Protein AF-A0A815MHR4-F1 (afdb_monomer_lite)

Sequence (866 aa):
MSDSRLNLLRFILLFKIKTLTFLSWNVGLDFFSGKYMTLSNEKSTIEFYEFYGMSFDDLTWLQLYTTNMKSLSIHKFTCDFGKVCGLTIATLITLKLHDIPESMNIHQLFKQCLYLPQLNHLELEGELFKESHIDGNHWRYLIENYIPHIKRFRFFFFINDGIVSRPHNDIIESYKTDFWLRDKKWFVNCDYLTGHRVFIYTLPCIKSELNYLVPYERTSTSSSSAISVPVLHLDSINTNHLPSNLHFDRVRSLSIYQTDRNMTYEQLRRLINISSVEHLIFLDYINPDLFFDILKYHPTQLSIRMCAQSFREVLGISYGVSYLGVFGITTVTIAKLHSRYNDTIEEHDEFSIHTNEQHKKYFISGMHHPFLTNDIQQLALFHKHFARYEFLIGNNLDEIKEKHALKTPVYIQSMKDYHHGRIDHTVDTLVVGGPPALISAVHLIQDKNENLIYLNNFQRIPIANGSAWHLEQDAHTEAPTSYKPTKFLRDQLKRLFIDNISLKEISTTGEFPWRTIDWLGWISHPNHWYRGFKLLAQFQIFTMFHDRTNLLNDVAKQCFINEKFFDQLDISLNKKLLLDGYGSIIIARNKQEINDLDDLKKSLLKEGRNVDILSKKTILNRYGFIPNGLVFGEKIHDRVLVANFMKILCEYLVKQGRTVIDGTLKTIYYDDSADSQGGGIIRFQNQMGEEKSIKFSRLILSLGSQEIFTKNNKRLYDVVSARGVSMLAHVYIPKGYQLPPVLVCGGTNHATKLSTQPISVNDKEDLYLMRFTAGACVTPNVSDKRTAFYDESIALGLITSVRKSLGRECQVKPIHVYGCNRQVSRYGQLNWIEPLKNIFVQYGAAGGGLTRAPDFITTLINKKDK

Radius of gyration: 38.06 Å; chains: 1; bounding box: 74×58×117 Å

Structure (mmCIF, N/CA/C/O backbone):
data_AF-A0A815MHR4-F1
#
_entry.id   AF-A0A815MHR4-F1
#
loop_
_atom_site.group_PDB
_atom_site.id
_atom_site.type_symbol
_atom_site.label_atom_id
_atom_site.label_alt_id
_atom_site.label_comp_id
_atom_site.label_asym_id
_atom_site.label_entity_id
_atom_site.label_seq_id
_atom_site.pdbx_PDB_ins_code
_atom_site.Cartn_x
_atom_site.Cartn_y
_atom_site.Cartn_z
_atom_site.occupancy
_atom_site.B_iso_or_equiv
_atom_site.auth_seq_id
_atom_site.auth_comp_id
_atom_site.auth_asym_id
_atom_site.auth_atom_id
_atom_site.pdbx_PDB_model_num
ATOM 1 N N . MET A 1 1 ? -12.974 22.325 56.298 1.00 56.75 1 MET A N 1
ATOM 2 C CA . MET A 1 1 ? -14.415 22.266 56.646 1.00 56.75 1 MET A CA 1
ATOM 3 C C . MET A 1 1 ? -14.502 22.376 58.165 1.00 56.75 1 MET A C 1
ATOM 5 O O . MET A 1 1 ? -13.674 21.742 58.798 1.00 56.75 1 MET A O 1
ATOM 9 N N . SER A 1 2 ? -15.372 23.205 58.760 1.00 69.00 2 SER A N 1
ATOM 10 C CA . SER A 1 2 ? -15.464 23.272 60.234 1.00 69.00 2 SER A CA 1
ATOM 11 C C . SER A 1 2 ? -15.998 21.949 60.793 1.00 69.00 2 SER A C 1
ATOM 13 O O . SER A 1 2 ? -16.865 21.335 60.167 1.00 69.00 2 SER A O 1
ATOM 15 N N . ASP A 1 3 ? -15.528 21.533 61.969 1.00 68.00 3 ASP A N 1
ATOM 16 C CA . ASP A 1 3 ? -15.885 20.242 62.578 1.00 68.00 3 ASP A CA 1
ATOM 17 C C . ASP A 1 3 ? -17.406 20.038 62.714 1.00 68.00 3 ASP A C 1
ATOM 19 O O . ASP A 1 3 ? -17.935 18.961 62.448 1.00 68.00 3 ASP A O 1
ATOM 23 N N . SER A 1 4 ? -18.145 21.112 63.014 1.00 70.69 4 SER A N 1
ATOM 24 C CA . SER A 1 4 ? -19.613 21.112 63.086 1.00 70.69 4 SER A CA 1
ATOM 25 C C . SER A 1 4 ? -20.297 20.712 61.774 1.00 70.69 4 SER A C 1
ATOM 27 O O . SER A 1 4 ? -21.287 19.981 61.782 1.00 70.69 4 SER A O 1
ATOM 29 N N . ARG A 1 5 ? -19.761 21.156 60.631 1.00 73.19 5 ARG A N 1
ATOM 30 C CA . ARG A 1 5 ? -20.306 20.829 59.307 1.00 73.19 5 ARG A CA 1
ATOM 31 C C . ARG A 1 5 ? -20.007 19.382 58.935 1.00 73.19 5 ARG A C 1
ATOM 33 O O . ARG A 1 5 ? -20.830 18.748 58.281 1.00 73.19 5 ARG A O 1
ATOM 40 N N . LEU A 1 6 ? -18.844 18.864 59.338 1.00 71.38 6 LEU A N 1
ATOM 41 C CA . LEU A 1 6 ? -18.443 17.489 59.041 1.00 71.38 6 LEU A CA 1
ATOM 42 C C . LEU A 1 6 ? -19.337 16.489 59.785 1.00 71.38 6 LEU A C 1
ATOM 44 O O . LEU A 1 6 ? -19.770 15.501 59.202 1.00 71.38 6 LEU A O 1
ATOM 48 N N . ASN A 1 7 ? -19.709 16.799 61.027 1.00 74.38 7 ASN A N 1
ATOM 49 C CA . ASN A 1 7 ? -20.630 15.972 61.810 1.00 74.38 7 ASN A CA 1
ATOM 50 C C . ASN A 1 7 ? -22.040 15.945 61.238 1.00 74.38 7 ASN A C 1
ATOM 52 O O . ASN A 1 7 ? -22.637 14.876 61.136 1.00 74.38 7 ASN A O 1
ATOM 56 N N . LEU A 1 8 ? -22.556 17.106 60.824 1.00 77.06 8 LEU A N 1
ATOM 57 C CA . LEU A 1 8 ? -23.852 17.177 60.158 1.00 77.06 8 LEU A CA 1
ATOM 58 C C . LEU A 1 8 ? -23.851 16.328 58.880 1.00 77.06 8 LEU A C 1
ATOM 60 O O . LEU A 1 8 ? -24.789 15.570 58.647 1.00 77.06 8 LEU A O 1
ATOM 64 N N . LEU A 1 9 ? -22.775 16.401 58.091 1.00 78.00 9 LEU A N 1
ATOM 65 C CA . LEU A 1 9 ? -22.619 15.593 56.885 1.00 78.00 9 LEU A CA 1
ATOM 66 C C . LEU A 1 9 ? -22.585 14.088 57.201 1.00 78.00 9 LEU A C 1
ATOM 68 O O . LEU A 1 9 ? -23.338 13.335 56.590 1.00 78.00 9 LEU A O 1
ATOM 72 N N . ARG A 1 10 ? -21.778 13.649 58.177 1.00 79.12 10 ARG A N 1
ATOM 73 C CA . ARG A 1 10 ? -21.719 12.238 58.614 1.00 79.12 10 ARG A CA 1
ATOM 74 C C . ARG A 1 10 ? -23.086 11.733 59.067 1.00 79.12 10 ARG A C 1
ATOM 76 O O . ARG A 1 10 ? -23.512 10.662 58.647 1.00 79.12 10 ARG A O 1
ATOM 83 N N . PHE A 1 11 ? -23.788 12.519 59.882 1.00 80.12 11 PHE A N 1
ATOM 84 C CA . PHE A 1 11 ? -25.117 12.175 60.378 1.00 80.12 11 PHE A CA 1
ATOM 85 C C . PHE A 1 11 ? -26.133 12.030 59.237 1.00 80.12 11 PHE A C 1
ATOM 87 O O . PHE A 1 11 ? -26.897 11.065 59.203 1.00 80.12 11 PHE A O 1
ATOM 94 N N . ILE A 1 12 ? -26.114 12.950 58.268 1.00 79.06 12 ILE A N 1
ATOM 95 C CA . ILE A 1 12 ? -26.973 12.866 57.082 1.00 79.06 12 ILE A CA 1
ATOM 96 C C . ILE A 1 12 ? -26.656 11.601 56.276 1.00 79.06 12 ILE A C 1
ATOM 98 O O . ILE A 1 12 ? -27.574 10.834 55.984 1.00 79.06 12 ILE A O 1
ATOM 102 N N . LEU A 1 13 ? -25.378 11.365 55.960 1.00 82.94 13 LEU A N 1
ATOM 103 C CA . LEU A 1 13 ? -24.936 10.226 55.149 1.00 82.94 13 LEU A CA 1
ATOM 104 C C . LEU A 1 13 ? -25.285 8.885 55.800 1.00 82.94 13 LEU A C 1
ATOM 106 O O . LEU A 1 13 ? -25.844 8.017 55.138 1.00 82.94 13 LEU A O 1
ATOM 110 N N . LEU A 1 14 ? -24.988 8.723 57.092 1.00 82.81 14 LEU A N 1
ATOM 111 C CA . LEU A 1 14 ? -25.198 7.457 57.793 1.00 82.81 14 LEU A CA 1
ATOM 112 C C . LEU A 1 14 ? -26.670 7.193 58.103 1.00 82.81 14 LEU A C 1
ATOM 114 O O . LEU A 1 14 ? -27.102 6.044 58.016 1.00 82.81 14 LEU A O 1
ATOM 118 N N . PHE A 1 15 ? -27.433 8.222 58.484 1.00 84.81 15 PHE A N 1
ATOM 119 C CA . PHE A 1 15 ? -28.750 8.016 59.089 1.00 84.81 15 PHE A CA 1
ATOM 120 C C . PHE A 1 15 ? -29.908 8.567 58.268 1.00 84.81 15 PHE A C 1
ATOM 122 O O . PHE A 1 15 ? -30.977 7.963 58.279 1.00 84.81 15 PHE A O 1
ATOM 129 N N . LYS A 1 16 ? -29.748 9.672 57.534 1.00 79.75 16 LYS A N 1
ATOM 130 C CA . LYS A 1 16 ? -30.883 10.312 56.845 1.00 79.75 16 LYS A CA 1
ATOM 131 C C . LYS A 1 16 ? -31.112 9.799 55.427 1.00 79.75 16 LYS A C 1
ATOM 133 O O . LYS A 1 16 ? -32.262 9.752 54.994 1.00 79.75 16 LYS A O 1
ATOM 138 N N . ILE A 1 17 ? -30.072 9.353 54.725 1.00 79.56 17 ILE A N 1
ATOM 139 C CA . ILE A 1 17 ? -30.199 8.827 53.357 1.00 79.56 17 ILE A CA 1
ATOM 140 C C . ILE A 1 17 ? -30.481 7.321 53.395 1.00 79.56 17 ILE A C 1
ATOM 142 O O . ILE A 1 17 ? -29.583 6.496 53.260 1.00 79.56 17 ILE A O 1
ATOM 146 N N . LYS A 1 18 ? -31.753 6.941 53.564 1.00 83.44 18 LYS A N 1
ATOM 147 C CA . LYS A 1 18 ? -32.143 5.525 53.715 1.00 83.44 18 LYS A CA 1
ATOM 148 C C . LYS A 1 18 ? -31.879 4.661 52.470 1.00 83.44 18 LYS A C 1
ATOM 150 O O . LYS A 1 18 ? -31.755 3.448 52.601 1.00 83.44 18 LYS A O 1
ATOM 155 N N . THR A 1 19 ? -31.775 5.263 51.284 1.00 83.38 19 THR A N 1
ATOM 156 C CA . THR A 1 19 ? -31.487 4.569 50.014 1.00 83.38 19 THR A CA 1
ATOM 157 C C . THR A 1 19 ? -29.998 4.329 49.762 1.00 83.38 19 THR A C 1
ATOM 159 O O . THR A 1 19 ? -29.654 3.666 48.786 1.00 83.38 19 THR A O 1
ATOM 162 N N . LEU A 1 20 ? -29.104 4.878 50.591 1.00 76.19 20 LEU A N 1
ATOM 163 C CA . LEU A 1 20 ? -27.667 4.706 50.415 1.00 76.19 20 LEU A CA 1
ATOM 164 C C . LEU A 1 20 ? -27.270 3.292 50.851 1.00 76.19 20 LEU A C 1
ATOM 166 O O . LEU A 1 20 ? -27.416 2.936 52.015 1.00 76.19 20 LEU A O 1
ATOM 170 N N . THR A 1 21 ? -26.773 2.484 49.916 1.00 88.44 21 THR A N 1
ATOM 171 C CA . THR A 1 21 ? -26.345 1.098 50.178 1.00 88.44 21 THR A CA 1
ATOM 172 C C . THR A 1 21 ? -24.827 0.941 50.214 1.00 88.44 21 THR A C 1
ATOM 174 O O . THR A 1 21 ? -24.339 0.019 50.863 1.00 88.44 21 THR A O 1
ATOM 177 N N . PHE A 1 22 ? -24.082 1.854 49.581 1.00 92.19 22 PHE A N 1
ATOM 178 C CA . PHE A 1 22 ? -22.619 1.870 49.519 1.00 92.19 22 PHE A CA 1
ATOM 179 C C . PHE A 1 22 ? -22.077 3.250 49.905 1.00 92.19 22 PHE A C 1
ATOM 181 O O . PHE A 1 22 ? -22.524 4.262 49.361 1.00 92.19 22 PHE A O 1
ATOM 188 N N . LEU A 1 23 ? -21.100 3.291 50.811 1.00 89.31 23 LEU A N 1
ATOM 189 C CA . LEU A 1 23 ? -20.401 4.508 51.220 1.00 89.31 23 LEU A CA 1
ATOM 190 C C . LEU A 1 23 ? -18.889 4.311 51.104 1.00 89.31 23 LEU A C 1
ATOM 192 O O . LEU A 1 23 ? -18.325 3.462 51.786 1.00 89.31 23 LEU A O 1
ATOM 196 N N . SER A 1 24 ? -18.243 5.148 50.292 1.00 90.25 24 SER A N 1
ATOM 197 C CA . SER A 1 24 ? -16.783 5.231 50.202 1.00 90.25 24 SER A CA 1
ATOM 198 C C . SER A 1 24 ? -16.305 6.599 50.677 1.00 90.25 24 SER A C 1
ATOM 200 O O . SER A 1 24 ? -16.760 7.637 50.190 1.00 90.25 24 SER A O 1
ATOM 202 N N . TRP A 1 25 ? -15.417 6.598 51.667 1.00 84.94 25 TRP A N 1
ATOM 203 C CA . TRP A 1 25 ? -14.825 7.782 52.274 1.00 84.94 25 TRP A CA 1
ATOM 204 C C . TRP A 1 25 ? -13.303 7.707 52.164 1.00 84.94 25 TRP A C 1
ATOM 206 O O . TRP A 1 25 ? -12.594 7.336 53.100 1.00 84.94 25 TRP A O 1
ATOM 216 N N . ASN A 1 26 ? -12.808 8.099 50.993 1.00 78.50 26 ASN A N 1
ATOM 217 C CA . ASN A 1 26 ? -11.385 8.070 50.652 1.00 78.50 26 ASN A CA 1
ATOM 218 C C . ASN A 1 26 ? -10.710 9.449 50.771 1.00 78.50 26 ASN A C 1
ATOM 220 O O . ASN A 1 26 ? -9.738 9.753 50.084 1.00 78.50 26 ASN A O 1
ATOM 224 N N . VAL A 1 27 ? -11.248 10.324 51.622 1.00 73.25 27 VAL A N 1
ATOM 225 C CA . VAL A 1 27 ? -10.646 11.628 51.919 1.00 73.25 27 VAL A CA 1
ATOM 226 C C . VAL A 1 27 ? -9.668 11.420 53.073 1.00 73.25 27 VAL A C 1
ATOM 228 O O . VAL A 1 27 ? -10.047 10.811 54.066 1.00 73.25 27 VAL A O 1
ATOM 231 N N . GLY A 1 28 ? -8.444 11.955 52.995 1.00 67.50 28 GLY A N 1
ATOM 232 C CA . GLY A 1 28 ? -7.426 11.859 54.063 1.00 67.50 28 GLY A CA 1
ATOM 233 C C . GLY A 1 28 ? -7.790 12.546 55.394 1.00 67.50 28 GLY A C 1
ATOM 234 O O . GLY A 1 28 ? -6.917 12.805 56.214 1.00 67.50 28 GLY A O 1
ATOM 235 N N . LEU A 1 29 ? -9.065 12.888 55.584 1.00 74.00 29 LEU A N 1
ATOM 236 C CA . LEU A 1 29 ? -9.659 13.373 56.819 1.00 74.00 29 LEU A CA 1
ATOM 237 C C . LEU A 1 29 ? -10.334 12.194 57.527 1.00 74.00 29 LEU A C 1
ATOM 239 O O . LEU A 1 29 ? -11.232 11.573 56.949 1.00 74.00 29 LEU A O 1
ATOM 243 N N . ASP A 1 30 ? -9.957 11.935 58.780 1.00 73.25 30 ASP A N 1
ATOM 244 C CA . ASP A 1 30 ? -10.525 10.843 59.576 1.00 73.25 30 ASP A CA 1
ATOM 245 C C . ASP A 1 30 ? -12.049 10.938 59.631 1.00 73.25 30 ASP A C 1
ATOM 247 O O . ASP A 1 30 ? -12.614 11.954 60.046 1.00 73.25 30 ASP A O 1
ATOM 251 N N . PHE A 1 31 ? -12.739 9.867 59.238 1.00 79.25 31 PHE A N 1
ATOM 252 C CA . PHE A 1 31 ? -14.196 9.793 59.354 1.00 79.25 31 PHE A CA 1
ATOM 253 C C . PHE A 1 31 ? -14.651 9.657 60.817 1.00 79.25 31 PHE A C 1
ATOM 255 O O . PHE A 1 31 ? -15.769 10.042 61.145 1.00 79.25 31 PHE A O 1
ATOM 262 N N . PHE A 1 32 ? -13.775 9.194 61.712 1.00 77.56 32 PHE A N 1
ATOM 263 C CA . PHE A 1 32 ? -14.118 8.821 63.087 1.00 77.56 32 PHE A CA 1
ATOM 264 C C . PHE A 1 32 ? -13.375 9.633 64.159 1.00 77.56 32 PHE A C 1
ATOM 266 O O . PHE A 1 32 ? -13.095 9.147 65.247 1.00 77.56 32 PHE A O 1
ATOM 273 N N . SER A 1 33 ? -13.060 10.906 63.893 1.00 69.12 33 SER A N 1
ATOM 274 C CA . SER A 1 33 ? -12.379 11.752 64.883 1.00 69.12 33 SER A CA 1
ATOM 275 C C . SER A 1 33 ? -13.110 11.760 66.244 1.00 69.12 33 SER A C 1
ATOM 277 O O . SER A 1 33 ? -14.253 12.215 66.357 1.00 69.12 33 SER A O 1
ATOM 279 N N . GLY A 1 34 ? -12.431 11.273 67.294 1.00 60.03 34 GLY A N 1
ATOM 280 C CA . GLY A 1 34 ? -13.015 10.924 68.602 1.00 60.03 34 GLY A CA 1
ATOM 281 C C . GLY A 1 34 ? -13.721 12.051 69.372 1.00 60.03 34 GLY A C 1
ATOM 282 O O . GLY A 1 34 ? -14.388 11.791 70.368 1.00 60.03 34 GLY A O 1
ATOM 283 N N . LYS A 1 35 ? -13.647 13.301 68.899 1.00 58.06 35 LYS A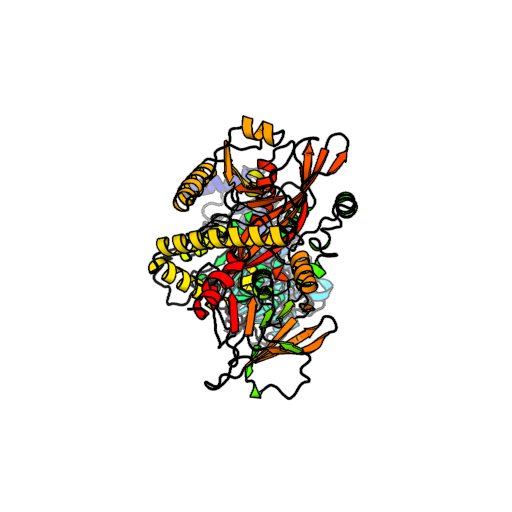 N 1
ATOM 284 C CA . LYS A 1 35 ? -14.394 14.441 69.456 1.00 58.06 35 LYS A CA 1
ATOM 285 C C . LYS A 1 35 ? -15.888 14.451 69.093 1.00 58.06 35 LYS A C 1
ATOM 287 O O . LYS A 1 35 ? -16.614 15.272 69.648 1.00 58.06 35 LYS A O 1
ATOM 292 N N . TYR A 1 36 ? -16.361 13.590 68.180 1.00 55.94 36 TYR A N 1
ATOM 293 C CA . TYR A 1 36 ? -17.673 13.789 67.540 1.00 55.94 36 TYR A CA 1
ATOM 294 C C . TYR A 1 36 ? -18.546 12.545 67.321 1.00 55.94 36 TYR A C 1
ATOM 296 O O . TYR A 1 36 ? -19.419 12.540 66.448 1.00 55.94 36 TYR A O 1
ATOM 304 N N . MET A 1 37 ? -18.383 11.518 68.152 1.00 63.16 37 MET A N 1
ATOM 305 C CA . MET A 1 37 ? -19.308 10.383 68.228 1.00 63.16 37 MET A CA 1
ATOM 306 C C . MET A 1 37 ? -20.656 10.822 68.835 1.00 63.16 37 MET A C 1
ATOM 308 O O . MET A 1 37 ? -20.946 10.572 70.001 1.00 63.16 37 MET A O 1
ATOM 312 N N . THR A 1 38 ? -21.480 11.535 68.065 1.00 59.25 38 THR A N 1
ATOM 313 C CA . THR A 1 38 ? -22.837 11.911 68.488 1.00 59.25 38 THR A CA 1
ATOM 314 C C . THR A 1 38 ? -23.723 10.669 68.511 1.00 59.25 38 THR A C 1
ATOM 316 O O . THR A 1 38 ? -23.808 9.934 67.529 1.00 59.25 38 THR A O 1
ATOM 319 N N . LEU A 1 39 ? -24.369 10.424 69.653 1.00 61.28 39 LEU A N 1
ATOM 320 C CA . LEU A 1 39 ? -25.299 9.313 69.840 1.00 61.28 39 LEU A CA 1
ATOM 321 C C . LEU A 1 39 ? -26.562 9.570 69.001 1.00 61.28 39 LEU A C 1
ATOM 323 O O . LEU A 1 39 ? -27.262 10.559 69.214 1.00 61.28 39 LEU A O 1
ATOM 327 N N . SER A 1 40 ? -26.847 8.691 68.043 1.00 69.50 40 SER A N 1
ATOM 328 C CA . SER A 1 40 ? -28.092 8.685 67.266 1.00 69.50 40 SER A CA 1
ATOM 329 C C . SER A 1 40 ? -28.893 7.435 67.606 1.00 69.50 40 SER A C 1
ATOM 331 O O . SER A 1 40 ? -28.358 6.334 67.578 1.00 69.50 40 SER A O 1
ATOM 333 N N . ASN A 1 41 ? -30.192 7.552 67.869 1.00 79.12 41 ASN A N 1
ATOM 334 C CA . ASN A 1 41 ? -31.026 6.354 68.031 1.00 79.12 41 ASN A CA 1
ATOM 335 C C . ASN A 1 41 ? -31.326 5.664 66.686 1.00 79.12 41 ASN A C 1
ATOM 337 O O . ASN A 1 41 ? -31.825 4.540 66.663 1.00 79.12 41 ASN A O 1
ATOM 341 N N . GLU A 1 42 ? -31.027 6.318 65.559 1.00 84.25 42 GLU A N 1
ATOM 342 C CA . GLU A 1 42 ? -31.229 5.747 64.231 1.00 84.25 42 GLU A CA 1
ATOM 343 C C . GLU A 1 42 ? -30.103 4.777 63.852 1.00 84.25 42 GLU A C 1
ATOM 345 O O . GLU A 1 42 ? -28.934 5.001 64.160 1.00 84.25 42 GLU A O 1
ATOM 350 N N . LYS A 1 43 ? -30.458 3.710 63.130 1.00 86.44 43 LYS A N 1
ATOM 351 C CA . LYS A 1 43 ? -29.501 2.791 62.501 1.00 86.44 43 LYS A CA 1
ATOM 352 C C . LYS A 1 43 ? -29.317 3.142 61.025 1.00 86.44 43 LYS A C 1
ATOM 354 O O . LYS A 1 43 ? -30.250 3.615 60.367 1.00 86.44 43 LYS A O 1
ATOM 359 N N . SER A 1 44 ? -28.110 2.917 60.522 1.00 86.81 44 SER A N 1
ATOM 360 C CA . SER A 1 44 ? -27.761 3.058 59.112 1.00 86.81 44 SER A CA 1
ATOM 361 C C . SER A 1 44 ? -28.276 1.872 58.299 1.00 86.81 44 SER A C 1
ATOM 363 O O . SER A 1 44 ? -28.254 0.734 58.767 1.00 86.81 44 SER A O 1
ATOM 365 N N . THR A 1 45 ? -28.730 2.142 57.074 1.00 88.69 45 THR A N 1
ATOM 366 C CA . THR A 1 45 ? -29.177 1.125 56.109 1.00 88.69 45 THR A CA 1
ATOM 367 C C . THR A 1 45 ? -28.075 0.680 55.145 1.00 88.69 45 THR A C 1
ATOM 369 O O . THR A 1 45 ? -28.296 -0.257 54.382 1.00 88.69 45 THR A O 1
ATOM 372 N N . ILE A 1 46 ? -26.906 1.326 55.178 1.00 90.12 46 ILE A N 1
ATOM 373 C CA . ILE A 1 46 ? -25.784 1.057 54.274 1.00 90.12 46 ILE A CA 1
ATOM 374 C C . ILE A 1 46 ? -25.215 -0.337 54.565 1.00 90.12 46 ILE A C 1
ATOM 376 O O . ILE A 1 46 ? -25.031 -0.733 55.718 1.00 90.12 46 ILE A O 1
ATOM 380 N N . GLU A 1 47 ? -24.922 -1.082 53.504 1.00 93.06 47 GLU A N 1
ATOM 381 C CA . GLU A 1 47 ? -24.431 -2.459 53.591 1.00 93.06 47 GLU A CA 1
ATOM 382 C C . GLU A 1 47 ? -22.934 -2.566 53.271 1.00 93.06 47 GLU A C 1
ATOM 384 O O . GLU A 1 47 ? -22.267 -3.494 53.732 1.00 93.06 47 GLU A O 1
ATOM 389 N N . PHE A 1 48 ? -22.392 -1.629 52.491 1.00 94.62 48 PHE A N 1
ATOM 390 C CA . PHE A 1 48 ? -21.020 -1.668 51.995 1.00 94.62 48 PHE A CA 1
ATOM 391 C C . PHE A 1 48 ? -20.276 -0.389 52.369 1.00 94.62 48 PHE A C 1
ATOM 393 O O . PHE A 1 48 ? -20.714 0.711 52.029 1.00 94.62 48 PHE A O 1
ATOM 400 N N . TYR A 1 49 ? -19.136 -0.545 53.033 1.00 93.69 49 TYR A N 1
ATOM 401 C CA . TYR A 1 49 ? -18.310 0.565 53.481 1.00 93.69 49 TYR A CA 1
ATOM 402 C C . TYR A 1 49 ? -16.879 0.447 52.971 1.00 93.69 49 TYR A C 1
ATOM 404 O O . TYR A 1 49 ? -16.288 -0.635 52.976 1.00 93.69 49 TYR A O 1
ATOM 412 N N . GLU A 1 50 ? -16.309 1.584 52.598 1.00 92.44 50 GLU A N 1
ATOM 413 C CA . GLU A 1 50 ? -14.901 1.747 52.268 1.00 92.44 50 GLU A CA 1
ATOM 414 C C . GLU A 1 50 ? -14.376 3.019 52.941 1.00 92.44 50 GLU A C 1
ATOM 416 O O . GLU A 1 50 ? -14.972 4.088 52.807 1.00 92.44 50 GLU A O 1
ATOM 421 N N . PHE A 1 51 ? -13.277 2.911 53.681 1.00 91.06 51 PHE A N 1
ATOM 422 C CA . PHE A 1 51 ? -12.685 4.025 54.415 1.00 91.06 51 PHE A CA 1
ATOM 423 C C . PHE A 1 51 ? -11.189 4.126 54.150 1.00 91.06 51 PHE A C 1
ATOM 425 O O . PHE A 1 51 ? -10.484 3.117 54.127 1.00 91.06 51 PHE A O 1
ATOM 432 N N . TYR A 1 52 ? -10.687 5.358 54.036 1.00 86.06 52 TYR A N 1
ATOM 433 C CA . TYR A 1 52 ? -9.250 5.600 53.940 1.00 86.06 52 TYR A CA 1
ATOM 434 C C . TYR A 1 52 ? -8.507 5.164 55.204 1.00 86.06 52 TYR A C 1
ATOM 436 O O . TYR A 1 52 ? -7.489 4.503 55.104 1.00 86.06 52 TYR A O 1
ATOM 444 N N . GLY A 1 53 ? -9.008 5.512 56.391 1.00 85.81 53 GLY A N 1
ATOM 445 C CA . GLY A 1 53 ? -8.371 5.179 57.663 1.00 85.81 53 GLY A CA 1
ATOM 446 C C . GLY A 1 53 ? -9.398 4.886 58.746 1.00 85.81 53 GLY A C 1
ATOM 447 O O . GLY A 1 53 ? -10.435 5.552 58.815 1.00 85.81 53 GLY A O 1
ATOM 448 N N . MET A 1 54 ? -9.126 3.864 59.554 1.00 86.19 54 MET A N 1
ATOM 449 C CA . MET A 1 54 ? -10.011 3.428 60.632 1.00 86.19 54 MET A CA 1
ATOM 450 C C . MET A 1 54 ? -9.215 2.667 61.695 1.00 86.19 54 MET A C 1
ATOM 452 O O . MET A 1 54 ? -8.344 1.857 61.360 1.00 86.19 54 MET A O 1
ATOM 456 N N . SER A 1 55 ? -9.554 2.911 62.960 1.00 78.88 55 SER A N 1
ATOM 457 C CA . SER A 1 55 ? -9.072 2.143 64.104 1.00 78.88 55 SER A CA 1
ATOM 458 C C . SER A 1 55 ? -10.053 1.056 64.559 1.00 78.88 55 SER A C 1
ATOM 460 O O . SER A 1 55 ? -11.217 1.024 64.158 1.00 78.88 55 SER A O 1
ATOM 462 N N . PHE A 1 56 ? -9.618 0.158 65.444 1.00 72.69 56 PHE A N 1
ATOM 463 C CA . PHE A 1 56 ? -10.523 -0.846 66.023 1.00 72.69 56 PHE A CA 1
ATOM 464 C C . PHE A 1 56 ? -11.651 -0.220 66.874 1.00 72.69 56 PHE A C 1
ATOM 466 O O . PHE A 1 56 ? -12.782 -0.715 66.889 1.00 72.69 56 PHE A O 1
ATOM 473 N N . ASP A 1 57 ? -11.374 0.902 67.543 1.00 73.06 57 ASP A N 1
ATOM 474 C CA . ASP A 1 57 ? -12.383 1.654 68.302 1.00 73.06 57 ASP A CA 1
ATOM 475 C C . ASP A 1 57 ? -13.468 2.212 67.362 1.00 73.06 57 ASP A C 1
ATOM 477 O O . ASP A 1 57 ? -14.664 2.149 67.658 1.00 73.06 57 ASP A O 1
ATOM 481 N N . ASP A 1 58 ? -13.067 2.656 66.173 1.00 82.94 58 ASP A N 1
ATOM 482 C CA . ASP A 1 58 ? -13.975 3.173 65.148 1.00 82.94 58 ASP A CA 1
ATOM 483 C C . ASP A 1 58 ? -14.863 2.079 64.551 1.00 82.94 58 ASP A C 1
ATOM 485 O O . ASP A 1 58 ? -16.045 2.308 64.290 1.00 82.94 58 ASP A O 1
ATOM 489 N N . LEU A 1 59 ? -14.320 0.869 64.380 1.00 79.31 59 LEU A N 1
ATOM 490 C CA . LEU A 1 59 ? -15.085 -0.302 63.952 1.00 79.31 59 LEU A CA 1
ATOM 491 C C . LEU A 1 59 ? -16.179 -0.651 64.968 1.00 79.31 59 LEU A C 1
ATOM 493 O O . LEU A 1 59 ? -17.316 -0.945 64.593 1.00 79.31 59 LEU A O 1
ATOM 497 N N . THR A 1 60 ? -15.834 -0.570 66.253 1.00 75.69 60 THR A N 1
ATOM 498 C CA . THR A 1 60 ? -16.764 -0.800 67.364 1.00 75.69 60 THR A CA 1
ATOM 499 C C . THR A 1 60 ? -17.888 0.229 67.354 1.00 75.69 60 THR A C 1
ATOM 501 O O . THR A 1 60 ? -19.064 -0.115 67.495 1.00 75.69 60 THR A O 1
ATOM 504 N N . TRP A 1 61 ? -17.544 1.501 67.133 1.00 82.00 61 TRP A N 1
ATOM 505 C CA . TRP A 1 61 ? -18.543 2.547 66.960 1.00 82.00 61 TRP A CA 1
ATOM 506 C C . TRP A 1 61 ? -19.426 2.270 65.744 1.00 82.00 61 TRP A C 1
ATOM 508 O O . TRP A 1 61 ? -20.648 2.283 65.868 1.00 82.00 61 TRP A O 1
ATOM 518 N N . LEU A 1 62 ? -18.832 1.964 64.587 1.00 85.31 62 LEU A N 1
ATOM 519 C CA . LEU A 1 62 ? -19.564 1.720 63.346 1.00 85.31 62 LEU A CA 1
ATOM 520 C C . LEU A 1 62 ? -20.588 0.597 63.541 1.00 85.31 62 LEU A C 1
ATOM 522 O O . LEU A 1 62 ? -21.771 0.796 63.279 1.00 85.31 62 LEU A O 1
ATOM 526 N N . GLN A 1 63 ? -20.172 -0.522 64.129 1.00 80.44 63 GLN A N 1
ATOM 527 C CA . GLN A 1 63 ? -21.037 -1.655 64.454 1.00 80.44 63 GLN A CA 1
ATOM 528 C C . GLN A 1 63 ? -22.275 -1.276 65.276 1.00 80.44 63 GLN A C 1
ATOM 530 O O . GLN A 1 63 ? -23.364 -1.793 65.012 1.00 80.44 63 GLN A O 1
ATOM 535 N N . LEU A 1 64 ? -22.144 -0.382 66.265 1.00 82.06 64 LEU A N 1
ATOM 536 C CA . LEU A 1 64 ? -23.289 0.047 67.077 1.00 82.06 64 LEU A CA 1
ATOM 537 C C . LEU A 1 64 ? -24.376 0.714 66.228 1.00 82.06 64 LEU A C 1
ATOM 539 O O . LEU A 1 64 ? -25.546 0.692 66.614 1.00 82.06 64 LEU A O 1
ATOM 543 N N . TYR A 1 65 ? -24.024 1.271 65.071 1.00 84.56 65 TYR A N 1
ATOM 544 C CA . TYR A 1 65 ? -24.922 2.045 64.220 1.00 84.56 65 TYR A CA 1
ATOM 545 C C . TYR A 1 65 ? -25.234 1.387 62.873 1.00 84.56 65 TYR A C 1
ATOM 547 O O . TYR A 1 65 ? -26.158 1.841 62.200 1.00 84.56 65 TYR A O 1
ATOM 555 N N . THR A 1 66 ? -24.540 0.315 62.485 1.00 85.38 66 THR A N 1
ATOM 556 C CA . THR A 1 66 ? -24.632 -0.295 61.147 1.00 85.38 66 THR A CA 1
ATOM 557 C C . THR A 1 66 ? -25.030 -1.772 61.218 1.00 85.38 66 THR A C 1
ATOM 559 O O . THR A 1 66 ? -24.261 -2.690 60.943 1.00 85.38 66 THR A O 1
ATOM 562 N N . THR A 1 67 ? -26.291 -2.042 61.562 1.00 83.69 67 THR A N 1
ATOM 563 C CA . THR A 1 67 ? -26.770 -3.427 61.746 1.00 83.69 67 THR A CA 1
ATOM 564 C C . THR A 1 67 ? -26.757 -4.258 60.458 1.00 83.69 67 THR A C 1
ATOM 566 O O . THR A 1 67 ? -26.699 -5.481 60.532 1.00 83.69 67 THR A O 1
ATOM 569 N N . ASN A 1 68 ? -26.763 -3.617 59.284 1.00 88.50 68 ASN A N 1
ATOM 570 C CA . ASN A 1 68 ? -26.828 -4.274 57.972 1.00 88.50 68 ASN A CA 1
ATOM 571 C C . ASN A 1 68 ? -25.472 -4.362 57.247 1.00 88.50 68 ASN A C 1
ATOM 573 O O . ASN A 1 68 ? -25.439 -4.703 56.066 1.00 88.50 68 ASN A O 1
ATOM 577 N N . MET A 1 69 ? -24.358 -4.042 57.913 1.00 92.81 69 MET A N 1
ATOM 578 C CA . MET A 1 69 ? -23.037 -4.015 57.281 1.00 92.81 69 MET A CA 1
ATOM 579 C C . MET A 1 69 ? -22.603 -5.412 56.808 1.00 92.81 69 MET A C 1
ATOM 581 O O . MET A 1 69 ? -22.299 -6.280 57.617 1.00 92.81 69 MET A O 1
ATOM 585 N N . LYS A 1 70 ? -22.519 -5.607 55.489 1.00 94.69 70 LYS A N 1
ATOM 586 C CA . LYS A 1 70 ? -22.090 -6.854 54.833 1.00 94.69 70 LYS A CA 1
ATOM 587 C C . LYS A 1 70 ? -20.641 -6.814 54.361 1.00 94.69 70 LYS A C 1
ATOM 589 O O . LYS A 1 70 ? -20.005 -7.866 54.293 1.00 94.69 70 LYS A O 1
ATOM 594 N N . SER A 1 71 ? -20.111 -5.639 54.022 1.00 96.00 71 SER A N 1
ATOM 595 C CA . SER A 1 71 ? -18.737 -5.485 53.533 1.00 96.00 71 SER A CA 1
ATOM 596 C C . SER A 1 71 ? -18.065 -4.256 54.119 1.00 96.00 71 SER A C 1
ATOM 598 O O . SER A 1 71 ? -18.660 -3.179 54.133 1.00 96.00 71 SER A O 1
ATOM 600 N N . LEU A 1 72 ? -16.802 -4.408 54.506 1.00 94.19 72 LEU A N 1
ATOM 601 C CA . LEU A 1 72 ? -15.962 -3.325 54.999 1.00 94.19 72 LEU A CA 1
ATOM 602 C C . LEU A 1 72 ? -14.573 -3.393 54.359 1.00 94.19 72 LEU A C 1
ATOM 604 O O . LEU A 1 72 ? -13.938 -4.445 54.371 1.00 94.19 72 LEU A O 1
ATOM 608 N N . SER A 1 73 ? -14.115 -2.268 53.820 1.00 93.69 73 SER A N 1
ATOM 609 C CA . SER A 1 73 ? -12.783 -2.087 53.247 1.00 93.69 73 SER A CA 1
ATOM 610 C C . SER A 1 73 ? -12.079 -0.922 53.930 1.00 93.69 73 SER A C 1
ATOM 612 O O . SER A 1 73 ? -12.665 0.152 54.063 1.00 93.69 73 SER A O 1
ATOM 614 N N . ILE A 1 74 ? -10.843 -1.119 54.377 1.00 91.56 74 ILE A N 1
ATOM 615 C CA . ILE A 1 74 ? -10.070 -0.105 55.101 1.00 91.56 74 ILE A CA 1
ATOM 616 C C . ILE A 1 74 ? -8.701 0.011 54.444 1.00 91.56 74 ILE A C 1
ATOM 618 O O . ILE A 1 74 ? -7.982 -0.981 54.389 1.00 91.56 74 ILE A O 1
ATOM 622 N N . HIS A 1 75 ? -8.341 1.200 53.957 1.00 86.56 75 HIS A N 1
ATOM 623 C CA . HIS A 1 75 ? -7.070 1.405 53.254 1.00 86.56 75 HIS A CA 1
ATOM 624 C C . HIS A 1 75 ? -5.871 1.579 54.181 1.00 86.56 75 HIS A C 1
ATOM 626 O O . HIS A 1 75 ? -4.789 1.142 53.839 1.00 86.56 75 HIS A O 1
ATOM 632 N N . LYS A 1 76 ? -6.060 2.194 55.350 1.00 85.75 76 LYS A N 1
ATOM 633 C CA . LYS A 1 76 ? -5.022 2.444 56.354 1.00 85.75 76 LYS A CA 1
ATOM 634 C C . LYS A 1 76 ? -5.531 2.029 57.725 1.00 85.75 76 LYS A C 1
ATOM 636 O O . LYS A 1 76 ? -6.129 2.821 58.461 1.00 85.75 76 LYS A O 1
ATOM 641 N N . PHE A 1 77 ? -5.323 0.764 58.055 1.00 82.50 77 PHE A N 1
ATOM 642 C CA . PHE A 1 77 ? -5.794 0.204 59.313 1.00 82.50 77 PHE A CA 1
ATOM 643 C C . PHE A 1 77 ? -4.810 0.489 60.454 1.00 82.50 77 PHE A C 1
ATOM 645 O O . PHE A 1 77 ? -3.627 0.161 60.364 1.00 82.50 77 PHE A O 1
ATOM 652 N N . THR A 1 78 ? -5.290 1.081 61.549 1.00 75.75 78 THR A N 1
ATOM 653 C CA . THR A 1 78 ? -4.497 1.278 62.772 1.00 75.75 78 THR A CA 1
ATOM 654 C C . THR A 1 78 ? -5.117 0.484 63.916 1.00 75.75 78 THR A C 1
ATOM 656 O O . THR A 1 78 ? -6.326 0.482 64.110 1.00 75.75 78 THR A O 1
ATOM 659 N N . CYS A 1 79 ? -4.315 -0.237 64.695 1.00 67.50 79 CYS A N 1
ATOM 660 C CA . CYS A 1 79 ? -4.852 -1.010 65.811 1.00 67.50 79 CYS A CA 1
ATOM 661 C C . CYS A 1 79 ? -3.993 -0.832 67.055 1.00 67.50 79 CYS A C 1
ATOM 663 O O . CYS A 1 79 ? -2.825 -1.217 67.064 1.00 67.50 79 CYS A O 1
ATOM 665 N N . ASP A 1 80 ? -4.593 -0.283 68.111 1.00 66.31 80 ASP A N 1
ATOM 666 C CA . ASP A 1 80 ? -4.036 -0.326 69.459 1.00 66.31 80 ASP A CA 1
ATOM 667 C C . ASP A 1 80 ? -4.595 -1.568 70.167 1.00 66.31 80 ASP A C 1
ATOM 669 O O . ASP A 1 80 ? -5.751 -1.623 70.587 1.00 66.31 80 ASP A O 1
ATOM 673 N N . PHE A 1 81 ? -3.792 -2.629 70.221 1.00 60.28 81 PHE A N 1
ATOM 674 C CA . PHE A 1 81 ? -4.226 -3.958 70.657 1.00 60.28 81 PHE A CA 1
ATOM 675 C C . PHE A 1 81 ? -4.444 -4.099 72.176 1.00 60.28 81 PHE A C 1
ATOM 677 O O . PHE A 1 81 ? -4.722 -5.204 72.648 1.00 60.28 81 PHE A O 1
ATOM 684 N N . GLY A 1 82 ? -4.350 -3.007 72.944 1.00 59.19 82 GLY A N 1
ATOM 685 C CA . GLY A 1 82 ? -4.584 -3.003 74.391 1.00 59.19 82 GLY A CA 1
ATOM 686 C C . GLY A 1 82 ? -6.040 -3.243 74.818 1.00 59.19 82 GLY A C 1
ATOM 687 O O . GLY A 1 82 ? -6.279 -3.578 75.978 1.00 59.19 82 GLY A O 1
ATOM 688 N N . LYS A 1 83 ? -7.021 -3.112 73.912 1.00 60.66 83 LYS A N 1
ATOM 689 C CA . LYS A 1 83 ? -8.453 -3.307 74.202 1.00 60.66 83 LYS A CA 1
ATOM 690 C C . LYS A 1 83 ? -9.049 -4.378 73.286 1.00 60.66 83 LYS A C 1
ATOM 692 O O . LYS A 1 83 ? -9.114 -4.208 72.075 1.00 60.66 83 LYS A O 1
ATOM 697 N N . VAL A 1 84 ? -9.487 -5.500 73.859 1.00 58.31 84 VAL A N 1
ATOM 698 C CA . VAL A 1 84 ? -10.254 -6.520 73.123 1.00 58.31 84 VAL A CA 1
ATOM 699 C C . VAL A 1 84 ? -11.671 -5.995 72.914 1.00 58.31 84 VAL A C 1
ATOM 701 O O . VAL A 1 84 ? -12.343 -5.645 73.885 1.00 58.31 84 VAL A O 1
ATOM 704 N N . CYS A 1 85 ? -12.141 -5.955 71.668 1.00 61.28 85 CYS A N 1
ATOM 705 C CA . CYS A 1 85 ? -13.525 -5.605 71.389 1.00 61.28 85 CYS A CA 1
ATOM 706 C C . CYS A 1 85 ? -14.419 -6.818 71.671 1.00 61.28 85 CYS A C 1
ATOM 708 O O . CYS A 1 85 ? -14.317 -7.840 71.007 1.00 61.28 85 CYS A O 1
ATOM 710 N N . GLY A 1 86 ? -15.288 -6.731 72.679 1.00 63.59 86 GLY A N 1
ATOM 711 C CA . GLY A 1 86 ? -16.210 -7.818 73.034 1.00 63.59 86 GLY A CA 1
ATOM 712 C C . GLY A 1 86 ? -17.473 -7.901 72.165 1.00 63.59 86 GLY A C 1
ATOM 713 O O . GLY A 1 86 ? -18.366 -8.688 72.474 1.00 63.59 86 GLY A O 1
ATOM 714 N N . LEU A 1 87 ? -17.609 -7.067 71.128 1.00 69.81 87 LEU A N 1
ATOM 715 C CA . LEU A 1 87 ? -18.857 -6.895 70.380 1.00 69.81 87 LEU A CA 1
ATOM 716 C C . LEU A 1 87 ? -18.855 -7.706 69.073 1.00 69.81 87 LEU A C 1
ATOM 718 O O . LEU A 1 87 ? -18.012 -7.525 68.205 1.00 69.81 87 LEU A O 1
ATOM 722 N N . THR A 1 88 ? -19.859 -8.570 68.889 1.00 81.12 88 THR A N 1
ATOM 723 C CA . THR A 1 88 ? -19.987 -9.466 67.717 1.00 81.12 88 THR A CA 1
ATOM 724 C C . THR A 1 88 ? -20.660 -8.779 66.518 1.00 81.12 88 THR A C 1
ATOM 726 O O . THR A 1 88 ? -21.817 -8.362 66.626 1.00 81.12 88 THR A O 1
ATOM 729 N N . ILE A 1 89 ? -19.982 -8.656 65.366 1.00 85.12 89 ILE A N 1
ATOM 730 C CA . ILE A 1 89 ? -20.556 -8.100 64.120 1.00 85.12 89 ILE A CA 1
ATOM 731 C C . ILE A 1 89 ? -21.171 -9.241 63.309 1.00 85.12 89 ILE A C 1
ATOM 733 O O . ILE A 1 89 ? -20.539 -9.833 62.434 1.00 85.12 89 ILE A O 1
ATOM 737 N N . ALA A 1 90 ? -22.427 -9.565 63.607 1.00 84.62 90 ALA A N 1
ATOM 738 C CA . ALA A 1 90 ? -23.085 -10.743 63.049 1.00 84.62 90 ALA A CA 1
ATOM 739 C C . ALA A 1 90 ? -23.375 -10.673 61.537 1.00 84.62 90 ALA A C 1
ATOM 741 O O . ALA A 1 90 ? -23.686 -11.703 60.956 1.00 84.62 90 ALA A O 1
ATOM 742 N N . THR A 1 91 ? -23.309 -9.506 60.892 1.00 90.88 91 THR A N 1
ATOM 743 C CA . THR A 1 91 ? -23.702 -9.331 59.480 1.00 90.88 91 THR A CA 1
ATOM 744 C C . THR A 1 91 ? -22.538 -9.180 58.505 1.00 90.88 91 THR A C 1
ATOM 746 O O . THR A 1 91 ? -22.759 -9.285 57.297 1.00 90.88 91 THR A O 1
ATOM 749 N N . LEU A 1 92 ? -21.306 -8.997 58.992 1.00 93.00 92 LEU A N 1
ATOM 750 C CA . LEU A 1 92 ? -20.146 -8.753 58.137 1.00 93.00 92 LEU A CA 1
ATOM 751 C C . LEU A 1 92 ? -19.712 -10.040 57.424 1.00 93.00 92 LEU A C 1
ATOM 753 O O . LEU A 1 92 ? -19.291 -11.006 58.054 1.00 93.00 92 LEU A O 1
ATOM 757 N N . ILE A 1 93 ? -19.789 -10.028 56.094 1.00 95.75 93 ILE A N 1
ATOM 758 C CA . ILE A 1 93 ? -19.451 -11.158 55.217 1.00 95.75 93 ILE A CA 1
ATOM 759 C C . ILE A 1 93 ? -18.053 -10.988 54.618 1.00 95.75 93 ILE A C 1
ATOM 761 O O . ILE A 1 93 ? -17.348 -11.980 54.421 1.00 95.75 93 ILE A O 1
ATOM 765 N N . THR A 1 94 ? -17.666 -9.749 54.296 1.00 96.62 94 THR A N 1
ATOM 766 C CA . THR A 1 94 ? -16.387 -9.414 53.652 1.00 96.62 94 THR A CA 1
ATOM 767 C C . THR A 1 94 ? -15.630 -8.357 54.445 1.00 96.62 94 THR A C 1
ATOM 769 O O . THR A 1 94 ? -16.170 -7.283 54.704 1.00 96.62 94 THR A O 1
ATOM 772 N N . LEU A 1 95 ? -14.368 -8.634 54.762 1.00 94.25 95 LEU A N 1
ATOM 773 C CA . LEU A 1 95 ? -13.437 -7.678 55.356 1.00 94.25 95 LEU A CA 1
ATOM 774 C C . LEU A 1 95 ? -12.201 -7.545 54.464 1.00 94.25 95 LEU A C 1
ATOM 776 O O . LEU A 1 95 ? -11.601 -8.549 54.086 1.00 94.25 95 LEU A O 1
ATOM 780 N N . LYS A 1 96 ? -11.822 -6.313 54.135 1.00 94.88 96 LYS A N 1
ATOM 781 C CA . LYS A 1 96 ? -10.611 -6.004 53.373 1.00 94.88 96 LYS A CA 1
ATOM 782 C C . LYS A 1 96 ? -9.777 -4.997 54.141 1.00 94.88 96 LYS A C 1
ATOM 784 O O . LYS A 1 96 ? -10.279 -3.933 54.505 1.00 94.88 96 LYS A O 1
ATOM 789 N N . LEU A 1 97 ? -8.528 -5.345 54.400 1.00 92.12 97 LEU A N 1
ATOM 790 C CA . LEU A 1 97 ? -7.578 -4.504 55.112 1.00 92.12 97 LEU A CA 1
ATOM 791 C C . LEU A 1 97 ? -6.377 -4.282 54.202 1.00 92.12 97 LEU A C 1
ATOM 793 O O . LEU A 1 97 ? -5.674 -5.240 53.881 1.00 92.12 97 LEU A O 1
ATOM 797 N N . HIS A 1 98 ? -6.163 -3.037 53.799 1.00 89.69 98 HIS A N 1
ATOM 798 C CA . HIS A 1 98 ? -5.000 -2.613 53.033 1.00 89.69 98 HIS A CA 1
ATOM 799 C C . HIS A 1 98 ? -4.029 -1.820 53.913 1.00 89.69 98 HIS A C 1
ATOM 801 O O . HIS A 1 98 ? -4.362 -1.451 55.045 1.00 89.69 98 HIS A O 1
ATOM 807 N N . ASP A 1 99 ? -2.808 -1.653 53.403 1.00 85.69 99 ASP A N 1
ATOM 808 C CA . ASP A 1 99 ? -1.659 -1.029 54.067 1.00 85.69 99 ASP A CA 1
ATOM 809 C C . ASP A 1 99 ? -1.519 -1.396 55.552 1.00 85.69 99 ASP A C 1
ATOM 811 O O . ASP A 1 99 ? -1.317 -0.541 56.420 1.00 85.69 99 ASP A O 1
ATOM 815 N N . ILE A 1 100 ? -1.631 -2.693 55.849 1.00 86.06 100 ILE A N 1
ATOM 816 C CA . ILE A 1 100 ? -1.390 -3.234 57.185 1.00 86.06 100 ILE A CA 1
ATOM 817 C C . ILE A 1 100 ? 0.039 -2.854 57.612 1.00 86.06 100 ILE A C 1
ATOM 819 O O . ILE A 1 100 ? 0.994 -3.224 56.917 1.00 86.06 100 ILE A O 1
ATOM 823 N N . PRO A 1 101 ? 0.204 -2.120 58.731 1.00 78.12 101 PRO A N 1
ATOM 824 C CA . PRO A 1 101 ? 1.510 -1.644 59.153 1.00 78.12 101 PRO A CA 1
ATOM 825 C C . PRO A 1 101 ? 2.375 -2.791 59.675 1.00 78.12 101 PRO A C 1
ATOM 827 O O . PRO A 1 101 ? 1.874 -3.743 60.274 1.00 78.12 101 PRO A O 1
ATOM 830 N N . GLU A 1 102 ? 3.691 -2.628 59.548 1.00 73.81 102 GLU A N 1
ATOM 831 C CA . GLU A 1 102 ? 4.716 -3.539 60.074 1.00 73.81 102 GLU A CA 1
ATOM 832 C C . GLU A 1 102 ? 4.452 -4.011 61.510 1.00 73.81 102 GLU A C 1
ATOM 834 O O . GLU A 1 102 ? 4.622 -5.183 61.851 1.00 73.81 102 GLU A O 1
ATOM 839 N N . SER A 1 103 ? 4.058 -3.075 62.372 1.00 73.38 103 SER A N 1
ATOM 840 C CA . SER A 1 103 ? 3.871 -3.301 63.803 1.00 73.38 103 SER A CA 1
ATOM 841 C C . SER A 1 103 ? 2.633 -4.141 64.129 1.00 73.38 103 SER A C 1
ATOM 843 O O . SER A 1 103 ? 2.397 -4.469 65.296 1.00 73.38 103 SER A O 1
ATOM 845 N N . MET A 1 104 ? 1.826 -4.498 63.126 1.00 78.50 104 MET A N 1
ATOM 846 C CA . MET A 1 104 ? 0.565 -5.181 63.338 1.00 78.50 104 MET A CA 1
ATOM 847 C C . MET A 1 104 ? 0.762 -6.633 63.783 1.00 78.50 104 MET A C 1
ATOM 849 O O . MET A 1 104 ? 1.385 -7.460 63.117 1.00 78.50 104 MET A O 1
ATOM 853 N N . ASN A 1 105 ? 0.149 -6.978 64.915 1.00 82.50 105 ASN A N 1
ATOM 854 C CA . ASN A 1 105 ? 0.108 -8.348 65.398 1.00 82.50 105 ASN A CA 1
ATOM 855 C C . ASN A 1 105 ? -0.987 -9.135 64.654 1.00 82.50 105 ASN A C 1
ATOM 857 O O . ASN A 1 105 ? -2.159 -9.104 65.034 1.00 82.50 105 ASN A O 1
ATOM 861 N N . ILE A 1 106 ? -0.595 -9.858 63.600 1.00 85.12 106 ILE A N 1
ATOM 862 C CA . ILE A 1 106 ? -1.498 -10.687 62.782 1.00 85.12 106 ILE A CA 1
ATOM 863 C C . ILE A 1 106 ? -2.265 -11.707 63.635 1.00 85.12 106 ILE A C 1
ATOM 865 O O . ILE A 1 106 ? -3.463 -11.898 63.445 1.00 85.12 106 ILE A O 1
ATOM 869 N N . HIS A 1 107 ? -1.627 -12.315 64.636 1.00 86.94 107 HIS A N 1
ATOM 870 C CA . HIS A 1 107 ? -2.306 -13.259 65.524 1.00 86.94 107 HIS A CA 1
ATOM 871 C C . HIS A 1 107 ? -3.450 -12.593 66.302 1.00 86.94 107 HIS A C 1
ATOM 873 O O . HIS A 1 107 ? -4.527 -13.169 66.460 1.00 86.94 107 HIS A O 1
ATOM 879 N N . GLN A 1 108 ? -3.236 -11.360 66.764 1.00 83.25 108 GLN A N 1
ATOM 880 C CA . GLN A 1 108 ? -4.268 -10.596 67.453 1.00 83.25 108 GLN A CA 1
ATOM 881 C C . GLN A 1 108 ? -5.391 -10.163 66.501 1.00 83.25 108 GLN A C 1
ATOM 883 O O . GLN A 1 108 ? -6.552 -10.225 66.894 1.00 83.25 108 GLN A O 1
ATOM 888 N N . LEU A 1 109 ? -5.087 -9.809 65.247 1.00 86.50 109 LEU A N 1
ATOM 889 C CA . LEU A 1 109 ? -6.113 -9.567 64.224 1.00 86.50 109 LEU A CA 1
ATOM 890 C C . LEU A 1 109 ? -7.023 -10.789 64.034 1.00 86.50 109 LEU A C 1
ATOM 892 O O . LEU A 1 109 ? -8.245 -10.656 64.027 1.00 86.50 109 LEU A O 1
ATOM 896 N N . PHE A 1 110 ? -6.442 -11.985 63.928 1.00 89.81 110 PHE A N 1
ATOM 897 C CA . PHE A 1 110 ? -7.219 -13.218 63.780 1.00 89.81 110 PHE A CA 1
ATOM 898 C C . PHE A 1 110 ? -8.076 -13.513 65.010 1.00 89.81 110 PHE A C 1
ATOM 900 O O . PHE A 1 110 ? -9.245 -13.859 64.857 1.00 89.81 110 PHE A O 1
ATOM 907 N N . LYS A 1 111 ? -7.557 -13.283 66.224 1.00 87.25 111 LYS A N 1
ATOM 908 C CA . LYS A 1 111 ? -8.370 -13.351 67.451 1.00 87.25 111 LYS A CA 1
ATOM 909 C C . LYS A 1 111 ? -9.588 -12.435 67.386 1.00 87.25 111 LYS A C 1
ATOM 911 O O . LYS A 1 111 ? -10.669 -12.849 67.782 1.00 87.25 111 LYS A O 1
ATOM 916 N N . GLN A 1 112 ? -9.435 -11.217 66.866 1.00 83.19 112 GLN A N 1
ATOM 917 C CA . GLN A 1 112 ? -10.564 -10.297 66.712 1.00 83.19 112 GLN A CA 1
ATOM 918 C C . GLN A 1 112 ? -11.583 -10.780 65.667 1.00 83.19 112 GLN A C 1
ATOM 920 O O . GLN A 1 112 ? -12.775 -10.512 65.799 1.00 83.19 112 GLN A O 1
ATOM 925 N N . CYS A 1 113 ? -11.154 -11.547 64.663 1.00 87.88 113 CYS A N 1
ATOM 926 C CA . CYS A 1 113 ? -12.065 -12.111 63.669 1.00 87.88 113 CYS A CA 1
ATOM 927 C C . CYS A 1 113 ? -13.031 -13.162 64.252 1.00 87.88 113 CYS A C 1
ATOM 929 O O . CYS A 1 113 ? -14.056 -13.427 63.629 1.00 87.88 113 CYS A O 1
ATOM 931 N N . LEU A 1 114 ? -12.784 -13.698 65.461 1.00 87.12 114 LEU A N 1
ATOM 932 C CA . LEU A 1 114 ? -13.751 -14.549 66.178 1.00 87.12 114 LEU A CA 1
ATOM 933 C C . LEU A 1 114 ? -15.096 -13.845 66.412 1.00 87.12 114 LEU A C 1
ATOM 935 O O . LEU A 1 114 ? -16.136 -14.497 66.474 1.00 87.12 114 LEU A O 1
ATOM 939 N N . TYR A 1 115 ? -15.086 -12.514 66.508 1.00 85.94 115 TYR A N 1
ATOM 940 C CA . TYR A 1 115 ? -16.288 -11.699 66.680 1.00 85.94 115 TYR A CA 1
ATOM 941 C C . TYR A 1 115 ? -17.023 -11.419 65.357 1.00 85.94 115 TYR A C 1
ATOM 943 O O . TYR A 1 115 ? -18.000 -10.670 65.346 1.00 85.94 115 TYR A O 1
ATOM 951 N N . LEU A 1 116 ? -16.590 -12.022 64.244 1.00 90.00 116 LEU A N 1
ATOM 952 C CA . LEU A 1 116 ? -17.159 -11.858 62.902 1.00 90.00 116 LEU A CA 1
ATOM 953 C C . LEU A 1 116 ? -17.712 -13.206 62.389 1.00 90.00 116 LEU A C 1
ATOM 955 O O . LEU A 1 116 ? -17.166 -13.789 61.454 1.00 90.00 116 LEU A O 1
ATOM 959 N N . PRO A 1 117 ? -18.799 -13.740 62.977 1.00 89.50 117 PRO A N 1
ATOM 960 C CA . PRO A 1 117 ? -19.225 -15.130 62.771 1.00 89.50 117 PRO A CA 1
ATOM 961 C C . PRO A 1 117 ? -19.744 -15.445 61.358 1.00 89.50 117 PRO A C 1
ATOM 963 O O . PRO A 1 117 ? -19.934 -16.612 61.029 1.00 89.50 117 PRO A O 1
ATOM 966 N N . GLN A 1 118 ? -20.021 -14.427 60.536 1.00 93.56 118 GLN A N 1
ATOM 967 C CA . GLN A 1 118 ? -20.455 -14.582 59.141 1.00 93.56 118 GLN A CA 1
ATOM 968 C C . GLN A 1 118 ? -19.345 -14.255 58.128 1.00 93.56 118 GLN A C 1
ATOM 970 O O . GLN A 1 118 ? -19.610 -14.224 56.919 1.00 93.56 118 GLN A O 1
ATOM 975 N N . LEU A 1 119 ? -18.110 -14.025 58.592 1.00 94.94 119 LEU A N 1
ATOM 976 C CA . LEU A 1 119 ? -16.993 -13.636 57.740 1.00 94.94 119 LEU A CA 1
ATOM 977 C C . LEU A 1 119 ? -16.617 -14.780 56.795 1.00 94.94 119 LEU A C 1
ATOM 979 O O . LEU A 1 119 ? -15.959 -15.754 57.149 1.00 94.94 119 LEU A O 1
ATOM 983 N N . ASN A 1 120 ? -17.014 -14.642 55.536 1.00 95.94 120 ASN A N 1
ATOM 984 C CA . ASN A 1 120 ? -16.729 -15.631 54.503 1.00 95.94 120 ASN A CA 1
ATOM 985 C C . ASN A 1 120 ? -15.558 -15.217 53.604 1.00 95.94 120 ASN A C 1
ATOM 987 O O . ASN A 1 120 ? -15.018 -16.074 52.896 1.00 95.94 120 ASN A O 1
ATOM 991 N N . HIS A 1 121 ? -15.185 -13.933 53.611 1.00 97.12 121 HIS A N 1
ATOM 992 C CA . HIS A 1 121 ? -14.137 -13.373 52.767 1.00 97.12 121 HIS A CA 1
ATOM 993 C C . HIS A 1 121 ? -13.243 -12.395 53.539 1.00 97.12 121 HIS A C 1
ATOM 995 O O . HIS A 1 121 ? -13.735 -11.405 54.074 1.00 97.12 121 HIS A O 1
ATOM 1001 N N . LEU A 1 122 ? -11.936 -12.655 53.544 1.00 95.44 122 LEU A N 1
ATOM 1002 C CA . LEU A 1 122 ? -10.915 -11.788 54.129 1.00 95.44 122 LEU A CA 1
ATOM 1003 C C . LEU A 1 122 ? -9.832 -11.490 53.086 1.00 95.44 122 LEU A C 1
ATOM 1005 O O . LEU A 1 122 ? -9.266 -12.426 52.516 1.00 95.44 122 LEU A O 1
ATOM 1009 N N . GLU A 1 123 ? -9.552 -10.207 52.854 1.00 95.81 123 GLU A N 1
ATOM 1010 C CA . GLU A 1 123 ? -8.424 -9.734 52.041 1.00 95.81 123 GLU A CA 1
ATOM 1011 C C . GLU A 1 123 ? -7.450 -8.943 52.922 1.00 95.81 123 GLU A C 1
ATOM 1013 O O . GLU A 1 123 ? -7.876 -8.051 53.657 1.00 95.81 123 GLU A O 1
ATOM 1018 N N . LEU A 1 124 ? -6.159 -9.276 52.859 1.00 93.38 124 LEU A N 1
ATOM 1019 C CA . LEU A 1 124 ? -5.101 -8.612 53.624 1.00 93.38 124 LEU A CA 1
ATOM 1020 C C . LEU A 1 124 ? -3.994 -8.106 52.701 1.00 93.38 124 LEU A C 1
ATOM 1022 O O . LEU A 1 124 ? -3.474 -8.851 51.875 1.00 93.38 124 LEU A O 1
ATOM 1026 N N . GLU A 1 125 ? -3.582 -6.862 52.877 1.00 92.25 125 GLU A N 1
ATOM 1027 C CA . GLU A 1 125 ? -2.510 -6.260 52.098 1.00 92.25 125 GLU A CA 1
ATOM 1028 C C . GLU A 1 125 ? -1.622 -5.392 52.985 1.00 92.25 125 GLU A C 1
ATOM 1030 O O . GLU A 1 125 ? -2.129 -4.629 53.804 1.00 92.25 125 GLU A O 1
ATOM 1035 N N . GLY A 1 126 ? -0.300 -5.511 52.847 1.00 89.25 126 GLY A N 1
ATOM 1036 C CA . GLY A 1 126 ? 0.637 -4.702 53.629 1.00 89.25 126 GLY A CA 1
ATOM 1037 C C . GLY A 1 126 ? 2.081 -5.192 53.588 1.00 89.25 126 GLY A C 1
ATOM 1038 O O . GLY A 1 126 ? 2.477 -5.942 52.692 1.00 89.25 126 GLY A O 1
ATOM 1039 N N . GLU A 1 127 ? 2.863 -4.765 54.575 1.00 85.75 127 GLU A N 1
ATOM 1040 C CA . GLU A 1 127 ? 4.290 -5.081 54.698 1.00 85.75 127 GLU A CA 1
ATOM 1041 C C . GLU A 1 127 ? 4.542 -6.053 55.859 1.00 85.75 127 GLU A C 1
ATOM 1043 O O . GLU A 1 127 ? 4.010 -5.876 56.958 1.00 85.75 127 GLU A O 1
ATOM 1048 N N . LEU A 1 128 ? 5.357 -7.089 55.632 1.00 80.62 128 LEU A N 1
ATOM 1049 C CA . LEU A 1 128 ? 5.727 -8.069 56.661 1.00 80.62 128 LEU A CA 1
ATOM 1050 C C . LEU A 1 128 ? 7.225 -7.989 56.983 1.00 80.62 128 LEU A C 1
ATOM 1052 O O . LEU A 1 128 ? 8.059 -8.038 56.087 1.00 80.62 128 LEU A O 1
ATOM 1056 N N . PHE A 1 129 ? 7.561 -7.951 58.278 1.00 70.44 129 PHE A N 1
ATOM 1057 C CA . PHE A 1 129 ? 8.945 -7.828 58.775 1.00 70.44 129 PHE A CA 1
ATOM 1058 C C . PHE A 1 129 ? 9.419 -9.003 59.637 1.00 70.44 129 PHE A C 1
ATOM 1060 O O . PHE A 1 129 ? 10.530 -8.996 60.161 1.00 70.44 129 PHE A O 1
ATOM 1067 N N . LYS A 1 130 ? 8.583 -10.030 59.815 1.00 70.62 130 LYS A N 1
ATOM 1068 C CA . LYS A 1 130 ? 8.965 -11.251 60.530 1.00 70.62 130 LYS A CA 1
ATOM 1069 C C . LYS A 1 130 ? 8.793 -12.451 59.628 1.00 70.62 130 LYS A C 1
ATOM 1071 O O . LYS A 1 130 ? 7.707 -12.689 59.109 1.00 70.62 130 LYS A O 1
ATOM 1076 N N . GLU A 1 131 ? 9.842 -13.254 59.535 1.00 67.12 131 GLU A N 1
ATOM 1077 C CA . GLU A 1 131 ? 9.848 -14.509 58.783 1.00 67.12 131 GLU A CA 1
ATOM 1078 C C . GLU A 1 131 ? 8.777 -15.502 59.284 1.00 67.12 131 GLU A C 1
ATOM 1080 O O . GLU A 1 131 ? 8.226 -16.289 58.523 1.00 67.12 131 GLU A O 1
ATOM 1085 N N . SER A 1 132 ? 8.369 -15.412 60.553 1.00 67.62 132 SER A N 1
ATOM 1086 C CA . SER A 1 132 ? 7.250 -16.205 61.078 1.00 67.62 132 SER A CA 1
ATOM 1087 C C . SER A 1 132 ? 5.892 -15.856 60.454 1.00 67.62 132 SER A C 1
ATOM 1089 O O . SER A 1 132 ? 4.968 -16.660 60.525 1.00 67.62 132 SER A O 1
ATOM 1091 N N . HIS A 1 133 ? 5.734 -14.664 59.870 1.00 73.56 133 HIS A N 1
ATOM 1092 C CA . HIS A 1 133 ? 4.469 -14.217 59.275 1.00 73.56 133 HIS A CA 1
ATOM 1093 C C . HIS A 1 133 ? 4.307 -14.637 57.810 1.00 73.56 133 HIS A C 1
ATOM 1095 O O . HIS A 1 133 ? 3.259 -14.384 57.223 1.00 73.56 133 HIS A O 1
ATOM 1101 N N . ILE A 1 134 ? 5.314 -15.278 57.214 1.00 76.06 134 ILE A N 1
ATOM 1102 C CA . ILE A 1 134 ? 5.273 -15.726 55.815 1.00 76.06 134 ILE A CA 1
ATOM 1103 C C . ILE A 1 134 ? 5.105 -17.246 55.690 1.00 76.06 134 ILE A C 1
ATOM 1105 O O . ILE A 1 134 ? 4.968 -17.746 54.580 1.00 76.06 134 ILE A O 1
ATOM 1109 N N . ASP A 1 135 ? 5.049 -17.971 56.812 1.00 85.94 135 ASP A N 1
ATOM 1110 C CA . ASP A 1 135 ? 4.896 -19.429 56.879 1.00 85.94 135 ASP A CA 1
ATOM 1111 C C . ASP A 1 135 ? 3.431 -19.868 56.681 1.00 85.94 135 ASP A C 1
ATOM 1113 O O . ASP A 1 135 ? 2.541 -19.549 57.478 1.00 85.94 135 ASP A O 1
ATOM 1117 N N . GLY A 1 136 ? 3.178 -20.651 55.633 1.00 91.00 136 GLY A N 1
ATOM 1118 C CA . GLY A 1 136 ? 1.873 -21.214 55.298 1.00 91.00 136 GLY A CA 1
ATOM 1119 C C . GLY A 1 136 ? 1.294 -22.144 56.367 1.00 91.00 136 GLY A C 1
ATOM 1120 O O . GLY A 1 136 ? 0.068 -22.235 56.480 1.00 91.00 136 GLY A O 1
ATOM 1121 N N . ASN A 1 137 ? 2.126 -22.773 57.206 1.00 91.31 137 ASN A N 1
ATOM 1122 C CA . ASN A 1 137 ? 1.661 -23.539 58.367 1.00 91.31 137 ASN A CA 1
ATOM 1123 C C . ASN A 1 137 ? 1.161 -22.617 59.482 1.00 91.31 137 ASN A C 1
ATOM 1125 O O . ASN A 1 137 ? 0.167 -22.927 60.141 1.00 91.31 137 ASN A O 1
ATOM 1129 N N . HIS A 1 138 ? 1.808 -21.464 59.675 1.00 90.62 138 HIS A N 1
ATOM 1130 C CA . HIS A 1 138 ? 1.353 -20.468 60.641 1.00 90.62 138 HIS A CA 1
ATOM 1131 C C . HIS A 1 138 ? 0.002 -19.879 60.224 1.00 90.62 138 HIS A C 1
ATOM 1133 O O . HIS A 1 138 ? -0.931 -19.839 61.026 1.00 90.62 138 HIS A O 1
ATOM 1139 N N . TRP A 1 139 ? -0.146 -19.507 58.950 1.00 92.62 139 TRP A N 1
ATOM 1140 C CA . TRP A 1 139 ? -1.428 -19.054 58.402 1.00 92.62 139 TRP A CA 1
ATOM 1141 C C . TRP A 1 139 ? -2.517 -20.121 58.502 1.00 92.62 139 TRP A C 1
ATOM 1143 O O . TRP A 1 139 ? -3.632 -19.810 58.920 1.00 92.62 139 TRP A O 1
ATOM 1153 N N . ARG A 1 140 ? -2.197 -21.385 58.197 1.00 94.38 140 ARG A N 1
ATOM 1154 C CA . ARG A 1 140 ? -3.115 -22.510 58.409 1.00 94.38 140 ARG A CA 1
ATOM 1155 C C . ARG A 1 140 ? -3.581 -22.579 59.864 1.00 94.38 140 ARG A C 1
ATOM 1157 O O . ARG A 1 140 ? -4.785 -22.600 60.100 1.00 94.38 140 ARG A O 1
ATOM 1164 N N . TYR A 1 141 ? -2.650 -22.550 60.820 1.00 94.19 141 TYR A N 1
ATOM 1165 C CA . TYR A 1 141 ? -2.969 -22.562 62.249 1.00 94.19 141 TYR A CA 1
ATOM 1166 C C . TYR A 1 141 ? -3.905 -21.406 62.627 1.00 94.19 141 TYR A C 1
ATOM 1168 O O . TYR A 1 141 ? -4.905 -21.623 63.310 1.00 94.19 141 TYR A O 1
ATOM 1176 N N . LEU A 1 142 ? -3.623 -20.185 62.164 1.00 93.62 142 LEU A N 1
ATOM 1177 C CA . LEU A 1 142 ? -4.477 -19.028 62.435 1.00 93.62 142 LEU A CA 1
ATOM 1178 C C . LEU A 1 142 ? -5.890 -19.210 61.859 1.00 93.62 142 LEU A C 1
ATOM 1180 O O . LEU A 1 142 ? -6.876 -18.929 62.538 1.00 93.62 142 LEU A O 1
ATOM 1184 N N . ILE A 1 143 ? -6.001 -19.710 60.628 1.00 94.81 143 ILE A N 1
ATOM 1185 C CA . ILE A 1 143 ? -7.289 -19.904 59.955 1.00 94.81 143 ILE A CA 1
ATOM 1186 C C . ILE A 1 143 ? -8.100 -21.008 60.636 1.00 94.81 143 ILE A C 1
ATOM 1188 O O . ILE A 1 143 ? -9.272 -20.792 60.934 1.00 94.81 143 ILE A O 1
ATOM 1192 N N . GLU A 1 144 ? -7.493 -22.162 60.917 1.00 94.62 144 GLU A N 1
ATOM 1193 C CA . GLU A 1 144 ? -8.171 -23.301 61.549 1.00 94.62 144 GLU A CA 1
ATOM 1194 C C . GLU A 1 144 ? -8.657 -22.970 62.969 1.00 94.62 144 GLU A C 1
ATOM 1196 O O . GLU A 1 144 ? -9.755 -23.380 63.340 1.00 94.62 144 GLU A O 1
ATOM 1201 N N . ASN A 1 145 ? -7.889 -22.192 63.744 1.00 94.50 145 ASN A N 1
ATOM 1202 C CA . ASN A 1 145 ? -8.246 -21.869 65.130 1.00 94.50 145 ASN A CA 1
ATOM 1203 C C . ASN A 1 145 ? -9.209 -20.685 65.268 1.00 94.50 145 ASN A C 1
ATOM 1205 O O . ASN A 1 145 ? -10.011 -20.670 66.200 1.00 94.50 145 ASN A O 1
ATOM 1209 N N . TYR A 1 146 ? -9.133 -19.687 64.382 1.00 94.38 146 TYR A N 1
ATOM 1210 C CA . TYR A 1 146 ? -9.877 -18.436 64.567 1.00 94.38 146 TYR A CA 1
ATOM 1211 C C . TYR A 1 146 ? -11.005 -18.215 63.560 1.00 94.38 146 TYR A C 1
ATOM 1213 O O . TYR A 1 146 ? -12.028 -17.636 63.914 1.00 94.38 146 TYR A O 1
ATOM 1221 N N . ILE A 1 147 ? -10.860 -18.676 62.316 1.00 94.12 147 ILE A N 1
ATOM 1222 C CA . ILE A 1 147 ? -11.848 -18.448 61.247 1.00 94.12 147 ILE A CA 1
ATOM 1223 C C . ILE A 1 147 ? -12.022 -19.680 60.336 1.00 94.12 147 ILE A C 1
ATOM 1225 O O . ILE A 1 147 ? -11.942 -19.568 59.109 1.00 94.12 147 ILE A O 1
ATOM 1229 N N . PRO A 1 148 ? -12.307 -20.879 60.886 1.00 93.50 148 PRO A N 1
ATOM 1230 C CA . PRO A 1 148 ? -12.302 -22.123 60.104 1.00 93.50 148 PRO A CA 1
ATOM 1231 C C . PRO A 1 148 ? -13.337 -22.135 58.965 1.00 93.50 148 PRO A C 1
ATOM 1233 O O . PRO A 1 148 ? -13.132 -22.774 57.926 1.00 93.50 148 PRO A O 1
ATOM 1236 N N . HIS A 1 149 ? -14.429 -21.383 59.134 1.00 91.88 149 HIS A N 1
ATOM 1237 C CA . HIS A 1 149 ? -15.540 -21.267 58.189 1.00 91.88 149 HIS A CA 1
ATOM 1238 C C . HIS A 1 149 ? -15.235 -20.392 56.962 1.00 91.88 149 HIS A C 1
ATOM 1240 O O . HIS A 1 149 ? -16.047 -20.343 56.035 1.00 91.88 149 HIS A O 1
ATOM 1246 N N . ILE A 1 150 ? -14.080 -19.717 56.920 1.00 95.50 150 ILE A N 1
ATOM 1247 C CA . ILE A 1 150 ? -13.766 -18.796 55.833 1.00 95.50 150 ILE A CA 1
ATOM 1248 C C . ILE A 1 150 ? -13.658 -19.524 54.483 1.00 95.50 150 ILE A C 1
ATOM 1250 O O . ILE A 1 150 ? -12.994 -20.563 54.345 1.00 95.50 150 ILE A O 1
ATOM 1254 N N . LYS A 1 151 ? -14.346 -18.974 53.474 1.00 94.88 151 LYS A N 1
ATOM 1255 C CA . LYS A 1 151 ? -14.446 -19.544 52.119 1.00 94.88 151 LYS A CA 1
ATOM 1256 C C . LYS A 1 151 ? -13.430 -18.942 51.160 1.00 94.88 151 LYS A C 1
ATOM 1258 O O . LYS A 1 151 ? -12.975 -19.616 50.238 1.00 94.88 151 LYS A O 1
ATOM 1263 N N . ARG A 1 152 ? -13.092 -17.667 51.353 1.00 94.88 152 ARG A N 1
ATOM 1264 C CA . ARG A 1 152 ? -12.116 -16.939 50.542 1.00 94.88 152 ARG A CA 1
ATOM 1265 C C . ARG A 1 152 ? -11.149 -16.214 51.457 1.00 94.88 152 ARG A C 1
ATOM 1267 O O . ARG A 1 152 ? -11.550 -15.330 52.205 1.00 94.88 152 ARG A O 1
ATOM 1274 N N . PHE A 1 153 ? -9.885 -16.579 51.361 1.00 95.25 153 PHE A N 1
ATOM 1275 C CA . PHE A 1 153 ? -8.801 -15.861 51.999 1.00 95.25 153 PHE A CA 1
ATOM 1276 C C . PHE A 1 153 ? -7.840 -15.413 50.907 1.00 95.25 153 PHE A C 1
ATOM 1278 O O . PHE A 1 153 ? -7.420 -16.230 50.084 1.00 95.25 153 PHE A O 1
ATOM 1285 N N . ARG A 1 154 ? -7.559 -14.113 50.854 1.00 94.69 154 ARG A N 1
ATOM 1286 C CA . ARG A 1 154 ? -6.625 -13.539 49.891 1.00 94.69 154 ARG A CA 1
ATOM 1287 C C . ARG A 1 154 ? -5.658 -12.617 50.585 1.00 94.69 154 ARG A C 1
ATOM 1289 O O . ARG A 1 154 ? -6.030 -11.909 51.518 1.00 94.69 154 ARG A O 1
ATOM 1296 N N . PHE A 1 155 ? -4.437 -12.589 50.087 1.00 93.81 155 PHE A N 1
ATOM 1297 C CA . PHE A 1 155 ? -3.462 -11.645 50.587 1.00 93.81 155 PHE A CA 1
ATOM 1298 C C . PHE A 1 155 ? -2.476 -11.191 49.520 1.00 93.81 155 PHE A C 1
ATOM 1300 O O . PHE A 1 155 ? -2.283 -11.875 48.512 1.00 93.81 155 PHE A O 1
ATOM 1307 N N . PHE A 1 156 ? -1.856 -10.043 49.780 1.00 93.00 156 PHE A N 1
ATOM 1308 C CA . PHE A 1 156 ? -0.667 -9.556 49.096 1.00 93.00 156 PHE A CA 1
ATOM 1309 C C . PHE A 1 156 ? 0.257 -8.890 50.109 1.00 93.00 156 PHE A C 1
ATOM 1311 O O . PHE A 1 156 ? -0.055 -7.828 50.644 1.00 93.00 156 PHE A O 1
ATOM 1318 N N . PHE A 1 157 ? 1.415 -9.489 50.343 1.00 90.56 157 PHE A N 1
ATOM 1319 C CA . PHE A 1 157 ? 2.428 -8.917 51.212 1.00 90.56 157 PHE A CA 1
ATOM 1320 C C . PHE A 1 157 ? 3.711 -8.677 50.442 1.00 90.56 157 PHE A C 1
ATOM 1322 O O . PHE A 1 157 ? 4.092 -9.482 49.590 1.00 90.56 157 PHE A O 1
ATOM 1329 N N . PHE A 1 158 ? 4.390 -7.584 50.770 1.00 88.00 158 PHE A N 1
ATOM 1330 C CA . PHE A 1 158 ? 5.773 -7.383 50.370 1.00 88.00 158 PHE A CA 1
ATOM 1331 C C . PHE A 1 158 ? 6.686 -7.420 51.597 1.00 88.00 158 PHE A C 1
ATOM 1333 O O . PHE A 1 158 ? 6.298 -7.015 52.692 1.00 88.00 158 PHE A O 1
ATOM 1340 N N . ILE A 1 159 ? 7.883 -7.963 51.409 1.00 84.69 159 ILE A N 1
ATOM 1341 C CA . ILE A 1 159 ? 8.892 -8.168 52.451 1.00 84.69 159 ILE A CA 1
ATOM 1342 C C . ILE A 1 159 ? 10.198 -7.574 51.936 1.00 84.69 159 ILE A C 1
ATOM 1344 O O . ILE A 1 159 ? 10.540 -7.779 50.770 1.00 84.69 159 ILE A O 1
ATOM 1348 N N . ASN A 1 160 ? 10.940 -6.858 52.775 1.00 77.50 160 ASN A N 1
ATOM 1349 C CA . ASN A 1 160 ? 12.269 -6.375 52.398 1.00 77.50 160 ASN A CA 1
ATOM 1350 C C . ASN A 1 160 ? 13.283 -7.532 52.445 1.00 77.50 160 ASN A C 1
ATOM 1352 O O . ASN A 1 160 ? 13.341 -8.268 53.429 1.00 77.50 160 ASN A O 1
ATOM 1356 N N . ASP A 1 161 ? 14.084 -7.682 51.386 1.00 66.62 161 ASP A N 1
ATOM 1357 C CA . ASP A 1 161 ? 14.965 -8.845 51.154 1.00 66.62 161 ASP A CA 1
ATOM 1358 C C . ASP A 1 161 ? 15.955 -9.100 52.311 1.00 66.62 161 ASP A C 1
ATOM 1360 O O . ASP A 1 161 ? 16.201 -10.238 52.695 1.00 66.62 161 ASP A O 1
ATOM 1364 N N . GLY A 1 162 ? 16.420 -8.039 52.983 1.00 64.94 162 GLY A N 1
ATOM 1365 C CA . GLY A 1 162 ? 17.337 -8.137 54.130 1.00 64.94 162 GLY A CA 1
ATOM 1366 C C . GLY A 1 162 ? 16.787 -8.846 55.381 1.00 64.94 162 GLY A C 1
ATOM 1367 O O . GLY A 1 162 ? 17.515 -8.977 56.361 1.00 64.94 162 GLY A O 1
ATOM 1368 N N . ILE A 1 163 ? 15.520 -9.270 55.374 1.00 62.03 163 ILE A N 1
ATOM 1369 C CA . ILE A 1 163 ? 14.826 -9.908 56.505 1.00 62.03 163 ILE A CA 1
ATOM 1370 C C . ILE A 1 163 ? 14.650 -11.422 56.290 1.00 62.03 163 ILE A C 1
ATOM 1372 O O . ILE A 1 163 ? 14.457 -12.163 57.255 1.00 62.03 163 ILE A O 1
ATOM 1376 N N . VAL A 1 164 ? 14.717 -11.904 55.047 1.00 65.31 164 VAL A N 1
ATOM 1377 C CA . VAL A 1 164 ? 14.464 -13.313 54.719 1.00 65.31 164 VAL A CA 1
ATOM 1378 C C . VAL A 1 164 ? 15.759 -14.109 54.880 1.00 65.31 164 VAL A C 1
ATOM 1380 O O . VAL A 1 164 ? 16.694 -13.950 54.101 1.00 65.31 164 VAL A O 1
ATOM 1383 N N . SER A 1 165 ? 15.830 -14.959 55.910 1.00 65.94 165 SER A N 1
ATOM 1384 C CA . SER A 1 165 ? 17.028 -15.764 56.194 1.00 65.94 165 SER A CA 1
ATOM 1385 C C . SER A 1 165 ? 17.018 -17.127 55.490 1.00 65.94 165 SER A C 1
ATOM 1387 O O . SER A 1 165 ? 18.075 -17.732 55.295 1.00 65.94 165 SER A O 1
ATOM 1389 N N . ARG A 1 166 ? 15.833 -17.610 55.093 1.00 68.38 166 ARG A N 1
ATOM 1390 C CA . ARG A 1 166 ? 15.639 -18.904 54.425 1.00 68.38 166 ARG A CA 1
ATOM 1391 C C . ARG A 1 166 ? 15.677 -18.808 52.893 1.00 68.38 166 ARG A C 1
ATOM 1393 O O . ARG A 1 166 ? 15.259 -17.800 52.326 1.00 68.38 166 ARG A O 1
ATOM 1400 N N . PRO A 1 167 ? 16.102 -19.883 52.202 1.00 70.19 167 PRO A N 1
ATOM 1401 C CA . PRO A 1 167 ? 15.938 -20.021 50.757 1.00 70.19 167 PRO A CA 1
ATOM 1402 C C . PRO A 1 167 ? 14.491 -19.761 50.312 1.00 70.19 167 PRO A C 1
ATOM 1404 O O . PRO A 1 167 ? 13.543 -20.240 50.930 1.00 70.19 167 PRO A O 1
ATOM 1407 N N . HIS A 1 168 ? 14.310 -19.056 49.193 1.00 70.06 168 HIS A N 1
ATOM 1408 C CA . HIS A 1 168 ? 12.989 -18.678 48.673 1.00 70.06 168 HIS A CA 1
ATOM 1409 C C . HIS A 1 168 ? 12.049 -19.877 48.439 1.00 70.06 168 HIS A C 1
ATOM 1411 O O . HIS A 1 168 ? 10.837 -19.756 48.623 1.00 70.06 168 HIS A O 1
ATOM 1417 N N . ASN A 1 169 ? 12.599 -21.041 48.071 1.00 73.50 169 ASN A N 1
ATOM 1418 C CA . ASN A 1 169 ? 11.824 -22.266 47.867 1.00 73.50 169 ASN A CA 1
ATOM 1419 C C . ASN A 1 169 ? 11.130 -22.713 49.161 1.00 73.50 169 ASN A C 1
ATOM 1421 O O . ASN A 1 169 ? 9.971 -23.123 49.116 1.00 73.50 169 ASN A O 1
ATOM 1425 N N . ASP A 1 170 ? 11.780 -22.536 50.312 1.00 79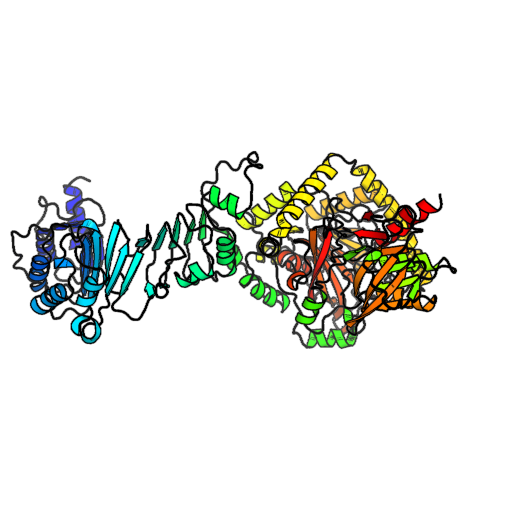.56 170 ASP A N 1
ATOM 1426 C CA . ASP A 1 170 ? 11.272 -22.992 51.608 1.00 79.56 170 ASP A CA 1
ATOM 1427 C C . ASP A 1 170 ? 10.025 -22.209 52.046 1.00 79.56 170 ASP A C 1
ATOM 1429 O O . ASP A 1 170 ? 9.158 -22.751 52.736 1.00 79.56 170 ASP A O 1
ATOM 1433 N N . ILE A 1 171 ? 9.891 -20.949 51.608 1.00 83.25 171 ILE A N 1
ATOM 1434 C CA . ILE A 1 171 ? 8.698 -20.130 51.871 1.00 83.25 171 ILE A CA 1
ATOM 1435 C C . ILE A 1 171 ? 7.481 -20.777 51.211 1.00 83.25 171 ILE A C 1
ATOM 1437 O O . ILE A 1 171 ? 6.465 -21.001 51.869 1.00 83.25 171 ILE A O 1
ATOM 1441 N N . ILE A 1 172 ? 7.580 -21.120 49.924 1.00 89.62 172 ILE A N 1
ATOM 1442 C CA . ILE A 1 172 ? 6.468 -21.715 49.174 1.00 89.62 172 ILE A CA 1
ATOM 1443 C C . ILE A 1 172 ? 6.188 -23.161 49.588 1.00 89.62 172 ILE A C 1
ATOM 1445 O O . ILE A 1 172 ? 5.021 -23.559 49.575 1.00 89.62 172 ILE A O 1
ATOM 1449 N N . GLU A 1 173 ? 7.195 -23.933 50.010 1.00 89.69 173 GLU A N 1
ATOM 1450 C CA . GLU A 1 173 ? 6.985 -25.305 50.503 1.00 89.69 173 GLU A CA 1
ATOM 1451 C C . GLU A 1 173 ? 5.967 -25.362 51.654 1.00 89.69 173 GLU A C 1
ATOM 1453 O O . GLU A 1 173 ? 5.111 -26.246 51.682 1.00 89.69 173 GLU A O 1
ATOM 1458 N N . SER A 1 174 ? 5.951 -24.363 52.542 1.00 91.38 174 SER A N 1
ATOM 1459 C CA . SER A 1 174 ? 4.964 -24.287 53.632 1.00 91.38 174 SER A CA 1
ATOM 1460 C C . SER A 1 174 ? 3.500 -24.132 53.166 1.00 91.38 174 SER A C 1
ATOM 1462 O O . SER A 1 174 ? 2.569 -24.432 53.919 1.00 91.38 174 SER A O 1
ATOM 1464 N N . TYR A 1 175 ? 3.277 -23.721 51.912 1.00 93.25 175 TYR A N 1
ATOM 1465 C CA . TYR A 1 175 ? 1.955 -23.626 51.279 1.00 93.25 175 TYR A CA 1
ATOM 1466 C C . TYR A 1 175 ? 1.621 -24.841 50.404 1.00 93.25 175 TYR A C 1
ATOM 1468 O O . TYR A 1 175 ? 0.501 -24.942 49.903 1.00 93.25 175 TYR A O 1
ATOM 1476 N N . LYS A 1 176 ? 2.538 -25.799 50.220 1.00 93.19 176 LYS A N 1
ATOM 1477 C CA . LYS A 1 176 ? 2.291 -27.032 49.452 1.00 93.19 176 LYS A CA 1
ATOM 1478 C C . LYS A 1 176 ? 1.676 -28.138 50.313 1.00 93.19 176 LYS A C 1
ATOM 1480 O O . LYS A 1 176 ? 2.104 -29.287 50.287 1.00 93.19 176 LYS A O 1
ATOM 1485 N N . THR A 1 177 ? 0.648 -27.795 51.083 1.00 94.12 177 THR A N 1
ATOM 1486 C CA . THR A 1 177 ? -0.083 -28.754 51.921 1.00 94.12 177 THR A CA 1
ATOM 1487 C C . THR A 1 177 ? -1.492 -28.986 51.389 1.00 94.12 177 THR A C 1
ATOM 1489 O O . THR A 1 177 ? -2.055 -28.148 50.681 1.00 94.12 177 THR A O 1
ATOM 1492 N N . ASP A 1 178 ? -2.090 -30.117 51.764 1.00 94.12 178 ASP A N 1
ATOM 1493 C CA . ASP A 1 178 ? -3.470 -30.463 51.403 1.00 94.12 178 ASP A CA 1
ATOM 1494 C C . ASP A 1 178 ? -4.470 -29.350 51.745 1.00 94.12 178 ASP A C 1
ATOM 1496 O O . ASP A 1 178 ? -5.367 -29.063 50.950 1.00 94.12 178 ASP A O 1
ATOM 1500 N N . PHE A 1 179 ? -4.249 -28.664 52.870 1.00 95.69 179 PHE A N 1
ATOM 1501 C CA . PHE A 1 179 ? -5.054 -27.524 53.297 1.00 95.69 179 PHE A CA 1
ATOM 1502 C C . PHE A 1 179 ? -5.138 -26.445 52.206 1.00 95.69 179 PHE A C 1
ATOM 1504 O O . PHE A 1 179 ? -6.231 -26.033 51.819 1.00 95.69 179 PHE A O 1
ATOM 1511 N N . TRP A 1 180 ? -3.995 -26.009 51.670 1.00 95.12 180 TRP A N 1
ATOM 1512 C CA . TRP A 1 180 ? -3.937 -24.949 50.660 1.00 95.12 180 TRP A CA 1
ATOM 1513 C C . TRP A 1 180 ? -4.353 -25.447 49.276 1.00 95.12 180 TRP A C 1
ATOM 1515 O O . TRP A 1 180 ? -5.158 -24.796 48.608 1.00 95.12 180 TRP A O 1
ATOM 1525 N N . LEU A 1 181 ? -3.835 -26.602 48.845 1.00 93.31 181 LEU A N 1
ATOM 1526 C CA . LEU A 1 181 ? -3.946 -27.056 47.453 1.00 93.31 181 LEU A CA 1
ATOM 1527 C C . LEU A 1 181 ? -5.250 -27.794 47.153 1.00 93.31 181 LEU A C 1
ATOM 1529 O O . LEU A 1 181 ? -5.830 -27.604 46.082 1.00 93.31 181 LEU A O 1
ATOM 1533 N N . ARG A 1 182 ? -5.715 -28.638 48.080 1.00 90.81 182 ARG A N 1
ATOM 1534 C CA . ARG A 1 182 ? -6.869 -29.521 47.869 1.00 90.81 182 ARG A CA 1
ATOM 1535 C C . ARG A 1 182 ? -8.118 -28.997 48.559 1.00 90.81 182 ARG A C 1
ATOM 1537 O O . ARG A 1 182 ? -9.163 -28.899 47.913 1.00 90.81 182 ARG A O 1
ATOM 1544 N N . ASP A 1 183 ? -7.999 -28.655 49.838 1.00 92.62 183 ASP A N 1
ATOM 1545 C CA . ASP A 1 183 ? -9.152 -28.375 50.692 1.00 92.62 183 ASP A CA 1
ATOM 1546 C C . ASP A 1 183 ? -9.680 -26.957 50.449 1.00 92.62 183 ASP A C 1
ATOM 1548 O O . ASP A 1 183 ? -10.869 -26.762 50.185 1.00 92.62 183 ASP A O 1
ATOM 1552 N N . LYS A 1 184 ? -8.791 -25.956 50.484 1.00 93.31 184 LYS A N 1
ATOM 1553 C CA . LYS A 1 184 ? -9.148 -24.549 50.251 1.00 93.31 184 LYS A CA 1
ATOM 1554 C C . LYS A 1 184 ? -8.959 -24.099 48.802 1.00 93.31 184 LYS A C 1
ATOM 1556 O O . LYS A 1 184 ? -9.666 -23.192 48.361 1.00 93.31 184 LYS A O 1
ATOM 1561 N N . LYS A 1 185 ? -8.050 -24.737 48.055 1.00 93.06 185 LYS A N 1
ATOM 1562 C CA . LYS A 1 185 ? -7.655 -24.356 46.681 1.00 93.06 185 LYS A CA 1
ATOM 1563 C C . LYS A 1 185 ? -7.212 -22.890 46.584 1.00 93.06 185 LYS A C 1
ATOM 1565 O O . LYS A 1 185 ? -7.527 -22.190 45.620 1.00 93.06 185 LYS A O 1
ATOM 1570 N N . TRP A 1 186 ? -6.519 -22.412 47.613 1.00 93.75 186 TRP A N 1
ATOM 1571 C CA . TRP A 1 186 ? -5.927 -21.079 47.649 1.00 93.75 186 TRP A CA 1
ATOM 1572 C C . TRP A 1 186 ? -4.464 -21.201 47.242 1.00 93.75 186 TRP A C 1
ATOM 1574 O O . TRP A 1 186 ? -3.601 -21.537 48.049 1.00 93.75 186 TRP A O 1
ATOM 1584 N N . PHE A 1 187 ? -4.193 -20.975 45.961 1.00 92.62 187 PHE A N 1
ATOM 1585 C CA . PHE A 1 187 ? -2.833 -21.026 45.439 1.00 92.62 187 PHE A CA 1
ATOM 1586 C C . PHE A 1 187 ? -2.064 -19.759 45.804 1.00 92.62 187 PHE A C 1
ATOM 1588 O O . PHE A 1 187 ? -2.652 -18.678 45.855 1.00 92.62 187 PHE A O 1
ATOM 1595 N N . VAL A 1 188 ? -0.759 -19.896 46.024 1.00 91.88 188 VAL A N 1
ATOM 1596 C CA . VAL A 1 188 ? 0.129 -18.828 46.490 1.00 91.88 188 VAL A CA 1
ATOM 1597 C C . VAL A 1 188 ? 1.325 -18.720 45.552 1.00 91.88 188 VAL A C 1
ATOM 1599 O O . VAL A 1 188 ? 1.912 -19.729 45.157 1.00 91.88 188 VAL A O 1
ATOM 1602 N N . ASN A 1 189 ? 1.663 -17.484 45.201 1.00 90.38 189 ASN A N 1
ATOM 1603 C CA . ASN A 1 189 ? 2.868 -17.107 44.479 1.00 90.38 189 ASN A CA 1
ATOM 1604 C C . ASN A 1 189 ? 3.843 -16.409 45.422 1.00 90.38 189 ASN A C 1
ATOM 1606 O O . ASN A 1 189 ? 3.431 -15.681 46.326 1.00 90.38 189 ASN A O 1
ATOM 1610 N N . CYS A 1 190 ? 5.127 -16.601 45.145 1.00 88.56 190 CYS A N 1
ATOM 1611 C CA . CYS A 1 190 ? 6.234 -15.872 45.732 1.00 88.56 190 CYS A CA 1
ATOM 1612 C C . CYS A 1 190 ? 7.123 -15.359 44.592 1.00 88.56 190 CYS A C 1
ATOM 1614 O O . CYS A 1 190 ? 7.713 -16.158 43.859 1.00 88.56 190 CYS A O 1
ATOM 1616 N N . ASP A 1 191 ? 7.181 -14.038 44.435 1.00 86.44 191 ASP A N 1
ATOM 1617 C CA . ASP A 1 191 ? 8.038 -13.349 43.472 1.00 86.44 191 ASP A CA 1
ATOM 1618 C C . ASP A 1 191 ? 9.207 -12.713 44.227 1.00 86.44 191 ASP A C 1
ATOM 1620 O O . ASP A 1 191 ? 9.019 -11.805 45.036 1.00 86.44 191 ASP A O 1
ATOM 1624 N N . TYR A 1 192 ? 10.414 -13.197 43.966 1.00 81.62 192 TYR A N 1
ATOM 1625 C CA . TYR A 1 192 ? 11.654 -12.775 44.600 1.00 81.62 192 TYR A CA 1
ATOM 1626 C C . TYR A 1 192 ? 12.388 -11.770 43.711 1.00 81.62 192 TYR A C 1
ATOM 1628 O O . TYR A 1 192 ? 12.969 -12.166 42.704 1.00 81.62 192 TYR A O 1
ATOM 1636 N N . LEU A 1 193 ? 12.366 -10.482 44.057 1.00 77.81 193 LEU A N 1
ATOM 1637 C CA . LEU A 1 193 ? 13.094 -9.429 43.346 1.00 77.81 193 LEU A CA 1
ATOM 1638 C C . LEU A 1 193 ? 14.476 -9.271 43.993 1.00 77.81 193 LEU A C 1
ATOM 1640 O O . LEU A 1 193 ? 14.586 -8.673 45.068 1.00 77.81 193 LEU A O 1
ATOM 1644 N N . THR A 1 194 ? 15.513 -9.813 43.349 1.00 69.94 194 THR A N 1
ATOM 1645 C CA . THR A 1 194 ? 16.871 -9.920 43.909 1.00 69.94 194 THR A CA 1
ATOM 1646 C C . THR A 1 194 ? 17.398 -8.568 44.397 1.00 69.94 194 THR A C 1
ATOM 1648 O O . THR A 1 194 ? 17.470 -7.615 43.619 1.00 69.94 194 THR A O 1
ATOM 1651 N N . GLY A 1 195 ? 17.788 -8.478 45.674 1.00 68.88 195 GLY A N 1
ATOM 1652 C CA . GLY A 1 195 ? 18.347 -7.263 46.276 1.00 68.88 195 GLY A CA 1
ATOM 1653 C C . GLY A 1 195 ? 17.315 -6.194 46.650 1.00 68.88 195 GLY A C 1
ATOM 1654 O O . GLY A 1 195 ? 17.703 -5.096 47.049 1.00 68.88 195 GLY A O 1
ATOM 1655 N N . HIS A 1 196 ? 16.015 -6.484 46.521 1.00 73.38 196 HIS A N 1
ATOM 1656 C CA . HIS A 1 196 ? 14.946 -5.512 46.754 1.00 73.38 196 HIS A CA 1
ATOM 1657 C C . HIS A 1 196 ? 13.843 -6.037 47.678 1.00 73.38 196 HIS A C 1
ATOM 1659 O O . HIS A 1 196 ? 13.794 -5.668 48.855 1.00 73.38 196 HIS A O 1
ATOM 1665 N N . ARG A 1 197 ? 12.900 -6.823 47.144 1.00 82.00 197 ARG A N 1
ATOM 1666 C CA . ARG A 1 197 ? 11.654 -7.186 47.836 1.00 82.00 197 ARG A CA 1
ATOM 1667 C C . ARG A 1 197 ? 11.177 -8.578 47.445 1.00 82.00 197 ARG A C 1
ATOM 1669 O O . ARG A 1 197 ? 11.373 -9.016 46.319 1.00 82.00 197 ARG A O 1
ATOM 1676 N N . VAL A 1 198 ? 10.465 -9.232 48.351 1.00 86.00 198 VAL A N 1
ATOM 1677 C CA . VAL A 1 198 ? 9.740 -10.476 48.079 1.00 86.00 198 VAL A CA 1
ATOM 1678 C C . VAL A 1 198 ? 8.250 -10.181 48.106 1.00 86.00 198 VAL A C 1
ATOM 1680 O O . VAL A 1 198 ? 7.754 -9.666 49.107 1.00 86.00 198 VAL A O 1
ATOM 1683 N N . PHE A 1 199 ? 7.532 -10.485 47.027 1.00 89.19 199 PHE A N 1
ATOM 1684 C CA . PHE A 1 199 ? 6.071 -10.426 46.997 1.00 89.19 199 PHE A CA 1
ATOM 1685 C C . PHE A 1 199 ? 5.500 -11.814 47.233 1.00 89.19 199 PHE A C 1
ATOM 1687 O O . PHE A 1 199 ? 5.768 -12.722 46.455 1.00 89.19 199 PHE A O 1
ATOM 1694 N N . ILE A 1 200 ? 4.667 -11.972 48.257 1.00 90.38 200 ILE A N 1
ATOM 1695 C CA . ILE A 1 200 ? 3.934 -13.210 48.516 1.00 90.38 200 ILE A CA 1
ATOM 1696 C C . ILE A 1 200 ? 2.435 -12.929 48.475 1.00 90.38 200 ILE A C 1
ATOM 1698 O O . ILE A 1 200 ? 1.936 -12.032 49.157 1.00 90.38 200 ILE A O 1
ATOM 1702 N N . TYR A 1 201 ? 1.702 -13.657 47.637 1.00 92.12 201 TYR A N 1
ATOM 1703 C CA . TYR A 1 201 ? 0.287 -13.367 47.406 1.00 92.12 201 TYR A CA 1
ATOM 1704 C C . TYR A 1 201 ? -0.505 -14.571 46.916 1.00 92.12 201 TYR A C 1
ATOM 1706 O O . TYR A 1 201 ? 0.021 -15.480 46.278 1.00 92.12 201 TYR A O 1
ATOM 1714 N N . THR A 1 202 ? -1.808 -14.558 47.175 1.00 92.12 202 THR A N 1
ATOM 1715 C CA . THR A 1 202 ? -2.742 -15.570 46.660 1.00 92.12 202 THR A CA 1
ATOM 1716 C C . THR A 1 202 ? -3.132 -15.315 45.206 1.00 92.12 202 THR A C 1
ATOM 1718 O O . THR A 1 202 ? -3.188 -14.164 44.775 1.00 92.12 202 THR A O 1
ATOM 1721 N N . LEU A 1 203 ? -3.522 -16.362 44.475 1.00 86.44 203 LEU A N 1
ATOM 1722 C CA . LEU A 1 203 ? -4.141 -16.252 43.151 1.00 86.44 203 LEU A CA 1
ATOM 1723 C C . LEU A 1 203 ? -5.684 -16.317 43.228 1.00 86.44 203 LEU A C 1
ATOM 1725 O O . LEU A 1 203 ? -6.225 -17.230 43.856 1.00 86.44 203 LEU A O 1
ATOM 1729 N N . PRO A 1 204 ? -6.421 -15.404 42.556 1.00 85.81 204 PRO A N 1
ATOM 1730 C CA . PRO A 1 204 ? -5.927 -14.247 41.800 1.00 85.81 204 PRO A CA 1
ATOM 1731 C C . PRO A 1 204 ? -5.358 -13.152 42.716 1.00 85.81 204 PRO A C 1
ATOM 1733 O O . PRO A 1 204 ? -5.836 -12.972 43.836 1.00 85.81 204 PRO A O 1
ATOM 1736 N N . CYS A 1 205 ? -4.370 -12.412 42.203 1.00 86.56 205 CYS A N 1
ATOM 1737 C CA . CYS A 1 205 ? -3.735 -11.304 42.916 1.00 86.56 205 CYS A CA 1
ATOM 1738 C C . CYS A 1 205 ? -4.753 -10.189 43.213 1.00 86.56 205 CYS A C 1
ATOM 1740 O O . CYS A 1 205 ? -5.579 -9.860 42.360 1.00 86.56 205 CYS A O 1
ATOM 1742 N N . ILE A 1 206 ? -4.696 -9.615 44.419 1.00 87.75 206 ILE A N 1
ATOM 1743 C CA . ILE A 1 206 ? -5.579 -8.510 44.834 1.00 87.75 206 ILE A CA 1
ATOM 1744 C C . ILE A 1 206 ? -5.068 -7.135 44.386 1.00 87.75 206 ILE A C 1
ATOM 1746 O O . ILE A 1 206 ? -5.864 -6.206 44.264 1.00 87.75 206 ILE A O 1
ATOM 1750 N N . LYS A 1 207 ? -3.766 -7.001 44.098 1.00 84.94 207 LYS A N 1
ATOM 1751 C CA . LYS A 1 207 ? -3.179 -5.753 43.604 1.00 84.94 207 LYS A CA 1
ATOM 1752 C C . LYS A 1 207 ? -3.648 -5.463 42.181 1.00 84.94 207 LYS A C 1
ATOM 1754 O O . LYS A 1 207 ? -3.572 -6.314 41.295 1.00 84.94 207 LYS A O 1
ATOM 1759 N N . SER A 1 208 ? -4.071 -4.222 41.951 1.00 81.38 208 SER A N 1
ATOM 1760 C CA . SER A 1 208 ? -4.373 -3.707 40.611 1.00 81.38 208 SER A CA 1
ATOM 1761 C C . SER A 1 208 ? -3.122 -3.340 39.811 1.00 81.38 208 SER A C 1
ATOM 1763 O O . SER A 1 208 ? -3.208 -3.189 38.593 1.00 81.38 208 SER A O 1
ATOM 1765 N N . GLU A 1 209 ? -1.990 -3.183 40.499 1.00 84.19 209 GLU A N 1
ATOM 1766 C CA . GLU A 1 209 ? -0.716 -2.730 39.953 1.00 84.19 209 GLU A CA 1
ATOM 1767 C C . GLU A 1 209 ? 0.439 -3.558 40.526 1.00 84.19 209 GLU A C 1
ATOM 1769 O O . GLU A 1 209 ? 0.531 -3.732 41.744 1.00 84.19 209 GLU A O 1
ATOM 1774 N N . LEU A 1 210 ? 1.327 -4.047 39.655 1.00 84.00 210 LEU A N 1
ATOM 1775 C CA . LEU A 1 210 ? 2.592 -4.675 40.047 1.00 84.00 210 LEU A CA 1
ATOM 1776 C C . LEU A 1 210 ? 3.776 -3.971 39.384 1.00 84.00 210 LEU A C 1
ATOM 1778 O O . LEU A 1 210 ? 3.753 -3.681 38.186 1.00 84.00 210 LEU A O 1
ATOM 1782 N N . ASN A 1 211 ? 4.817 -3.748 40.186 1.00 81.50 211 ASN A N 1
ATOM 1783 C CA . ASN A 1 211 ? 6.045 -3.064 39.805 1.00 81.50 211 ASN A CA 1
ATOM 1784 C C . ASN A 1 211 ? 7.226 -4.036 39.908 1.00 81.50 211 ASN A C 1
ATOM 1786 O O . ASN A 1 211 ? 7.631 -4.395 41.015 1.00 81.50 211 ASN A O 1
ATOM 1790 N N . TYR A 1 212 ? 7.779 -4.446 38.766 1.00 78.44 212 TYR A N 1
ATOM 1791 C CA . TYR A 1 212 ? 8.983 -5.276 38.699 1.00 78.44 212 TYR A CA 1
ATOM 1792 C C . TYR A 1 212 ? 10.143 -4.415 38.212 1.00 78.44 212 TYR A C 1
ATOM 1794 O O . TYR A 1 212 ? 10.257 -4.159 37.017 1.00 78.44 212 TYR A O 1
ATOM 1802 N N . LEU A 1 213 ? 10.953 -3.928 39.159 1.00 68.62 213 LEU A N 1
ATOM 1803 C CA . LEU A 1 213 ? 12.040 -2.978 38.890 1.00 68.62 213 LEU A CA 1
ATOM 1804 C C . LEU A 1 213 ? 13.409 -3.622 38.644 1.00 68.62 213 LEU A C 1
ATOM 1806 O O . LEU A 1 213 ? 14.360 -2.946 38.272 1.00 68.62 213 LEU A O 1
ATOM 1810 N N . VAL A 1 214 ? 13.506 -4.928 38.873 1.00 69.25 214 VAL A N 1
ATOM 1811 C CA . VAL A 1 214 ? 14.724 -5.730 38.746 1.00 69.25 214 VAL A CA 1
ATOM 1812 C C . VAL A 1 214 ? 14.369 -7.150 38.296 1.00 69.25 214 VAL A C 1
ATOM 1814 O O . VAL A 1 214 ? 13.195 -7.538 38.389 1.00 69.25 214 VAL A O 1
ATOM 1817 N N . PRO A 1 215 ? 15.352 -7.953 37.838 1.00 69.69 215 PRO A N 1
ATOM 1818 C CA . PRO A 1 215 ? 15.160 -9.382 37.633 1.00 69.69 215 PRO A CA 1
ATOM 1819 C C . PRO A 1 215 ? 14.561 -10.055 38.868 1.00 69.69 215 PRO A C 1
ATOM 1821 O O . PRO A 1 215 ? 14.876 -9.698 40.006 1.00 69.69 215 PRO A O 1
ATOM 1824 N N . TYR A 1 216 ? 13.690 -11.031 38.630 1.00 75.38 216 TYR A N 1
ATOM 1825 C CA . TYR A 1 216 ? 13.017 -11.746 39.698 1.00 75.38 216 TYR A CA 1
ATOM 1826 C C . TYR A 1 216 ? 12.885 -13.233 39.405 1.00 75.38 216 TYR A C 1
ATOM 1828 O O . TYR A 1 216 ? 12.768 -13.653 38.252 1.00 75.38 216 TYR A O 1
ATOM 1836 N N . GLU A 1 217 ? 12.852 -14.018 40.473 1.00 77.38 217 GLU A N 1
ATOM 1837 C CA . GLU A 1 217 ? 12.555 -15.445 40.440 1.00 77.38 217 GLU A CA 1
ATOM 1838 C C . GLU A 1 217 ? 11.148 -15.681 40.980 1.00 77.38 217 GLU A C 1
ATOM 1840 O O . GLU A 1 217 ? 10.709 -15.014 41.914 1.00 77.38 217 GLU A O 1
ATOM 1845 N N . ARG A 1 218 ? 10.413 -16.625 40.390 1.00 81.44 218 ARG A N 1
ATOM 1846 C CA . ARG A 1 218 ? 9.066 -16.970 40.848 1.00 81.44 218 ARG A CA 1
ATOM 1847 C C . ARG A 1 218 ? 8.996 -18.417 41.280 1.00 81.44 218 ARG A C 1
ATOM 1849 O O . ARG A 1 218 ? 9.356 -19.319 40.526 1.00 81.44 218 ARG A O 1
ATOM 1856 N N . THR A 1 219 ? 8.370 -18.623 42.428 1.00 86.00 219 THR A N 1
ATOM 1857 C CA . THR A 1 219 ? 7.882 -19.925 42.874 1.00 86.00 219 THR A CA 1
ATOM 1858 C C . THR A 1 219 ? 6.377 -19.850 43.109 1.00 86.00 219 THR A C 1
ATOM 1860 O O . THR A 1 219 ? 5.835 -18.823 43.514 1.00 86.00 219 THR A O 1
ATOM 1863 N N . SER A 1 220 ? 5.660 -20.922 42.780 1.00 87.31 220 SER A N 1
ATOM 1864 C CA . SER A 1 220 ? 4.201 -20.971 42.892 1.00 87.31 220 SER A CA 1
ATOM 1865 C C . SER A 1 220 ? 3.746 -22.341 43.361 1.00 87.31 220 SER A C 1
ATOM 1867 O O . SER A 1 220 ? 4.377 -23.356 43.056 1.00 87.31 220 SER A O 1
ATOM 1869 N N . THR A 1 221 ? 2.622 -22.374 44.073 1.00 89.25 221 THR A N 1
ATOM 1870 C CA . THR A 1 221 ? 1.901 -23.618 44.350 1.00 89.25 221 THR A CA 1
ATOM 1871 C C . THR A 1 221 ? 0.913 -24.011 43.247 1.00 89.25 221 THR A C 1
ATOM 1873 O O . THR A 1 221 ? 0.372 -25.116 43.269 1.00 89.25 221 THR A O 1
ATOM 1876 N N . SER A 1 222 ? 0.671 -23.126 42.278 1.00 84.06 222 SER A N 1
ATOM 1877 C CA . SER A 1 222 ? -0.192 -23.365 41.123 1.00 84.06 222 SER A CA 1
ATOM 1878 C C . SER A 1 222 ? 0.603 -23.938 39.950 1.00 84.06 222 SER A C 1
ATOM 1880 O O . SER A 1 222 ? 1.714 -23.500 39.662 1.00 84.06 222 SER A O 1
ATOM 1882 N N . SER A 1 223 ? -0.006 -24.859 39.202 1.00 74.62 223 SER A N 1
ATOM 1883 C CA . SER A 1 223 ? 0.499 -25.276 37.887 1.00 74.62 223 SER A CA 1
ATOM 1884 C C . SER A 1 223 ? 0.193 -24.257 36.779 1.00 74.62 223 SER A C 1
ATOM 1886 O O . SER A 1 223 ? 0.749 -24.347 35.689 1.00 74.62 223 SER A O 1
ATOM 1888 N N . SER A 1 224 ? -0.711 -23.304 37.035 1.00 68.88 224 SER A N 1
ATOM 1889 C CA . SER A 1 224 ? -1.047 -22.209 36.120 1.00 68.88 224 SER A CA 1
ATOM 1890 C C . SER A 1 224 ? -0.115 -21.021 36.344 1.00 68.88 224 SER A C 1
ATOM 1892 O O . SER A 1 224 ? -0.075 -20.463 37.440 1.00 68.88 224 SER A O 1
ATOM 1894 N N . SER A 1 225 ? 0.564 -20.602 35.277 1.00 64.06 225 SER A N 1
ATOM 1895 C CA . SER A 1 225 ? 1.500 -19.471 35.222 1.00 64.06 225 SER A CA 1
ATOM 1896 C C . SER A 1 225 ? 0.845 -18.093 35.079 1.00 64.06 225 SER A C 1
ATOM 1898 O O . SER A 1 225 ? 1.528 -17.078 35.231 1.00 64.06 225 SER A O 1
ATOM 1900 N N . ALA A 1 226 ? -0.450 -18.057 34.756 1.00 74.44 226 ALA A N 1
ATOM 1901 C CA . ALA A 1 226 ? -1.175 -16.841 34.414 1.00 74.44 226 ALA A CA 1
ATOM 1902 C C . ALA A 1 226 ? -1.533 -15.985 35.640 1.00 74.44 226 ALA A C 1
ATOM 1904 O O . ALA A 1 226 ? -2.210 -16.449 36.562 1.00 74.44 226 ALA A O 1
ATOM 1905 N N . ILE A 1 227 ? -1.152 -14.707 35.614 1.00 78.81 227 ILE A N 1
ATOM 1906 C CA . ILE A 1 227 ? -1.558 -13.697 36.596 1.00 78.81 227 ILE A CA 1
ATOM 1907 C C . ILE A 1 227 ? -2.431 -12.654 35.924 1.00 78.81 227 ILE A C 1
ATOM 1909 O O . ILE A 1 227 ? -2.015 -12.022 34.964 1.00 78.81 227 ILE A O 1
ATOM 1913 N N . SER A 1 228 ? -3.613 -12.414 36.484 1.00 81.81 228 SER A N 1
ATOM 1914 C CA . SER A 1 228 ? -4.480 -11.319 36.059 1.00 81.81 228 SER A CA 1
ATOM 1915 C C . SER A 1 228 ? -4.150 -10.031 36.816 1.00 81.81 228 SER A C 1
ATOM 1917 O O . SER A 1 228 ? -4.503 -9.942 37.991 1.00 81.81 228 SER A O 1
ATOM 1919 N N . VAL A 1 229 ? -3.552 -9.029 36.157 1.00 83.25 229 VAL A N 1
ATOM 1920 C CA . VAL A 1 229 ? -3.306 -7.688 36.740 1.00 83.25 229 VAL A CA 1
ATOM 1921 C C . VAL A 1 229 ? -3.644 -6.592 35.727 1.00 83.25 229 VAL A C 1
ATOM 1923 O O . VAL A 1 229 ? -3.091 -6.618 34.633 1.00 83.25 229 VAL A O 1
ATOM 1926 N N . PRO A 1 230 ? -4.501 -5.607 36.060 1.00 83.69 230 PRO A N 1
ATOM 1927 C CA . PRO A 1 230 ? -4.865 -4.527 35.140 1.00 83.69 230 PRO A CA 1
ATOM 1928 C C . PRO A 1 230 ? -3.704 -3.612 34.733 1.00 83.69 230 PRO A C 1
ATOM 1930 O O . PRO A 1 230 ? -3.670 -3.168 33.584 1.00 83.69 230 PRO A O 1
ATOM 1933 N N . VAL A 1 231 ? -2.782 -3.307 35.649 1.00 87.06 231 VAL A N 1
ATOM 1934 C CA . VAL A 1 231 ? -1.651 -2.401 35.412 1.00 87.06 231 VAL A CA 1
ATOM 1935 C C . VAL A 1 231 ? -0.335 -3.112 35.714 1.00 87.06 231 VAL A C 1
ATOM 1937 O O . VAL A 1 231 ? -0.142 -3.655 36.800 1.00 87.06 231 VAL A O 1
ATOM 1940 N N . LEU A 1 232 ? 0.579 -3.105 34.749 1.00 87.19 232 LEU A N 1
ATOM 1941 C CA . LEU A 1 232 ? 1.883 -3.743 34.872 1.00 87.19 232 LEU A CA 1
ATOM 1942 C C . LEU A 1 232 ? 2.993 -2.758 34.511 1.00 87.19 232 LEU A C 1
ATOM 1944 O O . LEU A 1 232 ? 2.987 -2.173 33.424 1.00 87.19 232 LEU A O 1
ATOM 1948 N N . HIS A 1 233 ? 3.959 -2.618 35.413 1.00 86.44 233 HIS A N 1
ATOM 1949 C CA . HIS A 1 233 ? 5.170 -1.836 35.204 1.00 86.44 233 HIS A CA 1
ATOM 1950 C C . HIS A 1 233 ? 6.376 -2.770 35.174 1.00 86.44 233 HIS A C 1
ATOM 1952 O O . HIS A 1 233 ? 6.627 -3.527 36.117 1.00 86.44 233 HIS A O 1
ATOM 1958 N N . LEU A 1 234 ? 7.099 -2.715 34.063 1.00 82.75 234 LEU A N 1
ATOM 1959 C CA . LEU A 1 234 ? 8.236 -3.564 33.762 1.00 82.75 234 LEU A CA 1
ATOM 1960 C C . LEU A 1 234 ? 9.468 -2.708 33.531 1.00 82.75 234 LEU A C 1
ATOM 1962 O O . LEU A 1 234 ? 9.566 -2.046 32.498 1.00 82.75 234 LEU A O 1
ATOM 1966 N N . ASP A 1 235 ? 10.396 -2.742 34.472 1.00 75.69 235 ASP A N 1
ATOM 1967 C CA . ASP A 1 235 ? 11.650 -2.006 34.399 1.00 75.69 235 ASP A CA 1
ATOM 1968 C C . ASP A 1 235 ? 12.838 -2.974 34.439 1.00 75.69 235 ASP A C 1
ATOM 1970 O O . ASP A 1 235 ? 12.786 -4.026 35.080 1.00 75.69 235 ASP A O 1
ATOM 1974 N N . SER A 1 236 ? 13.885 -2.649 33.680 1.00 68.31 236 SER A N 1
ATOM 1975 C CA . SER A 1 236 ? 15.147 -3.394 33.640 1.00 68.31 236 SER A CA 1
ATOM 1976 C C . SER A 1 236 ? 14.993 -4.900 33.360 1.00 68.31 236 SER A C 1
ATOM 1978 O O . SER A 1 236 ? 15.719 -5.733 33.910 1.00 68.31 236 SER A O 1
ATOM 1980 N N . ILE A 1 237 ? 14.054 -5.280 32.478 1.00 68.25 237 ILE A N 1
ATOM 1981 C CA . ILE A 1 237 ? 13.869 -6.687 32.093 1.00 68.25 237 ILE A CA 1
ATOM 1982 C C . ILE A 1 237 ? 15.122 -7.209 31.389 1.00 68.25 237 ILE A C 1
ATOM 1984 O O . ILE A 1 237 ? 15.445 -6.790 30.275 1.00 68.25 237 ILE A O 1
ATOM 1988 N N . ASN A 1 238 ? 15.742 -8.226 31.989 1.00 66.25 238 ASN A N 1
ATOM 1989 C CA . ASN A 1 238 ? 16.768 -9.029 31.342 1.00 66.25 238 ASN A CA 1
ATOM 1990 C C . ASN A 1 238 ? 16.130 -10.207 30.594 1.00 66.25 238 ASN A C 1
ATOM 1992 O O . ASN A 1 238 ? 15.592 -11.139 31.197 1.00 66.25 238 ASN A O 1
ATOM 1996 N N . THR A 1 239 ? 16.212 -10.174 29.264 1.00 66.12 239 THR A N 1
ATOM 1997 C CA . THR A 1 239 ? 15.578 -11.174 28.395 1.00 66.12 239 THR A CA 1
ATOM 1998 C C . THR A 1 239 ? 16.198 -12.570 28.514 1.00 66.12 239 THR A C 1
ATOM 2000 O O . THR A 1 239 ? 15.529 -13.554 28.193 1.00 66.12 239 THR A O 1
ATOM 2003 N N . ASN A 1 240 ? 17.426 -12.680 29.035 1.00 63.41 240 ASN A N 1
ATOM 2004 C CA . ASN A 1 240 ? 18.127 -13.952 29.235 1.00 63.41 240 ASN A CA 1
ATOM 2005 C C . ASN A 1 240 ? 17.646 -14.734 30.469 1.00 63.41 240 ASN A C 1
ATOM 2007 O O . ASN A 1 240 ? 17.958 -15.916 30.595 1.00 63.41 240 ASN A O 1
ATOM 2011 N N . HIS A 1 241 ? 16.884 -14.100 31.366 1.00 61.97 241 HIS A N 1
ATOM 2012 C CA . HIS A 1 241 ? 16.436 -14.697 32.631 1.00 61.97 241 HIS A CA 1
ATOM 2013 C C . HIS A 1 241 ? 14.912 -14.741 32.773 1.00 61.97 241 HIS A C 1
ATOM 2015 O O . HIS A 1 241 ? 14.397 -14.856 33.879 1.00 61.97 241 HIS A O 1
ATOM 2021 N N . LEU A 1 242 ? 14.171 -14.656 31.666 1.00 62.78 242 LEU A N 1
ATOM 2022 C CA . LEU A 1 242 ? 12.715 -14.748 31.701 1.00 62.78 242 LEU A CA 1
ATOM 2023 C C . LEU A 1 242 ? 12.274 -16.186 32.024 1.00 62.78 242 LEU A C 1
ATOM 2025 O O . LEU A 1 242 ? 12.549 -17.090 31.228 1.00 62.78 242 LEU A O 1
ATOM 2029 N N . PRO A 1 243 ? 11.565 -16.428 33.143 1.00 60.81 243 PRO A N 1
ATOM 2030 C CA . PRO A 1 243 ? 11.055 -17.754 33.462 1.00 60.81 243 PRO A CA 1
ATOM 2031 C C . PRO A 1 243 ? 10.068 -18.218 32.384 1.00 60.81 243 PRO A C 1
ATOM 2033 O O . PRO A 1 243 ? 9.159 -17.480 32.008 1.00 60.81 243 PRO A O 1
ATOM 2036 N N . SER A 1 244 ? 10.179 -19.467 31.924 1.00 60.44 244 SER A N 1
ATOM 2037 C CA . SER A 1 244 ? 9.260 -20.046 30.925 1.00 60.44 244 SER A CA 1
ATOM 2038 C C . SER A 1 244 ? 7.802 -20.119 31.396 1.00 60.44 244 SER A C 1
ATOM 2040 O O . SER A 1 244 ? 6.892 -20.249 30.582 1.00 60.44 244 SER A O 1
ATOM 2042 N N . ASN A 1 245 ? 7.584 -20.037 32.711 1.00 63.94 245 ASN A N 1
ATOM 2043 C CA . ASN A 1 245 ? 6.299 -20.253 33.375 1.00 63.94 245 ASN A CA 1
ATOM 2044 C C . ASN A 1 245 ? 5.711 -18.937 33.907 1.00 63.94 245 ASN A C 1
ATOM 2046 O O . ASN A 1 245 ? 4.999 -18.932 34.907 1.00 63.94 245 ASN A O 1
ATOM 2050 N N . LEU A 1 246 ? 6.047 -17.811 33.289 1.00 70.81 246 LEU A N 1
ATOM 2051 C CA . LEU A 1 246 ? 5.598 -16.486 33.691 1.00 70.81 246 LEU A CA 1
ATOM 2052 C C . LEU A 1 246 ? 4.695 -15.906 32.603 1.00 70.81 246 LEU A C 1
ATOM 2054 O O . LEU A 1 246 ? 5.171 -15.626 31.507 1.00 70.81 246 LEU A O 1
ATOM 2058 N N . HIS A 1 247 ? 3.409 -15.713 32.909 1.00 81.94 247 HIS A N 1
ATOM 2059 C CA . HIS A 1 247 ? 2.473 -15.078 31.986 1.00 81.94 247 HIS A CA 1
ATOM 2060 C C . HIS A 1 247 ? 1.541 -14.104 32.715 1.00 81.94 247 HIS A C 1
ATOM 2062 O O . HIS A 1 247 ? 0.943 -14.451 33.732 1.00 81.94 247 HIS A O 1
ATOM 2068 N N . PHE A 1 248 ? 1.397 -12.888 32.201 1.00 85.44 248 PHE A N 1
ATOM 2069 C CA . PHE A 1 248 ? 0.437 -11.897 32.671 1.00 85.44 248 PHE A CA 1
ATOM 2070 C C . PHE A 1 248 ? -0.740 -11.833 31.703 1.00 85.44 248 PHE A C 1
ATOM 2072 O O . PHE A 1 248 ? -0.605 -11.424 30.549 1.00 85.44 248 PHE A O 1
ATOM 2079 N N . ASP A 1 249 ? -1.904 -12.218 32.202 1.00 80.19 249 ASP A N 1
ATOM 2080 C CA . ASP A 1 249 ? -3.177 -12.110 31.514 1.00 80.19 249 ASP A CA 1
ATOM 2081 C C . ASP A 1 249 ? -3.901 -10.820 31.915 1.00 80.19 249 ASP A C 1
ATOM 2083 O O . ASP A 1 249 ? -3.726 -10.291 33.011 1.00 80.19 249 ASP A O 1
ATOM 2087 N N . ARG A 1 250 ? -4.770 -10.318 31.031 1.00 84.25 250 ARG A N 1
ATOM 2088 C CA . ARG A 1 250 ? -5.656 -9.166 31.306 1.00 84.25 250 ARG A CA 1
ATOM 2089 C C . ARG A 1 250 ? -4.927 -7.881 31.736 1.00 84.25 250 ARG A C 1
ATOM 2091 O O . ARG A 1 250 ? -5.501 -7.061 32.453 1.00 84.25 250 ARG A O 1
ATOM 2098 N N . VAL A 1 251 ? -3.698 -7.685 31.261 1.00 87.50 251 VAL A N 1
ATOM 2099 C CA . VAL A 1 251 ? -2.971 -6.418 31.395 1.00 87.50 251 VAL A CA 1
ATOM 2100 C C . VAL A 1 251 ? -3.620 -5.395 30.488 1.00 87.50 251 VAL A C 1
ATOM 2102 O O . VAL A 1 251 ? -3.527 -5.532 29.274 1.00 87.50 251 VAL A O 1
ATOM 2105 N N . ARG A 1 252 ? -4.266 -4.386 31.076 1.00 87.44 252 ARG A N 1
ATOM 2106 C CA . ARG A 1 252 ? -4.895 -3.271 30.360 1.00 87.44 252 ARG A CA 1
ATOM 2107 C C . ARG A 1 252 ? -3.902 -2.141 30.104 1.00 87.44 252 ARG A C 1
ATOM 2109 O O . ARG A 1 252 ? -3.939 -1.522 29.046 1.00 87.44 252 ARG A O 1
ATOM 2116 N N . SER A 1 253 ? -3.024 -1.864 31.063 1.00 87.94 253 SER A N 1
ATOM 2117 C CA . SER A 1 253 ? -1.990 -0.837 30.951 1.00 87.94 253 SER A CA 1
ATOM 2118 C C . SER A 1 253 ? -0.618 -1.444 31.195 1.00 87.94 253 SER A C 1
ATOM 2120 O O . SER A 1 253 ? -0.361 -1.979 32.270 1.00 87.94 253 SER A O 1
ATOM 2122 N N . LEU A 1 254 ? 0.262 -1.330 30.206 1.00 89.50 254 LEU A N 1
ATOM 2123 C CA . LEU A 1 254 ? 1.629 -1.823 30.241 1.00 89.50 254 LEU A CA 1
ATOM 2124 C C . LEU A 1 254 ? 2.603 -0.650 30.149 1.00 89.50 254 LEU A C 1
ATOM 2126 O O . LEU A 1 254 ? 2.617 0.073 29.153 1.00 89.50 254 LEU A O 1
ATOM 2130 N N . SER A 1 255 ? 3.436 -0.487 31.170 1.00 87.88 255 SER A N 1
ATOM 2131 C CA . SER A 1 255 ? 4.534 0.476 31.164 1.00 87.88 255 SER A CA 1
ATOM 2132 C C . SER A 1 255 ? 5.865 -0.256 31.098 1.00 87.88 255 SER A C 1
ATOM 2134 O O . SER A 1 255 ? 6.122 -1.149 31.902 1.00 87.88 255 SER A O 1
ATOM 2136 N N . ILE A 1 256 ? 6.697 0.129 30.137 1.00 84.19 256 ILE A N 1
ATOM 2137 C CA . ILE A 1 256 ? 7.994 -0.478 29.857 1.00 84.19 256 ILE A CA 1
ATOM 2138 C C . ILE A 1 256 ? 9.084 0.583 30.051 1.00 84.19 256 ILE A C 1
ATOM 2140 O O . ILE A 1 256 ? 9.053 1.653 29.428 1.00 84.19 256 ILE A O 1
ATOM 2144 N N . TYR A 1 257 ? 10.045 0.267 30.916 1.00 79.69 257 TYR A N 1
ATOM 2145 C CA . TYR A 1 257 ? 11.166 1.111 31.323 1.00 79.69 257 TYR A CA 1
ATOM 2146 C C . TYR A 1 257 ? 12.476 0.332 31.116 1.00 79.69 257 TYR A C 1
ATOM 2148 O O . TYR A 1 257 ? 12.502 -0.882 31.308 1.00 79.69 257 TYR A O 1
ATOM 2156 N N . GLN A 1 258 ? 13.541 1.016 30.681 1.00 67.69 258 GLN A N 1
ATOM 2157 C CA . GLN A 1 258 ? 14.909 0.478 30.545 1.00 67.69 258 GLN A CA 1
ATOM 2158 C C . GLN A 1 258 ? 14.997 -0.974 30.030 1.00 67.69 258 GLN A C 1
ATOM 2160 O O . GLN A 1 258 ? 15.698 -1.815 30.591 1.00 67.69 258 GLN A O 1
ATOM 2165 N N . THR A 1 259 ? 14.273 -1.304 28.958 1.00 65.81 259 THR A N 1
ATOM 2166 C CA . THR A 1 259 ? 14.335 -2.657 28.393 1.00 65.81 259 THR A CA 1
ATOM 2167 C C . THR A 1 259 ? 15.674 -2.944 27.743 1.00 65.81 259 THR A C 1
ATOM 2169 O O . THR A 1 259 ? 16.248 -2.077 27.079 1.00 65.81 259 THR A O 1
ATOM 2172 N N . ASP A 1 260 ? 16.113 -4.202 27.853 1.00 67.62 260 ASP A N 1
ATOM 2173 C CA . ASP A 1 260 ? 17.146 -4.759 26.984 1.00 67.62 260 ASP A CA 1
ATOM 2174 C C . ASP A 1 260 ? 16.862 -4.360 25.530 1.00 67.62 260 ASP A C 1
ATOM 2176 O O . ASP A 1 260 ? 15.772 -4.601 24.997 1.00 67.62 260 ASP A O 1
ATOM 2180 N N . ARG A 1 261 ? 17.859 -3.740 24.887 1.00 69.69 261 ARG A N 1
ATOM 2181 C CA . ARG A 1 261 ? 17.752 -3.258 23.505 1.00 69.69 261 ARG A CA 1
ATOM 2182 C C . ARG A 1 261 ? 17.398 -4.369 22.519 1.00 69.69 261 ARG A C 1
ATOM 2184 O O . ARG A 1 261 ? 16.944 -4.071 21.420 1.00 69.69 261 ARG A O 1
ATOM 2191 N N . ASN A 1 262 ? 17.592 -5.626 22.909 1.00 73.94 262 ASN A N 1
ATOM 2192 C CA . ASN A 1 262 ? 17.351 -6.798 22.080 1.00 73.94 262 ASN A CA 1
ATOM 2193 C C . ASN A 1 262 ? 16.018 -7.503 22.367 1.00 73.94 262 ASN A C 1
ATOM 2195 O O . ASN A 1 262 ? 15.782 -8.571 21.805 1.00 73.94 262 ASN A O 1
ATOM 2199 N N . MET A 1 263 ? 15.137 -6.949 23.212 1.00 81.12 263 MET A N 1
ATOM 2200 C CA . MET A 1 263 ? 13.828 -7.563 23.448 1.00 81.12 263 MET A CA 1
ATOM 2201 C C . MET A 1 263 ? 13.035 -7.669 22.140 1.00 81.12 263 MET A C 1
ATOM 2203 O O . MET A 1 263 ? 12.848 -6.686 21.423 1.00 81.12 263 MET A O 1
ATOM 2207 N N . THR A 1 264 ? 12.565 -8.879 21.846 1.00 85.31 264 THR A N 1
ATOM 2208 C CA . THR A 1 264 ? 11.743 -9.214 20.678 1.00 85.31 264 THR A CA 1
ATOM 2209 C C . THR A 1 264 ? 10.267 -9.316 21.051 1.00 85.31 264 THR A C 1
ATOM 2211 O O . THR A 1 264 ? 9.912 -9.554 22.209 1.00 85.31 264 THR A O 1
ATOM 2214 N N . TYR A 1 265 ? 9.383 -9.186 20.058 1.00 85.19 265 TYR A N 1
ATOM 2215 C CA . TYR A 1 265 ? 7.941 -9.337 20.265 1.00 85.19 265 TYR A CA 1
ATOM 2216 C C . TYR A 1 265 ? 7.563 -10.702 20.840 1.00 85.19 265 TYR A C 1
ATOM 2218 O O . TYR A 1 265 ? 6.739 -10.775 21.745 1.00 85.19 265 TYR A O 1
ATOM 2226 N N . GLU A 1 266 ? 8.194 -11.783 20.376 1.00 84.25 266 GLU A N 1
ATOM 2227 C CA . GLU A 1 266 ? 7.921 -13.130 20.887 1.00 84.25 266 GLU A CA 1
ATOM 2228 C C . GLU A 1 266 ? 8.327 -13.288 22.357 1.00 84.25 266 GLU A C 1
ATOM 2230 O O . GLU A 1 266 ? 7.634 -13.959 23.119 1.00 84.25 266 GLU A O 1
ATOM 2235 N N . GLN A 1 267 ? 9.406 -12.630 22.791 1.00 83.81 267 GLN A N 1
ATOM 2236 C CA . GLN A 1 267 ? 9.767 -12.592 24.210 1.00 83.81 267 GLN A CA 1
ATOM 2237 C C . GLN A 1 267 ? 8.720 -11.822 25.023 1.00 83.81 267 GLN A C 1
ATOM 2239 O O . GLN A 1 267 ? 8.254 -12.335 26.037 1.00 83.81 267 GLN A O 1
ATOM 2244 N N . LEU A 1 268 ? 8.284 -10.646 24.559 1.00 84.94 268 LEU A N 1
ATOM 2245 C CA . LEU A 1 268 ? 7.250 -9.866 25.250 1.00 84.94 268 LEU A CA 1
ATOM 2246 C C . LEU A 1 268 ? 5.900 -10.605 25.298 1.00 84.94 268 LEU A C 1
ATOM 2248 O O . LEU A 1 268 ? 5.236 -10.619 26.331 1.00 84.94 268 LEU A O 1
ATOM 2252 N N . ARG A 1 269 ? 5.515 -11.270 24.204 1.00 86.44 269 ARG A N 1
ATOM 2253 C CA . ARG A 1 269 ? 4.267 -12.039 24.083 1.00 86.44 269 ARG A CA 1
ATOM 2254 C C . ARG A 1 269 ? 4.241 -13.272 24.986 1.00 86.44 269 ARG A C 1
ATOM 2256 O O . ARG A 1 269 ? 3.173 -13.678 25.437 1.00 86.44 269 ARG A O 1
ATOM 2263 N N . ARG A 1 270 ? 5.397 -13.884 25.258 1.00 83.44 270 ARG A N 1
ATOM 2264 C CA . ARG A 1 270 ? 5.493 -14.968 26.250 1.00 83.44 270 ARG A CA 1
ATOM 2265 C C . ARG A 1 270 ? 5.179 -14.459 27.651 1.00 83.44 270 ARG A C 1
ATOM 2267 O O . ARG A 1 270 ? 4.488 -15.147 28.394 1.00 83.44 270 ARG A O 1
ATOM 2274 N N . LEU A 1 271 ? 5.626 -13.248 27.974 1.00 82.38 271 LEU A N 1
ATOM 2275 C CA . LEU A 1 271 ? 5.404 -12.641 29.283 1.00 82.38 271 LEU A CA 1
ATOM 2276 C C . LEU A 1 271 ? 3.992 -12.113 29.462 1.00 82.38 271 LEU A C 1
ATOM 2278 O O .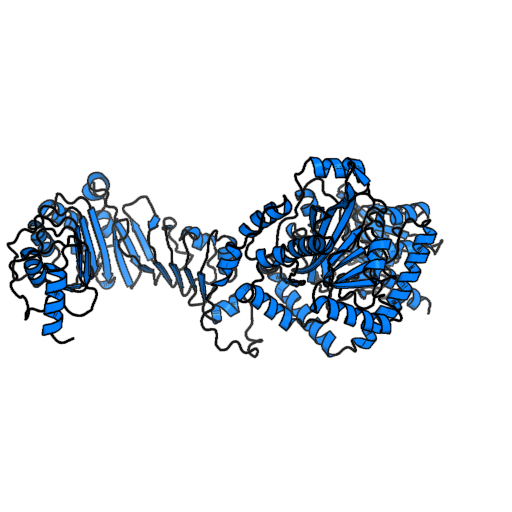 LEU A 1 271 ? 3.473 -12.169 30.567 1.00 82.38 271 LEU A O 1
ATOM 2282 N N . ILE A 1 272 ? 3.386 -11.561 28.416 1.00 87.38 272 ILE A N 1
ATOM 2283 C CA . ILE A 1 272 ? 2.136 -10.815 28.529 1.00 87.38 272 ILE A CA 1
ATOM 2284 C C . ILE A 1 272 ? 1.216 -11.219 27.397 1.00 87.38 272 ILE A C 1
ATOM 2286 O O . ILE A 1 272 ? 1.619 -11.292 26.234 1.00 87.38 272 ILE A O 1
ATOM 2290 N N . ASN A 1 273 ? -0.059 -11.381 27.718 1.00 87.00 273 ASN A N 1
ATOM 2291 C CA . ASN A 1 273 ? -1.101 -11.394 26.717 1.00 87.00 273 ASN A CA 1
ATOM 2292 C C . ASN A 1 273 ? -1.246 -9.994 26.097 1.00 87.00 273 ASN A C 1
ATOM 2294 O O . ASN A 1 273 ? -2.091 -9.198 26.495 1.00 87.00 273 ASN A O 1
ATOM 2298 N N . ILE A 1 274 ? -0.402 -9.688 25.107 1.00 85.81 274 ILE A N 1
ATOM 2299 C CA . ILE A 1 274 ? -0.350 -8.376 24.446 1.00 85.81 274 ILE A CA 1
ATOM 2300 C C . ILE A 1 274 ? -1.732 -7.956 23.924 1.00 85.81 274 ILE A C 1
ATOM 2302 O O . ILE A 1 274 ? -2.032 -6.773 23.916 1.00 85.81 274 ILE A O 1
ATOM 2306 N N . SER A 1 275 ? -2.603 -8.903 23.554 1.00 83.19 275 SER A N 1
ATOM 2307 C CA . SER A 1 275 ? -3.944 -8.593 23.039 1.00 83.19 275 SER A CA 1
ATOM 2308 C C . SER A 1 275 ? -4.884 -7.922 24.047 1.00 83.19 275 SER A C 1
ATOM 2310 O O . SER A 1 275 ? -5.867 -7.307 23.631 1.00 83.19 275 SER A O 1
ATOM 2312 N N . SER A 1 276 ? -4.600 -8.020 25.353 1.00 85.50 276 SER A N 1
ATOM 2313 C CA . SER A 1 276 ? -5.391 -7.343 26.384 1.00 85.50 276 SER A CA 1
ATOM 2314 C C . SER A 1 276 ? -4.948 -5.902 26.656 1.00 85.50 276 SER A C 1
ATOM 2316 O O . SER A 1 276 ? -5.632 -5.207 27.405 1.00 85.50 276 SER A O 1
ATOM 2318 N N . VAL A 1 277 ? -3.815 -5.461 26.093 1.00 86.38 277 VAL A N 1
ATOM 2319 C CA . VAL A 1 277 ? -3.210 -4.159 26.398 1.00 86.38 277 VAL A CA 1
ATOM 2320 C C . VAL A 1 277 ? -3.951 -3.048 25.656 1.00 86.38 277 VAL A C 1
ATOM 2322 O O . VAL A 1 277 ? -3.969 -2.985 24.439 1.00 86.38 277 VAL A O 1
ATOM 2325 N N . GLU A 1 278 ? -4.542 -2.116 26.392 1.00 82.50 278 GLU A N 1
ATOM 2326 C CA . GLU A 1 278 ? -5.194 -0.928 25.826 1.00 82.50 278 GLU A CA 1
ATOM 2327 C C . GLU A 1 278 ? -4.279 0.299 25.885 1.00 82.50 278 GLU A C 1
ATOM 2329 O O . GLU A 1 278 ? -4.361 1.188 25.036 1.00 82.50 278 GLU A O 1
ATOM 2334 N N . HIS A 1 279 ? -3.389 0.358 26.877 1.00 81.69 279 HIS A N 1
ATOM 2335 C CA . HIS A 1 279 ? -2.456 1.460 27.086 1.00 81.69 279 HIS A CA 1
ATOM 2336 C C . HIS A 1 279 ? -1.025 0.933 27.148 1.00 81.69 279 HIS A C 1
ATOM 2338 O O . HIS A 1 279 ? -0.703 0.108 27.997 1.00 81.69 279 HIS A O 1
ATOM 2344 N N . LEU A 1 280 ? -0.159 1.432 26.270 1.00 84.44 280 LEU A N 1
ATOM 2345 C CA . LEU A 1 280 ? 1.250 1.064 26.212 1.00 84.44 280 LEU A CA 1
ATOM 2346 C C . LEU A 1 280 ? 2.119 2.302 26.406 1.00 84.44 280 LEU A C 1
ATOM 2348 O O . LEU A 1 280 ? 2.016 3.268 25.648 1.00 84.44 280 LEU A O 1
ATOM 2352 N N . ILE A 1 281 ? 2.962 2.281 27.430 1.00 84.88 281 ILE A N 1
ATOM 2353 C CA . ILE A 1 281 ? 3.767 3.424 27.847 1.00 84.88 281 ILE A CA 1
ATOM 2354 C C . ILE A 1 281 ? 5.247 3.050 27.751 1.00 84.88 281 ILE A C 1
ATOM 2356 O O . ILE A 1 281 ? 5.717 2.183 28.477 1.00 84.88 281 ILE A O 1
ATOM 2360 N N . PHE A 1 282 ? 5.984 3.734 26.880 1.00 81.50 282 PHE A N 1
ATOM 2361 C CA . PHE A 1 282 ? 7.438 3.641 26.763 1.00 81.50 282 PHE A CA 1
ATOM 2362 C C . PHE A 1 282 ? 8.082 4.869 27.392 1.00 81.50 282 PHE A C 1
ATOM 2364 O O . PHE A 1 282 ? 7.891 5.993 26.918 1.00 81.50 282 PHE A O 1
ATOM 2371 N N . LEU A 1 283 ? 8.829 4.669 28.473 1.00 73.44 283 LEU A N 1
ATOM 2372 C CA . LEU A 1 283 ? 9.418 5.784 29.221 1.00 73.44 283 LEU A CA 1
ATOM 2373 C C . LEU A 1 283 ? 10.909 5.986 28.939 1.00 73.44 283 LEU A C 1
ATOM 2375 O O . LEU A 1 283 ? 11.437 7.043 29.274 1.00 73.44 283 LEU A O 1
ATOM 2379 N N . ASP A 1 284 ? 11.545 5.049 28.232 1.00 75.38 284 ASP A N 1
ATOM 2380 C CA . ASP A 1 284 ? 12.948 5.128 27.812 1.00 75.38 284 ASP A CA 1
ATOM 2381 C C . ASP A 1 284 ? 13.174 4.467 26.430 1.00 75.38 284 ASP A C 1
ATOM 2383 O O . ASP A 1 284 ? 12.211 4.267 25.679 1.00 75.38 284 ASP A O 1
ATOM 2387 N N . TYR A 1 285 ? 14.430 4.166 26.076 1.00 73.81 285 TYR A N 1
ATOM 2388 C CA . TYR A 1 285 ? 14.858 3.492 24.845 1.00 73.81 285 TYR A CA 1
ATOM 2389 C C . TYR A 1 285 ? 13.935 2.333 24.451 1.00 73.81 285 TYR A C 1
ATOM 2391 O O . TYR A 1 285 ? 13.613 1.462 25.263 1.00 73.81 285 TYR A O 1
ATOM 2399 N N . ILE A 1 286 ? 13.577 2.291 23.167 1.00 72.25 286 ILE A N 1
ATOM 2400 C CA . ILE A 1 286 ? 12.767 1.221 22.590 1.00 72.25 286 ILE A CA 1
ATOM 2401 C C . ILE A 1 286 ? 13.475 0.613 21.386 1.00 72.25 286 ILE A C 1
ATOM 2403 O O . ILE A 1 286 ? 13.960 1.326 20.508 1.00 72.25 286 ILE A O 1
ATOM 2407 N N . ASN A 1 287 ? 13.483 -0.717 21.318 1.00 75.62 287 ASN A N 1
ATOM 2408 C CA . ASN A 1 287 ? 13.827 -1.418 20.091 1.00 75.62 287 ASN A CA 1
ATOM 2409 C C . ASN A 1 287 ? 12.758 -1.102 19.018 1.00 75.62 287 ASN A C 1
ATOM 2411 O O . ASN A 1 287 ? 11.593 -1.469 19.214 1.00 75.62 287 ASN A O 1
ATOM 2415 N N . PRO A 1 288 ? 13.105 -0.445 17.892 1.00 70.56 288 PRO A N 1
ATOM 2416 C CA . PRO A 1 288 ? 12.140 -0.145 16.836 1.00 70.56 288 PRO A CA 1
ATOM 2417 C C . PRO A 1 288 ? 11.435 -1.396 16.302 1.00 70.56 288 PRO A C 1
ATOM 2419 O O . PRO A 1 288 ? 10.239 -1.342 16.025 1.00 70.56 288 PRO A O 1
ATOM 2422 N N . ASP A 1 289 ? 12.134 -2.531 16.219 1.00 74.50 289 ASP A N 1
ATOM 2423 C CA . ASP A 1 289 ? 11.549 -3.781 15.725 1.00 74.50 289 ASP A CA 1
ATOM 2424 C C . ASP A 1 289 ? 10.457 -4.286 16.676 1.00 74.50 289 ASP A C 1
ATOM 2426 O O . ASP A 1 289 ? 9.356 -4.608 16.234 1.00 74.50 289 ASP A O 1
ATOM 2430 N N . LEU A 1 290 ? 10.704 -4.243 17.992 1.00 79.19 290 LEU A N 1
ATOM 2431 C CA . LEU A 1 290 ? 9.694 -4.562 19.006 1.00 79.19 290 LEU A CA 1
ATOM 2432 C C . LEU A 1 290 ? 8.476 -3.644 18.888 1.00 79.19 290 LEU A C 1
ATOM 2434 O O . LEU A 1 290 ? 7.342 -4.117 18.915 1.00 79.19 290 LEU A O 1
ATOM 2438 N N . PHE A 1 291 ? 8.703 -2.336 18.744 1.00 77.44 291 PHE A N 1
ATOM 2439 C CA . PHE A 1 291 ? 7.630 -1.357 18.586 1.00 77.44 291 PHE A CA 1
ATOM 2440 C C . PHE A 1 291 ? 6.728 -1.683 17.394 1.00 77.44 291 PHE A C 1
ATOM 2442 O O . PHE A 1 291 ? 5.500 -1.722 17.516 1.00 77.44 291 PHE A O 1
ATOM 2449 N N . PHE A 1 292 ? 7.342 -1.922 16.235 1.00 68.88 292 PHE A N 1
ATOM 2450 C CA . PHE A 1 292 ? 6.613 -2.196 15.006 1.00 68.88 292 PHE A CA 1
ATOM 2451 C C . PHE A 1 292 ? 5.954 -3.571 15.013 1.00 68.88 292 PHE A C 1
ATOM 2453 O O . PHE A 1 292 ? 4.845 -3.696 14.495 1.00 68.88 292 PHE A O 1
ATOM 2460 N N . ASP A 1 293 ? 6.567 -4.579 15.629 1.00 76.12 293 ASP A N 1
ATOM 2461 C CA . ASP A 1 293 ? 5.938 -5.886 15.794 1.00 76.12 293 ASP A CA 1
ATOM 2462 C C . ASP A 1 293 ? 4.726 -5.815 16.732 1.00 76.12 293 ASP A C 1
ATOM 2464 O O . ASP A 1 293 ? 3.684 -6.390 16.413 1.00 76.12 293 ASP A O 1
ATOM 2468 N N . ILE A 1 294 ? 4.798 -5.047 17.830 1.00 76.44 294 ILE A N 1
ATOM 2469 C CA . ILE A 1 294 ? 3.624 -4.785 18.677 1.00 76.44 294 ILE A CA 1
ATOM 2470 C C . ILE A 1 294 ? 2.516 -4.167 17.827 1.00 76.44 294 ILE A C 1
ATOM 2472 O O . ILE A 1 294 ? 1.419 -4.712 17.778 1.00 76.44 294 ILE A O 1
ATOM 2476 N N . LEU A 1 295 ? 2.805 -3.091 17.093 1.00 69.25 295 LEU A N 1
ATOM 2477 C CA . LEU A 1 295 ? 1.823 -2.445 16.217 1.00 69.25 295 LEU A CA 1
ATOM 2478 C C . LEU A 1 295 ? 1.236 -3.382 15.153 1.00 69.25 295 LEU A C 1
ATOM 2480 O O . LEU A 1 295 ? 0.056 -3.286 14.827 1.00 69.25 295 LEU A O 1
ATOM 2484 N N . LYS A 1 296 ? 2.059 -4.270 14.596 1.00 65.38 296 LYS A N 1
ATOM 2485 C CA . LYS A 1 296 ? 1.677 -5.195 13.527 1.00 65.38 296 LYS A CA 1
ATOM 2486 C C . LYS A 1 296 ? 0.753 -6.308 14.011 1.00 65.38 296 LYS A C 1
ATOM 2488 O O . LYS A 1 296 ? -0.130 -6.718 13.261 1.00 65.38 296 LYS A O 1
ATOM 2493 N N . TYR A 1 297 ? 0.992 -6.833 15.209 1.00 69.19 297 TYR A N 1
ATOM 2494 C CA . TYR A 1 297 ? 0.293 -8.014 15.719 1.00 69.19 297 TYR A CA 1
ATOM 2495 C C . TYR A 1 297 ? -0.764 -7.691 16.785 1.00 69.19 297 TYR A C 1
ATOM 2497 O O . TYR A 1 297 ? -1.469 -8.600 17.222 1.00 69.19 297 TYR A O 1
ATOM 2505 N N . HIS A 1 298 ? -0.900 -6.430 17.207 1.00 71.75 298 HIS A N 1
ATOM 2506 C CA . HIS A 1 298 ? -1.921 -6.022 18.169 1.00 71.75 298 HIS A CA 1
ATOM 2507 C C . HIS A 1 298 ? -3.325 -6.001 17.528 1.00 71.75 298 HIS A C 1
ATOM 2509 O O . HIS A 1 298 ? -3.545 -5.255 16.574 1.00 71.75 298 HIS A O 1
ATOM 2515 N N . PRO A 1 299 ? -4.295 -6.788 18.032 1.00 57.97 299 PRO A N 1
ATOM 2516 C CA . PRO A 1 299 ? -5.595 -6.969 17.375 1.00 57.97 299 PRO A CA 1
ATOM 2517 C C . PRO A 1 299 ? -6.631 -5.871 17.684 1.00 57.97 299 PRO A C 1
ATOM 2519 O O . PRO A 1 299 ? -7.685 -5.822 17.046 1.00 57.97 299 PRO A O 1
ATOM 2522 N N . THR A 1 300 ? -6.369 -5.018 18.677 1.00 63.41 300 THR A N 1
ATOM 2523 C CA . THR A 1 300 ? -7.336 -4.071 19.258 1.00 63.41 300 THR A CA 1
ATOM 2524 C C . THR A 1 300 ? -6.798 -2.636 19.311 1.00 63.41 300 THR A C 1
ATOM 2526 O O . THR A 1 300 ? -5.648 -2.361 18.958 1.00 63.41 300 THR A O 1
ATOM 2529 N N . GLN A 1 301 ? -7.649 -1.703 19.749 1.00 65.25 301 GLN A N 1
ATOM 2530 C CA . GLN A 1 301 ? -7.296 -0.308 20.001 1.00 65.25 301 GLN A CA 1
ATOM 2531 C C . GLN A 1 301 ? -6.151 -0.200 21.017 1.00 65.25 301 GLN A C 1
ATOM 2533 O O . GLN A 1 301 ? -6.299 -0.598 22.167 1.00 65.25 301 GLN A O 1
ATOM 2538 N N . LEU A 1 302 ? -5.046 0.419 20.596 1.00 69.25 302 LEU A N 1
ATOM 2539 C CA . LEU A 1 302 ? -3.863 0.623 21.424 1.00 69.25 302 LEU A CA 1
ATOM 2540 C C . LEU A 1 302 ? -3.549 2.117 21.561 1.00 69.25 302 LEU A C 1
ATOM 2542 O O . LEU A 1 302 ? -3.283 2.810 20.578 1.00 69.25 302 LEU A O 1
ATOM 2546 N N . SER A 1 303 ? -3.561 2.616 22.793 1.00 70.38 303 SER A N 1
ATOM 2547 C CA . SER A 1 303 ? -3.109 3.958 23.149 1.00 70.38 303 SER A CA 1
ATOM 2548 C C . SER A 1 303 ? -1.633 3.914 23.512 1.00 70.38 303 SER A C 1
ATOM 2550 O O . SER A 1 303 ? -1.268 3.422 24.577 1.00 70.38 303 SER A O 1
ATOM 2552 N N . ILE A 1 304 ? -0.788 4.492 22.666 1.00 72.62 304 ILE A N 1
ATOM 2553 C CA . ILE A 1 304 ? 0.655 4.534 22.904 1.00 72.62 304 ILE A CA 1
ATOM 2554 C C . ILE A 1 304 ? 1.049 5.888 23.478 1.00 72.62 304 ILE A C 1
ATOM 2556 O O . ILE A 1 304 ? 0.644 6.934 22.963 1.00 72.62 304 ILE A O 1
ATOM 2560 N N . ARG A 1 305 ? 1.879 5.843 24.518 1.00 72.88 305 ARG A N 1
ATOM 2561 C CA . ARG A 1 305 ? 2.578 6.980 25.103 1.00 72.88 305 ARG A CA 1
ATOM 2562 C C . ARG A 1 305 ? 4.075 6.711 25.020 1.00 72.88 305 ARG A C 1
ATOM 2564 O O . ARG A 1 305 ? 4.526 5.671 25.477 1.00 72.88 305 ARG A O 1
ATOM 2571 N N . MET A 1 306 ? 4.850 7.631 24.458 1.00 71.88 306 MET A N 1
ATOM 2572 C CA . MET A 1 306 ? 6.309 7.502 24.418 1.00 71.88 306 MET A CA 1
ATOM 2573 C C . MET A 1 306 ? 7.010 8.837 24.638 1.00 71.88 306 MET A C 1
ATOM 2575 O O . MET A 1 306 ? 6.446 9.893 24.322 1.00 71.88 306 MET A O 1
ATOM 2579 N N . CYS A 1 307 ? 8.236 8.792 25.163 1.00 68.62 307 CYS A N 1
ATOM 2580 C CA . CYS A 1 307 ? 9.078 9.976 25.273 1.00 68.62 307 CYS A CA 1
ATOM 2581 C C . CYS A 1 307 ? 9.671 10.363 23.900 1.00 68.62 307 CYS A C 1
ATOM 2583 O O . CYS A 1 307 ? 9.737 9.563 22.962 1.00 68.62 307 CYS A O 1
ATOM 2585 N N . ALA A 1 308 ? 10.096 11.622 23.760 1.00 61.88 308 ALA A N 1
ATOM 2586 C CA . ALA A 1 308 ? 10.588 12.154 22.486 1.00 61.88 308 ALA A CA 1
ATOM 2587 C C . ALA A 1 308 ? 11.856 11.441 21.978 1.00 61.88 308 ALA A C 1
ATOM 2589 O O . ALA A 1 308 ? 12.070 11.358 20.770 1.00 61.88 308 ALA A O 1
ATOM 2590 N N . GLN A 1 309 ? 12.693 10.934 22.888 1.00 67.06 309 GLN A N 1
ATOM 2591 C CA . GLN A 1 309 ? 13.897 10.173 22.551 1.00 67.06 309 GLN A CA 1
ATOM 2592 C C . GLN A 1 309 ? 13.528 8.860 21.848 1.00 67.06 309 GLN A C 1
ATOM 2594 O O . GLN A 1 309 ? 13.950 8.654 20.712 1.00 67.06 309 GLN A O 1
ATOM 2599 N N . SER A 1 310 ? 12.664 8.046 22.460 1.00 67.88 310 SER A N 1
ATOM 2600 C CA . SER A 1 310 ? 12.195 6.776 21.891 1.00 67.88 310 SER A CA 1
ATOM 2601 C C . SER A 1 310 ? 11.492 6.989 20.553 1.00 67.88 310 SER A C 1
ATOM 2603 O O . SER A 1 310 ? 11.708 6.238 19.608 1.00 67.88 310 SER A O 1
ATOM 2605 N N . PHE A 1 311 ? 10.708 8.067 20.421 1.00 65.31 311 PHE A N 1
ATOM 2606 C CA . PHE A 1 311 ? 10.077 8.412 19.145 1.00 65.31 311 PHE A CA 1
ATOM 2607 C C . PHE A 1 311 ? 11.104 8.705 18.040 1.00 65.31 311 PHE A C 1
ATOM 2609 O O . PHE A 1 311 ? 10.941 8.243 16.912 1.00 65.31 311 PHE A O 1
ATOM 2616 N N . ARG A 1 312 ? 12.185 9.442 18.342 1.00 63.28 312 ARG A N 1
ATOM 2617 C CA . ARG A 1 312 ? 13.263 9.704 17.368 1.00 63.28 312 ARG A CA 1
ATOM 2618 C C . ARG A 1 312 ? 13.960 8.422 16.923 1.00 63.28 312 ARG A C 1
ATOM 2620 O O . ARG A 1 312 ? 14.271 8.291 15.740 1.00 63.28 312 ARG A O 1
ATOM 2627 N N . GLU A 1 313 ? 14.187 7.505 17.855 1.00 66.12 313 GLU A N 1
ATOM 2628 C CA . GLU A 1 313 ? 14.846 6.222 17.601 1.00 66.12 313 GLU A CA 1
ATOM 2629 C C . GLU A 1 313 ? 13.975 5.291 16.752 1.00 66.12 313 GLU A C 1
ATOM 2631 O O . GLU A 1 313 ? 14.461 4.769 15.750 1.00 66.12 313 GLU A O 1
ATOM 2636 N N . VAL A 1 314 ? 12.673 5.184 17.052 1.00 61.00 314 VAL A N 1
ATOM 2637 C CA . VAL A 1 314 ? 11.688 4.473 16.209 1.00 61.00 314 VAL A CA 1
ATOM 2638 C C . VAL A 1 314 ? 11.673 5.022 14.781 1.00 61.00 314 VAL A C 1
ATOM 2640 O O . VAL A 1 314 ? 11.543 4.271 13.816 1.00 61.00 314 VAL A O 1
ATOM 2643 N N . LEU A 1 315 ? 11.828 6.338 14.630 1.00 57.72 315 LEU A N 1
ATOM 2644 C CA . LEU A 1 315 ? 11.871 7.000 13.327 1.00 57.72 315 LEU A CA 1
ATOM 2645 C C . LEU A 1 315 ? 13.252 6.972 12.654 1.00 57.72 315 LEU A C 1
ATOM 2647 O O . LEU A 1 315 ? 13.393 7.518 11.558 1.00 57.72 315 LEU A O 1
ATOM 2651 N N . GLY A 1 316 ? 14.274 6.377 13.279 1.00 53.50 316 GLY A N 1
ATOM 2652 C CA . GLY A 1 316 ? 15.631 6.314 12.729 1.00 53.50 316 GLY A CA 1
ATOM 2653 C C . GLY A 1 316 ? 16.262 7.690 12.469 1.00 53.50 316 GLY A C 1
ATOM 2654 O O . GLY A 1 316 ? 17.113 7.823 11.587 1.00 53.50 316 GLY A O 1
ATOM 2655 N N . ILE A 1 317 ? 15.835 8.733 13.192 1.00 51.81 317 ILE A N 1
ATOM 2656 C CA . ILE A 1 317 ? 16.339 10.100 13.010 1.00 51.81 317 ILE A CA 1
ATOM 2657 C C . ILE A 1 317 ? 17.667 10.221 13.762 1.00 51.81 317 ILE A C 1
ATOM 2659 O O . ILE A 1 317 ? 17.694 10.341 14.985 1.00 51.81 317 ILE A O 1
ATOM 2663 N N . SER A 1 318 ? 18.786 10.192 13.033 1.00 44.44 318 SER A N 1
ATOM 2664 C CA . SER A 1 318 ? 20.112 10.404 13.620 1.00 44.44 318 SER A CA 1
ATOM 2665 C C . SER A 1 318 ? 20.287 11.844 14.129 1.00 44.44 318 SER A C 1
ATOM 2667 O O . SER A 1 318 ? 19.668 12.788 13.629 1.00 44.44 318 SER A O 1
ATOM 2669 N N . TYR A 1 319 ? 21.184 12.023 15.108 1.00 44.47 319 TYR A N 1
ATOM 2670 C CA . TYR A 1 319 ? 21.489 13.292 15.793 1.00 44.47 319 TYR A CA 1
ATOM 2671 C C . TYR A 1 319 ? 21.851 14.483 14.870 1.00 44.47 319 TYR A C 1
ATOM 2673 O O . TYR A 1 319 ? 21.894 15.622 15.335 1.00 44.47 319 TYR A O 1
ATOM 2681 N N . GLY A 1 320 ? 22.062 14.260 13.566 1.00 37.84 320 GLY A N 1
ATOM 2682 C CA . GLY A 1 320 ? 22.401 15.288 12.575 1.00 37.84 320 GLY A CA 1
ATOM 2683 C C . GLY A 1 320 ? 21.227 16.095 11.994 1.00 37.84 320 GLY A C 1
ATOM 2684 O O . GLY A 1 320 ? 21.474 17.067 11.287 1.00 37.84 320 GLY A O 1
ATOM 2685 N N . VAL A 1 321 ? 19.963 15.744 12.276 1.00 37.00 321 VAL A N 1
ATOM 2686 C CA . VAL A 1 321 ? 18.769 16.491 11.787 1.00 37.00 321 VAL A CA 1
ATOM 2687 C C . VAL A 1 321 ? 18.169 17.401 12.878 1.00 37.00 321 VAL A C 1
ATOM 2689 O O . VAL A 1 321 ? 17.016 17.824 12.819 1.00 37.00 321 VAL A O 1
ATOM 2692 N N . SER A 1 322 ? 18.964 17.741 13.891 1.00 32.53 322 SER A N 1
ATOM 2693 C CA . SER A 1 322 ? 18.567 18.441 15.123 1.00 32.53 322 SER A CA 1
ATOM 2694 C C . SER A 1 322 ? 18.111 19.905 14.958 1.00 32.53 322 SER A C 1
ATOM 2696 O O . SER A 1 322 ? 17.754 20.535 15.947 1.00 32.53 322 SER A O 1
ATOM 2698 N N . TYR A 1 323 ? 18.021 20.440 13.735 1.00 33.91 323 TYR A N 1
ATOM 2699 C CA . TYR A 1 323 ? 17.588 21.825 13.490 1.00 33.91 323 TYR A CA 1
ATOM 2700 C C . TYR A 1 323 ? 16.133 22.003 13.029 1.00 33.91 323 TYR A C 1
ATOM 2702 O O . TYR A 1 323 ? 15.666 23.136 12.909 1.00 33.91 323 TYR A O 1
ATOM 2710 N N . LEU A 1 324 ? 15.366 20.929 12.811 1.00 35.31 324 LEU A N 1
ATOM 2711 C CA . LEU A 1 324 ? 13.928 21.050 12.543 1.00 35.31 324 LEU A CA 1
ATOM 2712 C C . LEU A 1 324 ? 13.140 20.956 13.855 1.00 35.31 324 LEU A C 1
ATOM 2714 O O . LEU A 1 324 ? 12.800 19.871 14.307 1.00 35.31 324 LEU A O 1
ATOM 2718 N N . GLY A 1 325 ? 12.891 22.128 14.447 1.00 32.28 325 GLY A N 1
ATOM 2719 C CA . GLY A 1 325 ? 12.099 22.427 15.649 1.00 32.28 325 GLY A CA 1
ATOM 2720 C C . GLY A 1 325 ? 10.971 21.462 16.043 1.00 32.28 325 GLY A C 1
ATOM 2721 O O . GLY A 1 325 ? 9.798 21.794 15.906 1.00 32.28 325 GLY A O 1
ATOM 2722 N N . VAL A 1 326 ? 11.324 20.322 16.639 1.00 35.97 326 VAL A N 1
ATOM 2723 C CA . VAL A 1 326 ? 10.431 19.492 17.467 1.00 35.97 326 VAL A CA 1
ATOM 2724 C C . VAL A 1 326 ? 10.906 19.573 18.922 1.00 35.97 326 VAL A C 1
ATOM 2726 O O . VAL A 1 326 ? 11.168 18.574 19.582 1.00 35.97 326 VAL A O 1
ATOM 2729 N N . PHE A 1 327 ? 11.074 20.794 19.426 1.00 29.27 327 PHE A N 1
ATOM 2730 C CA . PHE A 1 327 ? 11.197 21.053 20.859 1.00 29.27 327 PHE A CA 1
ATOM 2731 C C . PHE A 1 327 ? 9.799 21.398 21.371 1.00 29.27 327 PHE A C 1
ATOM 2733 O O . PHE A 1 327 ? 9.332 22.517 21.188 1.00 29.27 327 PHE A O 1
ATOM 2740 N N . GLY A 1 328 ? 9.098 20.414 21.939 1.00 30.66 328 GLY A N 1
ATOM 2741 C CA . GLY A 1 328 ? 7.822 20.669 22.618 1.00 30.66 328 GLY A CA 1
ATOM 2742 C C . GLY A 1 328 ? 6.854 19.493 22.728 1.00 30.66 328 GLY A C 1
ATOM 2743 O O . GLY A 1 328 ? 5.940 19.555 23.540 1.00 30.66 328 GLY A O 1
ATOM 2744 N N . ILE A 1 329 ? 7.035 18.404 21.975 1.00 36.69 329 ILE A N 1
ATOM 2745 C CA . ILE A 1 329 ? 6.154 17.231 22.097 1.00 36.69 329 ILE A CA 1
ATOM 2746 C C . ILE A 1 329 ? 6.807 16.236 23.061 1.00 36.69 329 ILE A C 1
ATOM 2748 O O . ILE A 1 329 ? 7.482 15.299 22.649 1.00 36.69 329 ILE A O 1
ATOM 2752 N N . THR A 1 330 ? 6.647 16.462 24.366 1.00 37.28 330 TH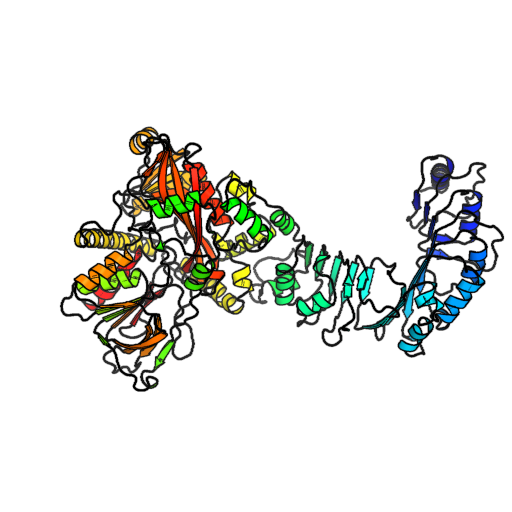R A N 1
ATOM 2753 C CA . THR A 1 330 ? 7.116 15.543 25.423 1.00 37.28 330 THR A CA 1
ATOM 2754 C C . THR A 1 330 ? 6.241 14.296 25.559 1.00 37.28 330 THR A C 1
ATOM 2756 O O . THR A 1 330 ? 6.576 13.379 26.304 1.00 37.28 330 THR A O 1
ATOM 2759 N N . THR A 1 331 ? 5.124 14.214 24.834 1.00 38.62 331 THR A N 1
ATOM 2760 C CA . THR A 1 331 ? 4.257 13.035 24.812 1.00 38.62 331 THR A CA 1
ATOM 2761 C C . THR A 1 331 ? 3.505 12.970 23.484 1.00 38.62 331 THR A C 1
ATOM 2763 O O . THR A 1 331 ? 2.673 13.830 23.203 1.00 38.62 331 THR A O 1
ATOM 2766 N N . VAL A 1 332 ? 3.775 11.952 22.664 1.00 43.16 332 VAL A N 1
ATOM 2767 C CA . VAL A 1 332 ? 2.903 11.613 21.529 1.00 43.16 332 VAL A CA 1
ATOM 2768 C C . VAL A 1 332 ? 1.808 10.697 22.069 1.00 43.16 332 VAL A C 1
ATOM 2770 O O . VAL A 1 332 ? 2.078 9.539 22.370 1.00 43.16 332 VAL A O 1
ATOM 2773 N N . THR A 1 333 ? 0.589 11.214 22.230 1.00 40.50 333 THR A N 1
ATOM 2774 C CA . THR A 1 333 ? -0.597 10.396 22.529 1.00 40.50 333 THR A CA 1
ATOM 2775 C C . THR A 1 333 ? -1.272 10.034 21.210 1.00 40.50 333 THR A C 1
ATOM 2777 O O . THR A 1 333 ? -1.858 10.902 20.559 1.00 40.50 333 THR A O 1
ATOM 2780 N N . ILE A 1 334 ? -1.210 8.766 20.793 1.00 53.28 334 ILE A N 1
ATOM 2781 C CA . ILE A 1 334 ? -1.763 8.331 19.496 1.00 53.28 334 ILE A CA 1
ATOM 2782 C C . ILE A 1 334 ? -3.271 8.018 19.594 1.00 53.28 334 ILE A C 1
ATOM 2784 O O . ILE A 1 334 ? -3.722 6.920 19.287 1.00 53.28 334 ILE A O 1
ATOM 2788 N N . ALA A 1 335 ? -4.090 8.990 20.008 1.00 45.66 335 ALA A N 1
ATOM 2789 C CA . ALA A 1 335 ? -5.551 8.827 20.089 1.00 45.66 335 ALA A CA 1
ATOM 2790 C C . ALA A 1 335 ? -6.225 8.602 18.712 1.00 45.66 335 ALA A C 1
ATOM 2792 O O . ALA A 1 335 ? -7.341 8.095 18.639 1.00 45.66 335 ALA A O 1
ATOM 2793 N N . LYS A 1 336 ? -5.551 8.957 17.608 1.00 51.25 336 LYS A N 1
ATOM 2794 C CA . LYS A 1 336 ? -6.098 8.938 16.236 1.00 51.25 336 LYS A CA 1
ATOM 2795 C C . LYS A 1 336 ? -5.894 7.628 15.459 1.00 51.25 336 LYS A C 1
ATOM 2797 O O . LYS A 1 336 ? -6.539 7.443 14.435 1.00 51.25 336 LYS A O 1
ATOM 2802 N N . LEU A 1 337 ? -5.094 6.673 15.952 1.00 55.81 337 LEU A N 1
ATOM 2803 C CA . LEU A 1 337 ? -5.104 5.304 15.396 1.00 55.81 337 LEU A CA 1
ATOM 2804 C C . LEU A 1 337 ? -6.462 4.621 15.638 1.00 55.81 337 LEU A C 1
ATOM 2806 O O . LEU A 1 337 ? -6.919 3.840 14.806 1.00 55.81 337 LEU A O 1
ATOM 2810 N N . HIS A 1 338 ? -7.143 4.970 16.736 1.00 51.22 338 HIS A N 1
ATOM 2811 C CA . HIS A 1 338 ? -8.461 4.430 17.065 1.00 51.22 338 HIS A CA 1
ATOM 2812 C C . HIS A 1 338 ? -9.538 4.791 16.034 1.00 51.22 338 HIS A C 1
ATOM 2814 O O . HIS A 1 338 ? -10.349 3.941 15.672 1.00 51.22 338 HIS A O 1
ATOM 2820 N N . SER A 1 339 ? -9.541 6.029 15.527 1.00 59.31 339 SER A N 1
ATOM 2821 C CA . SER A 1 339 ? -10.533 6.440 14.530 1.00 59.31 339 SER A CA 1
ATOM 2822 C C . SER A 1 339 ? -10.351 5.703 13.211 1.00 59.31 339 SER A C 1
ATOM 2824 O O . SER A 1 339 ? -11.346 5.402 12.566 1.00 59.31 339 SER A O 1
ATOM 2826 N N . ARG A 1 340 ? -9.111 5.357 12.841 1.00 67.19 340 ARG A N 1
ATOM 2827 C CA . ARG A 1 340 ? -8.833 4.563 11.641 1.00 67.19 340 ARG A CA 1
ATOM 2828 C C . ARG A 1 340 ? -9.294 3.111 11.800 1.00 67.19 340 ARG A C 1
ATOM 2830 O O . ARG A 1 340 ? -9.817 2.560 10.848 1.00 67.19 340 ARG A O 1
ATOM 2837 N N . TYR A 1 341 ? -9.194 2.521 12.994 1.00 64.62 341 TYR A N 1
ATOM 2838 C CA . TYR A 1 341 ? -9.707 1.168 13.270 1.00 64.62 341 TYR A CA 1
ATOM 2839 C C . TYR A 1 341 ? -11.235 1.054 13.109 1.00 64.62 341 TYR A C 1
ATOM 2841 O O . TYR A 1 341 ? -11.731 0.064 12.580 1.00 64.62 341 TYR A O 1
ATOM 2849 N N . ASN A 1 342 ? -11.980 2.080 13.534 1.00 71.88 342 ASN A N 1
ATOM 2850 C CA . ASN A 1 342 ? -13.446 2.117 13.433 1.00 71.88 342 ASN A CA 1
ATOM 2851 C C . ASN A 1 342 ? -13.961 2.667 12.090 1.00 71.88 342 ASN A C 1
ATOM 2853 O O . ASN A 1 342 ? -15.172 2.776 11.886 1.00 71.88 342 ASN A O 1
ATOM 2857 N N . ASP A 1 343 ? -13.058 3.067 11.197 1.00 82.12 343 ASP A N 1
ATOM 2858 C CA . ASP A 1 343 ? -13.397 3.647 9.905 1.00 82.12 343 ASP A CA 1
ATOM 2859 C C . ASP A 1 343 ? -13.918 2.553 8.973 1.00 82.12 343 ASP A C 1
ATOM 2861 O O . ASP A 1 343 ? -13.219 1.591 8.658 1.00 82.12 343 ASP A O 1
ATOM 2865 N N . THR A 1 344 ? -15.177 2.674 8.576 1.00 86.81 344 THR A N 1
ATOM 2866 C CA . THR A 1 344 ? -15.873 1.702 7.732 1.00 86.81 344 THR A CA 1
ATOM 2867 C C . THR A 1 344 ? -16.645 2.446 6.658 1.00 86.81 344 THR A C 1
ATOM 2869 O O . THR A 1 344 ? -17.114 3.571 6.869 1.00 86.81 344 THR A O 1
ATOM 2872 N N . ILE A 1 345 ? -16.759 1.819 5.494 1.00 93.00 345 ILE A N 1
ATOM 2873 C CA . ILE A 1 345 ? -17.556 2.330 4.380 1.00 93.00 345 ILE A CA 1
ATOM 2874 C C . ILE A 1 345 ? -18.819 1.500 4.210 1.00 93.00 345 ILE A C 1
ATOM 2876 O O . ILE A 1 345 ? -18.890 0.353 4.649 1.00 93.00 345 ILE A O 1
ATOM 2880 N N . GLU A 1 346 ? -19.819 2.097 3.573 1.00 92.06 346 GLU A N 1
ATOM 2881 C CA . GLU A 1 346 ? -21.053 1.400 3.237 1.00 92.06 346 GLU A CA 1
ATOM 2882 C C . GLU A 1 346 ? -20.781 0.310 2.187 1.00 92.06 346 GLU A C 1
ATOM 2884 O O . GLU A 1 346 ? -20.078 0.531 1.195 1.00 92.06 346 GLU A O 1
ATOM 2889 N N . GLU A 1 347 ? -21.303 -0.889 2.442 1.00 90.00 347 GLU A N 1
ATOM 2890 C CA . GLU A 1 347 ? -21.068 -2.075 1.621 1.00 90.00 347 GLU A CA 1
ATOM 2891 C C . GLU A 1 347 ? -22.086 -2.131 0.479 1.00 90.00 347 GLU A C 1
ATOM 2893 O O . GLU A 1 347 ? -23.229 -2.548 0.652 1.00 90.00 347 GLU A O 1
ATOM 2898 N N . HIS A 1 348 ? -21.667 -1.682 -0.703 1.00 86.12 348 HIS A N 1
ATOM 2899 C CA . HIS A 1 348 ? -22.504 -1.629 -1.907 1.00 86.12 348 HIS A CA 1
ATOM 2900 C C . HIS A 1 348 ? -22.156 -2.706 -2.942 1.00 86.12 348 HIS A C 1
ATOM 2902 O O . HIS A 1 348 ? -22.939 -2.974 -3.852 1.00 86.12 348 HIS A O 1
ATOM 2908 N N . ASP A 1 349 ? -20.957 -3.276 -2.846 1.00 90.19 349 ASP A N 1
ATOM 2909 C CA . ASP A 1 349 ? -20.403 -4.257 -3.776 1.00 90.19 349 ASP A CA 1
ATOM 2910 C C . ASP A 1 349 ? -19.270 -5.067 -3.121 1.00 90.19 349 ASP A C 1
ATOM 2912 O O . ASP A 1 349 ? -18.768 -4.723 -2.047 1.00 90.19 349 ASP A O 1
ATOM 2916 N N . GLU A 1 350 ? -18.820 -6.130 -3.787 1.00 94.12 350 GLU A N 1
ATOM 2917 C CA . GLU A 1 350 ? -17.743 -6.991 -3.281 1.00 94.12 350 GLU A CA 1
ATOM 2918 C C . GLU A 1 350 ? -16.419 -6.249 -3.035 1.00 94.12 350 GLU A C 1
ATOM 2920 O O . GLU A 1 350 ? -15.656 -6.630 -2.148 1.00 94.12 350 GLU A O 1
ATOM 2925 N N . PHE A 1 351 ? -16.139 -5.170 -3.774 1.00 95.69 351 PHE A N 1
ATOM 2926 C CA . PHE A 1 351 ? -14.924 -4.380 -3.572 1.00 95.69 351 PHE A CA 1
ATOM 2927 C C . PHE A 1 351 ? -14.986 -3.565 -2.273 1.00 95.69 351 PHE A C 1
ATOM 2929 O O . PHE A 1 351 ? -13.983 -3.465 -1.562 1.00 95.69 351 PHE A O 1
ATOM 2936 N N . SER A 1 352 ? -16.148 -3.001 -1.935 1.00 94.25 352 SER A N 1
ATOM 2937 C CA . SER A 1 352 ? -16.369 -2.298 -0.665 1.00 94.25 352 SER A CA 1
ATOM 2938 C C . SER A 1 352 ? -16.301 -3.244 0.538 1.00 94.25 352 SER A C 1
ATOM 2940 O O . SER A 1 352 ? -15.650 -2.903 1.526 1.00 94.25 352 SER A O 1
ATOM 2942 N N . ILE A 1 353 ? -16.845 -4.463 0.410 1.00 95.06 353 ILE A N 1
ATOM 2943 C CA . ILE A 1 353 ? -16.725 -5.527 1.421 1.00 95.06 353 ILE A CA 1
ATOM 2944 C C . ILE A 1 353 ? -15.249 -5.895 1.620 1.00 95.06 353 ILE A C 1
ATOM 2946 O O . ILE A 1 353 ? -14.728 -5.790 2.730 1.00 95.06 353 ILE A O 1
ATOM 2950 N N . HIS A 1 354 ? -14.534 -6.214 0.532 1.00 95.38 354 HIS A N 1
ATOM 2951 C CA . HIS A 1 354 ? -13.092 -6.494 0.578 1.00 95.38 354 HIS A CA 1
ATOM 2952 C C . HIS A 1 354 ? -12.307 -5.336 1.200 1.00 95.38 354 HIS A C 1
ATOM 2954 O O . HIS A 1 354 ? -11.403 -5.555 2.002 1.00 95.38 354 HIS A O 1
ATOM 2960 N N . THR A 1 355 ? -12.657 -4.090 0.876 1.00 94.12 355 THR A N 1
ATOM 2961 C CA . THR A 1 355 ? -12.005 -2.906 1.450 1.00 94.12 355 THR A CA 1
ATOM 2962 C C . THR A 1 355 ? -12.208 -2.837 2.963 1.00 94.12 355 THR A C 1
ATOM 2964 O O . THR A 1 355 ? -11.225 -2.663 3.677 1.00 94.12 355 THR A O 1
ATOM 2967 N N . ASN A 1 356 ? -13.426 -3.045 3.473 1.00 93.19 356 ASN A N 1
ATOM 2968 C CA . ASN A 1 356 ? -13.688 -3.090 4.916 1.00 93.19 356 ASN A CA 1
ATOM 2969 C C . ASN A 1 356 ? -12.918 -4.228 5.613 1.00 93.19 356 ASN A C 1
ATOM 2971 O O . ASN A 1 356 ? -12.349 -4.025 6.688 1.00 93.19 356 ASN A O 1
ATOM 2975 N N . GLU A 1 357 ? -12.875 -5.422 5.016 1.00 92.12 357 GLU A N 1
ATOM 2976 C CA . GLU A 1 357 ? -12.152 -6.577 5.566 1.00 92.12 357 GLU A CA 1
ATOM 2977 C C . GLU A 1 357 ? -10.636 -6.349 5.621 1.00 92.12 357 GLU A C 1
ATOM 2979 O O . GLU A 1 357 ? -9.997 -6.583 6.652 1.00 92.12 357 GLU A O 1
ATOM 2984 N N . GLN A 1 358 ? -10.049 -5.872 4.520 1.00 90.81 358 GLN A N 1
ATOM 2985 C CA . GLN A 1 358 ? -8.619 -5.584 4.452 1.00 90.81 358 GLN A CA 1
ATOM 2986 C C . GLN A 1 358 ? -8.237 -4.415 5.362 1.00 90.81 358 GLN A C 1
ATOM 2988 O O . GLN A 1 358 ? -7.194 -4.486 6.008 1.00 90.81 358 GLN A O 1
ATOM 2993 N N . HIS A 1 359 ? -9.087 -3.393 5.485 1.00 88.25 359 HIS A N 1
ATOM 2994 C CA . HIS A 1 359 ? -8.817 -2.233 6.333 1.00 88.25 359 HIS A CA 1
ATOM 2995 C C . HIS A 1 359 ? -8.764 -2.618 7.814 1.00 88.25 359 HIS A C 1
ATOM 2997 O O . HIS A 1 359 ? -7.817 -2.256 8.512 1.00 88.25 359 HIS A O 1
ATOM 3003 N N . LYS A 1 360 ? -9.693 -3.469 8.275 1.00 84.19 360 LYS A N 1
ATOM 3004 C CA . LYS A 1 360 ? -9.643 -4.066 9.626 1.00 84.19 360 LYS A CA 1
ATOM 3005 C C . LYS A 1 360 ? -8.341 -4.837 9.867 1.00 84.19 360 LYS A C 1
ATOM 3007 O O . LYS A 1 360 ? -7.809 -4.823 10.974 1.00 84.19 360 LYS A O 1
ATOM 3012 N N . LYS A 1 361 ? -7.809 -5.494 8.830 1.00 82.75 361 LYS A N 1
ATOM 3013 C CA . LYS A 1 361 ? -6.572 -6.287 8.896 1.00 82.75 361 LYS A CA 1
ATOM 3014 C C . LYS A 1 361 ? -5.288 -5.450 8.783 1.00 82.75 361 LYS A C 1
ATOM 3016 O O . LYS A 1 361 ? -4.272 -5.838 9.354 1.00 82.75 361 LYS A O 1
ATOM 3021 N N . TYR A 1 362 ? -5.311 -4.332 8.053 1.00 77.38 362 TYR A N 1
ATOM 3022 C CA . TYR A 1 362 ? -4.134 -3.532 7.677 1.00 77.38 362 TYR A CA 1
ATOM 3023 C C . TYR A 1 362 ? -4.273 -2.036 8.009 1.00 77.38 362 TYR A C 1
ATOM 3025 O O . TYR A 1 362 ? -3.689 -1.189 7.329 1.00 77.38 362 TYR A O 1
ATOM 3033 N N . PHE A 1 363 ? -4.973 -1.708 9.099 1.00 69.81 363 PHE A N 1
ATOM 3034 C CA . PHE A 1 363 ? -5.377 -0.344 9.479 1.00 69.81 363 PHE A CA 1
ATOM 3035 C C . PHE A 1 363 ? -4.240 0.694 9.570 1.00 69.81 363 PHE A C 1
ATOM 3037 O O . PHE A 1 363 ? -4.490 1.896 9.506 1.00 69.81 363 PHE A O 1
ATOM 3044 N N . ILE A 1 364 ? -2.979 0.271 9.723 1.00 63.84 364 ILE A N 1
ATOM 3045 C CA . ILE A 1 364 ? -1.816 1.176 9.780 1.00 63.84 364 ILE A CA 1
ATOM 3046 C C . ILE A 1 364 ? -1.352 1.601 8.381 1.00 63.84 364 ILE A C 1
ATOM 3048 O O . ILE A 1 364 ? -0.876 2.722 8.194 1.00 63.84 364 ILE A O 1
ATOM 3052 N N . SER A 1 365 ? -1.463 0.734 7.377 1.00 69.00 365 SER A N 1
ATOM 3053 C CA . SER A 1 365 ? -0.584 0.836 6.210 1.00 69.00 365 SER A CA 1
ATOM 3054 C C . SER A 1 365 ? -1.175 1.446 4.969 1.00 69.00 365 SER A C 1
ATOM 3056 O O . SER A 1 365 ? -0.397 1.815 4.094 1.00 69.00 365 SER A O 1
ATOM 3058 N N . GLY A 1 366 ? -2.490 1.485 4.817 1.00 78.50 366 GLY A N 1
ATOM 3059 C CA . GLY A 1 366 ? -3.012 1.808 3.498 1.00 78.50 366 GLY A CA 1
ATOM 3060 C C . GLY A 1 366 ? -3.016 0.631 2.506 1.00 78.50 366 GLY A C 1
ATOM 3061 O O . GLY A 1 366 ? -3.578 0.740 1.427 1.00 78.50 366 GLY A O 1
ATOM 3062 N N . MET A 1 367 ? -2.306 -0.468 2.787 1.00 88.88 367 MET A N 1
ATOM 3063 C CA . MET A 1 367 ? -1.919 -1.432 1.751 1.00 88.88 367 MET A CA 1
ATOM 3064 C C . MET A 1 367 ? -2.771 -2.696 1.799 1.00 88.88 367 MET A C 1
ATOM 3066 O O . MET A 1 367 ? -2.573 -3.553 2.661 1.00 88.88 367 MET A O 1
ATOM 3070 N N . HIS A 1 368 ? -3.671 -2.837 0.829 1.00 91.94 368 HIS A N 1
ATOM 3071 C CA . HIS A 1 368 ? -4.579 -3.975 0.691 1.00 91.94 368 HIS A CA 1
ATOM 3072 C C . HIS A 1 368 ? -4.037 -5.026 -0.285 1.00 91.94 368 HIS A C 1
ATOM 3074 O O . HIS A 1 368 ? -3.333 -4.706 -1.250 1.00 91.94 368 HIS A O 1
ATOM 3080 N N . HIS A 1 369 ? -4.393 -6.297 -0.063 1.00 93.00 369 HIS A N 1
ATOM 3081 C CA . HIS A 1 369 ? -4.162 -7.350 -1.062 1.00 93.00 369 HIS A CA 1
ATOM 3082 C C . HIS A 1 369 ? -4.932 -7.047 -2.353 1.00 93.00 369 HIS A C 1
ATOM 3084 O O . HIS A 1 369 ? -5.985 -6.408 -2.275 1.00 93.00 369 HIS A O 1
ATOM 3090 N N . PRO A 1 370 ? -4.457 -7.537 -3.518 1.00 93.31 370 PRO A N 1
ATOM 3091 C CA . PRO A 1 370 ? -5.204 -7.403 -4.761 1.00 93.31 370 PRO A CA 1
ATOM 3092 C C . PRO A 1 370 ? -6.622 -7.972 -4.615 1.00 93.31 370 PRO A C 1
ATOM 3094 O O . PRO A 1 370 ? -6.831 -8.949 -3.895 1.00 93.31 370 PRO A O 1
ATOM 3097 N N . PHE A 1 371 ? -7.576 -7.348 -5.294 1.00 94.81 371 PHE A N 1
ATOM 3098 C CA . PHE A 1 371 ? -8.987 -7.728 -5.300 1.00 94.81 371 PHE A CA 1
ATOM 3099 C C . PHE A 1 371 ? -9.337 -8.355 -6.642 1.00 94.81 371 PHE A C 1
ATOM 3101 O O . PHE A 1 371 ? -9.007 -7.774 -7.671 1.00 94.81 371 PHE A O 1
ATOM 3108 N N . LEU A 1 372 ? -10.051 -9.474 -6.633 1.00 94.00 372 LEU A N 1
ATOM 3109 C CA . LEU A 1 372 ? -10.712 -10.062 -7.794 1.00 94.00 372 LEU A CA 1
ATOM 3110 C C . LEU A 1 372 ? -12.151 -10.367 -7.371 1.00 94.00 372 LEU A C 1
ATOM 3112 O O . LEU A 1 372 ? -12.351 -10.927 -6.295 1.00 94.00 372 LEU A O 1
ATOM 3116 N N . THR A 1 373 ? -13.126 -9.961 -8.180 1.00 93.94 373 THR A N 1
ATOM 3117 C CA . THR A 1 373 ? -14.545 -10.210 -7.904 1.00 93.94 373 THR A CA 1
ATOM 3118 C C . THR A 1 373 ? -14.844 -11.710 -7.898 1.00 93.94 373 THR A C 1
ATOM 3120 O O . THR A 1 373 ? -14.309 -12.459 -8.717 1.00 93.94 373 THR A O 1
ATOM 3123 N N . ASN A 1 374 ? -15.706 -12.128 -6.978 1.00 92.56 374 ASN A N 1
ATOM 3124 C CA . ASN A 1 374 ? -16.290 -13.461 -6.904 1.00 92.56 374 ASN A CA 1
ATOM 3125 C C . ASN A 1 374 ? -17.701 -13.504 -7.526 1.00 92.56 374 ASN A C 1
ATOM 3127 O O . ASN A 1 374 ? -18.313 -14.574 -7.566 1.00 92.56 374 ASN A O 1
ATOM 3131 N N . ASP A 1 375 ? -18.212 -12.381 -8.049 1.00 94.31 375 ASP A N 1
ATOM 3132 C CA . ASP A 1 375 ? -19.490 -12.314 -8.758 1.00 94.31 375 ASP A CA 1
ATOM 3133 C C . ASP A 1 375 ? -19.407 -13.126 -10.064 1.00 94.31 375 ASP A C 1
ATOM 3135 O O . ASP A 1 375 ? -18.854 -12.703 -11.087 1.00 94.31 375 ASP A O 1
ATOM 3139 N N . ILE A 1 376 ? -20.001 -14.321 -10.022 1.00 93.56 376 ILE A N 1
ATOM 3140 C CA . ILE A 1 376 ? -20.031 -15.280 -11.132 1.00 93.56 376 ILE A CA 1
ATOM 3141 C C . ILE A 1 376 ? -20.677 -14.667 -12.379 1.00 93.56 376 ILE A C 1
ATOM 3143 O O . ILE A 1 376 ? -20.233 -14.943 -13.494 1.00 93.56 376 ILE A O 1
ATOM 3147 N N . GLN A 1 377 ? -21.706 -13.827 -12.224 1.00 93.62 377 GLN A N 1
ATOM 3148 C CA . GLN A 1 377 ? -22.376 -13.199 -13.365 1.00 93.62 377 GLN A CA 1
ATOM 3149 C C . GLN A 1 377 ? -21.472 -12.147 -14.007 1.00 93.62 377 GLN A C 1
ATOM 3151 O O . GLN A 1 377 ? -21.366 -12.085 -15.236 1.00 93.62 377 GLN A O 1
ATOM 3156 N N . GLN A 1 378 ? -20.778 -11.356 -13.185 1.00 94.31 378 GLN A N 1
ATOM 3157 C CA . GLN A 1 378 ? -19.817 -10.367 -13.662 1.00 94.31 378 GLN A CA 1
ATOM 3158 C C . GLN A 1 378 ? -18.657 -11.028 -14.418 1.00 94.31 378 GLN A C 1
ATOM 3160 O O . GLN A 1 378 ? -18.319 -10.580 -15.518 1.00 94.31 378 GLN A O 1
ATOM 3165 N N . LEU A 1 379 ? -18.090 -12.114 -13.884 1.00 93.56 379 LEU A N 1
ATOM 3166 C CA . LEU A 1 379 ? -17.035 -12.879 -14.559 1.00 93.56 379 LEU A CA 1
ATOM 3167 C C . LEU A 1 379 ? -17.545 -13.551 -15.839 1.00 93.56 379 LEU A C 1
ATOM 3169 O O . LEU A 1 379 ? -16.888 -13.469 -16.875 1.00 93.56 379 LEU A O 1
ATOM 3173 N N . ALA A 1 380 ? -18.738 -14.152 -15.820 1.00 94.06 380 ALA A N 1
ATOM 3174 C CA . ALA A 1 380 ? -19.325 -14.776 -17.006 1.00 94.06 380 ALA A CA 1
ATOM 3175 C C . ALA A 1 380 ? -19.543 -13.763 -18.141 1.00 94.06 380 ALA A C 1
ATOM 3177 O O . ALA A 1 380 ? -19.222 -14.055 -19.296 1.00 94.06 380 ALA A O 1
ATOM 3178 N N . LEU A 1 381 ? -20.030 -12.556 -17.826 1.00 94.62 381 LEU A N 1
ATOM 3179 C CA . LEU A 1 381 ? -20.134 -11.463 -18.797 1.00 94.62 381 LEU A CA 1
ATOM 3180 C C . LEU A 1 381 ? -18.759 -11.071 -19.342 1.00 94.62 381 LEU A C 1
ATOM 3182 O O . LEU A 1 381 ? -18.614 -10.922 -20.556 1.00 94.62 381 LEU A O 1
ATOM 3186 N N . PHE A 1 382 ? -17.748 -10.963 -18.473 1.00 94.75 382 PHE A N 1
ATOM 3187 C CA . PHE A 1 382 ? -16.383 -10.665 -18.895 1.00 94.75 382 PHE A CA 1
ATOM 3188 C C . PHE A 1 382 ? -15.847 -11.718 -19.872 1.00 94.75 382 PHE A C 1
ATOM 3190 O O . PHE A 1 382 ? -15.431 -11.370 -20.976 1.00 94.75 382 PHE A O 1
ATOM 3197 N N . HIS A 1 383 ? -15.911 -13.005 -19.529 1.00 93.88 383 HIS A N 1
ATOM 3198 C CA . HIS A 1 383 ? -15.413 -14.069 -20.404 1.00 93.88 383 HIS A CA 1
ATOM 3199 C C . HIS A 1 383 ? -16.211 -14.167 -21.708 1.00 93.88 383 HIS A C 1
ATOM 3201 O O . HIS A 1 383 ? -15.628 -14.356 -22.772 1.00 93.88 383 HIS A O 1
ATOM 3207 N N . LYS A 1 384 ? -17.533 -13.972 -21.670 1.00 95.06 384 LYS A N 1
ATOM 3208 C CA . LYS A 1 384 ? -18.375 -14.033 -22.873 1.00 95.06 384 LYS A CA 1
ATOM 3209 C C . LYS A 1 384 ? -18.059 -12.919 -23.872 1.00 95.06 384 LYS A C 1
ATOM 3211 O O . LYS A 1 384 ? -18.072 -13.148 -25.079 1.00 95.06 384 LYS A O 1
ATOM 3216 N N . HIS A 1 385 ? -17.817 -11.709 -23.379 1.00 94.62 385 HIS A N 1
ATOM 3217 C CA . HIS A 1 385 ? -17.823 -10.503 -24.206 1.00 94.62 385 HIS A CA 1
ATOM 3218 C C . HIS A 1 385 ? -16.456 -9.822 -24.339 1.00 94.62 385 HIS A C 1
ATOM 3220 O O . HIS A 1 385 ? -16.212 -9.081 -25.293 1.00 94.62 385 HIS A O 1
ATOM 3226 N N . PHE A 1 386 ? -15.541 -10.104 -23.416 1.00 93.31 386 PHE A N 1
ATOM 3227 C CA . PHE A 1 386 ? -14.242 -9.455 -23.293 1.00 93.31 386 PHE A CA 1
ATOM 3228 C C . PHE A 1 386 ? -13.075 -10.453 -23.193 1.00 93.31 386 PHE A C 1
ATOM 3230 O O . PHE A 1 386 ? -11.979 -10.043 -22.820 1.00 93.31 386 PHE A O 1
ATOM 3237 N N . ALA A 1 387 ? -13.251 -11.718 -23.612 1.00 90.94 387 ALA A N 1
ATOM 3238 C CA . ALA A 1 387 ? -12.214 -12.768 -23.593 1.00 90.94 387 ALA A CA 1
ATOM 3239 C C . ALA A 1 387 ? -10.847 -12.323 -24.142 1.00 90.94 387 ALA A C 1
ATOM 3241 O O . ALA A 1 387 ? -9.799 -12.694 -23.624 1.00 90.94 387 ALA A O 1
ATOM 3242 N N . ARG A 1 388 ? -10.823 -11.455 -25.162 1.00 88.25 388 ARG A N 1
ATOM 3243 C CA . ARG A 1 388 ? -9.566 -10.926 -25.722 1.00 88.25 388 ARG A CA 1
ATOM 3244 C C . ARG A 1 388 ? -8.712 -10.133 -24.722 1.00 88.25 388 ARG A C 1
ATOM 3246 O O . ARG A 1 388 ? -7.551 -9.883 -25.018 1.00 88.25 388 ARG A O 1
ATOM 3253 N N . TYR A 1 389 ? -9.280 -9.717 -23.590 1.00 89.38 389 TYR A N 1
ATOM 3254 C CA . TYR A 1 389 ? -8.622 -8.991 -22.503 1.00 89.38 389 TYR A CA 1
ATOM 3255 C C . TYR A 1 389 ? -8.337 -9.872 -21.280 1.00 89.38 389 TYR A C 1
ATOM 3257 O O . TYR A 1 389 ? -7.967 -9.343 -20.237 1.00 89.38 389 TYR A O 1
ATOM 3265 N N . GLU A 1 390 ? -8.485 -11.195 -21.383 1.00 88.44 390 GLU A N 1
ATOM 3266 C CA . GLU A 1 390 ? -8.274 -12.129 -20.268 1.00 88.44 390 GLU A CA 1
ATOM 3267 C C . GLU A 1 390 ? -6.877 -12.010 -19.648 1.00 88.44 390 GLU A C 1
ATOM 3269 O O . GLU A 1 390 ? -6.731 -12.106 -18.443 1.00 88.44 390 GLU A O 1
ATOM 3274 N N . PHE A 1 391 ? -5.860 -11.630 -20.424 1.00 83.62 391 PHE A N 1
ATOM 3275 C CA . PHE A 1 391 ? -4.516 -11.350 -19.904 1.00 83.62 391 PHE A CA 1
ATOM 3276 C C . PHE A 1 391 ? -4.436 -10.172 -18.901 1.00 83.62 391 PHE A C 1
ATOM 3278 O O . PHE A 1 391 ? -3.382 -9.960 -18.300 1.00 83.62 391 PHE A O 1
ATOM 3285 N N . LEU A 1 392 ? -5.502 -9.371 -18.750 1.00 83.00 392 LEU A N 1
ATOM 3286 C CA . LEU A 1 392 ? -5.619 -8.293 -17.754 1.00 83.00 392 LEU A CA 1
ATOM 3287 C C . LEU A 1 392 ? -6.181 -8.771 -16.406 1.00 83.00 392 LEU A C 1
ATOM 3289 O O . LEU A 1 392 ? -6.101 -8.037 -15.414 1.00 83.00 392 LEU A O 1
ATOM 3293 N N . ILE A 1 393 ? -6.749 -9.976 -16.364 1.00 83.12 393 ILE A N 1
ATOM 3294 C CA . ILE A 1 393 ? -7.196 -10.644 -15.143 1.00 83.12 393 ILE A CA 1
ATOM 3295 C C . ILE A 1 393 ? -6.270 -11.839 -14.878 1.00 83.12 393 ILE A C 1
ATOM 3297 O O . ILE A 1 393 ? -5.850 -12.541 -15.791 1.00 83.12 393 ILE A O 1
ATOM 3301 N N . GLY A 1 394 ? -5.851 -12.033 -13.628 1.00 74.31 394 GLY A N 1
ATOM 3302 C CA . GLY A 1 394 ? -5.166 -13.275 -13.259 1.00 74.31 394 GLY A CA 1
ATOM 3303 C C . GLY A 1 394 ? -6.174 -14.410 -13.119 1.00 74.31 394 GLY A C 1
ATOM 3304 O O . GLY A 1 394 ? -7.333 -14.138 -12.811 1.00 74.31 394 GLY A O 1
ATOM 3305 N N . ASN A 1 395 ? -5.744 -15.669 -13.266 1.00 78.31 395 ASN A N 1
ATOM 3306 C CA . ASN A 1 395 ? -6.637 -16.799 -12.976 1.00 78.31 395 ASN A CA 1
ATOM 3307 C C . ASN A 1 395 ? -6.954 -16.872 -11.476 1.00 78.31 395 ASN A C 1
ATOM 3309 O O . ASN A 1 395 ? -8.016 -17.335 -11.074 1.00 78.31 395 ASN A O 1
ATOM 3313 N N . ASN A 1 396 ? -6.014 -16.422 -10.639 1.00 85.69 396 ASN A N 1
ATOM 3314 C CA . ASN A 1 396 ? -6.203 -16.238 -9.206 1.00 85.69 396 ASN A CA 1
ATOM 3315 C C . ASN A 1 396 ? -5.244 -15.171 -8.644 1.00 85.69 396 ASN A C 1
ATOM 3317 O O . ASN A 1 396 ? -4.282 -14.747 -9.292 1.00 85.69 396 ASN A O 1
ATOM 3321 N N . LEU A 1 397 ? -5.508 -14.743 -7.407 1.00 86.62 397 LEU A N 1
ATOM 3322 C CA . LEU A 1 397 ? -4.742 -13.698 -6.722 1.00 86.62 397 LEU A CA 1
ATOM 3323 C C . LEU A 1 397 ? -3.287 -14.089 -6.430 1.00 86.62 397 LEU A C 1
ATOM 3325 O O . LEU A 1 397 ? -2.423 -13.210 -6.380 1.00 86.62 397 LEU A O 1
ATOM 3329 N N . ASP A 1 398 ? -2.996 -15.372 -6.228 1.00 86.94 398 ASP A N 1
ATOM 3330 C CA . ASP A 1 398 ? -1.637 -15.822 -5.924 1.00 86.94 398 ASP A CA 1
ATOM 3331 C C . ASP A 1 398 ? -0.754 -15.801 -7.167 1.00 86.94 398 ASP A C 1
ATOM 3333 O O . ASP A 1 398 ? 0.361 -15.286 -7.102 1.00 86.94 398 ASP A O 1
ATOM 3337 N N . GLU A 1 399 ? -1.280 -16.211 -8.319 1.00 83.75 399 GLU A N 1
ATOM 3338 C CA . GLU A 1 399 ? -0.609 -16.065 -9.610 1.00 83.75 399 GLU A CA 1
ATOM 3339 C C . GLU A 1 399 ? -0.236 -14.597 -9.881 1.00 83.75 399 GLU A C 1
ATOM 3341 O O . GLU A 1 399 ? 0.888 -14.304 -10.288 1.00 83.75 399 GLU A O 1
ATOM 3346 N N . ILE A 1 400 ? -1.141 -13.651 -9.596 1.00 80.81 400 ILE A N 1
ATOM 3347 C CA . ILE A 1 400 ? -0.868 -12.210 -9.745 1.00 80.81 400 ILE A CA 1
ATOM 3348 C C . ILE A 1 400 ? 0.275 -11.778 -8.825 1.00 80.81 400 ILE A C 1
ATOM 3350 O O . ILE A 1 400 ? 1.214 -11.107 -9.268 1.00 80.81 400 ILE A O 1
ATOM 3354 N N . LYS A 1 401 ? 0.228 -12.176 -7.547 1.00 86.19 401 LYS A N 1
ATOM 3355 C CA . LYS A 1 401 ? 1.299 -11.871 -6.589 1.00 86.19 401 LYS A CA 1
ATOM 3356 C C . LYS A 1 401 ? 2.633 -12.442 -7.058 1.00 86.19 401 LYS A C 1
ATOM 3358 O O . LYS A 1 401 ? 3.643 -11.755 -6.940 1.00 86.19 401 LYS A O 1
ATOM 3363 N N . GLU A 1 402 ? 2.655 -13.657 -7.600 1.00 82.25 402 GLU A N 1
ATOM 3364 C CA . GLU A 1 402 ? 3.883 -14.293 -8.087 1.00 82.25 402 GLU A CA 1
ATOM 3365 C C . GLU A 1 402 ? 4.438 -13.623 -9.342 1.00 82.25 402 GLU A C 1
ATOM 3367 O O . GLU A 1 402 ? 5.629 -13.302 -9.371 1.00 82.25 402 GLU A O 1
ATOM 3372 N N . LYS A 1 403 ? 3.583 -13.281 -10.313 1.00 79.25 403 LYS A N 1
ATOM 3373 C CA . LYS A 1 403 ? 3.981 -12.516 -11.509 1.00 79.25 403 LYS A CA 1
ATOM 3374 C C . LYS A 1 403 ? 4.586 -11.151 -11.160 1.00 79.25 403 LYS A C 1
ATOM 3376 O O . LYS A 1 403 ? 5.482 -10.674 -11.857 1.00 79.25 403 LYS A O 1
ATOM 3381 N N . HIS A 1 404 ? 4.135 -10.530 -10.068 1.00 77.12 404 HIS A N 1
ATOM 3382 C CA . HIS A 1 404 ? 4.669 -9.262 -9.559 1.00 77.12 404 HIS A CA 1
ATOM 3383 C C . HIS A 1 404 ? 5.925 -9.416 -8.672 1.00 77.12 404 HIS A C 1
ATOM 3385 O O . HIS A 1 404 ? 6.680 -8.456 -8.511 1.00 77.12 404 HIS A O 1
ATOM 3391 N N . ALA A 1 405 ? 6.190 -10.601 -8.115 1.00 77.69 405 ALA A N 1
ATOM 3392 C CA . ALA A 1 405 ? 7.229 -10.846 -7.109 1.00 77.69 405 ALA A CA 1
ATOM 3393 C C . ALA A 1 405 ? 8.595 -11.275 -7.674 1.00 77.69 405 ALA A C 1
ATOM 3395 O O . ALA A 1 405 ? 9.324 -12.017 -7.015 1.00 77.69 405 ALA A O 1
ATOM 3396 N N . LEU A 1 406 ? 8.960 -10.872 -8.893 1.00 66.31 406 LEU A N 1
ATOM 3397 C CA . LEU A 1 406 ? 10.164 -11.403 -9.543 1.00 66.31 406 LEU A CA 1
ATOM 3398 C C . LEU A 1 406 ? 11.460 -11.031 -8.795 1.00 66.31 406 LEU A C 1
ATOM 3400 O O . LEU A 1 406 ? 12.005 -9.940 -8.942 1.00 66.31 406 LEU A O 1
ATOM 3404 N N . LYS A 1 407 ? 11.989 -11.999 -8.036 1.00 64.56 407 LYS A N 1
ATOM 3405 C CA . LYS A 1 407 ? 13.198 -11.908 -7.195 1.00 64.56 407 LYS A CA 1
ATOM 3406 C C . LYS A 1 407 ? 14.515 -12.025 -7.968 1.00 64.56 407 LYS A C 1
ATOM 3408 O O . LYS A 1 407 ? 15.492 -12.531 -7.425 1.00 64.56 407 LYS A O 1
ATOM 3413 N N . THR A 1 408 ? 14.556 -11.667 -9.247 1.00 77.06 408 THR A N 1
ATOM 3414 C CA . THR A 1 408 ? 15.736 -11.958 -10.069 1.00 77.06 408 THR A CA 1
ATOM 3415 C C . THR A 1 408 ? 16.516 -10.697 -10.408 1.00 77.06 408 THR A C 1
ATOM 3417 O O . THR A 1 408 ? 16.235 -10.076 -11.429 1.00 77.06 408 THR A O 1
ATOM 3420 N N . PRO A 1 409 ? 17.480 -10.273 -9.582 1.00 88.56 409 PRO A N 1
ATOM 3421 C CA . PRO A 1 409 ? 18.394 -9.213 -9.981 1.00 88.56 409 PRO A CA 1
ATOM 3422 C C . PRO A 1 409 ? 19.213 -9.623 -11.214 1.00 88.56 409 PRO A C 1
ATOM 3424 O O . PRO A 1 409 ? 19.450 -10.808 -11.447 1.00 88.56 409 PRO A O 1
ATOM 3427 N N . VAL A 1 410 ? 19.633 -8.632 -11.997 1.00 93.81 410 VAL A N 1
ATOM 3428 C CA . VAL A 1 410 ? 20.601 -8.795 -13.084 1.00 93.81 410 VAL A CA 1
ATOM 3429 C C . VAL A 1 410 ? 21.986 -8.453 -12.564 1.00 93.81 410 VAL A C 1
ATOM 3431 O O . VAL A 1 410 ? 22.166 -7.396 -11.960 1.00 93.81 410 VAL A O 1
ATOM 3434 N N . TYR A 1 411 ? 22.971 -9.299 -12.835 1.00 95.38 411 TYR A N 1
ATOM 3435 C CA . TYR A 1 411 ? 24.363 -9.040 -12.469 1.00 95.38 411 TYR A CA 1
ATOM 3436 C C . TYR A 1 411 ? 25.205 -8.723 -13.699 1.00 95.38 411 TYR A C 1
ATOM 3438 O O . TYR A 1 411 ? 25.168 -9.449 -14.686 1.00 95.38 411 TYR A O 1
ATOM 3446 N N . ILE A 1 412 ? 25.990 -7.655 -13.630 1.00 95.38 412 ILE A N 1
ATOM 3447 C CA . ILE A 1 412 ? 27.049 -7.361 -14.590 1.00 95.38 412 ILE A CA 1
ATOM 3448 C C . ILE A 1 412 ? 28.336 -7.989 -14.055 1.00 95.38 412 ILE A C 1
ATOM 3450 O O . ILE A 1 412 ? 28.782 -7.640 -12.961 1.00 95.38 412 ILE A O 1
ATOM 3454 N N . GLN A 1 413 ? 28.919 -8.903 -14.822 1.00 95.00 413 GLN A N 1
ATOM 3455 C CA . GLN A 1 413 ? 30.125 -9.658 -14.484 1.00 95.00 413 GLN A CA 1
ATOM 3456 C C . GLN A 1 413 ? 31.223 -9.432 -15.526 1.00 95.00 413 GLN A C 1
ATOM 3458 O O . GLN A 1 413 ? 30.962 -8.948 -16.633 1.00 95.00 413 GLN A O 1
ATOM 3463 N N . SER A 1 414 ? 32.461 -9.766 -15.159 1.00 91.88 414 SER A N 1
ATOM 3464 C CA . SER A 1 414 ? 33.586 -9.688 -16.087 1.00 91.88 414 SER A CA 1
ATOM 3465 C C . SER A 1 414 ? 33.428 -10.744 -17.171 1.00 91.88 414 SER A C 1
ATOM 3467 O O . SER A 1 414 ? 33.043 -11.877 -16.887 1.00 91.88 414 SER A O 1
ATOM 3469 N N . MET A 1 415 ? 33.800 -10.420 -18.408 1.00 91.19 415 MET A N 1
ATOM 3470 C CA . MET A 1 415 ? 33.864 -11.409 -19.488 1.00 91.19 415 MET A CA 1
ATOM 3471 C C . MET A 1 415 ? 34.765 -12.608 -19.139 1.00 91.19 415 MET A C 1
ATOM 3473 O O . MET A 1 415 ? 34.519 -13.718 -19.600 1.00 91.19 415 MET A O 1
ATOM 3477 N N . LYS A 1 416 ? 35.765 -12.417 -18.267 1.00 89.94 416 LYS A N 1
ATOM 3478 C CA . LYS A 1 416 ? 36.637 -13.497 -17.767 1.00 89.94 416 LYS A CA 1
ATOM 3479 C C . LYS A 1 416 ? 35.894 -14.535 -16.917 1.00 89.94 416 LYS A C 1
ATOM 3481 O O . LYS A 1 416 ? 36.336 -15.677 -16.844 1.00 89.94 416 LYS A O 1
ATOM 3486 N N . ASP A 1 417 ? 34.771 -14.147 -16.316 1.00 90.88 417 ASP A N 1
ATOM 3487 C CA . ASP A 1 417 ? 33.935 -15.016 -15.480 1.00 90.88 417 ASP A CA 1
ATOM 3488 C C . ASP A 1 417 ? 32.964 -15.856 -16.333 1.00 90.88 417 ASP A C 1
ATOM 3490 O O . ASP A 1 417 ? 32.234 -16.709 -15.822 1.00 90.88 417 ASP A O 1
ATOM 3494 N N . TYR A 1 418 ? 32.929 -15.625 -17.651 1.00 91.00 418 TYR A N 1
ATOM 3495 C CA . TYR A 1 418 ? 32.163 -16.447 -18.573 1.00 91.00 418 TYR A CA 1
ATOM 3496 C C . TYR A 1 418 ? 32.907 -17.757 -18.860 1.00 91.00 418 TYR A C 1
ATOM 3498 O O . TYR A 1 418 ? 33.769 -17.846 -19.736 1.00 91.00 418 TYR A O 1
ATOM 3506 N N . HIS A 1 419 ? 32.561 -18.810 -18.126 1.00 85.56 419 HIS A N 1
ATOM 3507 C CA . HIS A 1 419 ? 33.109 -20.145 -18.354 1.00 85.56 419 HIS A CA 1
ATOM 3508 C C . HIS A 1 419 ? 32.407 -20.826 -19.543 1.00 85.56 419 HIS A C 1
ATOM 3510 O O . HIS A 1 419 ? 31.376 -21.462 -19.355 1.00 85.56 419 HIS A O 1
ATOM 3516 N N . HIS A 1 420 ? 32.957 -20.637 -20.753 1.00 64.44 420 HIS A N 1
ATOM 3517 C CA . HIS A 1 420 ? 32.713 -21.364 -22.020 1.00 64.44 420 HIS A CA 1
ATOM 3518 C C . HIS A 1 420 ? 31.379 -22.132 -22.131 1.00 64.44 420 HIS A C 1
ATOM 3520 O O . HIS A 1 420 ? 31.352 -23.340 -22.372 1.00 64.44 420 HIS A O 1
ATOM 3526 N N . GLY A 1 421 ? 30.259 -21.421 -21.984 1.00 72.31 421 GLY A N 1
ATOM 3527 C CA . GLY A 1 421 ? 28.944 -21.944 -22.338 1.00 72.31 421 GLY A CA 1
ATOM 3528 C C . GLY A 1 421 ? 28.756 -21.954 -23.856 1.00 72.31 421 GLY A C 1
ATOM 3529 O O . GLY A 1 421 ? 29.380 -21.177 -24.580 1.00 72.31 421 GLY A O 1
ATOM 3530 N N . ARG A 1 422 ? 27.871 -22.820 -24.359 1.00 86.31 422 ARG A N 1
ATOM 3531 C CA . ARG A 1 422 ? 27.394 -22.720 -25.744 1.00 86.31 422 ARG A CA 1
ATOM 3532 C C . ARG A 1 422 ? 26.732 -21.349 -25.929 1.00 86.31 422 ARG A C 1
ATOM 3534 O O . ARG A 1 422 ? 25.852 -20.980 -25.157 1.00 86.31 422 ARG A O 1
ATOM 3541 N N . ILE A 1 423 ? 27.157 -20.602 -26.947 1.00 93.00 423 ILE A N 1
ATOM 3542 C CA . ILE A 1 423 ? 26.467 -19.384 -27.383 1.00 93.00 423 ILE A CA 1
ATOM 3543 C C . ILE A 1 423 ? 25.320 -19.823 -28.291 1.00 93.00 423 ILE A C 1
ATOM 3545 O O . ILE A 1 423 ? 25.561 -20.391 -29.355 1.00 93.00 423 ILE A O 1
ATOM 3549 N N . ASP A 1 424 ? 24.080 -19.585 -27.868 1.00 93.75 424 ASP A N 1
ATOM 3550 C CA . ASP A 1 424 ? 22.893 -19.994 -28.624 1.00 93.75 424 ASP A CA 1
ATOM 3551 C C . ASP A 1 424 ? 22.624 -19.057 -29.806 1.00 93.75 424 ASP A C 1
ATOM 3553 O O . ASP A 1 424 ? 22.208 -19.503 -30.874 1.00 93.75 424 ASP A O 1
ATOM 3557 N N . HIS A 1 425 ? 22.895 -17.759 -29.631 1.00 93.12 425 HIS A N 1
ATOM 3558 C CA . HIS A 1 425 ? 22.673 -16.732 -30.649 1.00 93.12 425 HIS A CA 1
ATOM 3559 C C . HIS A 1 425 ? 23.783 -15.674 -30.648 1.00 93.12 425 HIS A C 1
ATOM 3561 O O . HIS A 1 425 ? 24.331 -15.339 -29.598 1.00 93.12 425 HIS A O 1
ATOM 3567 N N . THR A 1 426 ? 24.075 -15.106 -31.819 1.00 94.12 426 THR A N 1
ATOM 3568 C CA . THR A 1 426 ? 24.910 -13.903 -31.976 1.00 94.12 426 THR A CA 1
ATOM 3569 C C . THR A 1 426 ? 24.116 -12.853 -32.740 1.00 94.12 426 THR A C 1
ATOM 3571 O O . THR A 1 426 ? 23.557 -13.167 -33.790 1.00 94.12 426 THR A O 1
ATOM 3574 N N . VAL A 1 427 ? 24.046 -11.636 -32.205 1.00 94.81 427 VAL A N 1
ATOM 3575 C CA . VAL A 1 427 ? 23.289 -10.513 -32.773 1.00 94.81 427 VAL A CA 1
ATOM 3576 C C . VAL A 1 427 ? 24.080 -9.219 -32.731 1.00 94.81 427 VAL A C 1
ATOM 3578 O O . VAL A 1 427 ? 24.950 -9.039 -31.878 1.00 94.81 427 VAL A O 1
ATOM 3581 N N . ASP A 1 428 ? 23.723 -8.290 -33.608 1.00 93.31 428 ASP A N 1
ATOM 3582 C CA . ASP A 1 428 ? 24.251 -6.931 -33.561 1.00 93.31 428 ASP A CA 1
ATOM 3583 C C . ASP A 1 428 ? 23.615 -6.189 -32.390 1.00 93.31 428 ASP A C 1
ATOM 3585 O O . ASP A 1 428 ? 24.319 -5.697 -31.505 1.00 93.31 428 ASP A O 1
ATOM 3589 N N . THR A 1 429 ? 22.281 -6.220 -32.312 1.00 94.06 429 THR A N 1
ATOM 3590 C CA . THR A 1 429 ? 21.532 -5.581 -31.231 1.00 94.06 429 THR A CA 1
ATOM 3591 C C . THR A 1 429 ? 20.630 -6.545 -30.491 1.00 94.06 429 THR A C 1
ATOM 3593 O O . THR A 1 429 ? 19.756 -7.206 -31.049 1.00 94.06 429 THR A O 1
ATOM 3596 N N . LEU A 1 430 ? 20.804 -6.555 -29.177 1.00 96.81 430 LEU A N 1
ATOM 3597 C CA . LEU A 1 430 ? 19.914 -7.214 -28.247 1.00 96.81 430 LEU A CA 1
ATOM 3598 C C . LEU A 1 430 ? 19.098 -6.167 -27.489 1.00 96.81 430 LEU A C 1
ATOM 3600 O O . LEU A 1 430 ? 19.645 -5.271 -26.843 1.00 96.81 430 LEU A O 1
ATOM 3604 N N . VAL A 1 431 ? 17.777 -6.302 -27.533 1.00 96.06 431 VAL A N 1
ATOM 3605 C CA . VAL A 1 431 ? 16.851 -5.417 -26.823 1.00 96.06 431 VAL A CA 1
ATOM 3606 C C . VAL A 1 431 ? 16.108 -6.212 -25.762 1.00 96.06 431 VAL A C 1
ATOM 3608 O O . VAL A 1 431 ? 15.526 -7.248 -26.071 1.00 96.06 431 VAL A O 1
ATOM 3611 N N . VAL A 1 432 ? 16.128 -5.752 -24.510 1.00 95.88 432 VAL A N 1
ATOM 3612 C CA . VAL A 1 432 ? 15.602 -6.515 -23.372 1.00 95.88 432 VAL A CA 1
ATOM 3613 C C . VAL A 1 432 ? 14.644 -5.699 -22.510 1.00 95.88 432 VAL A C 1
ATOM 3615 O O . VAL A 1 432 ? 14.986 -4.624 -22.010 1.00 95.88 432 VAL A O 1
ATOM 3618 N N . GLY A 1 433 ? 13.469 -6.273 -22.246 1.00 91.94 433 GLY A N 1
ATOM 3619 C CA . GLY A 1 433 ? 12.533 -5.800 -21.227 1.00 91.94 433 GLY A CA 1
ATOM 3620 C C . GLY A 1 433 ? 11.242 -5.189 -21.772 1.00 91.94 433 GLY A C 1
ATOM 3621 O O . GLY A 1 433 ? 10.742 -5.593 -22.816 1.00 91.94 433 GLY A O 1
ATOM 3622 N N . GLY A 1 434 ? 10.662 -4.255 -21.016 1.00 88.56 434 GLY A N 1
ATOM 3623 C CA . GLY A 1 434 ? 9.287 -3.775 -21.173 1.00 88.56 434 GLY A CA 1
ATOM 3624 C C . GLY A 1 434 ? 9.034 -2.821 -22.354 1.00 88.56 434 GLY A C 1
ATOM 3625 O O . GLY A 1 434 ? 9.847 -2.724 -23.274 1.00 88.56 434 GLY A O 1
ATOM 3626 N N . PRO A 1 435 ? 7.905 -2.083 -22.332 1.00 86.75 435 PRO A N 1
ATOM 3627 C CA . PRO A 1 435 ? 7.450 -1.263 -23.458 1.00 86.75 435 PRO A CA 1
ATOM 3628 C C . PRO A 1 435 ? 8.489 -0.296 -24.049 1.00 86.75 435 PRO A C 1
ATOM 3630 O O . PRO A 1 435 ? 8.589 -0.260 -25.274 1.00 86.75 435 PRO A O 1
ATOM 3633 N N . PRO A 1 436 ? 9.301 0.439 -23.254 1.00 87.19 436 PRO A N 1
ATOM 3634 C CA . PRO A 1 436 ? 10.315 1.328 -23.820 1.00 87.19 436 PRO A CA 1
ATOM 3635 C C . PRO A 1 436 ? 11.350 0.595 -24.674 1.00 87.19 436 PRO A C 1
ATOM 3637 O O . PRO A 1 436 ? 11.688 1.054 -25.759 1.00 87.19 436 PRO A O 1
ATOM 3640 N N . ALA A 1 437 ? 11.808 -0.576 -24.224 1.00 90.81 437 ALA A N 1
ATOM 3641 C CA . ALA A 1 437 ? 12.737 -1.400 -24.990 1.00 90.81 437 ALA A CA 1
ATOM 3642 C C . ALA A 1 437 ? 12.069 -1.947 -26.262 1.00 90.81 437 ALA A C 1
ATOM 3644 O O . ALA A 1 437 ? 12.640 -1.841 -27.342 1.00 90.81 437 ALA A O 1
ATOM 3645 N N . LEU A 1 438 ? 10.838 -2.459 -26.171 1.00 92.50 438 LEU A N 1
ATOM 3646 C CA . LEU A 1 438 ? 10.105 -2.966 -27.338 1.00 92.50 438 LEU A CA 1
ATOM 3647 C C . LEU A 1 438 ? 9.906 -1.897 -28.423 1.00 92.50 438 LEU A C 1
ATOM 3649 O O . LEU A 1 438 ? 10.084 -2.176 -29.606 1.00 92.50 438 LEU A O 1
ATOM 3653 N N . ILE A 1 439 ? 9.579 -0.666 -28.032 1.00 90.56 439 ILE A N 1
ATOM 3654 C CA . ILE A 1 439 ? 9.419 0.453 -28.968 1.00 90.56 439 ILE A CA 1
ATOM 3655 C C . ILE A 1 439 ? 10.752 0.796 -29.649 1.00 90.56 439 ILE A C 1
ATOM 3657 O O . ILE A 1 439 ? 10.780 0.960 -30.870 1.00 90.56 439 ILE A O 1
ATOM 3661 N N . SER A 1 440 ? 11.862 0.810 -28.902 1.00 89.00 440 SER A N 1
ATOM 3662 C CA . SER A 1 440 ? 13.202 0.953 -29.487 1.00 89.00 440 SER A CA 1
ATOM 3663 C C . SER A 1 440 ? 13.523 -0.170 -30.475 1.00 89.00 440 SER A C 1
ATOM 3665 O O . SER A 1 440 ? 14.043 0.104 -31.553 1.00 89.00 440 SER A O 1
ATOM 3667 N N . ALA A 1 441 ? 13.176 -1.423 -30.154 1.00 92.31 441 ALA A N 1
ATOM 3668 C CA . ALA A 1 441 ? 13.383 -2.556 -31.057 1.00 92.31 441 ALA A CA 1
ATOM 3669 C C . ALA A 1 441 ? 12.628 -2.365 -32.377 1.00 92.31 441 ALA A C 1
ATOM 3671 O O . ALA A 1 441 ? 13.210 -2.526 -33.442 1.00 92.31 441 ALA A O 1
ATOM 3672 N N . VAL A 1 442 ? 11.353 -1.972 -32.306 1.00 91.81 442 VAL A N 1
ATOM 3673 C CA . VAL A 1 442 ? 10.494 -1.746 -33.479 1.00 91.81 442 VAL A CA 1
ATOM 3674 C C . VAL A 1 442 ? 11.002 -0.616 -34.370 1.00 91.81 442 VAL A C 1
ATOM 3676 O O . VAL A 1 442 ? 10.823 -0.674 -35.581 1.00 91.81 442 VAL A O 1
ATOM 3679 N N . HIS A 1 443 ? 11.651 0.397 -33.804 1.00 86.88 443 HIS A N 1
ATOM 3680 C CA . HIS A 1 443 ? 12.286 1.436 -34.605 1.00 86.88 443 HIS A CA 1
ATOM 3681 C C . HIS A 1 443 ? 13.542 0.931 -35.325 1.00 86.88 443 HIS A C 1
ATOM 3683 O O . HIS A 1 443 ? 13.709 1.174 -36.517 1.00 86.88 443 HIS A O 1
ATOM 3689 N N . LEU A 1 444 ? 14.397 0.186 -34.621 1.00 87.88 444 LEU A N 1
ATOM 3690 C CA . LEU A 1 444 ? 15.688 -0.271 -35.142 1.00 87.88 444 LEU A CA 1
ATOM 3691 C C . LEU A 1 444 ? 15.573 -1.233 -36.331 1.00 87.88 444 LEU A C 1
ATOM 3693 O O . LEU A 1 444 ? 16.479 -1.300 -37.151 1.00 87.88 444 LEU A O 1
ATOM 3697 N N . ILE A 1 445 ? 14.443 -1.927 -36.500 1.00 86.25 445 ILE A N 1
ATOM 3698 C CA . ILE A 1 445 ? 14.257 -2.822 -37.655 1.00 86.25 445 ILE A CA 1
ATOM 3699 C C . ILE A 1 445 ? 14.178 -2.091 -39.004 1.00 86.25 445 ILE A C 1
ATOM 3701 O O . ILE A 1 445 ? 14.181 -2.766 -40.033 1.00 86.25 445 ILE A O 1
ATOM 3705 N N . GLN A 1 446 ? 14.073 -0.755 -39.009 1.00 76.25 446 GLN A N 1
ATOM 3706 C CA . GLN A 1 446 ? 14.136 0.051 -40.232 1.00 76.25 446 GLN A CA 1
ATOM 3707 C C . GLN A 1 446 ? 15.489 -0.102 -40.944 1.00 76.25 446 GLN A C 1
ATOM 3709 O O . GLN A 1 446 ? 15.533 -0.017 -42.173 1.00 76.25 446 GLN A O 1
ATOM 3714 N N . ASP A 1 447 ? 16.561 -0.407 -40.206 1.00 75.31 447 ASP A N 1
ATOM 3715 C CA . ASP A 1 447 ? 17.816 -0.862 -40.794 1.00 75.31 447 ASP A CA 1
ATOM 3716 C C . ASP A 1 447 ? 17.713 -2.354 -41.148 1.00 75.31 447 ASP A C 1
ATOM 3718 O O . ASP A 1 447 ? 17.678 -3.244 -40.291 1.00 75.31 447 ASP A O 1
ATOM 3722 N N . LYS A 1 448 ? 17.634 -2.647 -42.449 1.00 71.31 448 LYS A N 1
ATOM 3723 C CA . LYS A 1 448 ? 17.478 -4.020 -42.949 1.00 71.31 448 LYS A CA 1
ATOM 3724 C C . LYS A 1 448 ? 18.692 -4.902 -42.649 1.00 71.31 448 LYS A C 1
ATOM 3726 O O . LYS A 1 448 ? 18.518 -6.117 -42.569 1.00 71.31 448 LYS A O 1
ATOM 3731 N N . ASN A 1 449 ? 19.873 -4.315 -42.457 1.00 74.88 449 ASN A N 1
ATOM 3732 C CA . ASN A 1 449 ? 21.123 -5.059 -42.295 1.00 74.88 449 ASN A CA 1
ATOM 3733 C C . ASN A 1 449 ? 21.413 -5.451 -40.842 1.00 74.88 449 ASN A C 1
ATOM 3735 O O . ASN A 1 449 ? 22.284 -6.281 -40.605 1.00 74.88 449 ASN A O 1
ATOM 3739 N N . GLU A 1 450 ? 20.677 -4.898 -39.878 1.00 83.44 450 GLU A N 1
ATOM 3740 C CA . GLU A 1 450 ? 20.900 -5.163 -38.462 1.00 83.44 450 GLU A CA 1
ATOM 3741 C C . GLU A 1 450 ? 20.223 -6.468 -38.001 1.00 83.44 450 GLU A C 1
ATOM 3743 O O . GLU A 1 450 ? 18.999 -6.629 -38.101 1.00 83.44 450 GLU A O 1
ATOM 3748 N N . ASN A 1 451 ? 21.004 -7.407 -37.454 1.00 90.88 451 ASN A N 1
ATOM 3749 C CA . ASN A 1 451 ? 20.475 -8.604 -36.804 1.00 90.88 451 ASN A CA 1
ATOM 3750 C C . ASN A 1 451 ? 20.050 -8.281 -35.361 1.00 90.88 451 ASN A C 1
ATOM 3752 O O . ASN A 1 451 ? 20.889 -8.000 -34.500 1.00 90.88 451 ASN A O 1
ATOM 3756 N N . LEU A 1 452 ? 18.739 -8.340 -35.096 1.00 95.12 452 LEU A N 1
ATOM 3757 C CA . LEU A 1 452 ? 18.128 -7.917 -33.836 1.00 95.12 452 LEU A CA 1
ATOM 3758 C C . LEU A 1 452 ? 17.301 -9.032 -33.174 1.00 95.12 452 LEU A C 1
ATOM 3760 O O . LEU A 1 452 ? 16.435 -9.644 -33.807 1.00 95.12 452 LEU A O 1
ATOM 3764 N N . ILE A 1 453 ? 17.525 -9.234 -31.870 1.00 97.50 453 ILE A N 1
ATOM 3765 C CA . ILE A 1 453 ? 16.679 -10.058 -30.989 1.00 97.50 453 ILE A CA 1
ATOM 3766 C C . ILE A 1 453 ? 15.994 -9.165 -29.952 1.00 97.50 453 ILE A C 1
ATOM 3768 O O . ILE A 1 453 ? 16.642 -8.343 -29.299 1.00 97.50 453 ILE A O 1
ATOM 3772 N N . TYR A 1 454 ? 14.692 -9.381 -29.751 1.00 97.62 454 TYR A N 1
ATOM 3773 C CA . TYR A 1 454 ? 13.948 -8.849 -28.611 1.00 97.62 454 TYR A CA 1
ATOM 3774 C C . TYR A 1 454 ? 13.719 -9.950 -27.567 1.00 97.62 454 TYR A C 1
ATOM 3776 O O . TYR A 1 454 ? 13.149 -10.996 -27.872 1.00 97.62 454 TYR A O 1
ATOM 3784 N N . LEU A 1 455 ? 14.158 -9.713 -26.332 1.00 96.88 455 LEU A N 1
ATOM 3785 C CA . LEU A 1 455 ? 14.008 -10.613 -25.190 1.00 96.88 455 LEU A CA 1
ATOM 3786 C C . LEU A 1 455 ? 13.112 -9.958 -24.134 1.00 96.88 455 LEU A C 1
ATOM 3788 O O . LEU A 1 455 ? 13.387 -8.854 -23.664 1.00 96.88 455 LEU A O 1
ATOM 3792 N N . ASN A 1 456 ? 12.070 -10.647 -23.688 1.00 93.69 456 ASN A N 1
ATOM 3793 C CA . ASN A 1 456 ? 11.245 -10.167 -22.582 1.00 93.69 456 ASN A CA 1
ATOM 3794 C C . ASN A 1 456 ? 10.719 -11.330 -21.748 1.00 93.69 456 ASN A C 1
ATOM 3796 O O . ASN A 1 456 ? 10.516 -12.418 -22.267 1.00 93.69 456 ASN A O 1
ATOM 3800 N N . ASN A 1 457 ? 10.459 -11.092 -20.463 1.00 89.12 457 ASN A N 1
ATOM 3801 C CA . ASN A 1 457 ? 9.718 -12.044 -19.645 1.00 89.12 457 ASN A CA 1
ATOM 3802 C C . ASN A 1 457 ? 8.222 -11.731 -19.787 1.00 89.12 457 ASN A C 1
ATOM 3804 O O . ASN A 1 457 ? 7.723 -10.794 -19.153 1.00 89.12 457 ASN A O 1
ATOM 3808 N N . PHE A 1 458 ? 7.512 -12.511 -20.605 1.00 84.88 458 PHE A N 1
ATOM 3809 C CA . PHE A 1 458 ? 6.085 -12.292 -20.871 1.00 84.88 458 PHE A CA 1
ATOM 3810 C C . PHE A 1 458 ? 5.163 -12.731 -19.724 1.00 84.88 458 PHE A C 1
ATOM 3812 O O . PHE A 1 458 ? 3.976 -12.412 -19.747 1.00 84.88 458 PHE A O 1
ATOM 3819 N N . GLN A 1 459 ? 5.693 -13.371 -18.673 1.00 77.19 459 GLN A N 1
ATOM 3820 C CA . GLN A 1 459 ? 4.934 -13.602 -17.438 1.00 77.19 459 GLN A CA 1
ATOM 3821 C C . GLN A 1 459 ? 4.657 -12.291 -16.685 1.00 77.19 459 GLN A C 1
ATOM 3823 O O . GLN A 1 459 ? 3.725 -12.225 -15.883 1.00 77.19 459 GLN A O 1
ATOM 3828 N N . ARG A 1 460 ? 5.454 -11.236 -16.918 1.00 74.56 460 ARG A N 1
ATOM 3829 C CA . ARG A 1 460 ? 5.225 -9.923 -16.303 1.00 74.56 460 ARG A CA 1
ATOM 3830 C C . ARG A 1 460 ? 3.988 -9.279 -16.899 1.00 74.56 460 ARG A C 1
ATOM 3832 O O . ARG A 1 460 ? 3.941 -9.050 -18.102 1.00 74.56 460 ARG A O 1
ATOM 3839 N N . ILE A 1 461 ? 3.047 -8.886 -16.043 1.00 68.50 461 ILE A N 1
ATOM 3840 C CA . ILE A 1 461 ? 1.904 -8.063 -16.442 1.00 68.50 461 ILE A CA 1
ATOM 3841 C C . ILE A 1 461 ? 2.408 -6.622 -16.621 1.00 68.50 461 ILE A C 1
ATOM 3843 O O . ILE A 1 461 ? 2.761 -5.967 -15.634 1.00 68.50 461 ILE A O 1
ATOM 3847 N N . PRO A 1 462 ? 2.481 -6.093 -17.854 1.00 64.81 462 PRO A N 1
ATOM 3848 C CA . PRO A 1 462 ? 2.918 -4.729 -18.078 1.00 64.81 462 PRO A CA 1
ATOM 3849 C C . PRO A 1 462 ? 1.881 -3.758 -17.519 1.00 64.81 462 PRO A C 1
ATOM 3851 O O . PRO A 1 462 ? 0.694 -3.827 -17.833 1.00 64.81 462 PRO A O 1
ATOM 3854 N N . ILE A 1 463 ? 2.351 -2.774 -16.756 1.00 60.44 463 ILE A N 1
ATOM 3855 C CA . ILE A 1 463 ? 1.519 -1.680 -16.234 1.00 60.44 463 ILE A CA 1
ATOM 3856 C C . ILE A 1 463 ? 0.907 -0.851 -17.376 1.00 60.44 463 ILE A C 1
ATOM 3858 O O . ILE A 1 463 ? -0.096 -0.180 -17.176 1.00 60.44 463 ILE A O 1
ATOM 3862 N N . ALA A 1 464 ? 1.486 -0.904 -18.575 1.00 57.38 464 ALA A N 1
ATOM 3863 C CA . ALA A 1 464 ? 1.083 -0.113 -19.732 1.00 57.38 464 ALA A CA 1
ATOM 3864 C C . ALA A 1 464 ? -0.147 -0.653 -20.490 1.00 57.38 464 ALA A C 1
ATOM 3866 O O . ALA A 1 464 ? -0.668 0.051 -21.352 1.00 57.38 464 ALA A O 1
ATOM 3867 N N . ASN A 1 465 ? -0.616 -1.877 -20.222 1.00 67.31 465 ASN A N 1
ATOM 3868 C CA . ASN A 1 465 ? -1.658 -2.501 -21.045 1.00 67.31 465 ASN A CA 1
ATOM 3869 C C . ASN A 1 465 ? -3.008 -1.773 -20.910 1.00 67.31 465 ASN A C 1
ATOM 3871 O O . ASN A 1 465 ? -3.723 -1.928 -19.922 1.00 67.31 465 ASN A O 1
ATOM 3875 N N . GLY A 1 466 ? -3.359 -0.959 -21.908 1.00 57.44 466 GLY A N 1
ATOM 3876 C CA . GLY A 1 466 ? -4.592 -0.166 -21.930 1.00 57.44 466 GLY A CA 1
ATOM 3877 C C . GLY A 1 466 ? -4.500 1.108 -21.090 1.00 57.44 466 GLY A C 1
ATOM 3878 O O . GLY A 1 466 ? -5.517 1.582 -20.592 1.00 57.44 466 GLY A O 1
ATOM 3879 N N . SER A 1 467 ? -3.281 1.603 -20.847 1.00 65.31 467 SER A N 1
ATOM 3880 C CA . SER A 1 467 ? -3.052 2.918 -20.240 1.00 65.31 467 SER A CA 1
ATOM 3881 C C . SER A 1 467 ? -3.303 4.025 -21.261 1.00 65.31 467 SER A C 1
ATOM 3883 O O . SER A 1 467 ? -2.957 3.879 -22.437 1.00 65.31 467 SER A O 1
ATOM 3885 N N . ALA A 1 468 ? -3.842 5.149 -20.792 1.00 58.03 468 ALA A N 1
ATOM 3886 C CA . ALA A 1 468 ? -3.803 6.392 -21.543 1.00 58.03 468 ALA A CA 1
ATOM 3887 C C . ALA A 1 468 ? -2.349 6.829 -21.766 1.00 58.03 468 ALA A C 1
ATOM 3889 O O . ALA A 1 468 ? -1.457 6.548 -20.962 1.00 58.03 468 ALA A O 1
ATOM 3890 N N . TRP A 1 469 ? -2.122 7.488 -22.893 1.00 70.06 469 TRP A N 1
ATOM 3891 C CA . TRP A 1 469 ? -0.848 8.070 -23.250 1.00 70.06 469 TRP A CA 1
ATOM 3892 C C . TRP A 1 469 ? -1.006 9.592 -23.312 1.00 70.06 469 TRP A C 1
ATOM 3894 O O . TRP A 1 469 ? -1.618 10.137 -24.234 1.00 70.06 469 TRP A O 1
ATOM 3904 N N . HIS A 1 470 ? -0.454 10.265 -22.302 1.00 66.44 470 HIS A N 1
ATOM 3905 C CA . HIS A 1 470 ? -0.435 11.723 -22.214 1.00 66.44 470 HIS A CA 1
ATOM 3906 C C . HIS A 1 470 ? 0.803 12.261 -22.916 1.00 66.44 470 HIS A C 1
ATOM 3908 O O . HIS A 1 470 ? 1.920 11.809 -22.654 1.00 66.44 470 HIS A O 1
ATOM 3914 N N . LEU A 1 471 ? 0.593 13.214 -23.815 1.00 62.16 471 LEU A N 1
ATOM 3915 C CA . LEU A 1 471 ? 1.600 13.763 -24.721 1.00 62.16 471 LEU A CA 1
ATOM 3916 C C . LEU A 1 471 ? 2.082 15.157 -24.286 1.00 62.16 471 LEU A C 1
ATOM 3918 O O . LEU A 1 471 ? 2.403 15.996 -25.115 1.00 62.16 471 LEU A O 1
ATOM 3922 N N . GLU A 1 472 ? 2.132 15.419 -22.984 1.00 63.88 472 GLU A N 1
ATOM 3923 C CA . GLU A 1 472 ? 2.424 16.743 -22.417 1.00 63.88 472 GLU A CA 1
ATOM 3924 C C . GLU A 1 472 ? 3.644 16.724 -21.485 1.00 63.88 472 GLU A C 1
ATOM 3926 O O . GLU A 1 472 ? 4.034 15.669 -20.972 1.00 63.88 472 GLU A O 1
ATOM 3931 N N . GLN A 1 473 ? 4.280 17.888 -21.306 1.00 49.94 473 GLN A N 1
ATOM 3932 C CA . GLN A 1 473 ? 5.558 18.016 -20.586 1.00 49.94 473 GLN A CA 1
ATOM 3933 C C . GLN A 1 473 ? 5.461 17.670 -19.098 1.00 49.94 473 GLN A C 1
ATOM 3935 O O . GLN A 1 473 ? 6.398 17.146 -18.493 1.00 49.94 473 GLN A O 1
ATOM 3940 N N . ASP A 1 474 ? 4.306 17.980 -18.518 1.00 50.72 474 ASP A N 1
ATOM 3941 C CA . ASP A 1 474 ? 3.979 17.731 -17.132 1.00 50.72 474 ASP A CA 1
ATOM 3942 C C . ASP A 1 474 ? 2.688 16.923 -17.146 1.00 50.72 474 ASP A C 1
ATOM 3944 O O . ASP A 1 474 ? 1.586 17.454 -17.023 1.00 50.72 474 ASP A O 1
ATOM 3948 N N . ALA A 1 475 ? 2.826 15.602 -17.270 1.00 48.75 475 ALA A N 1
ATOM 3949 C CA . ALA A 1 475 ? 1.809 14.674 -16.792 1.00 48.75 475 ALA A CA 1
ATOM 3950 C C . ALA A 1 475 ? 1.720 14.795 -15.252 1.00 48.75 475 ALA A C 1
ATOM 3952 O O . ALA A 1 475 ? 1.968 13.852 -14.496 1.00 48.75 475 ALA A O 1
ATOM 3953 N N . HIS A 1 476 ? 1.387 15.993 -14.759 1.00 43.28 476 HIS A N 1
ATOM 3954 C CA . HIS A 1 476 ? 0.976 16.277 -13.391 1.00 43.28 476 HIS A CA 1
ATOM 3955 C C . HIS A 1 476 ? -0.179 15.357 -12.984 1.00 43.28 476 HIS A C 1
ATOM 3957 O O . HIS A 1 476 ? -0.290 15.015 -11.806 1.00 43.28 476 HIS A O 1
ATOM 3963 N N . THR A 1 477 ? -0.958 14.898 -13.971 1.00 38.53 477 THR A N 1
ATOM 3964 C CA . THR A 1 477 ? -1.981 13.860 -13.857 1.00 38.53 477 THR A CA 1
ATOM 3965 C C . THR A 1 477 ? -1.429 12.456 -13.583 1.00 38.53 477 THR A C 1
ATOM 3967 O O . THR A 1 477 ? -2.209 11.557 -13.318 1.00 38.53 477 THR A O 1
ATOM 3970 N N . GLU A 1 478 ? -0.120 12.205 -13.609 1.00 39.47 478 GLU A N 1
ATOM 3971 C CA . GLU A 1 478 ? 0.444 10.872 -13.331 1.00 39.47 478 GLU A CA 1
ATOM 3972 C C . GLU A 1 478 ? 1.566 10.879 -12.287 1.00 39.47 478 GLU A C 1
ATOM 3974 O O . GLU A 1 478 ? 1.762 9.882 -11.584 1.00 39.47 478 GLU A O 1
ATOM 3979 N N . ALA A 1 479 ? 2.288 11.992 -12.131 1.00 36.97 479 ALA A N 1
ATOM 3980 C 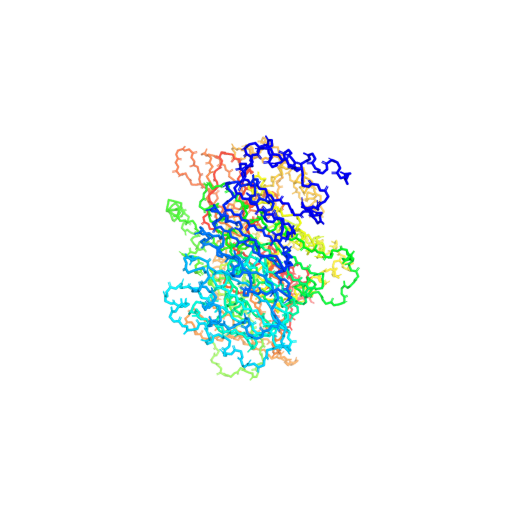CA . ALA A 1 479 ? 3.253 12.182 -11.050 1.00 36.97 479 ALA A CA 1
ATOM 3981 C C . ALA A 1 479 ? 3.568 13.679 -10.863 1.00 36.97 479 ALA A C 1
ATOM 3983 O O . ALA A 1 479 ? 4.418 14.215 -11.572 1.00 36.97 479 ALA A O 1
ATOM 3984 N N . PRO A 1 480 ? 2.964 14.394 -9.894 1.00 37.59 480 PRO A N 1
ATOM 3985 C CA . PRO A 1 480 ? 3.192 15.827 -9.789 1.00 37.59 480 PRO A CA 1
ATOM 3986 C C . PRO A 1 480 ? 4.586 16.098 -9.190 1.00 37.59 480 PRO A C 1
ATOM 3988 O O . PRO A 1 480 ? 4.873 15.862 -8.014 1.00 37.59 480 PRO A O 1
ATOM 3991 N N . THR A 1 481 ? 5.504 16.599 -10.004 1.00 42.19 481 THR A N 1
ATOM 3992 C CA . THR A 1 481 ? 6.926 16.784 -9.657 1.00 42.19 481 THR A CA 1
ATOM 3993 C C . THR A 1 481 ? 7.202 18.052 -8.828 1.00 42.19 481 THR A C 1
ATOM 3995 O O . THR A 1 481 ? 8.353 18.375 -8.545 1.00 42.19 481 THR A O 1
ATOM 3998 N N . SER A 1 482 ? 6.175 18.817 -8.441 1.00 45.50 482 SER A N 1
ATOM 3999 C CA . SER A 1 482 ? 6.293 20.122 -7.757 1.00 45.50 482 SER A CA 1
ATOM 4000 C C . SER A 1 482 ? 6.331 20.053 -6.223 1.00 45.50 482 SER A C 1
ATOM 4002 O O . SER A 1 482 ? 6.593 21.053 -5.551 1.00 45.50 482 SER A O 1
ATOM 4004 N N . TYR A 1 483 ? 6.076 18.883 -5.636 1.00 52.91 483 TYR A N 1
ATOM 4005 C CA . TYR A 1 483 ? 5.898 18.762 -4.194 1.00 52.91 483 TYR A CA 1
ATOM 4006 C C . TYR A 1 483 ? 7.230 18.539 -3.473 1.00 52.91 483 TYR A C 1
ATOM 4008 O O . TYR A 1 483 ? 7.981 17.627 -3.813 1.00 52.91 483 TYR A O 1
ATOM 4016 N N . LYS A 1 484 ? 7.520 19.351 -2.446 1.00 59.16 484 LYS A N 1
ATOM 4017 C CA . LYS A 1 484 ? 8.776 19.231 -1.695 1.00 59.16 484 LYS A CA 1
ATOM 4018 C C . LYS A 1 484 ? 8.793 17.928 -0.878 1.00 59.16 484 LYS A C 1
ATOM 4020 O O . LYS A 1 484 ? 7.959 17.790 0.017 1.00 59.16 484 LYS A O 1
ATOM 4025 N N . PRO A 1 485 ? 9.772 17.038 -1.090 1.00 61.81 485 PRO A N 1
ATOM 4026 C CA . PRO A 1 485 ? 10.162 15.968 -0.181 1.00 61.81 485 PRO A CA 1
ATOM 4027 C C . PRO A 1 485 ? 9.844 16.071 1.317 1.00 61.81 485 PRO A C 1
ATOM 4029 O O . PRO A 1 485 ? 9.158 15.226 1.887 1.00 61.81 485 PRO A O 1
ATOM 4032 N N . THR A 1 486 ? 10.354 17.112 1.971 1.00 58.78 486 THR A N 1
ATOM 4033 C CA . THR A 1 486 ? 10.227 17.314 3.419 1.00 58.78 486 THR A CA 1
ATOM 4034 C C . THR A 1 486 ? 8.801 17.651 3.818 1.00 58.78 486 THR A C 1
ATOM 4036 O O . THR A 1 486 ? 8.305 17.147 4.823 1.00 58.78 486 THR A O 1
ATOM 4039 N N . LYS A 1 487 ? 8.104 18.444 2.995 1.00 63.38 487 LYS A N 1
ATOM 4040 C CA . LYS A 1 487 ? 6.663 18.653 3.144 1.00 63.38 487 LYS A CA 1
ATOM 4041 C C . LYS A 1 487 ? 5.921 17.335 2.954 1.00 63.38 487 LYS A C 1
ATOM 4043 O O . LYS A 1 487 ? 4.959 17.110 3.662 1.00 63.38 487 LYS A O 1
ATOM 4048 N N . PHE A 1 488 ? 6.379 16.462 2.050 1.00 66.81 488 PHE A N 1
ATOM 4049 C CA . PHE A 1 488 ? 5.682 15.210 1.754 1.00 66.81 488 PHE A CA 1
ATOM 4050 C C . PHE A 1 488 ? 5.763 14.290 2.957 1.00 66.81 488 PHE A C 1
ATOM 4052 O O . PHE A 1 488 ? 4.728 13.945 3.503 1.00 66.81 488 PHE A O 1
ATOM 4059 N N . LEU A 1 489 ? 6.969 13.999 3.448 1.00 63.66 489 LEU A N 1
ATOM 4060 C CA . LEU A 1 489 ? 7.144 13.205 4.664 1.00 63.66 489 LEU A CA 1
ATOM 4061 C C . LEU A 1 489 ? 6.377 13.791 5.851 1.00 63.66 489 LEU A C 1
ATOM 4063 O O . LEU A 1 489 ? 5.664 13.065 6.537 1.00 63.66 489 LEU A O 1
ATOM 4067 N N . ARG A 1 490 ? 6.474 15.107 6.071 1.00 63.78 490 ARG A N 1
ATOM 4068 C CA . ARG A 1 490 ? 5.740 15.779 7.145 1.00 63.78 490 ARG A CA 1
ATOM 4069 C C . ARG A 1 490 ? 4.234 15.608 6.987 1.00 63.78 490 ARG A C 1
ATOM 4071 O O . ARG A 1 490 ? 3.571 15.316 7.967 1.00 63.78 490 ARG A O 1
ATOM 4078 N N . ASP A 1 491 ? 3.692 15.792 5.792 1.00 65.88 491 ASP A N 1
ATOM 4079 C CA . ASP A 1 491 ? 2.256 15.703 5.548 1.00 65.88 491 ASP A CA 1
ATOM 4080 C C . ASP A 1 491 ? 1.769 14.242 5.615 1.00 65.88 491 ASP A C 1
ATOM 4082 O O . ASP A 1 491 ? 0.649 13.996 6.045 1.00 65.88 491 ASP A O 1
ATOM 4086 N N . GLN A 1 492 ? 2.619 13.259 5.303 1.00 72.88 492 GLN A N 1
ATOM 4087 C CA . GLN A 1 492 ? 2.329 11.832 5.506 1.00 72.88 492 GLN A CA 1
ATOM 4088 C C . GLN A 1 492 ? 2.351 11.438 6.984 1.00 72.88 492 GLN A C 1
ATOM 4090 O O . GLN A 1 492 ? 1.460 10.729 7.438 1.00 72.88 492 GLN A O 1
ATOM 4095 N N . LEU A 1 493 ? 3.317 11.947 7.753 1.00 65.81 493 LEU A N 1
ATOM 4096 C CA . LEU A 1 493 ? 3.344 11.794 9.210 1.00 65.81 493 LEU A CA 1
ATOM 4097 C C . LEU A 1 493 ? 2.143 12.494 9.853 1.00 65.81 493 LEU A C 1
ATOM 4099 O O . LEU A 1 493 ? 1.474 11.920 10.706 1.00 65.81 493 LEU A O 1
ATOM 4103 N N . LYS A 1 494 ? 1.821 13.714 9.408 1.00 65.62 494 LYS A N 1
ATOM 4104 C CA . LYS A 1 494 ? 0.608 14.416 9.830 1.00 65.62 494 LYS A CA 1
ATOM 4105 C C . LYS A 1 494 ? -0.625 13.595 9.506 1.00 65.62 494 LYS A C 1
ATOM 4107 O O . LYS A 1 494 ? -1.446 13.451 10.385 1.00 65.62 494 LYS A O 1
ATOM 4112 N N . ARG A 1 495 ? -0.763 13.010 8.320 1.00 66.94 495 ARG A N 1
ATOM 4113 C CA . ARG A 1 495 ? -1.915 12.151 7.997 1.00 66.94 495 ARG A CA 1
ATOM 4114 C C . ARG A 1 495 ? -2.001 10.918 8.886 1.00 66.94 495 ARG A C 1
ATOM 4116 O O . ARG A 1 495 ? -3.079 10.598 9.366 1.00 66.94 495 ARG A O 1
ATOM 4123 N N . LEU A 1 496 ? -0.866 10.270 9.143 1.00 67.38 496 LEU A N 1
ATOM 4124 C CA . LEU A 1 496 ? -0.817 9.082 9.990 1.00 67.38 496 LEU A CA 1
ATOM 4125 C C . LEU A 1 496 ? -1.212 9.389 11.445 1.00 67.38 496 LEU A C 1
ATOM 4127 O O . LEU A 1 496 ? -1.883 8.577 12.076 1.00 67.38 496 LEU A O 1
ATOM 4131 N N . PHE A 1 497 ? -0.813 10.551 11.978 1.00 60.56 497 PHE A N 1
ATOM 4132 C CA . PHE A 1 497 ? -0.932 10.851 13.413 1.00 60.56 497 PHE A CA 1
ATOM 4133 C C . PHE A 1 497 ? -1.922 11.971 13.781 1.00 60.56 497 PHE A C 1
ATOM 4135 O O . PHE A 1 497 ? -2.363 12.038 14.927 1.00 60.56 497 PHE A O 1
ATOM 4142 N N . ILE A 1 498 ? -2.260 12.871 12.855 1.00 62.53 498 ILE A N 1
ATOM 4143 C CA . ILE A 1 498 ? -2.959 14.146 13.102 1.00 62.53 498 ILE A CA 1
ATOM 4144 C C . ILE A 1 498 ? -4.173 14.321 12.171 1.00 62.53 498 ILE A C 1
ATOM 4146 O O . ILE A 1 498 ? -5.278 14.478 12.665 1.00 62.53 498 ILE A O 1
ATOM 4150 N N . ASP A 1 499 ? -4.027 14.247 10.855 1.00 68.00 499 ASP A N 1
ATOM 4151 C CA . ASP A 1 499 ? -5.071 14.599 9.882 1.00 68.00 499 ASP A CA 1
ATOM 4152 C C . ASP A 1 499 ? -5.436 13.382 9.019 1.00 68.00 499 ASP A C 1
ATOM 4154 O O . ASP A 1 499 ? -5.241 13.382 7.801 1.00 68.00 499 ASP A O 1
ATOM 4158 N N . ASN A 1 500 ? -5.899 12.305 9.664 1.00 73.94 500 ASN A N 1
ATOM 4159 C CA . ASN A 1 500 ? -6.357 11.115 8.948 1.00 73.94 500 ASN A CA 1
ATOM 4160 C C . ASN A 1 500 ? -7.607 11.456 8.125 1.00 73.94 500 ASN A C 1
ATOM 4162 O O . ASN A 1 500 ? -8.618 11.865 8.694 1.00 73.94 500 ASN A O 1
ATOM 4166 N N . ILE A 1 501 ? -7.540 11.253 6.809 1.00 77.31 501 ILE A N 1
ATOM 4167 C CA . ILE A 1 501 ? -8.702 11.353 5.920 1.00 77.31 501 ILE A CA 1
ATOM 4168 C C . ILE A 1 501 ? -9.433 10.017 6.016 1.00 77.31 501 ILE A C 1
ATOM 4170 O O . ILE A 1 501 ? -8.851 8.980 5.698 1.00 77.31 501 ILE A O 1
ATOM 4174 N N . SER A 1 502 ? -10.675 10.032 6.496 1.00 86.38 502 SER A N 1
ATOM 4175 C CA . SER A 1 502 ? -11.422 8.788 6.709 1.00 86.38 502 SER A CA 1
ATOM 4176 C C . SER A 1 502 ? -11.863 8.143 5.389 1.00 86.38 502 SER A C 1
ATOM 4178 O O . SER A 1 502 ? -12.194 8.844 4.431 1.00 86.38 502 SER A O 1
ATOM 4180 N N . LEU A 1 503 ? -11.940 6.814 5.329 1.00 89.44 503 LEU A N 1
ATOM 4181 C CA . LEU A 1 503 ? -12.535 6.074 4.217 1.00 89.44 503 LEU A CA 1
ATOM 4182 C C . LEU A 1 503 ? -13.996 6.478 4.010 1.00 89.44 503 LEU A C 1
ATOM 4184 O O . LEU A 1 503 ? -14.457 6.564 2.870 1.00 89.44 503 LEU A O 1
ATOM 4188 N N . LYS A 1 504 ? -14.723 6.794 5.089 1.00 90.81 504 LYS A N 1
ATOM 4189 C CA . LYS A 1 504 ? -16.070 7.372 4.991 1.00 90.81 504 LYS A CA 1
ATOM 4190 C C . LYS A 1 504 ? -16.077 8.704 4.237 1.00 90.81 504 LYS A C 1
ATOM 4192 O O . LYS A 1 504 ? -16.927 8.924 3.377 1.00 90.81 504 LYS A O 1
ATOM 4197 N N . GLU A 1 505 ? -15.129 9.590 4.522 1.00 90.88 505 GLU A N 1
ATOM 4198 C CA . GLU A 1 505 ? -14.977 10.845 3.783 1.00 90.88 505 GLU A CA 1
ATOM 4199 C C . GLU A 1 505 ? -14.614 10.574 2.320 1.00 90.88 505 GLU A C 1
ATOM 4201 O O . GLU A 1 505 ? -15.296 11.086 1.437 1.00 90.88 505 GLU A O 1
ATOM 4206 N N . ILE A 1 506 ? -13.636 9.701 2.053 1.00 91.19 506 ILE A N 1
ATOM 4207 C CA . ILE A 1 506 ? -13.205 9.342 0.690 1.00 91.19 506 ILE A CA 1
ATOM 4208 C C . ILE A 1 506 ? -14.361 8.747 -0.125 1.00 91.19 506 ILE A C 1
ATOM 4210 O O . ILE A 1 506 ? -14.590 9.170 -1.256 1.00 91.19 506 ILE A O 1
ATOM 4214 N N . SER A 1 507 ? -15.117 7.800 0.436 1.00 92.00 507 SER A N 1
ATOM 4215 C CA . SER A 1 507 ? -16.299 7.201 -0.212 1.00 92.00 507 SER A CA 1
ATOM 4216 C C . SER A 1 507 ? -17.431 8.212 -0.413 1.00 92.00 507 SER A C 1
ATOM 4218 O O . SER A 1 507 ? -18.191 8.120 -1.378 1.00 92.00 507 SER A O 1
ATOM 4220 N N . THR A 1 508 ? -17.516 9.230 0.446 1.00 90.62 508 THR A N 1
ATOM 4221 C CA . THR A 1 508 ? -18.531 10.280 0.334 1.00 90.62 508 THR A CA 1
ATOM 4222 C C . THR A 1 508 ? -18.138 11.374 -0.644 1.00 90.62 508 THR A C 1
ATOM 4224 O O . THR A 1 508 ? -19.024 11.915 -1.298 1.00 90.62 508 THR A O 1
ATOM 4227 N N . THR A 1 509 ? -16.863 11.747 -0.768 1.00 88.69 509 THR A N 1
ATOM 4228 C CA . THR A 1 509 ? -16.405 12.891 -1.582 1.00 88.69 509 THR A CA 1
ATOM 4229 C C . THR A 1 509 ? -15.820 12.447 -2.920 1.00 88.69 509 THR A C 1
ATOM 4231 O O . THR A 1 509 ? -16.039 13.112 -3.937 1.00 88.69 509 THR A O 1
ATOM 4234 N N . GLY A 1 510 ? -15.163 11.287 -2.957 1.00 86.50 510 GLY A N 1
ATOM 4235 C CA . GLY A 1 510 ? -14.270 10.886 -4.040 1.00 86.50 510 GLY A CA 1
ATOM 4236 C C . GLY A 1 510 ? -13.032 11.778 -4.120 1.00 86.50 510 GLY A C 1
ATOM 4237 O O . GLY A 1 510 ? -12.492 11.953 -5.213 1.00 86.50 510 GLY A O 1
ATOM 4238 N N . GLU A 1 511 ? -12.647 12.406 -3.010 1.00 85.12 511 GLU A N 1
ATOM 4239 C CA . GLU A 1 511 ? -11.390 13.128 -2.827 1.00 85.12 511 GLU A CA 1
ATOM 4240 C C . GLU A 1 511 ? -10.472 12.259 -1.974 1.00 85.12 511 GLU A C 1
ATOM 4242 O O . GLU A 1 511 ? -10.902 11.678 -0.983 1.00 85.12 511 GLU A O 1
ATOM 4247 N N . PHE A 1 512 ? -9.213 12.129 -2.374 1.00 83.81 512 PHE A N 1
ATOM 4248 C CA . PHE A 1 512 ? -8.291 11.209 -1.721 1.00 83.81 512 PHE A CA 1
ATOM 4249 C C . PHE A 1 512 ? -6.848 11.689 -1.852 1.00 83.81 512 PHE A C 1
ATOM 4251 O O . PHE A 1 512 ? -6.518 12.503 -2.725 1.00 83.81 512 PHE A O 1
ATOM 4258 N N . PRO A 1 513 ? -5.948 11.199 -0.987 1.00 74.75 513 PRO A N 1
ATOM 4259 C CA . PRO A 1 513 ? -4.545 11.540 -1.081 1.00 74.75 513 PRO A CA 1
ATOM 4260 C C . PRO A 1 513 ? -3.924 10.948 -2.350 1.00 74.75 513 PRO A C 1
ATOM 4262 O O . PRO A 1 513 ? -3.613 9.769 -2.418 1.00 74.75 513 PRO A O 1
ATOM 4265 N N . TRP A 1 514 ? -3.618 11.799 -3.326 1.00 67.50 514 TRP A N 1
ATOM 4266 C CA . TRP A 1 514 ? -2.923 11.409 -4.564 1.00 67.50 514 TRP A CA 1
ATOM 4267 C C . TRP A 1 514 ? -1.510 10.837 -4.356 1.00 67.50 514 TRP A C 1
ATOM 4269 O O . TRP A 1 514 ? -0.881 10.346 -5.294 1.00 67.50 514 TRP A O 1
ATOM 4279 N N . ARG A 1 515 ? -0.985 10.959 -3.132 1.00 73.31 515 ARG A N 1
ATOM 4280 C CA . ARG A 1 515 ? 0.298 10.410 -2.704 1.00 73.31 515 ARG A CA 1
ATOM 4281 C C . ARG A 1 515 ? 0.201 9.944 -1.272 1.00 73.31 515 ARG A C 1
ATOM 4283 O O . ARG A 1 515 ? -0.212 10.715 -0.396 1.00 73.31 515 ARG A O 1
ATOM 4290 N N . THR A 1 516 ? 0.681 8.743 -1.050 1.00 79.38 516 THR A N 1
ATOM 4291 C CA . THR A 1 516 ? 0.739 8.088 0.251 1.00 79.38 516 THR A CA 1
ATOM 4292 C C . THR A 1 516 ? 2.120 7.467 0.456 1.00 79.38 516 THR A C 1
ATOM 4294 O O . THR A 1 516 ? 2.954 7.483 -0.456 1.00 79.38 516 THR A O 1
ATOM 4297 N N . ILE A 1 517 ? 2.404 6.988 1.664 1.00 82.88 517 ILE A N 1
ATOM 4298 C CA . ILE A 1 517 ? 3.611 6.216 1.978 1.00 82.88 517 ILE A CA 1
ATOM 4299 C C . ILE A 1 517 ? 3.189 4.816 2.394 1.00 82.88 517 ILE A C 1
ATOM 4301 O O . ILE A 1 517 ? 2.336 4.656 3.264 1.00 82.88 517 ILE A O 1
ATOM 4305 N N . ASP A 1 518 ? 3.850 3.818 1.815 1.00 83.94 518 ASP A N 1
ATOM 4306 C CA . ASP A 1 518 ? 3.702 2.416 2.190 1.00 83.94 518 ASP A CA 1
ATOM 4307 C C . ASP A 1 518 ? 4.478 2.161 3.486 1.00 83.94 518 ASP A C 1
ATOM 4309 O O . ASP A 1 518 ? 5.625 1.700 3.470 1.00 83.94 518 ASP A O 1
ATOM 4313 N N . TRP A 1 519 ? 3.877 2.527 4.620 1.00 75.75 519 TRP A N 1
ATOM 4314 C CA . TRP A 1 519 ? 4.529 2.404 5.922 1.00 75.75 519 TRP A CA 1
ATOM 4315 C C . TRP A 1 519 ? 4.952 0.959 6.212 1.00 75.75 519 TRP A C 1
ATOM 4317 O O . TRP A 1 519 ? 6.098 0.753 6.610 1.00 75.75 519 TRP A O 1
ATOM 4327 N N . LEU A 1 520 ? 4.109 -0.050 5.939 1.00 73.19 520 LEU A N 1
ATOM 4328 C CA . LEU A 1 520 ? 4.493 -1.457 6.137 1.00 73.19 520 LEU A CA 1
ATOM 4329 C C . LEU A 1 520 ? 5.651 -1.880 5.241 1.00 73.19 520 LEU A C 1
ATOM 4331 O O . LEU A 1 520 ? 6.530 -2.612 5.701 1.00 73.19 520 LEU A O 1
ATOM 4335 N N . GLY A 1 521 ? 5.657 -1.452 3.980 1.00 76.56 521 GLY A N 1
ATOM 4336 C CA . GLY A 1 521 ? 6.740 -1.723 3.047 1.00 76.56 521 GLY A CA 1
ATOM 4337 C C . GLY A 1 521 ? 8.056 -1.176 3.579 1.00 76.56 521 GLY A C 1
ATOM 4338 O O . GLY A 1 521 ? 9.021 -1.928 3.700 1.00 76.56 521 GLY A O 1
ATOM 4339 N N . TRP A 1 522 ? 8.090 0.102 3.964 1.00 79.44 522 TRP A N 1
ATOM 4340 C CA . TRP A 1 522 ? 9.293 0.716 4.530 1.00 79.44 522 TRP A CA 1
ATOM 4341 C C . TRP A 1 522 ? 9.731 0.035 5.828 1.00 79.44 522 TRP A C 1
ATOM 4343 O O . TRP A 1 522 ? 10.902 -0.326 5.936 1.00 79.44 522 TRP A O 1
ATOM 4353 N N . ILE A 1 523 ? 8.817 -0.214 6.769 1.00 71.94 523 ILE A N 1
ATOM 4354 C CA . ILE A 1 523 ? 9.111 -0.911 8.036 1.00 71.94 523 ILE A CA 1
ATOM 4355 C C . ILE A 1 523 ? 9.697 -2.302 7.774 1.00 71.94 523 ILE A C 1
ATOM 4357 O O . ILE A 1 523 ? 10.678 -2.696 8.390 1.00 71.94 523 ILE A O 1
ATOM 4361 N N . SER A 1 524 ? 9.156 -3.031 6.800 1.00 72.50 524 SER A N 1
ATOM 4362 C CA . SER A 1 524 ? 9.626 -4.383 6.474 1.00 72.50 524 SER A CA 1
ATOM 4363 C C . SER A 1 524 ? 10.941 -4.418 5.690 1.00 72.50 524 SER A C 1
ATOM 4365 O O . SER A 1 524 ? 11.453 -5.500 5.400 1.00 72.50 524 SER A O 1
ATOM 4367 N N . HIS A 1 525 ? 11.460 -3.258 5.281 1.00 76.31 525 HIS A N 1
ATOM 4368 C CA . HIS A 1 525 ? 12.656 -3.128 4.453 1.00 76.31 525 HIS A CA 1
ATOM 4369 C C . HIS A 1 525 ? 13.573 -1.997 4.955 1.00 76.31 525 HIS A C 1
ATOM 4371 O O . HIS A 1 525 ? 13.881 -1.072 4.191 1.00 76.31 525 HIS A O 1
ATOM 4377 N N . PRO A 1 526 ? 14.080 -2.071 6.201 1.00 74.69 526 PRO A N 1
ATOM 4378 C CA . PRO A 1 526 ? 14.903 -1.012 6.799 1.00 74.69 526 PRO A CA 1
ATOM 4379 C C . PRO A 1 526 ? 16.156 -0.696 5.966 1.00 74.69 526 PRO A C 1
ATOM 4381 O O . PRO A 1 526 ? 16.528 0.464 5.793 1.00 74.69 526 PRO A O 1
ATOM 4384 N N . ASN A 1 527 ? 16.730 -1.704 5.301 1.00 75.62 527 ASN A N 1
ATOM 4385 C CA . ASN A 1 527 ? 17.879 -1.553 4.397 1.00 75.62 527 ASN A CA 1
ATOM 4386 C C . ASN A 1 527 ? 17.624 -0.620 3.192 1.00 75.62 527 ASN A C 1
ATOM 4388 O O . ASN A 1 527 ? 18.566 -0.220 2.504 1.00 75.62 527 ASN A O 1
ATOM 4392 N N . HIS A 1 528 ? 16.366 -0.265 2.905 1.00 78.19 528 HIS A N 1
ATOM 4393 C CA . HIS A 1 528 ? 16.011 0.675 1.841 1.00 78.19 528 HIS A CA 1
ATOM 4394 C C . HIS A 1 528 ? 15.882 2.125 2.329 1.00 78.19 528 HIS A C 1
ATOM 4396 O O . HIS A 1 528 ? 15.928 3.028 1.490 1.00 78.19 528 HIS A O 1
ATOM 4402 N N . TRP A 1 529 ? 15.779 2.384 3.640 1.00 77.94 529 TRP A N 1
ATOM 4403 C CA . TRP A 1 529 ? 15.499 3.719 4.197 1.00 77.94 529 TRP A CA 1
ATOM 4404 C C . TRP A 1 529 ? 16.530 4.753 3.775 1.00 77.94 529 TRP A C 1
ATOM 4406 O O . TRP A 1 529 ? 16.178 5.787 3.209 1.00 77.94 529 TRP A O 1
ATOM 4416 N N . TYR A 1 530 ? 17.814 4.437 3.964 1.00 74.81 530 TYR A N 1
ATOM 4417 C CA . TYR A 1 530 ? 18.914 5.312 3.559 1.00 74.81 530 TYR A CA 1
ATOM 4418 C C . TYR A 1 530 ? 18.797 5.736 2.089 1.00 74.81 530 TYR A C 1
ATOM 4420 O O . TYR A 1 530 ? 19.016 6.897 1.757 1.00 74.81 530 TYR A O 1
ATOM 4428 N N . ARG A 1 531 ? 18.391 4.820 1.200 1.00 74.19 531 ARG A N 1
ATOM 4429 C CA . ARG A 1 531 ? 18.213 5.117 -0.229 1.00 74.19 531 ARG A CA 1
ATOM 4430 C C . ARG A 1 531 ? 17.010 6.013 -0.478 1.00 74.19 531 ARG A C 1
ATOM 4432 O O . ARG A 1 531 ? 17.121 6.948 -1.266 1.00 74.19 531 ARG A O 1
ATOM 4439 N N . GLY A 1 532 ? 15.896 5.750 0.207 1.00 74.75 532 GLY A N 1
ATOM 4440 C CA . GLY A 1 532 ? 14.722 6.621 0.189 1.00 74.75 532 GLY A CA 1
ATOM 4441 C C . GLY A 1 532 ? 15.100 8.055 0.557 1.00 74.75 532 GLY A C 1
ATOM 4442 O O . GLY A 1 532 ? 14.867 8.969 -0.230 1.00 74.75 532 GLY A O 1
ATOM 4443 N N . PHE A 1 533 ? 15.791 8.239 1.686 1.00 72.00 533 PHE A N 1
ATOM 4444 C CA . PHE A 1 533 ? 16.274 9.549 2.136 1.00 72.00 533 PHE A CA 1
ATOM 4445 C C . PHE A 1 533 ? 17.327 10.167 1.207 1.00 72.00 533 PHE A C 1
ATOM 4447 O O . PHE A 1 533 ? 17.297 11.370 0.950 1.00 72.00 533 PHE A O 1
ATOM 4454 N N . LYS A 1 534 ? 18.242 9.366 0.655 1.00 76.12 534 LYS A N 1
ATOM 4455 C CA . LYS A 1 534 ? 19.241 9.839 -0.311 1.00 76.12 534 LYS A CA 1
ATOM 4456 C C . LYS A 1 534 ? 18.574 10.382 -1.574 1.00 76.12 534 LYS A C 1
ATOM 4458 O O . LYS A 1 534 ? 18.918 11.476 -2.015 1.00 76.12 534 LYS A O 1
ATOM 4463 N N . LEU A 1 535 ? 17.613 9.651 -2.141 1.00 72.50 535 LEU A N 1
ATOM 4464 C CA . LEU A 1 535 ? 16.870 10.081 -3.330 1.00 72.50 535 LEU A CA 1
ATOM 4465 C C . LEU A 1 535 ? 16.043 11.329 -3.051 1.00 72.50 535 LEU A C 1
ATOM 4467 O O . LEU A 1 535 ? 16.022 12.249 -3.863 1.00 72.50 535 LEU A O 1
ATOM 4471 N N . LEU A 1 536 ? 15.431 11.378 -1.873 1.00 69.31 536 LEU A N 1
ATOM 4472 C CA . LEU A 1 536 ? 14.695 12.525 -1.376 1.00 69.31 536 LEU A CA 1
ATOM 4473 C C . LEU A 1 536 ? 15.567 13.798 -1.342 1.00 69.31 536 LEU A C 1
ATOM 4475 O O . LEU A 1 536 ? 15.168 14.842 -1.862 1.00 69.31 536 LEU A O 1
ATOM 4479 N N . ALA A 1 537 ? 16.774 13.697 -0.778 1.00 67.56 537 ALA A N 1
ATOM 4480 C CA . ALA A 1 537 ? 17.731 14.798 -0.710 1.00 67.56 537 ALA A CA 1
ATOM 4481 C C . ALA A 1 537 ? 18.257 15.193 -2.100 1.00 67.56 537 ALA A C 1
ATOM 4483 O O . ALA A 1 537 ? 18.301 16.376 -2.433 1.00 67.56 537 ALA A O 1
ATOM 4484 N N . GLN A 1 538 ? 18.609 14.212 -2.937 1.00 70.94 538 GLN A N 1
ATOM 4485 C CA . GLN A 1 538 ? 19.099 14.459 -4.297 1.00 70.94 538 GLN A CA 1
ATOM 4486 C C . GLN A 1 538 ? 18.049 15.131 -5.180 1.00 70.94 538 GLN A C 1
ATOM 4488 O O . GLN A 1 538 ? 18.383 16.063 -5.908 1.00 70.94 538 GLN A O 1
ATOM 4493 N N . PHE A 1 539 ? 16.789 14.703 -5.089 1.00 69.00 539 PHE A N 1
ATOM 4494 C CA . PHE A 1 539 ? 15.686 15.344 -5.798 1.00 69.00 539 PHE A CA 1
ATOM 4495 C C . PHE A 1 539 ? 15.530 16.803 -5.355 1.00 69.00 539 PHE A C 1
ATOM 4497 O O . PHE A 1 539 ? 15.402 17.693 -6.191 1.00 69.00 539 PHE A O 1
ATOM 4504 N N . GLN A 1 540 ? 15.622 17.080 -4.049 1.00 66.06 540 GLN A N 1
ATOM 4505 C CA . GLN A 1 540 ? 15.538 18.446 -3.533 1.00 66.06 540 GLN A CA 1
ATOM 4506 C C . GLN A 1 540 ? 16.675 19.335 -4.055 1.00 66.06 540 GLN A C 1
ATOM 4508 O O . GLN A 1 540 ? 16.405 20.437 -4.530 1.00 66.06 540 GLN A O 1
ATOM 4513 N N . ILE A 1 541 ? 17.916 18.843 -4.035 1.00 67.88 541 ILE A N 1
ATOM 4514 C CA . ILE A 1 541 ? 19.076 19.542 -4.608 1.00 67.88 541 ILE A CA 1
ATOM 4515 C C . ILE A 1 541 ? 18.843 19.799 -6.102 1.00 67.88 541 ILE A C 1
ATOM 4517 O O . ILE A 1 541 ? 18.958 20.934 -6.556 1.00 67.88 541 ILE A O 1
ATOM 4521 N N . PHE A 1 542 ? 18.429 18.782 -6.862 1.00 67.62 542 PHE A N 1
ATOM 4522 C CA . PHE A 1 542 ? 18.140 18.930 -8.288 1.00 67.62 542 PHE A CA 1
ATOM 4523 C C . PHE A 1 542 ? 17.103 20.032 -8.548 1.00 67.62 542 PHE A C 1
ATOM 4525 O O . PHE A 1 542 ? 17.361 20.934 -9.341 1.00 67.62 542 PHE A O 1
ATOM 4532 N N . THR A 1 543 ? 15.984 20.032 -7.814 1.00 65.75 543 THR A N 1
ATOM 4533 C CA . THR A 1 543 ? 14.935 21.059 -7.952 1.00 65.75 543 THR A CA 1
ATOM 4534 C C . THR A 1 543 ? 15.355 22.463 -7.514 1.00 65.75 543 THR A C 1
ATOM 4536 O O . THR A 1 543 ? 14.710 23.424 -7.919 1.00 65.75 543 THR A O 1
ATOM 4539 N N . MET A 1 544 ? 16.387 22.597 -6.675 1.00 66.81 544 MET A N 1
ATOM 4540 C CA . MET A 1 544 ? 16.897 23.898 -6.228 1.00 66.81 544 MET A CA 1
ATOM 4541 C C . MET A 1 544 ? 17.868 24.524 -7.231 1.00 66.81 544 MET A C 1
ATOM 4543 O O . MET A 1 544 ? 17.906 25.745 -7.333 1.00 66.81 544 MET A O 1
ATOM 4547 N N . PHE A 1 545 ? 18.648 23.707 -7.943 1.00 66.62 545 PHE A N 1
ATOM 4548 C CA . PHE A 1 545 ? 19.770 24.191 -8.756 1.00 66.62 545 PHE A CA 1
ATOM 4549 C C . PHE A 1 545 ? 19.574 24.060 -10.271 1.00 66.62 545 PHE A C 1
ATOM 4551 O O . PHE A 1 545 ? 20.337 24.665 -11.016 1.00 66.62 545 PHE A O 1
ATOM 4558 N N . HIS A 1 546 ? 18.601 23.280 -10.751 1.00 66.44 546 HIS A N 1
ATOM 4559 C CA . HIS A 1 546 ? 18.329 23.173 -12.189 1.00 66.44 546 HIS A CA 1
ATOM 4560 C C . HIS A 1 546 ? 17.226 24.134 -12.625 1.00 66.44 546 HIS A C 1
ATOM 4562 O O . HIS A 1 546 ? 16.209 24.276 -11.942 1.00 66.44 546 HIS A O 1
ATOM 4568 N N . ASP A 1 547 ? 17.399 24.735 -13.805 1.00 72.81 547 ASP A N 1
ATOM 4569 C CA . ASP A 1 547 ? 16.346 25.499 -14.469 1.00 72.81 547 ASP A CA 1
ATOM 4570 C C . ASP A 1 547 ? 15.229 24.549 -14.918 1.00 72.81 547 ASP A C 1
ATOM 4572 O O . ASP A 1 547 ? 15.228 23.980 -16.014 1.00 72.81 547 ASP A O 1
ATOM 4576 N N . ARG A 1 548 ? 14.274 24.350 -14.009 1.00 70.81 548 ARG A N 1
ATOM 4577 C CA . ARG A 1 548 ? 13.101 23.503 -14.210 1.00 70.81 548 ARG A CA 1
ATOM 4578 C C . ARG A 1 548 ? 12.303 23.921 -15.445 1.00 70.81 548 ARG A C 1
ATOM 4580 O O . ARG A 1 548 ? 11.729 23.052 -16.091 1.00 70.81 548 ARG A O 1
ATOM 4587 N N . THR A 1 549 ? 12.269 25.209 -15.780 1.00 72.56 549 THR A N 1
ATOM 4588 C CA . THR A 1 549 ? 11.508 25.711 -16.931 1.00 72.56 549 THR A CA 1
ATOM 4589 C C . THR A 1 549 ? 12.116 25.211 -18.234 1.00 72.56 549 THR A C 1
ATOM 4591 O O . THR A 1 549 ? 11.395 24.692 -19.083 1.00 72.56 549 THR A O 1
ATOM 4594 N N . ASN A 1 550 ? 13.443 25.287 -18.369 1.00 74.31 550 ASN A N 1
ATOM 4595 C CA . ASN A 1 550 ? 14.133 24.773 -19.555 1.00 74.31 550 ASN A CA 1
ATOM 4596 C C . ASN A 1 550 ? 13.960 23.264 -19.702 1.00 74.31 550 ASN A C 1
ATOM 4598 O O . ASN A 1 550 ? 13.660 22.789 -20.793 1.00 74.31 550 ASN A O 1
ATOM 4602 N N . LEU A 1 551 ? 14.066 22.524 -18.594 1.00 72.69 551 LEU A N 1
ATOM 4603 C CA . LEU A 1 551 ? 13.839 21.084 -18.615 1.00 72.69 551 LEU A CA 1
ATOM 4604 C C . LEU A 1 551 ? 12.427 20.737 -19.111 1.00 72.69 551 LEU A C 1
ATOM 4606 O O . LEU A 1 551 ? 12.284 19.866 -19.963 1.00 72.69 551 LEU A O 1
ATOM 4610 N N . LEU A 1 552 ? 11.396 21.402 -18.584 1.00 72.94 552 LEU A N 1
ATOM 4611 C CA . LEU A 1 552 ? 10.012 21.158 -18.996 1.00 72.94 552 LEU A CA 1
ATOM 4612 C C . LEU A 1 552 ? 9.811 21.492 -20.481 1.00 72.94 552 LEU A C 1
ATOM 4614 O O . LEU A 1 552 ? 9.271 20.669 -21.216 1.00 72.94 552 LEU A O 1
ATOM 4618 N N . ASN A 1 553 ? 10.361 22.612 -20.959 1.00 75.38 553 ASN A N 1
ATOM 4619 C CA . ASN A 1 553 ? 10.308 22.975 -22.377 1.00 75.38 553 ASN A CA 1
ATOM 4620 C C . ASN A 1 553 ? 10.956 21.914 -23.289 1.00 75.38 553 ASN A C 1
ATOM 4622 O O . ASN A 1 553 ? 10.448 21.640 -24.379 1.00 75.38 553 ASN A O 1
ATOM 4626 N N . ASP A 1 554 ? 12.070 21.311 -22.871 1.00 75.81 554 ASP A N 1
ATOM 4627 C CA . ASP A 1 554 ? 12.722 20.241 -23.634 1.00 75.81 554 ASP A CA 1
ATOM 4628 C C . ASP A 1 554 ? 11.886 18.956 -23.644 1.00 75.81 554 ASP A C 1
ATOM 4630 O O . ASP A 1 554 ? 11.757 18.311 -24.688 1.00 75.81 554 ASP A O 1
ATOM 4634 N N . VAL A 1 555 ? 11.249 18.618 -22.518 1.00 75.81 555 VAL A N 1
ATOM 4635 C CA . VAL A 1 555 ? 10.298 17.499 -22.450 1.00 75.81 555 VAL A CA 1
ATOM 4636 C C . VAL A 1 555 ? 9.093 17.758 -23.358 1.00 75.81 555 VAL A C 1
ATOM 4638 O O . VAL A 1 555 ? 8.708 16.857 -24.099 1.00 75.81 555 VAL A O 1
ATOM 4641 N N . ALA A 1 556 ? 8.543 18.977 -23.382 1.00 77.44 556 ALA A N 1
ATOM 4642 C CA . ALA A 1 556 ? 7.431 19.346 -24.264 1.00 77.44 556 ALA A CA 1
ATOM 4643 C C . ALA A 1 556 ? 7.768 19.084 -25.739 1.00 77.44 556 ALA A C 1
ATOM 4645 O O . ALA A 1 556 ? 7.027 18.401 -26.451 1.00 77.44 556 ALA A O 1
ATOM 4646 N N . LYS A 1 557 ? 8.931 19.577 -26.191 1.00 81.38 557 LYS A N 1
ATOM 4647 C CA . LYS A 1 557 ? 9.432 19.348 -27.557 1.00 81.38 557 LYS A CA 1
ATOM 4648 C C . LYS A 1 557 ? 9.571 17.859 -27.850 1.00 81.38 557 LYS A C 1
ATOM 4650 O O . LYS A 1 557 ? 9.160 17.404 -28.916 1.00 81.38 557 LYS A O 1
ATOM 4655 N N . GLN A 1 558 ? 10.123 17.101 -26.906 1.00 79.94 558 GLN A N 1
ATOM 4656 C CA . GLN A 1 558 ? 10.296 15.662 -27.052 1.00 79.94 558 GLN A CA 1
ATOM 4657 C C . GLN A 1 558 ? 8.949 14.926 -27.141 1.00 79.94 558 GLN A C 1
ATOM 4659 O O . GLN A 1 558 ? 8.801 14.040 -27.982 1.00 79.94 558 GLN A O 1
ATOM 4664 N N . CYS A 1 559 ? 7.936 15.329 -26.370 1.00 79.88 559 CYS A N 1
ATOM 4665 C CA . CYS A 1 559 ? 6.591 14.761 -26.467 1.00 79.88 559 CYS A CA 1
ATOM 4666 C C . CYS A 1 559 ? 5.971 14.960 -27.859 1.00 79.88 559 CYS A C 1
ATOM 4668 O O . CYS A 1 559 ? 5.383 14.020 -28.386 1.00 79.88 559 CYS A O 1
ATOM 4670 N N . PHE A 1 560 ? 6.165 16.112 -28.515 1.00 83.06 560 PHE A N 1
ATOM 4671 C CA . PHE A 1 560 ? 5.722 16.297 -29.910 1.00 83.06 560 PHE A CA 1
ATOM 4672 C C . PHE A 1 560 ? 6.414 15.360 -30.900 1.00 83.06 560 PHE A C 1
ATOM 4674 O O . PHE A 1 560 ? 5.798 14.912 -31.869 1.00 83.06 560 PHE A O 1
ATOM 4681 N N . ILE A 1 561 ? 7.701 15.083 -30.693 1.00 84.44 561 ILE A N 1
ATOM 4682 C CA . ILE A 1 561 ? 8.435 14.142 -31.544 1.00 84.44 561 ILE A CA 1
ATOM 4683 C C . ILE A 1 561 ? 7.902 12.724 -31.313 1.00 84.44 561 ILE A C 1
ATOM 4685 O O . ILE A 1 561 ? 7.651 11.998 -32.275 1.00 84.44 561 ILE A O 1
ATOM 4689 N N . ASN A 1 562 ? 7.660 12.359 -30.052 1.00 84.19 562 ASN A N 1
ATOM 4690 C CA . ASN A 1 562 ? 7.102 11.060 -29.686 1.00 84.19 562 ASN A CA 1
ATOM 4691 C C . ASN A 1 562 ? 5.689 10.879 -30.261 1.00 84.19 562 ASN A C 1
ATOM 4693 O O . ASN A 1 562 ? 5.404 9.820 -30.808 1.00 84.19 562 ASN A O 1
ATOM 4697 N N . GLU A 1 563 ? 4.834 11.907 -30.216 1.00 84.81 563 GLU A N 1
ATOM 4698 C CA . GLU A 1 563 ? 3.503 11.911 -30.848 1.00 84.81 563 GLU A CA 1
ATOM 4699 C C . GLU A 1 563 ? 3.573 11.468 -32.311 1.00 84.81 563 GLU A C 1
ATOM 4701 O O . GLU A 1 563 ? 2.987 10.454 -32.692 1.00 84.81 563 GLU A O 1
ATOM 4706 N N . LYS A 1 564 ? 4.390 12.169 -33.105 1.00 87.69 564 LYS A N 1
ATOM 4707 C CA . LYS A 1 564 ? 4.573 11.866 -34.529 1.00 87.69 564 LYS A CA 1
ATOM 4708 C C . LYS A 1 564 ? 5.108 10.457 -34.759 1.00 87.69 564 LYS A C 1
ATOM 4710 O O . LYS A 1 564 ? 4.686 9.797 -35.706 1.00 87.69 564 LYS A O 1
ATOM 4715 N N . PHE A 1 565 ? 6.027 10.000 -33.908 1.00 87.25 565 PHE A N 1
ATOM 4716 C CA . PHE A 1 565 ? 6.586 8.655 -34.001 1.00 87.25 565 PHE A CA 1
ATOM 4717 C C . PHE A 1 565 ? 5.498 7.582 -33.869 1.00 87.25 565 PHE A C 1
ATOM 4719 O O . PHE A 1 565 ? 5.423 6.680 -34.702 1.00 87.25 565 PHE A O 1
ATOM 4726 N N . PHE A 1 566 ? 4.633 7.671 -32.857 1.00 87.25 566 PHE A N 1
ATOM 4727 C CA . PHE A 1 566 ? 3.578 6.671 -32.687 1.00 87.25 566 PHE A CA 1
ATOM 4728 C C . PHE A 1 566 ? 2.479 6.789 -33.739 1.00 87.25 566 PHE A C 1
ATOM 4730 O O . PHE A 1 566 ? 1.969 5.753 -34.151 1.00 87.25 566 PHE A O 1
ATOM 4737 N N . ASP A 1 567 ? 2.136 7.994 -34.204 1.00 88.69 567 ASP A N 1
ATOM 4738 C CA . ASP A 1 567 ? 1.182 8.152 -35.309 1.00 88.69 567 ASP A CA 1
ATOM 4739 C C . ASP A 1 567 ? 1.702 7.452 -36.582 1.00 88.69 567 ASP A C 1
ATOM 4741 O O . ASP A 1 567 ? 0.963 6.729 -37.253 1.00 88.69 567 ASP A O 1
ATOM 4745 N N . GLN A 1 568 ? 2.996 7.595 -36.890 1.00 90.25 568 GLN A N 1
ATOM 4746 C CA . GLN A 1 568 ? 3.642 6.882 -38.001 1.00 90.25 568 GLN A CA 1
ATOM 4747 C C . GLN A 1 568 ? 3.688 5.370 -37.771 1.00 90.25 568 GLN A C 1
ATOM 4749 O O . GLN A 1 568 ? 3.420 4.588 -38.689 1.00 90.25 568 GLN A O 1
ATOM 4754 N N . LEU A 1 569 ? 4.012 4.948 -36.549 1.00 89.88 569 LEU A N 1
ATOM 4755 C CA . LEU A 1 569 ? 4.059 3.536 -36.198 1.00 89.88 569 LEU A CA 1
ATOM 4756 C C . LEU A 1 569 ? 2.671 2.891 -36.305 1.00 89.88 569 LEU A C 1
ATOM 4758 O O . LEU A 1 569 ? 2.542 1.803 -36.864 1.00 89.88 569 LEU A O 1
ATOM 4762 N N . ASP A 1 570 ? 1.625 3.570 -35.846 1.00 92.12 570 ASP A N 1
ATOM 4763 C CA . ASP A 1 570 ? 0.243 3.113 -35.967 1.00 92.12 570 ASP A CA 1
ATOM 4764 C C . ASP A 1 570 ? -0.179 2.967 -37.436 1.00 92.12 570 ASP A C 1
ATOM 4766 O O . ASP A 1 570 ? -0.753 1.942 -37.811 1.00 92.12 570 ASP A O 1
ATOM 4770 N N . ILE A 1 571 ? 0.201 3.917 -38.303 1.00 92.94 571 ILE A N 1
ATOM 4771 C CA . ILE A 1 571 ? 0.007 3.799 -39.759 1.00 92.94 571 ILE A CA 1
ATOM 4772 C C . ILE A 1 571 ? 0.706 2.546 -40.302 1.00 92.94 571 ILE A C 1
ATOM 4774 O O . ILE A 1 571 ? 0.078 1.766 -41.019 1.00 92.94 571 ILE A O 1
ATOM 4778 N N . SER A 1 572 ? 1.965 2.298 -39.922 1.00 90.94 572 SER A N 1
ATOM 4779 C CA . SER A 1 572 ? 2.710 1.104 -40.368 1.00 90.94 572 SER A CA 1
ATOM 4780 C C . SER A 1 572 ? 2.091 -0.218 -39.887 1.00 90.94 572 SER A C 1
ATOM 4782 O O . SER A 1 572 ? 2.270 -1.266 -40.507 1.00 90.94 572 SER A O 1
ATOM 4784 N N . LEU A 1 573 ? 1.309 -0.161 -38.807 1.00 92.69 573 LEU A N 1
ATOM 4785 C CA . LEU A 1 573 ? 0.582 -1.287 -38.227 1.00 92.69 573 LEU A CA 1
ATOM 4786 C C . LEU A 1 573 ? -0.868 -1.377 -38.719 1.00 92.69 573 LEU A C 1
ATOM 4788 O O . LEU A 1 573 ? -1.653 -2.144 -38.159 1.00 92.69 573 LEU A O 1
ATOM 4792 N N . ASN A 1 574 ? -1.223 -0.642 -39.778 1.00 93.75 574 ASN A N 1
ATOM 4793 C CA . ASN A 1 574 ? -2.578 -0.559 -40.325 1.00 93.75 574 ASN A CA 1
ATOM 4794 C C . ASN A 1 574 ? -3.614 -0.116 -39.280 1.00 93.75 574 ASN A C 1
ATOM 4796 O O . ASN A 1 574 ? -4.675 -0.734 -39.179 1.00 93.75 574 ASN A O 1
ATOM 4800 N N . LYS A 1 575 ? -3.302 0.929 -38.498 1.00 92.62 575 LYS A N 1
ATOM 4801 C CA . LYS A 1 575 ? -4.207 1.530 -37.498 1.00 92.62 575 LYS A CA 1
ATOM 4802 C C . LYS A 1 575 ? -4.624 0.551 -36.389 1.00 92.62 575 LYS A C 1
ATOM 4804 O O . LYS A 1 575 ? -5.764 0.549 -35.939 1.00 92.62 575 LYS A O 1
ATOM 4809 N N . LYS A 1 576 ? -3.721 -0.356 -35.998 1.00 91.44 576 LYS A N 1
ATOM 4810 C CA . LYS A 1 576 ? -3.981 -1.381 -34.965 1.00 91.44 576 LYS A CA 1
ATOM 4811 C C . LYS A 1 576 ? -3.341 -1.070 -33.617 1.00 91.44 576 LYS A C 1
ATOM 4813 O O . LYS A 1 576 ? -3.568 -1.820 -32.670 1.00 91.44 576 LYS A O 1
ATOM 4818 N N . LEU A 1 577 ? -2.497 -0.046 -33.530 1.00 89.19 577 LEU A N 1
ATOM 4819 C CA . LEU A 1 577 ? -1.725 0.257 -32.329 1.00 89.19 577 LEU A CA 1
ATOM 4820 C C . LEU A 1 577 ? -2.494 1.174 -31.374 1.00 89.19 577 LEU A C 1
ATOM 4822 O O . LEU A 1 577 ? -2.435 0.983 -30.157 1.00 89.19 577 LEU A O 1
ATOM 4826 N N . LEU A 1 578 ? -3.212 2.151 -31.920 1.00 88.62 578 LEU A N 1
ATOM 4827 C CA . LEU A 1 578 ? -3.995 3.122 -31.161 1.00 88.62 578 LEU A CA 1
ATOM 4828 C C . LEU A 1 578 ? -5.485 2.752 -31.186 1.00 88.62 578 LEU A C 1
ATOM 4830 O O . LEU A 1 578 ? -5.977 2.197 -32.165 1.00 88.62 578 LEU A O 1
ATOM 4834 N N . LEU A 1 579 ? -6.209 3.025 -30.097 1.00 85.44 579 LEU A N 1
ATOM 4835 C CA . LEU A 1 579 ? -7.670 2.908 -30.086 1.00 85.44 579 LEU A CA 1
ATOM 4836 C C . LEU A 1 579 ? -8.304 4.013 -30.938 1.00 85.44 579 LEU A C 1
ATOM 4838 O O . LEU A 1 579 ? -7.823 5.145 -30.948 1.00 85.44 579 LEU A O 1
ATOM 4842 N N . ASP A 1 580 ? -9.426 3.690 -31.586 1.00 78.12 580 ASP A N 1
ATOM 4843 C CA . ASP A 1 580 ? -10.203 4.670 -32.341 1.00 78.12 580 ASP A CA 1
ATOM 4844 C C . ASP A 1 580 ? -10.769 5.755 -31.415 1.00 78.12 580 ASP A C 1
ATOM 4846 O O . ASP A 1 580 ? -11.469 5.470 -30.436 1.00 78.12 580 ASP A O 1
ATOM 4850 N N . GLY A 1 581 ? -10.496 7.010 -31.767 1.00 73.25 581 GLY A N 1
ATOM 4851 C CA . GLY A 1 581 ? -10.903 8.189 -31.012 1.00 73.25 581 GLY A CA 1
ATOM 4852 C C . GLY A 1 581 ? -9.712 8.946 -30.433 1.00 73.25 581 GLY A C 1
ATOM 4853 O O . GLY A 1 581 ? -8.708 8.369 -30.024 1.00 73.25 581 GLY A O 1
ATOM 4854 N N . TYR A 1 582 ? -9.836 10.269 -30.404 1.00 77.81 582 TYR A N 1
ATOM 4855 C CA . TYR A 1 582 ? -8.806 11.159 -29.893 1.00 77.81 582 TYR A CA 1
ATOM 4856 C C . TYR A 1 582 ? -9.272 11.837 -28.614 1.00 77.81 582 TYR A C 1
ATOM 4858 O O . TYR A 1 582 ? -10.436 12.216 -28.483 1.00 77.81 582 TYR A O 1
ATOM 4866 N N . GLY A 1 583 ? -8.322 12.019 -27.707 1.00 83.00 583 GLY A N 1
ATOM 4867 C CA . GLY A 1 583 ? -8.449 12.927 -26.592 1.00 83.00 583 GLY A CA 1
ATOM 4868 C C . GLY A 1 583 ? -9.051 12.375 -25.304 1.00 83.00 583 GLY A C 1
ATOM 4869 O O . GLY A 1 583 ? -9.500 11.231 -25.204 1.00 83.00 583 GLY A O 1
ATOM 4870 N N . SER A 1 584 ? -9.021 13.233 -24.289 1.00 88.19 584 SER A N 1
ATOM 4871 C CA . SER A 1 584 ? -9.526 12.958 -22.945 1.00 88.19 584 SER A CA 1
ATOM 4872 C C . SER A 1 584 ? -10.492 14.045 -22.492 1.00 88.19 584 SER A C 1
ATOM 4874 O O . SER A 1 584 ? -10.215 15.230 -22.703 1.00 88.19 584 SER A O 1
ATOM 4876 N N . ILE A 1 585 ? -11.557 13.659 -21.791 1.00 90.81 585 ILE A N 1
ATOM 4877 C CA . ILE A 1 585 ? -12.477 14.593 -21.137 1.00 90.81 585 ILE A CA 1
ATOM 4878 C C . ILE A 1 585 ? -12.121 14.710 -19.658 1.00 90.81 585 ILE A C 1
ATOM 4880 O O . ILE A 1 585 ? -12.217 13.738 -18.911 1.00 90.81 585 ILE A O 1
ATOM 4884 N N . ILE A 1 586 ? -11.743 15.911 -19.237 1.00 90.69 586 ILE A N 1
ATOM 4885 C CA . ILE A 1 586 ? -11.482 16.287 -17.850 1.00 90.69 586 ILE A CA 1
ATOM 4886 C C . ILE A 1 586 ? -12.771 16.830 -17.241 1.00 90.69 586 ILE A C 1
ATOM 4888 O O . ILE A 1 586 ? -13.367 17.768 -17.773 1.00 90.69 586 ILE A O 1
ATOM 4892 N N . ILE A 1 587 ? -13.188 16.257 -16.115 1.00 90.62 587 ILE A N 1
ATOM 4893 C CA . ILE A 1 587 ? -14.370 16.687 -15.365 1.00 90.62 587 ILE A CA 1
ATOM 4894 C C . ILE A 1 587 ? -13.908 17.361 -14.075 1.00 90.62 587 ILE A C 1
ATOM 4896 O O . ILE A 1 587 ? -13.421 16.691 -13.164 1.00 90.62 587 ILE A O 1
ATOM 4900 N N . ALA A 1 588 ? -14.111 18.676 -13.985 1.00 90.31 588 ALA A N 1
ATOM 4901 C CA . ALA A 1 588 ? -13.896 19.436 -12.759 1.00 90.31 588 ALA A CA 1
ATOM 4902 C C . ALA A 1 588 ? -15.204 19.535 -11.962 1.00 90.31 588 ALA A C 1
ATOM 4904 O O . ALA A 1 588 ? -16.212 20.048 -12.454 1.00 90.31 588 ALA A O 1
ATOM 4905 N N . ARG A 1 589 ? -15.203 19.034 -10.727 1.00 88.69 589 ARG A N 1
ATOM 4906 C CA . ARG A 1 589 ? -16.384 18.848 -9.862 1.00 88.69 589 ARG A CA 1
ATOM 4907 C C . ARG A 1 589 ? -16.451 19.854 -8.719 1.00 88.69 589 ARG A C 1
ATOM 4909 O O . ARG A 1 589 ? -17.526 20.087 -8.174 1.00 88.69 589 ARG A O 1
ATOM 4916 N N . ASN A 1 590 ? -15.316 20.438 -8.349 1.00 86.69 590 ASN A N 1
ATOM 4917 C CA . ASN A 1 590 ? -15.202 21.423 -7.279 1.00 86.69 590 ASN A CA 1
ATOM 4918 C C . ASN A 1 590 ? -14.312 22.602 -7.718 1.00 86.69 590 ASN A C 1
ATOM 4920 O O . ASN A 1 590 ? -13.708 22.588 -8.791 1.00 86.69 590 ASN A O 1
ATOM 4924 N N . LYS A 1 591 ? -14.233 23.643 -6.882 1.00 88.06 591 LYS A N 1
ATOM 4925 C CA . LYS A 1 591 ? -13.457 24.858 -7.178 1.00 88.06 591 LYS A CA 1
ATOM 4926 C C . LYS A 1 591 ? -11.961 24.583 -7.368 1.00 88.06 591 LYS A C 1
ATOM 4928 O O . LYS A 1 591 ? -11.333 25.245 -8.185 1.00 88.06 591 LYS A O 1
ATOM 4933 N N . GLN A 1 592 ? -11.398 23.627 -6.628 1.00 83.38 592 GLN A N 1
ATOM 4934 C CA . GLN A 1 592 ? -9.984 23.280 -6.753 1.00 83.38 592 GLN A CA 1
ATOM 4935 C C . GLN A 1 592 ? -9.698 22.638 -8.113 1.00 83.38 592 GLN A C 1
ATOM 4937 O O . GLN A 1 592 ? -8.791 23.080 -8.803 1.00 83.38 592 GLN A O 1
ATOM 4942 N N . GLU A 1 593 ? -10.516 21.674 -8.536 1.00 85.50 593 GLU A N 1
ATOM 4943 C CA . GLU A 1 593 ? -10.365 21.003 -9.832 1.00 85.50 593 GLU A CA 1
ATOM 4944 C C . GLU A 1 593 ? -10.570 21.969 -11.015 1.00 85.50 593 GLU A C 1
ATOM 4946 O O . GLU A 1 593 ? -9.966 21.783 -12.067 1.00 85.50 593 GLU A O 1
ATOM 4951 N N . ILE A 1 594 ? -11.380 23.024 -10.850 1.00 87.31 594 ILE A N 1
ATOM 4952 C CA . ILE A 1 594 ? -11.496 24.103 -11.847 1.00 87.31 594 ILE A CA 1
ATOM 4953 C C . ILE A 1 594 ? -10.182 24.885 -11.946 1.00 87.31 594 ILE A C 1
ATOM 4955 O O . ILE A 1 594 ? -9.686 25.097 -13.049 1.00 87.31 594 ILE A O 1
ATOM 4959 N N . ASN A 1 595 ? -9.596 25.274 -10.809 1.00 84.69 595 ASN A N 1
ATOM 4960 C CA . ASN A 1 595 ? -8.306 25.967 -10.804 1.00 84.69 595 ASN A CA 1
ATOM 4961 C C . ASN A 1 595 ? -7.201 25.091 -11.418 1.00 84.69 595 ASN A C 1
ATOM 4963 O O . ASN A 1 595 ? -6.402 25.583 -12.210 1.00 84.69 595 ASN A O 1
ATOM 4967 N N . ASP A 1 596 ? -7.187 23.793 -11.093 1.00 82.12 596 ASP A N 1
ATOM 4968 C CA . ASP A 1 596 ? -6.232 22.831 -11.651 1.00 82.12 596 ASP A CA 1
ATOM 4969 C C . ASP A 1 596 ? -6.390 22.717 -13.179 1.00 82.12 596 ASP A C 1
ATOM 4971 O O . ASP A 1 596 ? -5.397 22.686 -13.908 1.00 82.12 596 ASP A O 1
ATOM 4975 N N . LEU A 1 597 ? -7.632 22.707 -13.682 1.00 85.19 597 LEU A N 1
ATOM 4976 C CA . LEU A 1 597 ? -7.930 22.712 -15.116 1.00 85.19 597 LEU A CA 1
ATOM 4977 C C . LEU A 1 597 ? -7.467 24.010 -15.800 1.00 85.19 597 LEU A C 1
ATOM 4979 O O . LEU A 1 597 ? -6.905 23.959 -16.896 1.00 85.19 597 LEU A O 1
ATOM 4983 N N . ASP A 1 598 ? -7.667 25.163 -15.162 1.00 86.12 598 ASP A N 1
ATOM 4984 C CA . ASP A 1 598 ? -7.210 26.457 -15.679 1.00 86.12 598 ASP A CA 1
ATOM 4985 C C . ASP A 1 598 ? -5.680 26.545 -15.734 1.00 86.12 598 ASP A C 1
ATOM 4987 O O . ASP A 1 598 ? -5.112 27.072 -16.697 1.00 86.12 598 ASP A O 1
ATOM 4991 N N . ASP A 1 599 ? -4.993 26.017 -14.724 1.00 83.44 599 ASP A N 1
ATOM 4992 C CA . ASP A 1 599 ? -3.533 25.983 -14.687 1.00 83.44 599 ASP A CA 1
ATOM 4993 C C . ASP A 1 599 ? -2.963 24.997 -15.712 1.00 83.44 599 ASP A C 1
ATOM 4995 O O . ASP A 1 599 ? -2.007 25.338 -16.418 1.00 83.44 599 ASP A O 1
ATOM 4999 N N . LEU A 1 600 ? -3.600 23.834 -15.889 1.00 82.75 600 LEU A N 1
ATOM 5000 C CA . LEU A 1 600 ? -3.281 22.898 -16.968 1.00 82.75 600 LEU A CA 1
ATOM 5001 C C . LEU A 1 600 ? -3.441 23.562 -18.339 1.00 82.75 600 LEU A C 1
ATOM 5003 O O . LEU A 1 600 ? -2.536 23.488 -19.170 1.00 82.75 600 LEU A O 1
ATOM 5007 N N . LYS A 1 601 ? -4.551 24.275 -18.564 1.00 86.69 601 LYS A N 1
ATOM 5008 C CA . LYS A 1 601 ? -4.791 25.017 -19.807 1.00 86.69 601 LYS A CA 1
ATOM 5009 C C . LYS A 1 601 ? -3.686 26.041 -20.076 1.00 86.69 601 LYS A C 1
ATOM 5011 O O . LYS A 1 601 ? -3.152 26.083 -21.182 1.00 86.69 601 LYS A O 1
ATOM 5016 N N . LYS A 1 602 ? -3.298 26.842 -19.076 1.00 85.94 602 LYS A N 1
ATOM 5017 C CA . LYS A 1 602 ? -2.181 27.802 -19.202 1.00 85.94 602 LYS A CA 1
ATOM 5018 C C . LYS A 1 602 ? -0.850 27.107 -19.484 1.00 85.94 602 LYS A C 1
ATOM 5020 O O . LYS A 1 602 ? -0.040 27.656 -20.227 1.00 85.94 602 LYS A O 1
ATOM 5025 N N . SER A 1 603 ? -0.603 25.946 -18.876 1.00 79.56 603 SER A N 1
ATOM 5026 C CA . SER A 1 603 ? 0.617 25.162 -19.096 1.00 79.56 603 SER A CA 1
ATOM 5027 C C . SER A 1 603 ? 0.688 24.647 -20.531 1.00 79.56 603 SER A C 1
ATOM 5029 O O . SER A 1 603 ? 1.665 24.906 -21.229 1.00 79.56 603 SER A O 1
ATOM 5031 N N . LEU A 1 604 ? -0.388 24.019 -21.005 1.00 81.81 604 LEU A N 1
ATOM 5032 C CA . LEU A 1 604 ? -0.475 23.472 -22.355 1.00 81.81 604 LEU A CA 1
ATOM 5033 C C . LEU A 1 604 ? -0.373 24.545 -23.441 1.00 81.81 604 LEU A C 1
ATOM 5035 O O . LEU A 1 604 ? 0.273 24.312 -24.461 1.00 81.81 604 LEU A O 1
ATOM 5039 N N . LEU A 1 605 ? -0.904 25.749 -23.201 1.00 86.31 605 LEU A N 1
ATOM 5040 C CA . LEU A 1 605 ? -0.740 26.873 -24.129 1.00 86.31 605 LEU A CA 1
ATOM 5041 C C . LEU A 1 605 ? 0.734 27.238 -24.358 1.00 86.31 605 LEU A C 1
ATOM 5043 O O . LEU A 1 605 ? 1.098 27.603 -25.475 1.00 86.31 605 LEU A O 1
ATOM 5047 N N . LYS A 1 606 ? 1.602 27.090 -23.347 1.00 83.25 606 LYS A N 1
ATOM 5048 C CA . LYS A 1 606 ? 3.054 27.310 -23.503 1.00 83.25 606 LYS A CA 1
ATOM 5049 C C . LYS A 1 606 ? 3.712 26.250 -24.386 1.00 83.25 606 LYS A C 1
ATOM 5051 O O . LYS A 1 606 ? 4.737 26.525 -24.999 1.00 83.25 606 LYS A O 1
ATOM 5056 N N . GLU A 1 607 ? 3.115 25.066 -24.469 1.00 79.25 607 GLU A N 1
ATOM 5057 C CA . GLU A 1 607 ? 3.546 23.975 -25.346 1.00 79.25 607 GLU A CA 1
ATOM 5058 C C . GLU A 1 607 ? 2.953 24.102 -26.758 1.00 79.25 607 GLU A C 1
ATOM 5060 O O . GLU A 1 607 ? 3.245 23.279 -27.616 1.00 79.25 607 GLU A O 1
ATOM 5065 N N . GLY A 1 608 ? 2.101 25.097 -27.030 1.00 85.56 608 GLY A N 1
ATOM 5066 C CA . GLY A 1 608 ? 1.349 25.168 -28.288 1.00 85.56 608 GLY A CA 1
ATOM 5067 C C . GLY A 1 608 ? 0.225 24.128 -28.381 1.00 85.56 608 GLY A C 1
ATOM 5068 O O . GLY A 1 608 ? -0.210 23.780 -29.477 1.00 85.56 608 GLY A O 1
ATOM 5069 N N . ARG A 1 609 ? -0.244 23.619 -27.237 1.00 86.94 609 ARG A N 1
ATOM 5070 C CA . ARG A 1 609 ? -1.400 22.722 -27.101 1.00 86.94 609 ARG A CA 1
ATOM 5071 C C . ARG A 1 609 ? -2.569 23.491 -26.481 1.00 86.94 609 ARG A C 1
ATOM 5073 O O . ARG A 1 609 ? -2.381 24.519 -25.837 1.00 86.94 609 ARG A O 1
ATOM 5080 N N . ASN A 1 610 ? -3.788 22.994 -26.659 1.00 88.06 610 ASN A N 1
ATOM 5081 C CA . ASN A 1 610 ? -4.985 23.629 -26.111 1.00 88.06 610 ASN A CA 1
ATOM 5082 C C . ASN A 1 610 ? -5.828 22.640 -25.295 1.00 88.06 610 ASN A C 1
ATOM 5084 O O . ASN A 1 610 ? -5.808 21.434 -25.554 1.00 88.06 610 ASN A O 1
ATOM 5088 N N . VAL A 1 611 ? -6.567 23.187 -24.328 1.00 89.62 611 VAL A N 1
ATOM 5089 C CA . VAL A 1 611 ? -7.657 22.512 -23.618 1.00 89.62 611 VAL A CA 1
ATOM 5090 C C . VAL A 1 611 ? -8.943 23.252 -23.940 1.00 89.62 611 VAL A C 1
ATOM 5092 O O . VAL A 1 611 ? -9.132 24.405 -23.527 1.00 89.62 611 VAL A O 1
ATOM 5095 N N . ASP A 1 612 ? -9.831 22.585 -24.667 1.00 93.06 612 ASP A N 1
ATOM 5096 C CA . ASP A 1 612 ? -11.112 23.161 -25.052 1.00 93.06 612 ASP A CA 1
ATOM 5097 C C . ASP A 1 612 ? -12.110 23.019 -23.910 1.00 93.06 612 ASP A C 1
ATOM 5099 O O . ASP A 1 612 ? -12.372 21.923 -23.422 1.00 93.06 612 ASP A O 1
ATOM 5103 N N . ILE A 1 613 ? -12.675 24.140 -23.464 1.00 94.44 613 ILE A N 1
ATOM 5104 C CA . ILE A 1 613 ? -13.733 24.113 -22.456 1.00 94.44 613 ILE A CA 1
ATOM 5105 C C . ILE A 1 613 ? -15.054 23.832 -23.163 1.00 94.44 613 ILE A C 1
ATOM 5107 O O . ILE A 1 613 ? -15.522 24.626 -23.980 1.00 94.44 613 ILE A O 1
ATOM 5111 N N . LEU A 1 614 ? -15.655 22.689 -22.850 1.00 95.25 614 LEU A N 1
ATOM 5112 C CA . LEU A 1 614 ? -16.866 22.211 -23.496 1.00 95.25 614 LEU A CA 1
ATOM 5113 C C . LEU A 1 614 ? -18.116 22.669 -22.746 1.00 95.25 614 LEU A C 1
ATOM 5115 O O . LEU A 1 614 ? -18.209 22.608 -21.518 1.00 95.25 614 LEU A O 1
ATOM 5119 N N . SER A 1 615 ? -19.129 23.077 -23.511 1.00 95.75 615 SER A N 1
ATOM 5120 C CA . SER A 1 615 ? -20.455 23.345 -22.959 1.00 95.75 615 SER A CA 1
ATOM 5121 C C . SER A 1 615 ? -21.162 22.038 -22.581 1.00 95.75 615 SER A C 1
ATOM 5123 O O . SER A 1 615 ? -20.978 21.006 -23.232 1.00 95.75 615 SER A O 1
ATOM 5125 N N . LYS A 1 616 ? -22.064 22.094 -21.594 1.00 95.44 616 LYS A N 1
ATOM 5126 C CA . LYS A 1 616 ? -22.940 20.960 -21.244 1.00 95.44 616 LYS A CA 1
ATOM 5127 C C . LYS A 1 616 ? -23.735 20.434 -22.446 1.00 95.44 616 LYS A C 1
ATOM 5129 O O . LYS A 1 616 ? -23.913 19.230 -22.572 1.00 95.44 616 LYS A O 1
ATOM 5134 N N . LYS A 1 617 ? -24.156 21.319 -23.358 1.00 96.75 617 LYS A N 1
ATOM 5135 C CA . LYS A 1 617 ? -24.848 20.943 -24.602 1.00 96.75 617 LYS A CA 1
ATOM 5136 C C . LYS A 1 617 ? -23.945 20.124 -25.527 1.00 96.75 617 LYS A C 1
ATOM 5138 O O . LYS A 1 617 ? -24.390 19.128 -26.082 1.00 96.75 617 LYS A O 1
ATOM 5143 N N . THR A 1 618 ? -22.679 20.516 -25.672 1.00 95.94 618 THR A N 1
ATOM 5144 C CA . THR A 1 618 ? -21.695 19.764 -26.468 1.00 95.94 618 THR A CA 1
ATOM 5145 C C . THR A 1 618 ? -21.492 18.365 -25.891 1.00 95.94 618 THR A C 1
ATOM 5147 O O . THR A 1 618 ? -21.507 17.389 -26.634 1.00 95.94 618 THR A O 1
ATOM 5150 N N . ILE A 1 619 ? -21.341 18.271 -24.570 1.00 94.38 619 ILE A N 1
ATOM 5151 C CA . ILE A 1 619 ? -21.177 17.004 -23.854 1.00 94.38 619 ILE A CA 1
ATOM 5152 C C . ILE A 1 619 ? -22.402 16.099 -24.046 1.00 94.38 619 ILE A C 1
ATOM 5154 O O . ILE A 1 619 ? -22.244 14.965 -24.493 1.00 94.38 619 ILE A O 1
ATOM 5158 N N . LEU A 1 620 ? -23.612 16.626 -23.823 1.00 94.44 620 LEU A N 1
ATOM 5159 C CA . LEU A 1 620 ? -24.867 15.898 -24.031 1.00 94.44 620 LEU A CA 1
ATOM 5160 C C . LEU A 1 620 ? -24.987 15.367 -25.464 1.00 94.44 620 LEU A C 1
ATOM 5162 O O . LEU A 1 620 ? -25.293 14.198 -25.665 1.00 94.44 620 LEU A O 1
ATOM 5166 N N . ASN A 1 621 ? -24.694 16.207 -26.458 1.00 95.44 621 ASN A N 1
ATOM 5167 C CA . ASN A 1 621 ? -24.785 15.825 -27.865 1.00 95.44 621 ASN A CA 1
ATOM 5168 C C . ASN A 1 621 ? -23.775 14.737 -28.257 1.00 95.44 621 ASN A C 1
ATOM 5170 O O . ASN A 1 621 ? -24.068 13.932 -29.135 1.00 95.44 621 ASN A O 1
ATOM 5174 N N . ARG A 1 622 ? -22.578 14.730 -27.653 1.00 92.38 622 ARG A N 1
ATOM 5175 C CA . ARG A 1 622 ? -21.526 13.751 -27.973 1.00 92.38 622 ARG A CA 1
ATOM 5176 C C . ARG A 1 622 ? -21.724 12.416 -27.264 1.00 92.38 622 ARG A C 1
ATOM 5178 O O . ARG A 1 622 ? -21.426 11.380 -27.848 1.00 92.38 622 ARG A O 1
ATOM 5185 N N . TYR A 1 623 ? -22.181 12.446 -26.015 1.00 91.56 623 TYR A N 1
ATOM 5186 C CA . TYR A 1 623 ? -22.155 11.277 -25.134 1.00 91.56 623 TYR A CA 1
ATOM 5187 C C . TYR A 1 623 ? -23.543 10.759 -24.753 1.00 91.56 623 TYR A C 1
ATOM 5189 O O . TYR A 1 623 ? -23.653 9.687 -24.169 1.00 91.56 623 TYR A O 1
ATOM 5197 N N . GLY A 1 624 ? -24.607 11.494 -25.081 1.00 91.50 624 GLY A N 1
ATOM 5198 C CA . GLY A 1 624 ? -25.980 11.159 -24.698 1.00 91.50 624 GLY A CA 1
ATOM 5199 C C . GLY A 1 624 ? -26.338 11.571 -23.269 1.00 91.50 624 GLY A C 1
ATOM 5200 O O . GLY A 1 624 ? -27.510 11.548 -22.915 1.00 91.50 624 GLY A O 1
ATOM 5201 N N . PHE A 1 625 ? -25.364 12.023 -22.469 1.00 92.31 625 PHE A N 1
ATOM 5202 C CA . PHE A 1 625 ? -25.576 12.488 -21.099 1.00 92.31 625 PHE A CA 1
ATOM 5203 C C . PHE A 1 625 ? -24.601 13.585 -20.693 1.00 92.31 625 PHE A C 1
ATOM 5205 O O . PHE A 1 625 ? -23.602 13.842 -21.365 1.00 92.31 625 PHE A O 1
ATOM 5212 N N . ILE A 1 626 ? -24.899 14.234 -19.567 1.00 90.44 626 ILE A N 1
ATOM 5213 C CA . ILE A 1 626 ? -24.025 15.223 -18.940 1.00 90.44 626 ILE A CA 1
ATOM 5214 C C . ILE A 1 626 ? -23.450 14.587 -17.671 1.00 90.44 626 ILE A C 1
ATOM 5216 O O . ILE A 1 626 ? -24.203 14.392 -16.717 1.00 90.44 626 ILE A O 1
ATOM 5220 N N . PRO A 1 627 ? -22.141 14.281 -17.622 1.00 90.06 627 PRO A N 1
ATOM 5221 C CA . PRO A 1 627 ? -21.490 13.848 -16.397 1.00 90.06 627 PRO A CA 1
ATOM 5222 C C . PRO A 1 627 ? -21.663 14.906 -15.295 1.00 90.06 627 PRO A C 1
ATOM 5224 O O . PRO A 1 627 ? -21.759 16.107 -15.565 1.00 90.06 627 PRO A O 1
ATOM 5227 N N . ASN A 1 628 ? -21.653 14.483 -14.037 1.00 90.88 628 ASN A N 1
ATOM 5228 C CA . ASN A 1 628 ? -21.722 15.375 -12.884 1.00 90.88 628 ASN A CA 1
ATOM 5229 C C . ASN A 1 628 ? -20.403 16.144 -12.716 1.00 90.88 628 ASN A C 1
ATOM 5231 O O . ASN A 1 628 ? -19.494 15.730 -11.994 1.00 90.88 628 ASN A O 1
ATOM 5235 N N . GLY A 1 629 ? -20.325 17.293 -13.379 1.00 89.88 629 GLY A N 1
ATOM 5236 C CA . GLY A 1 629 ? -19.228 18.247 -13.292 1.00 89.88 629 GLY A CA 1
ATOM 5237 C C . GLY A 1 629 ? -19.717 19.689 -13.382 1.00 89.88 629 GLY A C 1
ATOM 5238 O O . GLY A 1 629 ? -20.808 19.980 -13.887 1.00 89.88 629 GLY A O 1
ATOM 5239 N N . LEU A 1 630 ? -18.890 20.598 -12.877 1.00 92.44 630 LEU A N 1
ATOM 5240 C CA . LEU A 1 630 ? -19.068 22.040 -13.003 1.00 92.44 630 LEU A CA 1
ATOM 5241 C C . LEU A 1 630 ? -18.511 22.539 -14.342 1.00 92.44 630 LEU A C 1
ATOM 5243 O O . LEU A 1 630 ? -19.173 23.324 -15.018 1.00 92.44 630 LEU A O 1
ATOM 5247 N N . VAL A 1 631 ? -17.325 22.055 -14.732 1.00 92.94 631 VAL A N 1
ATOM 5248 C CA . VAL A 1 631 ? -16.614 22.438 -15.965 1.00 92.94 631 VAL A CA 1
ATOM 5249 C C . VAL A 1 631 ? -16.042 21.191 -16.640 1.00 92.94 631 VAL A C 1
ATOM 5251 O O . VAL A 1 631 ? -15.598 20.261 -15.964 1.00 92.94 631 VAL A O 1
ATOM 5254 N N . PHE A 1 632 ? -16.050 21.181 -17.975 1.00 93.62 632 PHE A N 1
ATOM 5255 C CA . PHE A 1 632 ? -15.550 20.082 -18.799 1.00 93.62 632 PHE A CA 1
ATOM 5256 C C . PHE A 1 632 ? -14.433 20.595 -19.703 1.00 93.62 632 PHE A C 1
ATOM 5258 O O . PHE A 1 632 ? -14.665 21.511 -20.490 1.00 93.62 632 PHE A O 1
ATOM 5265 N N . GLY A 1 633 ? -13.239 20.025 -19.585 1.00 92.06 633 GLY A N 1
ATOM 5266 C CA . GLY A 1 633 ? -12.107 20.309 -20.466 1.00 92.06 633 GLY A CA 1
ATOM 5267 C C . GLY A 1 633 ? -11.845 19.145 -21.412 1.00 92.06 633 GLY A C 1
ATOM 5268 O O . GLY A 1 633 ? -11.976 17.992 -21.017 1.00 92.06 633 GLY A O 1
ATOM 5269 N N . GLU A 1 634 ? -11.454 19.419 -22.647 1.00 91.56 634 GLU A N 1
ATOM 5270 C CA . GLU A 1 634 ? -11.062 18.405 -23.622 1.00 91.56 634 GLU A CA 1
ATOM 5271 C C . GLU A 1 634 ? -9.599 18.590 -24.023 1.00 91.56 634 GLU A C 1
ATOM 5273 O O . GLU A 1 634 ? -9.210 19.644 -24.529 1.00 91.56 634 GLU A O 1
ATOM 5278 N N . LYS A 1 635 ? -8.790 17.543 -23.819 1.00 88.31 635 LYS A N 1
ATOM 5279 C CA . LYS A 1 635 ? -7.440 17.447 -24.389 1.00 88.31 635 LYS A CA 1
ATOM 5280 C C . LYS A 1 635 ? -7.507 16.631 -25.666 1.00 88.31 635 LYS A C 1
ATOM 5282 O O . LYS A 1 635 ? -7.501 15.411 -25.599 1.00 88.31 635 LYS A O 1
ATOM 5287 N N . ILE A 1 636 ? -7.532 17.276 -26.825 1.00 86.44 636 ILE A N 1
ATOM 5288 C CA . ILE A 1 636 ? -7.659 16.593 -28.129 1.00 86.44 636 ILE A CA 1
ATOM 5289 C C . ILE A 1 636 ? -6.422 15.768 -28.537 1.00 86.44 636 ILE A C 1
ATOM 5291 O O . ILE A 1 636 ? -6.481 14.928 -29.434 1.00 86.44 636 ILE A O 1
ATOM 5295 N N . HIS A 1 637 ? -5.280 16.017 -27.900 1.00 83.50 637 HIS A N 1
ATOM 5296 C CA . HIS A 1 637 ? -4.001 15.412 -28.265 1.00 83.50 637 HIS A CA 1
ATOM 5297 C C . HIS A 1 637 ? -3.700 14.112 -27.510 1.00 83.50 637 HIS A C 1
ATOM 5299 O O . HIS A 1 637 ? -2.756 13.420 -27.871 1.00 83.50 637 HIS A O 1
ATOM 5305 N N . ASP A 1 638 ? -4.482 13.752 -26.489 1.00 83.44 638 ASP A N 1
ATOM 5306 C CA . ASP A 1 638 ? -4.293 12.474 -25.801 1.00 83.44 638 ASP A CA 1
ATOM 5307 C C . ASP A 1 638 ? -4.585 11.300 -26.754 1.00 83.44 638 ASP A C 1
ATOM 5309 O O . ASP A 1 638 ? -5.428 11.379 -27.663 1.00 83.44 638 ASP A O 1
ATOM 5313 N N . ARG A 1 639 ? -3.851 10.204 -26.558 1.00 84.12 639 ARG A N 1
ATOM 5314 C CA . ARG A 1 639 ? -3.970 8.955 -27.321 1.00 84.12 639 ARG A CA 1
ATOM 5315 C C . ARG A 1 639 ? -4.095 7.785 -26.357 1.00 84.12 639 ARG A C 1
ATOM 5317 O O . ARG A 1 639 ? -3.714 7.881 -25.193 1.00 84.12 639 ARG A O 1
ATOM 5324 N N . VAL A 1 640 ? -4.597 6.655 -26.840 1.00 84.06 640 VAL A N 1
ATOM 5325 C CA . VAL A 1 640 ? -4.663 5.427 -26.044 1.00 84.06 640 VAL A CA 1
ATOM 5326 C C . VAL A 1 640 ? -4.103 4.273 -26.852 1.00 84.06 640 VAL A C 1
ATOM 5328 O O . VAL A 1 640 ? -4.566 4.004 -27.957 1.00 84.06 640 VAL A O 1
ATOM 5331 N N . LEU A 1 641 ? -3.117 3.580 -26.288 1.00 86.00 641 LEU A N 1
ATOM 5332 C CA . LEU A 1 641 ? -2.617 2.335 -26.859 1.00 86.00 641 LEU A CA 1
ATOM 5333 C C . LEU A 1 641 ? -3.617 1.212 -26.598 1.00 86.00 641 LEU A C 1
ATOM 5335 O O . LEU A 1 641 ? -4.146 1.072 -25.490 1.00 86.00 641 LEU A O 1
ATOM 5339 N N . VAL A 1 642 ? -3.844 0.366 -27.602 1.00 88.25 642 VAL A N 1
ATOM 5340 C CA . VAL A 1 642 ? -4.664 -0.833 -27.412 1.00 88.25 642 VAL A CA 1
ATOM 5341 C C . VAL A 1 642 ? -4.050 -1.724 -26.329 1.00 88.25 642 VAL A C 1
ATOM 5343 O O . VAL A 1 642 ? -2.831 -1.839 -26.206 1.00 88.25 642 VAL A O 1
ATOM 5346 N N . ALA A 1 643 ? -4.878 -2.389 -25.519 1.00 87.50 643 ALA A N 1
ATOM 5347 C CA . ALA A 1 643 ? -4.374 -3.127 -24.357 1.00 87.50 643 ALA A CA 1
ATOM 5348 C C . ALA A 1 643 ? -3.382 -4.252 -24.702 1.00 87.50 643 ALA A C 1
ATOM 5350 O O . ALA A 1 643 ? -2.542 -4.604 -23.879 1.00 87.50 643 ALA A O 1
ATOM 5351 N N . ASN A 1 644 ? -3.458 -4.793 -25.919 1.00 88.19 644 ASN A N 1
ATOM 5352 C CA . ASN A 1 644 ? -2.580 -5.833 -26.448 1.00 88.19 644 ASN A CA 1
ATOM 5353 C C . ASN A 1 644 ? -1.437 -5.283 -27.329 1.00 88.19 644 ASN A C 1
ATOM 5355 O O . ASN A 1 644 ? -0.855 -6.051 -28.097 1.00 88.19 644 ASN A O 1
ATOM 5359 N N . PHE A 1 645 ? -1.091 -3.991 -27.236 1.00 89.50 645 PHE A N 1
ATOM 5360 C CA . PHE A 1 645 ? -0.097 -3.365 -28.120 1.00 89.50 645 PHE A CA 1
ATOM 5361 C C . PHE A 1 645 ? 1.254 -4.092 -28.117 1.00 89.50 645 PHE A C 1
ATOM 5363 O O . PHE A 1 645 ? 1.846 -4.272 -29.175 1.00 89.50 645 PHE A O 1
ATOM 5370 N N . MET A 1 646 ? 1.727 -4.581 -26.962 1.00 90.62 646 MET A N 1
ATOM 5371 C CA . MET A 1 646 ? 2.997 -5.315 -26.901 1.00 90.62 646 MET A CA 1
ATOM 5372 C C . MET A 1 646 ? 2.970 -6.572 -27.773 1.00 90.62 646 MET A C 1
ATOM 5374 O O . MET A 1 646 ? 3.945 -6.852 -28.466 1.00 90.62 646 MET A O 1
ATOM 5378 N N . LYS A 1 647 ? 1.845 -7.300 -27.785 1.00 91.25 647 LYS A N 1
ATOM 5379 C CA . LYS A 1 647 ? 1.659 -8.469 -28.652 1.00 91.25 647 LYS A CA 1
ATOM 5380 C C . LYS A 1 647 ? 1.691 -8.058 -30.125 1.00 91.25 647 LYS A C 1
ATOM 5382 O O . LYS A 1 647 ? 2.407 -8.680 -30.899 1.00 91.25 647 LYS A O 1
ATOM 5387 N N . ILE A 1 648 ? 0.996 -6.978 -30.486 1.00 93.00 648 ILE A N 1
ATOM 5388 C CA . ILE A 1 648 ? 0.981 -6.436 -31.856 1.00 93.00 648 ILE A CA 1
ATOM 5389 C C . ILE A 1 648 ? 2.393 -6.059 -32.316 1.00 93.00 648 ILE A C 1
ATOM 5391 O O . ILE A 1 648 ? 2.794 -6.409 -33.424 1.00 93.00 648 ILE A O 1
ATOM 5395 N N . LEU A 1 649 ? 3.167 -5.391 -31.458 1.00 94.00 649 LEU A N 1
ATOM 5396 C CA . LEU A 1 649 ? 4.546 -5.006 -31.755 1.00 94.00 649 LEU A CA 1
ATOM 5397 C C . LEU A 1 649 ? 5.478 -6.223 -31.868 1.00 94.00 649 LEU A C 1
ATOM 5399 O O . LEU A 1 649 ? 6.313 -6.261 -32.767 1.00 94.00 649 LEU A O 1
ATOM 5403 N N . CYS A 1 650 ? 5.317 -7.245 -31.022 1.00 94.94 650 CYS A N 1
ATOM 5404 C CA . CYS A 1 650 ? 6.083 -8.491 -31.141 1.00 94.94 650 CYS A CA 1
ATOM 5405 C C . CYS A 1 650 ? 5.752 -9.242 -32.438 1.00 94.94 650 CYS A C 1
ATOM 5407 O O . CYS A 1 650 ? 6.655 -9.675 -33.147 1.00 94.94 650 CYS A O 1
ATOM 5409 N N . GLU A 1 651 ? 4.468 -9.360 -32.786 1.00 95.25 651 GLU A N 1
ATOM 5410 C CA . GLU A 1 651 ? 4.035 -9.952 -34.057 1.00 95.25 651 GLU A CA 1
ATOM 5411 C C . GLU A 1 651 ? 4.575 -9.167 -35.255 1.00 95.25 651 GLU A C 1
ATOM 5413 O O . GLU A 1 651 ? 4.948 -9.759 -36.267 1.00 95.25 651 GLU A O 1
ATOM 5418 N N . TYR A 1 652 ? 4.638 -7.840 -35.146 1.00 94.81 652 TYR A N 1
ATOM 5419 C CA . TYR A 1 652 ? 5.244 -6.993 -36.163 1.00 94.81 652 TYR A CA 1
ATOM 5420 C C . TYR A 1 652 ? 6.744 -7.265 -36.313 1.00 94.81 652 TYR A C 1
ATOM 5422 O O . TYR A 1 652 ? 7.191 -7.487 -37.434 1.00 94.81 652 TYR A O 1
ATOM 5430 N N . LEU A 1 653 ? 7.504 -7.354 -35.214 1.00 94.69 653 LEU A N 1
ATOM 5431 C CA . LEU A 1 653 ? 8.923 -7.738 -35.248 1.00 94.69 653 LEU A CA 1
ATOM 5432 C C . LEU A 1 653 ? 9.133 -9.086 -35.953 1.00 94.69 653 LEU A C 1
ATOM 5434 O O . LEU A 1 653 ? 9.985 -9.188 -36.835 1.00 94.69 653 LEU A O 1
ATOM 5438 N N . VAL A 1 654 ? 8.320 -10.094 -35.622 1.00 95.69 654 VAL A N 1
ATOM 5439 C CA . VAL A 1 654 ? 8.386 -11.424 -36.255 1.00 95.69 654 VAL A CA 1
ATOM 5440 C C . VAL A 1 654 ? 8.073 -11.350 -37.751 1.00 95.69 654 VAL A C 1
ATOM 5442 O O . VAL A 1 654 ? 8.788 -11.942 -38.556 1.00 95.69 654 VAL A O 1
ATOM 5445 N N . LYS A 1 655 ? 7.057 -10.575 -38.154 1.00 94.00 655 LYS A N 1
ATOM 5446 C CA . LYS A 1 655 ? 6.728 -10.356 -39.577 1.00 94.00 655 LYS A CA 1
ATOM 5447 C C . LYS A 1 655 ? 7.845 -9.655 -40.349 1.00 94.00 655 LYS A C 1
ATOM 5449 O O . LYS A 1 655 ? 7.974 -9.886 -41.545 1.00 94.00 655 LYS A O 1
ATOM 5454 N N . GLN A 1 656 ? 8.651 -8.837 -39.675 1.00 92.75 656 GLN A N 1
ATOM 5455 C CA . GLN A 1 656 ? 9.849 -8.206 -40.240 1.00 92.75 656 GLN A CA 1
ATOM 5456 C C . GLN A 1 656 ? 11.094 -9.114 -40.169 1.00 92.75 656 GLN A C 1
ATOM 5458 O O . GLN A 1 656 ? 12.213 -8.649 -40.370 1.00 92.75 656 GLN A O 1
ATOM 5463 N N . GLY A 1 657 ? 10.925 -10.408 -39.867 1.00 92.94 657 GLY A N 1
ATOM 5464 C CA . GLY A 1 657 ? 12.012 -11.388 -39.830 1.00 92.94 657 GLY A CA 1
ATOM 5465 C C . GLY A 1 657 ? 12.904 -11.301 -38.589 1.00 92.94 657 GLY A C 1
ATOM 5466 O O . GLY A 1 657 ? 14.016 -11.826 -38.605 1.00 92.94 657 GLY A O 1
ATOM 5467 N N . ARG A 1 658 ? 12.460 -10.630 -37.517 1.00 94.56 658 ARG A N 1
ATOM 5468 C CA . ARG A 1 658 ? 13.206 -10.547 -36.251 1.00 94.56 658 ARG A CA 1
ATOM 5469 C C . ARG A 1 658 ? 12.773 -11.631 -35.273 1.00 94.56 658 ARG A C 1
ATOM 5471 O O . ARG A 1 658 ? 11.659 -12.147 -35.334 1.00 94.56 658 ARG A O 1
ATOM 5478 N N . THR A 1 659 ? 13.656 -11.954 -34.334 1.00 96.12 659 THR A N 1
ATOM 5479 C CA . THR A 1 659 ? 13.400 -12.998 -33.336 1.00 96.12 659 THR A CA 1
ATOM 5480 C C . THR A 1 659 ? 12.911 -12.386 -32.023 1.00 96.12 659 THR A C 1
ATOM 5482 O O . THR A 1 659 ? 13.517 -11.453 -31.494 1.00 96.12 659 THR A O 1
ATOM 5485 N N . VAL A 1 660 ? 11.823 -12.941 -31.484 1.00 97.19 660 VAL A N 1
ATOM 5486 C CA . VAL A 1 660 ? 11.264 -12.599 -30.169 1.00 97.19 660 VAL A CA 1
ATOM 5487 C C . VAL A 1 660 ? 11.428 -13.800 -29.241 1.00 97.19 660 VAL A C 1
ATOM 5489 O O . VAL A 1 660 ? 10.998 -14.901 -29.578 1.00 97.19 660 VAL A O 1
ATOM 5492 N N . ILE A 1 661 ? 12.048 -13.591 -28.081 1.00 96.75 661 ILE A N 1
ATOM 5493 C CA . ILE A 1 661 ? 12.340 -14.638 -27.097 1.00 96.75 661 ILE A CA 1
ATOM 5494 C C . ILE A 1 661 ? 11.620 -14.328 -25.787 1.00 96.75 661 ILE A C 1
ATOM 5496 O O . ILE A 1 661 ? 11.726 -13.222 -25.253 1.00 96.75 661 ILE A O 1
ATOM 5500 N N . ASP A 1 662 ? 10.933 -15.334 -25.247 1.00 95.06 662 ASP A N 1
ATOM 5501 C CA . ASP A 1 662 ? 10.395 -15.301 -23.890 1.00 95.06 662 ASP A CA 1
ATOM 5502 C C . ASP A 1 662 ? 11.434 -15.816 -22.883 1.00 95.06 662 ASP A C 1
ATOM 5504 O O . ASP A 1 662 ? 11.800 -16.998 -22.890 1.00 95.06 662 ASP A O 1
ATOM 5508 N N . GLY A 1 663 ? 11.937 -14.932 -22.023 1.00 93.38 663 GLY A N 1
ATOM 5509 C CA . GLY A 1 663 ? 12.943 -15.295 -21.035 1.00 93.38 663 GLY A CA 1
ATOM 5510 C C . GLY A 1 663 ? 13.310 -14.192 -20.045 1.00 93.38 663 GLY A C 1
ATOM 5511 O O . GLY A 1 663 ? 13.086 -13.001 -20.259 1.00 93.38 663 GLY A O 1
ATOM 5512 N N . THR A 1 664 ? 13.906 -14.604 -18.927 1.00 92.31 664 THR A N 1
ATOM 5513 C CA . THR A 1 664 ? 14.348 -13.718 -17.843 1.00 92.31 664 THR A CA 1
ATOM 5514 C C . THR A 1 664 ? 15.858 -13.529 -17.886 1.00 92.31 664 THR A C 1
ATOM 5516 O O . THR A 1 664 ? 16.605 -14.468 -17.615 1.00 92.31 664 THR A O 1
ATOM 5519 N N . LEU A 1 665 ? 16.311 -12.304 -18.164 1.00 95.06 665 LEU A N 1
ATOM 5520 C CA . LEU A 1 665 ? 17.721 -11.916 -18.073 1.00 95.06 665 LEU A CA 1
ATOM 5521 C C . LEU A 1 665 ? 18.254 -12.115 -16.641 1.00 95.06 665 LEU A C 1
ATOM 5523 O O . LEU A 1 665 ? 17.623 -11.658 -15.683 1.00 95.06 665 LEU A O 1
ATOM 5527 N N . LYS A 1 666 ? 19.411 -12.778 -16.511 1.00 94.25 666 LYS A N 1
ATOM 5528 C CA . LYS A 1 666 ? 20.090 -13.071 -15.232 1.00 94.25 666 LYS A CA 1
ATOM 5529 C C . LYS A 1 666 ? 21.431 -12.354 -15.111 1.00 94.25 666 LYS A C 1
ATOM 5531 O O . LYS A 1 666 ? 21.709 -11.726 -14.094 1.00 94.25 666 LYS A O 1
ATOM 5536 N N . THR A 1 667 ? 22.247 -12.429 -16.159 1.00 95.69 667 THR A N 1
ATOM 5537 C CA . THR A 1 667 ? 23.638 -11.967 -16.107 1.00 95.69 667 THR A CA 1
ATOM 5538 C C . THR A 1 667 ? 24.032 -11.309 -17.418 1.00 95.69 667 THR A C 1
ATOM 5540 O O . THR A 1 667 ? 23.601 -11.743 -18.485 1.00 95.69 667 THR A O 1
ATOM 5543 N N . ILE A 1 668 ? 24.861 -10.274 -17.335 1.00 96.88 668 ILE A N 1
ATOM 5544 C CA . ILE A 1 668 ? 25.515 -9.605 -18.456 1.00 96.88 668 ILE A CA 1
ATOM 5545 C C . ILE A 1 668 ? 27.021 -9.749 -18.232 1.00 96.88 668 ILE A C 1
ATOM 5547 O O . ILE A 1 668 ? 27.559 -9.197 -17.278 1.00 96.88 668 ILE A O 1
ATOM 5551 N N . TYR A 1 669 ? 27.696 -10.489 -19.097 1.00 95.38 669 TYR A N 1
ATOM 5552 C CA . TYR A 1 669 ? 29.150 -10.577 -19.156 1.00 95.38 669 TYR A CA 1
ATOM 5553 C C . TYR A 1 669 ? 29.654 -9.525 -20.130 1.00 95.38 669 TYR A C 1
ATOM 5555 O O . TYR A 1 669 ? 29.222 -9.480 -21.285 1.00 95.38 669 TYR A O 1
ATOM 5563 N N . TYR A 1 670 ? 30.546 -8.666 -19.652 1.00 93.19 670 TYR A N 1
ATOM 5564 C CA . TYR A 1 670 ? 31.064 -7.546 -20.423 1.00 93.19 670 TYR A CA 1
ATOM 5565 C C . TYR A 1 670 ? 32.572 -7.405 -20.211 1.00 93.19 670 TYR A C 1
ATOM 5567 O O . TYR A 1 670 ? 33.071 -7.637 -19.104 1.00 93.19 670 TYR A O 1
ATOM 5575 N N . ASP A 1 671 ? 33.301 -7.043 -21.268 1.00 85.81 671 ASP A N 1
ATOM 5576 C CA . ASP A 1 671 ? 34.725 -6.726 -21.174 1.00 85.81 671 ASP A CA 1
ATOM 5577 C C . ASP A 1 671 ? 34.920 -5.212 -21.052 1.00 85.81 671 ASP A C 1
ATOM 5579 O O . ASP A 1 671 ? 34.649 -4.450 -21.973 1.00 85.81 671 ASP A O 1
ATOM 5583 N N . ASP A 1 672 ? 35.391 -4.786 -19.884 1.00 75.44 672 ASP A N 1
ATOM 5584 C CA . ASP A 1 672 ? 35.626 -3.382 -19.525 1.00 75.44 672 ASP A CA 1
ATOM 5585 C C . ASP A 1 672 ? 36.977 -2.863 -20.060 1.00 75.44 672 ASP A C 1
ATOM 5587 O O . ASP A 1 672 ? 37.420 -1.773 -19.699 1.00 75.44 672 ASP A O 1
ATOM 5591 N N . SER A 1 673 ? 37.685 -3.657 -20.875 1.00 79.06 673 SER A N 1
ATOM 5592 C CA . SER A 1 673 ? 38.938 -3.231 -21.495 1.00 79.06 673 SER A CA 1
ATOM 5593 C C . SER A 1 673 ? 38.695 -2.076 -22.478 1.00 79.06 673 SER A C 1
ATOM 5595 O O . SER A 1 673 ? 37.751 -2.093 -23.274 1.00 79.06 673 SER A O 1
ATOM 5597 N N . ALA A 1 674 ? 39.561 -1.056 -22.424 1.00 65.94 674 ALA A N 1
ATOM 5598 C CA . ALA A 1 674 ? 39.489 0.117 -23.302 1.00 65.94 674 ALA A CA 1
ATOM 5599 C C . ALA A 1 674 ? 39.594 -0.255 -24.796 1.00 65.94 674 ALA A C 1
ATOM 5601 O O . ALA A 1 674 ? 39.040 0.442 -25.646 1.00 65.94 674 ALA A O 1
ATOM 5602 N N . ASP A 1 675 ? 40.239 -1.388 -25.086 1.00 68.38 675 ASP A N 1
ATOM 5603 C CA . ASP A 1 675 ? 40.453 -1.931 -26.429 1.00 68.38 675 ASP A CA 1
ATOM 5604 C C . ASP A 1 675 ? 39.294 -2.809 -26.929 1.00 68.38 675 ASP A C 1
ATOM 5606 O O . ASP A 1 675 ? 39.288 -3.238 -28.086 1.00 68.38 675 ASP A O 1
ATOM 5610 N N . SER A 1 676 ? 38.285 -3.084 -26.092 1.00 70.25 676 SER A N 1
ATOM 5611 C CA . SER A 1 676 ? 37.124 -3.858 -26.523 1.00 70.25 676 SER A CA 1
ATOM 5612 C C . SER A 1 676 ? 36.364 -3.115 -27.634 1.00 70.25 676 SER A C 1
ATOM 5614 O O . SER A 1 676 ? 36.005 -1.929 -27.536 1.00 70.25 676 SER A O 1
ATOM 5616 N N . GLN A 1 677 ? 36.045 -3.835 -28.714 1.00 68.88 677 GLN A N 1
ATOM 5617 C CA . GLN A 1 677 ? 35.203 -3.317 -29.801 1.00 68.88 677 GLN A CA 1
ATOM 5618 C C . GLN A 1 677 ? 33.731 -3.090 -29.375 1.00 68.88 677 GLN A C 1
ATOM 5620 O O . GLN A 1 677 ? 32.892 -2.733 -30.198 1.00 68.88 677 GLN A O 1
ATOM 5625 N N . GLY A 1 678 ? 33.425 -3.198 -28.076 1.00 71.44 678 GLY A N 1
ATOM 5626 C CA . GLY A 1 678 ? 32.078 -3.168 -27.517 1.00 71.44 678 GLY A CA 1
ATOM 5627 C C . GLY A 1 678 ? 31.387 -4.531 -27.604 1.00 71.44 678 GLY A C 1
ATOM 5628 O O . GLY A 1 678 ? 31.857 -5.446 -28.279 1.00 71.44 678 GLY A O 1
ATOM 5629 N N . GLY A 1 679 ? 30.265 -4.664 -26.898 1.00 85.56 679 GLY A N 1
ATOM 5630 C CA . GLY A 1 679 ? 29.478 -5.897 -26.860 1.00 85.56 679 GLY A CA 1
ATOM 5631 C C . GLY A 1 679 ? 29.787 -6.815 -25.676 1.00 85.56 679 GLY A C 1
ATOM 5632 O O . GLY A 1 679 ? 30.588 -6.503 -24.800 1.00 85.56 679 GLY A O 1
ATOM 5633 N N . GLY A 1 680 ? 29.098 -7.948 -25.619 1.00 94.69 680 GLY A N 1
ATOM 5634 C CA . GLY A 1 680 ? 29.188 -8.882 -24.501 1.00 94.69 680 GLY A CA 1
ATOM 5635 C C . GLY A 1 680 ? 28.352 -10.137 -24.714 1.00 94.69 680 GLY A C 1
ATOM 5636 O O . GLY A 1 680 ? 27.900 -10.429 -25.823 1.00 94.69 680 GLY A O 1
ATOM 5637 N N . ILE A 1 681 ? 28.148 -10.890 -23.637 1.00 96.00 681 ILE A N 1
ATOM 5638 C CA . ILE A 1 681 ? 27.266 -12.060 -23.611 1.00 96.00 681 ILE A CA 1
ATOM 5639 C C . ILE A 1 681 ? 26.242 -11.863 -22.502 1.00 96.00 681 ILE A C 1
ATOM 5641 O O . ILE A 1 681 ? 26.605 -11.541 -21.377 1.00 96.00 681 ILE A O 1
ATOM 5645 N N . ILE A 1 682 ? 24.963 -12.087 -22.778 1.00 97.06 682 ILE A N 1
ATOM 5646 C CA . ILE A 1 682 ? 23.974 -12.248 -21.710 1.00 97.06 682 ILE A CA 1
ATOM 5647 C C . ILE A 1 682 ? 23.737 -13.723 -21.402 1.00 97.06 682 ILE A C 1
ATOM 5649 O O . ILE A 1 682 ? 23.824 -14.563 -22.296 1.00 97.06 682 ILE A O 1
ATOM 5653 N N . ARG A 1 683 ? 23.347 -14.020 -20.161 1.00 96.31 683 ARG A N 1
ATOM 5654 C CA . ARG A 1 683 ? 22.649 -15.257 -19.791 1.00 96.31 683 ARG A CA 1
ATOM 5655 C C . ARG A 1 683 ? 21.217 -14.944 -19.404 1.00 96.31 683 ARG A C 1
ATOM 5657 O O . ARG A 1 683 ? 20.961 -14.037 -18.604 1.00 96.31 683 ARG A O 1
ATOM 5664 N N . PHE A 1 684 ? 20.293 -15.722 -19.941 1.00 95.56 684 PHE A N 1
ATOM 5665 C CA . PHE A 1 684 ? 18.881 -15.654 -19.597 1.00 95.56 684 PHE A CA 1
ATOM 5666 C C . PHE A 1 684 ? 18.327 -17.052 -19.341 1.00 95.56 684 PHE A C 1
ATOM 5668 O O . PHE A 1 684 ? 18.885 -18.046 -19.795 1.00 95.56 684 PHE A O 1
ATOM 5675 N N . GLN A 1 685 ? 17.224 -17.110 -18.607 1.00 93.94 685 GLN A N 1
ATOM 5676 C CA . GLN A 1 685 ? 16.485 -18.337 -18.346 1.00 93.94 685 GLN A CA 1
ATOM 5677 C C . GLN A 1 685 ? 15.192 -18.329 -19.161 1.00 93.94 685 GLN A C 1
ATOM 5679 O O . GLN A 1 685 ? 14.440 -17.353 -19.083 1.00 93.94 685 GLN A O 1
ATOM 5684 N N . ASN A 1 686 ? 14.934 -19.374 -19.945 1.00 93.50 686 ASN A N 1
ATOM 5685 C CA . ASN A 1 686 ? 13.684 -19.500 -20.698 1.00 93.50 686 ASN A CA 1
ATOM 5686 C C . ASN A 1 686 ? 12.526 -19.999 -19.809 1.00 93.50 686 ASN A C 1
ATOM 5688 O O . ASN A 1 686 ? 12.698 -20.270 -18.620 1.00 93.50 686 ASN A O 1
ATOM 5692 N N . GLN A 1 687 ? 11.338 -20.145 -20.400 1.00 87.75 687 GLN A N 1
ATOM 5693 C CA . GLN A 1 687 ? 10.135 -20.633 -19.711 1.00 87.75 687 GLN A CA 1
ATOM 5694 C C . GLN A 1 687 ? 10.259 -22.071 -19.170 1.00 87.75 687 GLN A C 1
ATOM 5696 O O . GLN A 1 687 ? 9.551 -22.432 -18.237 1.00 87.75 687 GLN A O 1
ATOM 5701 N N . MET A 1 688 ? 11.177 -22.877 -19.712 1.00 91.06 688 MET A N 1
ATOM 5702 C CA . MET A 1 688 ? 11.449 -24.247 -19.253 1.00 91.06 688 MET A CA 1
ATOM 5703 C C . MET A 1 688 ? 12.489 -24.295 -18.122 1.00 91.06 688 MET A C 1
ATOM 5705 O O . MET A 1 688 ? 12.852 -25.370 -17.657 1.00 91.06 688 MET A O 1
ATOM 5709 N N . GLY A 1 689 ? 12.984 -23.137 -17.673 1.00 90.12 689 GLY A N 1
ATOM 5710 C CA . GLY A 1 689 ? 14.021 -23.050 -16.648 1.00 90.12 689 GLY A CA 1
ATOM 5711 C C . GLY A 1 689 ? 15.443 -23.266 -17.173 1.00 90.12 689 GLY A C 1
ATOM 5712 O O . GLY A 1 689 ? 16.382 -23.165 -16.384 1.00 90.12 689 GLY A O 1
ATOM 5713 N N . GLU A 1 690 ? 15.619 -23.499 -18.476 1.00 93.38 690 GLU A N 1
ATOM 5714 C CA . GLU A 1 690 ? 16.924 -23.692 -19.108 1.00 93.38 690 GLU A CA 1
ATOM 5715 C C . GLU A 1 690 ? 17.667 -22.365 -19.241 1.00 93.38 690 GLU A C 1
ATOM 5717 O O . GLU A 1 690 ? 17.087 -21.338 -19.613 1.00 93.38 690 GLU A O 1
ATOM 5722 N N . GLU A 1 691 ? 18.972 -22.397 -18.998 1.00 94.12 691 GLU A N 1
ATOM 5723 C CA . GLU A 1 691 ? 19.836 -21.243 -19.197 1.00 94.12 691 GLU A CA 1
ATOM 5724 C C . GLU A 1 691 ? 20.414 -21.220 -20.610 1.00 94.12 691 GLU A C 1
ATOM 5726 O O . GLU A 1 691 ? 20.962 -22.209 -21.093 1.00 94.12 691 GLU A O 1
ATOM 5731 N N . LYS A 1 692 ? 20.309 -20.059 -21.254 1.00 95.75 692 LYS A N 1
ATOM 5732 C CA . LYS A 1 692 ? 20.766 -19.803 -22.620 1.00 95.75 692 LYS A CA 1
ATOM 5733 C C . LYS A 1 692 ? 21.617 -18.543 -22.677 1.00 95.75 692 LYS A C 1
ATOM 5735 O O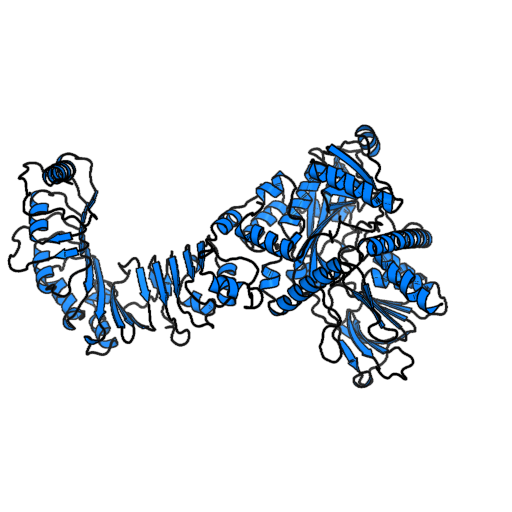 . LYS A 1 692 ? 21.496 -17.662 -21.819 1.00 95.75 692 LYS A O 1
ATOM 5740 N N . SER A 1 693 ? 22.472 -18.454 -23.691 1.00 96.88 693 SER A N 1
ATOM 5741 C CA . SER A 1 693 ? 23.418 -17.353 -23.879 1.00 96.88 693 SER A CA 1
ATOM 5742 C C . SER A 1 693 ? 23.244 -16.656 -25.226 1.00 96.88 693 SER A C 1
ATOM 5744 O O . SER A 1 693 ? 23.117 -17.306 -26.262 1.00 96.88 693 SER A O 1
ATOM 5746 N N . ILE A 1 694 ? 23.301 -15.322 -25.229 1.00 97.12 694 ILE A N 1
ATOM 5747 C CA . ILE A 1 694 ? 23.268 -14.508 -26.456 1.00 97.12 694 ILE A CA 1
ATOM 5748 C C . ILE A 1 694 ? 24.469 -13.575 -26.459 1.00 97.12 694 ILE A C 1
ATOM 5750 O O . ILE A 1 694 ? 24.629 -12.777 -25.534 1.00 97.12 694 ILE A O 1
ATOM 5754 N N . LYS A 1 695 ? 25.288 -13.654 -27.508 1.00 96.25 695 LYS A N 1
ATOM 5755 C CA . LYS A 1 695 ? 26.341 -12.677 -27.786 1.00 96.25 695 LYS A CA 1
ATOM 5756 C C . LYS A 1 695 ? 25.740 -11.469 -28.502 1.00 96.25 695 LYS A C 1
ATOM 5758 O O . LYS A 1 695 ? 24.958 -11.642 -29.434 1.00 96.25 695 LYS A O 1
ATOM 5763 N N . PHE A 1 696 ? 26.109 -10.268 -28.076 1.00 95.62 696 PHE A N 1
ATOM 5764 C CA . PHE A 1 696 ? 25.603 -9.009 -28.623 1.00 95.62 696 PHE A CA 1
ATOM 5765 C C . PHE A 1 696 ? 26.739 -8.013 -28.876 1.00 95.62 696 PHE A C 1
ATOM 5767 O O . PHE A 1 696 ? 27.729 -8.023 -28.144 1.00 95.62 696 PHE A O 1
ATOM 5774 N N . SER A 1 697 ? 26.566 -7.110 -29.844 1.00 93.50 697 SER A N 1
ATOM 5775 C CA . SER A 1 697 ? 27.442 -5.937 -30.039 1.00 93.50 697 SER A CA 1
ATOM 5776 C C . SER A 1 697 ? 26.894 -4.690 -29.330 1.00 93.50 697 SER A C 1
ATOM 5778 O O . SER A 1 697 ? 27.653 -3.865 -28.814 1.00 93.50 697 SER A O 1
ATOM 5780 N N . ARG A 1 698 ? 25.563 -4.582 -29.245 1.00 92.56 698 ARG A N 1
ATOM 5781 C CA . ARG A 1 698 ? 24.811 -3.520 -28.565 1.00 92.56 698 ARG A CA 1
ATOM 5782 C C . ARG A 1 698 ? 23.685 -4.106 -27.713 1.00 92.56 698 ARG A C 1
ATOM 5784 O O . ARG A 1 698 ? 23.002 -5.038 -28.131 1.00 92.56 698 ARG A O 1
ATOM 5791 N N . LEU A 1 699 ? 23.481 -3.546 -26.521 1.00 95.25 699 LEU A N 1
ATOM 5792 C CA . LEU A 1 699 ? 22.449 -3.966 -25.570 1.00 95.25 699 LEU A CA 1
ATOM 5793 C C . LEU A 1 699 ? 21.584 -2.778 -25.149 1.00 95.25 699 LEU A C 1
ATOM 5795 O O . LEU A 1 699 ? 22.107 -1.760 -24.706 1.00 95.25 699 LEU A O 1
ATOM 5799 N N . ILE A 1 700 ? 20.262 -2.914 -25.247 1.00 94.50 700 ILE A N 1
ATOM 5800 C CA . ILE A 1 700 ? 19.288 -1.892 -24.833 1.00 94.50 700 ILE A CA 1
ATOM 5801 C C . ILE A 1 700 ? 18.369 -2.499 -23.775 1.00 94.50 700 ILE A C 1
ATOM 5803 O O . ILE A 1 700 ? 17.691 -3.488 -24.041 1.00 94.50 700 ILE A O 1
ATOM 5807 N N . LEU A 1 701 ? 18.328 -1.914 -22.578 1.00 94.25 701 LEU A N 1
ATOM 5808 C CA . LEU A 1 701 ? 17.612 -2.451 -21.420 1.00 94.25 701 LEU A CA 1
ATOM 5809 C C . LEU A 1 701 ? 16.511 -1.499 -20.936 1.00 94.25 701 LEU A C 1
ATOM 5811 O O . LEU A 1 701 ? 16.772 -0.330 -20.657 1.00 94.25 701 LEU A O 1
ATOM 5815 N N . SER A 1 702 ? 15.305 -2.026 -20.722 1.00 91.50 702 SER A N 1
ATOM 5816 C CA . SER A 1 702 ? 14.238 -1.381 -19.939 1.00 91.50 702 SER A CA 1
ATOM 5817 C C . SER A 1 702 ? 13.590 -2.416 -19.018 1.00 91.50 702 SER A C 1
ATOM 5819 O O . SER A 1 702 ? 12.612 -3.075 -19.365 1.00 91.50 702 SER A O 1
ATOM 5821 N N . LEU A 1 703 ? 14.171 -2.618 -17.833 1.00 88.00 703 LEU A N 1
ATOM 5822 C CA . LEU A 1 703 ? 13.827 -3.759 -16.971 1.00 88.00 703 LEU A CA 1
ATOM 5823 C C . LEU A 1 703 ? 12.782 -3.457 -15.882 1.00 88.00 703 LEU A C 1
ATOM 5825 O O . LEU A 1 703 ? 12.435 -4.349 -15.101 1.00 88.00 703 LEU A O 1
ATOM 5829 N N . GLY A 1 704 ? 12.253 -2.230 -15.829 1.00 82.44 704 GLY A N 1
ATOM 5830 C CA . GLY A 1 704 ? 11.300 -1.817 -14.796 1.00 82.44 704 GLY A CA 1
ATOM 5831 C C . GLY A 1 704 ? 11.875 -2.015 -13.390 1.00 82.44 704 GLY A C 1
ATOM 5832 O O . GLY A 1 704 ? 13.032 -1.694 -13.155 1.00 82.44 704 GLY A O 1
ATOM 5833 N N . SER A 1 705 ? 11.092 -2.588 -12.466 1.00 77.81 705 SER A N 1
ATOM 5834 C CA . SER A 1 705 ? 11.469 -2.814 -11.055 1.00 77.81 705 SER A CA 1
ATOM 5835 C C . SER A 1 705 ? 12.691 -3.717 -10.826 1.00 77.81 705 SER A C 1
ATOM 5837 O O . SER A 1 705 ? 13.199 -3.762 -9.704 1.00 77.81 705 SER A O 1
ATOM 5839 N N . GLN A 1 706 ? 13.166 -4.431 -11.852 1.00 84.44 706 GLN A N 1
ATOM 5840 C CA . GLN A 1 706 ? 14.272 -5.376 -11.732 1.00 84.44 706 GLN A CA 1
ATOM 5841 C C . GLN A 1 706 ? 15.600 -4.654 -11.494 1.00 84.44 706 GLN A C 1
ATOM 5843 O O . GLN A 1 706 ? 15.989 -3.747 -12.225 1.00 84.44 706 GLN A O 1
ATOM 5848 N N . GLU A 1 707 ? 16.312 -5.083 -10.462 1.00 86.81 707 GLU A N 1
ATOM 5849 C CA . GLU A 1 707 ? 17.559 -4.454 -10.047 1.00 86.81 707 GLU A CA 1
ATOM 5850 C C . GLU A 1 707 ? 18.722 -4.899 -10.929 1.00 86.81 707 GLU A C 1
ATOM 5852 O O . GLU A 1 707 ? 18.799 -6.065 -11.305 1.00 86.81 707 GLU A O 1
ATOM 5857 N N . ILE A 1 708 ? 19.649 -3.981 -11.212 1.00 91.88 708 ILE A N 1
ATOM 5858 C CA . ILE A 1 708 ? 20.902 -4.280 -11.908 1.00 91.88 708 ILE A CA 1
ATOM 5859 C C . ILE A 1 708 ? 22.060 -4.009 -10.952 1.00 91.88 708 ILE A C 1
ATOM 5861 O O . ILE A 1 708 ? 22.180 -2.908 -10.407 1.00 91.88 708 ILE A O 1
ATOM 5865 N N . PHE A 1 709 ? 22.911 -5.007 -10.754 1.00 93.25 709 PHE A N 1
ATOM 5866 C CA . PHE A 1 709 ? 24.099 -4.950 -9.917 1.00 93.25 709 PHE A CA 1
ATOM 5867 C C . PHE A 1 709 ? 25.353 -4.956 -10.784 1.00 93.25 709 PHE A C 1
ATOM 5869 O O . PHE A 1 709 ? 25.466 -5.701 -11.749 1.00 93.25 709 PHE A O 1
ATOM 5876 N N . THR A 1 710 ? 26.306 -4.108 -10.427 1.00 92.50 710 THR A N 1
ATOM 5877 C CA . THR A 1 710 ? 27.654 -4.066 -11.001 1.00 92.50 710 THR A CA 1
ATOM 5878 C C . THR A 1 710 ? 28.512 -5.222 -10.478 1.00 92.50 710 THR A C 1
ATOM 5880 O O . THR A 1 710 ? 28.153 -5.865 -9.488 1.00 92.50 710 THR A O 1
ATOM 5883 N N . LYS A 1 711 ? 29.703 -5.407 -11.063 1.00 88.75 711 LYS A N 1
ATOM 5884 C CA . LYS A 1 711 ? 30.706 -6.410 -10.651 1.00 88.75 711 LYS A CA 1
ATOM 5885 C C . LYS A 1 711 ? 31.067 -6.380 -9.159 1.00 88.75 711 LYS A C 1
ATOM 5887 O O . LYS A 1 711 ? 31.388 -7.404 -8.576 1.00 88.75 711 LYS A O 1
ATOM 5892 N N . ASN A 1 712 ? 30.929 -5.221 -8.514 1.00 88.81 712 ASN A N 1
ATOM 5893 C CA . ASN A 1 712 ? 31.207 -5.032 -7.085 1.00 88.81 712 ASN A CA 1
ATOM 5894 C C . ASN A 1 712 ? 29.964 -5.221 -6.197 1.00 88.81 712 ASN A C 1
ATOM 5896 O O . ASN A 1 712 ? 29.915 -4.692 -5.086 1.00 88.81 712 ASN A O 1
ATOM 5900 N N . ASN A 1 713 ? 28.917 -5.872 -6.712 1.00 89.06 713 ASN A N 1
ATOM 5901 C CA . ASN A 1 713 ? 27.618 -6.036 -6.057 1.00 89.06 713 ASN A CA 1
ATOM 5902 C C . ASN A 1 713 ? 26.973 -4.703 -5.609 1.00 89.06 713 ASN A C 1
ATOM 5904 O O . ASN A 1 713 ? 26.168 -4.648 -4.678 1.00 89.06 713 ASN A O 1
ATOM 5908 N N . LYS A 1 714 ? 27.320 -3.595 -6.279 1.00 90.44 714 LYS A N 1
ATOM 5909 C CA . LYS A 1 714 ? 26.674 -2.287 -6.088 1.00 90.44 714 LYS A CA 1
ATOM 5910 C C . LYS A 1 714 ? 25.569 -2.120 -7.114 1.00 90.44 714 LYS A C 1
ATOM 5912 O O . LYS A 1 714 ? 25.787 -2.427 -8.283 1.00 90.44 714 LYS A O 1
ATOM 5917 N N . ARG A 1 715 ? 24.416 -1.590 -6.707 1.00 88.31 715 ARG A N 1
ATOM 5918 C CA . ARG A 1 715 ? 23.339 -1.247 -7.644 1.00 88.31 715 ARG A CA 1
ATOM 5919 C C . ARG A 1 715 ? 23.819 -0.221 -8.659 1.00 88.31 715 ARG A C 1
ATOM 5921 O O . ARG A 1 715 ? 24.529 0.714 -8.298 1.00 88.31 715 ARG A O 1
ATOM 5928 N N . LEU A 1 716 ? 23.397 -0.396 -9.903 1.00 90.56 716 LEU A N 1
ATOM 5929 C CA . LEU A 1 716 ? 23.756 0.491 -11.001 1.00 90.56 716 LEU A CA 1
ATOM 5930 C C . LEU A 1 716 ? 23.125 1.884 -10.848 1.00 90.56 716 LEU A C 1
ATOM 5932 O O . LEU A 1 716 ? 23.741 2.886 -11.195 1.00 90.56 716 LEU A O 1
ATOM 5936 N N . TYR A 1 717 ? 21.911 1.950 -10.302 1.00 87.19 717 TYR A N 1
ATOM 5937 C CA . TYR A 1 717 ? 21.182 3.193 -10.064 1.00 87.19 717 TYR A CA 1
ATOM 5938 C C . TYR A 1 717 ? 20.317 3.112 -8.801 1.00 87.19 717 TYR A C 1
ATOM 5940 O O . TYR A 1 717 ? 19.849 2.042 -8.405 1.00 87.19 717 TYR A O 1
ATOM 5948 N N . ASP A 1 718 ? 20.089 4.274 -8.185 1.00 83.44 718 ASP A N 1
ATOM 5949 C CA . ASP A 1 718 ? 19.176 4.440 -7.056 1.00 83.44 718 ASP A CA 1
ATOM 5950 C C . ASP A 1 718 ? 17.787 4.857 -7.568 1.00 83.44 718 ASP A C 1
ATOM 5952 O O . ASP A 1 718 ? 17.636 5.873 -8.254 1.00 83.44 718 ASP A O 1
ATOM 5956 N N . VAL A 1 719 ? 16.767 4.075 -7.211 1.00 83.75 719 VAL A N 1
ATOM 5957 C CA . VAL A 1 719 ? 15.349 4.350 -7.488 1.00 83.75 719 VAL A CA 1
ATOM 5958 C C . VAL A 1 719 ? 14.486 3.991 -6.277 1.00 83.75 719 VAL A C 1
ATOM 5960 O O . VAL A 1 719 ? 14.813 3.072 -5.521 1.00 83.75 719 VAL A O 1
ATOM 5963 N N . VAL A 1 720 ? 13.367 4.697 -6.108 1.00 82.56 720 VAL A N 1
ATOM 5964 C CA . VAL A 1 720 ? 12.250 4.270 -5.249 1.00 82.56 720 VAL A CA 1
ATOM 5965 C C . VAL A 1 720 ? 11.101 3.774 -6.114 1.00 82.56 720 VAL A C 1
ATOM 5967 O O . VAL A 1 720 ? 11.019 4.109 -7.296 1.00 82.56 720 VAL A O 1
ATOM 5970 N N . SER A 1 721 ? 10.208 2.980 -5.533 1.00 82.94 721 SER A N 1
ATOM 5971 C CA . SER A 1 721 ? 8.970 2.606 -6.201 1.00 82.94 721 SER A CA 1
ATOM 5972 C C . SER A 1 721 ? 7.852 3.579 -5.815 1.00 82.94 721 SER A C 1
ATOM 5974 O O . SER A 1 721 ? 7.744 4.048 -4.686 1.00 82.94 721 SER A O 1
ATOM 5976 N N . ALA A 1 722 ? 7.026 3.907 -6.793 1.00 81.56 722 ALA A N 1
ATOM 5977 C CA . ALA A 1 722 ? 5.841 4.734 -6.691 1.00 81.56 722 ALA A CA 1
ATOM 5978 C C . ALA A 1 722 ? 4.687 3.866 -7.194 1.00 81.56 722 ALA A C 1
ATOM 5980 O O . ALA A 1 722 ? 4.434 3.752 -8.395 1.00 81.56 722 ALA A O 1
ATOM 5981 N N . ARG A 1 723 ? 4.045 3.165 -6.266 1.00 84.50 723 ARG A N 1
ATOM 5982 C CA . ARG A 1 723 ? 3.052 2.152 -6.576 1.00 84.50 723 ARG A CA 1
ATOM 5983 C C . ARG A 1 723 ? 1.698 2.783 -6.845 1.00 84.50 723 ARG A C 1
ATOM 5985 O O . ARG A 1 723 ? 1.076 3.319 -5.938 1.00 84.50 723 ARG A O 1
ATOM 5992 N N . GLY A 1 724 ? 1.266 2.734 -8.094 1.00 85.69 724 GLY A N 1
ATOM 5993 C CA . GLY A 1 724 ? -0.070 3.138 -8.490 1.00 85.69 724 GLY A CA 1
ATOM 5994 C C . GLY A 1 724 ? -1.131 2.099 -8.165 1.00 85.69 724 GLY A C 1
ATOM 5995 O O . GLY A 1 724 ? -0.823 0.956 -7.826 1.00 85.69 724 GLY A O 1
ATOM 5996 N N . VAL A 1 725 ? -2.383 2.501 -8.346 1.00 89.00 725 VAL A N 1
ATOM 5997 C CA . VAL A 1 725 ? -3.526 1.586 -8.410 1.00 89.00 725 VAL A CA 1
ATOM 5998 C C . VAL A 1 725 ? -3.877 1.354 -9.874 1.00 89.00 725 VAL A C 1
ATOM 6000 O O . VAL A 1 725 ? -3.943 2.308 -10.653 1.00 89.00 725 VAL A O 1
ATOM 6003 N N . SER A 1 726 ? -4.103 0.096 -10.243 1.00 89.94 726 SER A N 1
ATOM 6004 C CA . SER A 1 726 ? -4.663 -0.313 -11.529 1.00 89.94 726 SER A CA 1
ATOM 6005 C C . SER A 1 726 ? -5.912 -1.144 -11.270 1.00 89.94 726 SER A C 1
ATOM 6007 O O . SER A 1 726 ? -5.876 -2.105 -10.504 1.00 89.94 726 SER A O 1
ATOM 6009 N N . MET A 1 727 ? -7.016 -0.763 -11.899 1.00 92.44 727 MET A N 1
ATOM 6010 C CA . MET A 1 727 ? -8.321 -1.387 -11.734 1.00 92.44 727 MET A CA 1
ATOM 6011 C C . MET A 1 727 ? -8.933 -1.681 -13.098 1.00 92.44 727 MET A C 1
ATOM 6013 O O . MET A 1 727 ? -8.864 -0.863 -14.010 1.00 92.44 727 MET A O 1
ATOM 6017 N N . LEU A 1 728 ? -9.551 -2.844 -13.232 1.00 93.81 728 LEU A N 1
ATOM 6018 C CA . LEU A 1 728 ? -10.415 -3.197 -14.347 1.00 93.81 728 LEU A CA 1
ATOM 6019 C C . LEU A 1 728 ? -11.857 -3.179 -13.846 1.00 93.81 728 LEU A C 1
ATOM 6021 O O . LEU A 1 728 ? -12.126 -3.715 -12.771 1.00 93.81 728 LEU A O 1
ATOM 6025 N N . ALA A 1 729 ? -12.771 -2.564 -14.591 1.00 95.75 729 ALA A N 1
ATOM 6026 C CA . ALA A 1 729 ? -14.159 -2.413 -14.177 1.00 95.75 729 ALA A CA 1
ATOM 6027 C C . ALA A 1 729 ? -15.133 -2.548 -15.352 1.00 95.75 729 ALA A C 1
ATOM 6029 O O . ALA A 1 729 ? -14.849 -2.140 -16.481 1.00 95.75 729 ALA A O 1
ATOM 6030 N N . HIS A 1 730 ? -16.311 -3.081 -15.044 1.00 96.88 730 HIS A N 1
ATOM 6031 C CA . HIS A 1 730 ? -17.496 -2.973 -15.880 1.00 96.88 730 HIS A CA 1
ATOM 6032 C C . HIS A 1 730 ? -18.185 -1.638 -15.607 1.00 96.88 730 HIS A C 1
ATOM 6034 O O . HIS A 1 730 ? -18.441 -1.294 -14.451 1.00 96.88 730 HIS A O 1
ATOM 6040 N N . VAL A 1 731 ? -18.484 -0.895 -16.669 1.00 97.00 731 VAL A N 1
ATOM 6041 C CA . VAL A 1 731 ? -19.248 0.352 -16.597 1.00 97.00 731 VAL A CA 1
ATOM 6042 C C . VAL A 1 731 ? -20.524 0.189 -17.401 1.00 97.00 731 VAL A C 1
ATOM 6044 O O . VAL A 1 731 ? -20.484 0.158 -18.630 1.00 97.00 731 VAL A O 1
ATOM 6047 N N . TYR A 1 732 ? -21.635 0.055 -16.685 1.00 96.62 732 TYR A N 1
ATOM 6048 C CA . TYR A 1 732 ? -22.977 0.008 -17.246 1.00 96.62 732 TYR A CA 1
ATOM 6049 C C . TYR A 1 732 ? -23.468 1.433 -17.441 1.00 96.62 732 TYR A C 1
ATOM 6051 O O . TYR A 1 732 ? -23.365 2.258 -16.529 1.00 96.62 732 TYR A O 1
ATOM 6059 N N . ILE A 1 733 ? -23.993 1.709 -18.623 1.00 96.31 733 ILE A N 1
ATOM 6060 C CA . ILE A 1 733 ? -24.558 2.997 -19.004 1.00 96.31 733 ILE A CA 1
ATOM 6061 C C . ILE A 1 733 ? -25.944 2.779 -19.616 1.00 96.31 733 ILE A C 1
ATOM 6063 O O . ILE A 1 733 ? -26.202 1.701 -20.156 1.00 96.31 733 ILE A O 1
ATOM 6067 N N . PRO A 1 734 ? -26.836 3.780 -19.585 1.00 95.94 734 PRO A N 1
ATOM 6068 C CA . PRO A 1 734 ? -28.097 3.714 -20.309 1.00 95.94 734 PRO A CA 1
ATOM 6069 C C . PRO A 1 734 ? -27.893 3.440 -21.801 1.00 95.94 734 PRO A C 1
ATOM 6071 O O . PRO A 1 734 ? -26.940 3.921 -22.420 1.00 95.94 734 PRO A O 1
ATOM 6074 N N . LYS A 1 735 ? -28.810 2.671 -22.383 1.00 94.88 735 LYS A N 1
ATOM 6075 C CA . LYS A 1 735 ? -28.749 2.276 -23.790 1.00 94.88 735 LYS A CA 1
ATOM 6076 C C . LYS A 1 735 ? -28.651 3.492 -24.711 1.00 94.88 735 LYS A C 1
ATOM 6078 O O . LYS A 1 735 ? -29.453 4.421 -24.619 1.00 94.88 735 LYS A O 1
ATOM 6083 N N . GLY A 1 736 ? -27.677 3.460 -25.619 1.00 92.31 736 GLY A N 1
ATOM 6084 C CA . GLY A 1 736 ? -27.412 4.542 -26.571 1.00 92.31 736 GLY A CA 1
ATOM 6085 C C . GLY A 1 736 ? -26.498 5.655 -26.050 1.00 92.31 736 GLY A C 1
ATOM 6086 O O . GLY A 1 736 ? -26.108 6.519 -26.837 1.00 92.31 736 GLY A O 1
ATOM 6087 N N . TYR A 1 737 ? -26.106 5.638 -24.772 1.00 94.12 737 TYR A N 1
ATOM 6088 C CA . TYR A 1 737 ? -25.065 6.539 -24.276 1.00 94.12 737 TYR A CA 1
ATOM 6089 C C . TYR A 1 737 ? -23.687 6.100 -24.788 1.00 94.12 737 TYR A C 1
ATOM 6091 O O . TYR A 1 737 ? -23.466 4.950 -25.171 1.00 94.12 737 TYR A O 1
ATOM 6099 N N . GLN A 1 738 ? -22.733 7.027 -24.791 1.00 92.94 738 GLN A N 1
ATOM 6100 C CA . GLN A 1 738 ? -21.351 6.779 -25.197 1.00 92.94 738 GLN A CA 1
ATOM 6101 C C . GLN A 1 738 ? -20.394 7.311 -24.136 1.00 92.94 738 GLN A C 1
ATOM 6103 O O . GLN A 1 738 ? -20.609 8.383 -23.575 1.00 92.94 738 GLN A O 1
ATOM 6108 N N . LEU A 1 739 ? -19.298 6.592 -23.892 1.00 91.88 739 LEU A N 1
ATOM 6109 C CA . LEU A 1 739 ? -18.219 7.076 -23.029 1.00 91.88 739 LEU A CA 1
ATOM 6110 C C . LEU A 1 739 ? -17.055 7.641 -23.858 1.00 91.88 739 LEU A C 1
ATOM 6112 O O . LEU A 1 739 ? -16.718 7.062 -24.906 1.00 91.88 739 LEU A O 1
ATOM 6116 N N . PRO A 1 740 ? -16.407 8.730 -23.389 1.00 89.69 740 PRO A N 1
ATOM 6117 C CA . PRO A 1 740 ? -15.196 9.244 -24.020 1.00 89.69 740 PRO A CA 1
ATOM 6118 C C . PRO A 1 740 ? -14.068 8.197 -23.997 1.00 89.69 740 PRO A C 1
ATOM 6120 O O . PRO A 1 740 ? -14.092 7.289 -23.160 1.00 89.69 740 PRO A O 1
ATOM 6123 N N . PRO A 1 741 ? -13.058 8.308 -24.885 1.00 86.88 741 PRO A N 1
ATOM 6124 C CA . PRO A 1 741 ? -11.913 7.393 -24.890 1.00 86.88 741 PRO A CA 1
ATOM 6125 C C . PRO A 1 741 ? -11.189 7.351 -23.538 1.00 86.88 741 PRO A C 1
ATOM 6127 O O . PRO A 1 741 ? -10.899 6.273 -23.014 1.00 86.88 741 PRO A O 1
ATOM 6130 N N . VAL A 1 742 ? -10.957 8.528 -22.952 1.00 88.88 742 VAL A N 1
ATOM 6131 C CA . VAL A 1 742 ? -10.394 8.695 -21.611 1.00 88.88 742 VAL A CA 1
ATOM 6132 C C . VAL A 1 742 ? -11.231 9.704 -20.842 1.00 88.88 742 VAL A C 1
ATOM 6134 O O . VAL A 1 742 ? -11.521 10.799 -21.329 1.00 88.88 742 VAL A O 1
ATOM 6137 N N . LEU A 1 743 ? -11.585 9.338 -19.619 1.00 89.31 743 LEU A N 1
ATOM 6138 C CA . LEU A 1 743 ? -12.214 10.210 -18.644 1.00 89.31 743 LEU A CA 1
ATOM 6139 C C . LEU A 1 743 ? -11.211 10.535 -17.535 1.00 89.31 743 LEU A C 1
ATOM 6141 O O . LEU A 1 743 ? -10.638 9.623 -16.936 1.00 89.31 743 LEU A O 1
ATOM 6145 N N . VAL A 1 744 ? -11.018 11.821 -17.253 1.00 84.94 744 VAL A N 1
ATOM 6146 C CA . VAL A 1 744 ? -10.143 12.307 -16.183 1.00 84.94 744 VAL A CA 1
ATOM 6147 C C . VAL A 1 744 ? -10.993 12.919 -15.078 1.00 84.94 744 VAL A C 1
ATOM 6149 O O . VAL A 1 744 ? -11.636 13.951 -15.271 1.00 84.94 744 VAL A O 1
ATOM 6152 N N . CYS A 1 745 ? -11.030 12.254 -13.924 1.00 76.19 745 CYS A N 1
ATOM 6153 C CA . CYS A 1 745 ? -11.895 12.617 -12.797 1.00 76.19 745 CYS A CA 1
ATOM 6154 C C . CYS A 1 745 ? -11.059 13.027 -11.584 1.00 76.19 745 CYS A C 1
ATOM 6156 O O . CYS A 1 745 ? -10.594 12.169 -10.832 1.00 76.19 745 CYS A O 1
ATOM 6158 N N . GLY A 1 746 ? -10.888 14.327 -11.362 1.00 60.59 746 GLY A N 1
ATOM 6159 C CA . GLY A 1 746 ? -9.915 14.835 -10.392 1.00 60.59 746 GLY A CA 1
ATOM 6160 C C . GLY A 1 746 ? -8.478 14.783 -10.921 1.00 60.59 746 GLY A C 1
ATOM 6161 O O . GLY A 1 746 ? -8.227 14.316 -12.028 1.00 60.59 746 GLY A O 1
ATOM 6162 N N . GLY A 1 747 ? -7.525 15.289 -10.136 1.00 59.03 747 GLY A N 1
ATOM 6163 C CA . GLY A 1 747 ? -6.187 15.646 -10.619 1.00 59.03 747 GLY A CA 1
ATOM 6164 C C . GLY A 1 747 ? -5.397 14.564 -11.374 1.00 59.03 747 GLY A C 1
ATOM 6165 O O . GLY A 1 747 ? -4.726 14.917 -12.332 1.00 59.03 747 GLY A O 1
ATOM 6166 N N . THR A 1 748 ? -5.437 13.277 -10.980 1.00 61.44 748 THR A N 1
ATOM 6167 C CA . THR A 1 748 ? -4.548 12.224 -11.555 1.00 61.44 748 THR A CA 1
ATOM 6168 C C . THR A 1 748 ? -5.233 10.911 -11.970 1.00 61.44 748 THR A C 1
ATOM 6170 O O . THR A 1 748 ? -4.580 9.886 -12.172 1.00 61.44 748 THR A O 1
ATOM 6173 N N . ASN A 1 749 ? -6.565 10.903 -12.056 1.00 75.19 749 ASN A N 1
ATOM 6174 C CA . ASN A 1 749 ? -7.320 9.684 -12.351 1.00 75.19 749 ASN A CA 1
ATOM 6175 C C . ASN A 1 749 ? -7.582 9.532 -13.828 1.00 75.19 749 ASN A C 1
ATOM 6177 O O . ASN A 1 749 ? -8.157 10.429 -14.429 1.00 75.19 749 ASN A O 1
ATOM 6181 N N . HIS A 1 750 ? -7.301 8.353 -14.363 1.00 82.75 750 HIS A N 1
ATOM 6182 C CA . HIS A 1 750 ? -7.634 8.019 -15.739 1.00 82.75 750 HIS A CA 1
ATOM 6183 C C . HIS A 1 750 ? -8.574 6.833 -15.746 1.00 82.75 750 HIS A C 1
ATOM 6185 O O . HIS A 1 750 ? -8.210 5.762 -15.267 1.00 82.75 750 HIS A O 1
ATOM 6191 N N . ALA A 1 751 ? -9.762 7.021 -16.308 1.00 89.75 751 ALA A N 1
ATOM 6192 C CA . ALA A 1 751 ? -10.671 5.952 -16.666 1.00 89.75 751 ALA A CA 1
ATOM 6193 C C . ALA A 1 751 ? -10.669 5.801 -18.188 1.00 89.75 751 ALA A C 1
ATOM 6195 O O . ALA A 1 751 ? -11.259 6.589 -18.920 1.00 89.75 751 ALA A O 1
ATOM 6196 N N . THR A 1 752 ? -9.944 4.790 -18.653 1.00 90.19 752 THR A N 1
ATOM 6197 C CA . THR A 1 752 ? -9.685 4.526 -20.065 1.00 90.19 752 THR A CA 1
ATOM 6198 C C . THR A 1 752 ? -10.634 3.456 -20.567 1.00 90.19 752 THR A C 1
ATOM 6200 O O . THR A 1 752 ? -10.713 2.357 -20.011 1.00 90.19 752 THR A O 1
ATOM 6203 N N . LYS A 1 753 ? -11.353 3.762 -21.638 1.00 90.94 753 LYS A N 1
ATOM 6204 C CA . LYS A 1 753 ? -12.213 2.803 -22.315 1.00 90.94 753 LYS A CA 1
ATOM 6205 C C . LYS A 1 753 ? -11.350 1.803 -23.089 1.00 90.94 753 LYS A C 1
ATOM 6207 O O . LYS A 1 753 ? -10.550 2.205 -23.925 1.00 90.94 753 LYS A O 1
ATOM 6212 N N . LEU A 1 754 ? -11.512 0.501 -22.840 1.00 89.56 754 LEU A N 1
ATOM 6213 C CA . LEU A 1 754 ? -10.749 -0.531 -23.560 1.00 89.56 754 LEU A CA 1
ATOM 6214 C C . LEU A 1 754 ? -11.448 -1.000 -24.840 1.00 89.56 754 LEU A C 1
ATOM 6216 O O . LEU A 1 754 ? -10.786 -1.464 -25.768 1.00 89.56 754 LEU A O 1
ATOM 6220 N N . SER A 1 755 ? -12.777 -0.899 -24.885 1.00 84.50 755 SER A N 1
ATOM 6221 C CA . SER A 1 755 ? -13.635 -1.317 -26.001 1.00 84.50 755 SER A CA 1
ATOM 6222 C C . SER A 1 755 ? -14.213 -0.095 -26.711 1.00 84.50 755 SER A C 1
ATOM 6224 O O . SER A 1 755 ? -14.819 0.757 -26.079 1.00 84.50 755 SER A O 1
ATOM 6226 N N . THR A 1 756 ? -14.034 0.026 -28.026 1.00 81.94 756 THR A N 1
ATOM 6227 C CA . THR A 1 756 ? -14.495 1.209 -28.776 1.00 81.94 756 THR A CA 1
ATOM 6228 C C . THR A 1 756 ? -16.014 1.378 -28.715 1.00 81.94 756 THR A C 1
ATOM 6230 O O . THR A 1 756 ? -16.491 2.489 -28.473 1.00 81.94 756 THR A O 1
ATOM 6233 N N . GLN A 1 757 ? -16.751 0.274 -28.844 1.00 89.12 757 GLN A N 1
ATOM 6234 C CA . GLN A 1 757 ? -18.210 0.203 -28.765 1.00 89.12 757 GLN A CA 1
ATOM 6235 C C . GLN A 1 757 ? -18.662 -0.536 -27.502 1.00 89.12 757 GLN A C 1
ATOM 6237 O O . GLN A 1 757 ? -17.959 -1.459 -27.069 1.00 89.12 757 GLN A O 1
ATOM 6242 N N . PRO A 1 758 ? -19.803 -0.146 -26.910 1.00 94.12 758 PRO A N 1
ATOM 6243 C CA . PRO A 1 758 ? -20.350 -0.870 -25.784 1.00 94.12 758 PRO A CA 1
ATOM 6244 C C . PRO A 1 758 ? -21.052 -2.140 -26.263 1.00 94.12 758 PRO A C 1
ATOM 6246 O O . PRO A 1 758 ? -21.328 -2.328 -27.449 1.00 94.12 758 PRO A O 1
ATOM 6249 N N . ILE A 1 759 ? -21.361 -3.010 -25.314 1.00 95.75 759 ILE A N 1
ATOM 6250 C CA . ILE A 1 759 ? -22.092 -4.248 -25.557 1.00 95.75 759 ILE A CA 1
ATOM 6251 C C . ILE A 1 759 ? -23.455 -4.123 -24.903 1.00 95.75 759 ILE A C 1
ATOM 6253 O O . ILE A 1 759 ? -23.535 -3.836 -23.713 1.00 95.75 759 ILE A O 1
ATOM 6257 N N . SER A 1 760 ? -24.520 -4.358 -25.665 1.00 95.56 760 SER A N 1
ATOM 6258 C CA . SER A 1 760 ? -25.872 -4.343 -25.112 1.00 95.56 760 SER A CA 1
ATOM 6259 C C . SER A 1 760 ? -26.068 -5.569 -24.223 1.00 95.56 760 SER A C 1
ATOM 6261 O O . SER A 1 760 ? -25.958 -6.706 -24.690 1.00 95.56 760 SER A O 1
ATOM 6263 N N . VAL A 1 761 ? -26.299 -5.338 -22.930 1.00 93.19 761 VAL A N 1
ATOM 6264 C CA . VAL A 1 761 ? -26.487 -6.413 -21.939 1.00 93.19 761 VAL A CA 1
ATOM 6265 C C . VAL A 1 761 ? -27.969 -6.727 -21.772 1.00 93.19 761 VAL A C 1
ATOM 6267 O O . VAL A 1 761 ? -28.339 -7.884 -21.576 1.00 93.19 761 VAL A O 1
ATOM 6270 N N . ASN A 1 762 ? -28.820 -5.704 -21.865 1.00 91.94 762 ASN A N 1
ATOM 6271 C CA . ASN A 1 762 ? -30.274 -5.812 -21.803 1.00 91.94 762 ASN A CA 1
ATOM 6272 C C . ASN A 1 762 ? -30.935 -4.637 -22.561 1.00 91.94 762 ASN A C 1
ATOM 6274 O O . ASN A 1 762 ? -30.260 -3.811 -23.175 1.00 91.94 762 ASN A O 1
ATOM 6278 N N . ASP A 1 763 ? -32.267 -4.540 -22.526 1.00 93.19 763 ASP A N 1
ATOM 6279 C CA . ASP A 1 763 ? -33.004 -3.491 -23.249 1.00 93.19 763 ASP A CA 1
ATOM 6280 C C . ASP A 1 763 ? -32.771 -2.066 -22.730 1.00 93.19 763 ASP A C 1
ATOM 6282 O O . ASP A 1 763 ? -33.126 -1.105 -23.413 1.00 93.19 763 ASP A O 1
ATOM 6286 N N . LYS A 1 764 ? -32.177 -1.918 -21.544 1.00 94.38 764 LYS A N 1
ATOM 6287 C CA . LYS A 1 764 ? -31.991 -0.641 -20.849 1.00 94.38 764 LYS A CA 1
ATOM 6288 C C . LYS A 1 764 ? -30.532 -0.210 -20.754 1.00 94.38 764 LYS A C 1
ATOM 6290 O O . LYS A 1 764 ? -30.288 0.984 -20.610 1.00 94.38 764 LYS A O 1
ATOM 6295 N N . GLU A 1 765 ? -29.590 -1.146 -20.827 1.00 96.56 765 GLU A N 1
ATOM 6296 C CA . GLU A 1 765 ? -28.193 -0.905 -20.476 1.00 96.56 765 GLU A CA 1
ATOM 6297 C C . GLU A 1 765 ? -27.208 -1.466 -21.501 1.00 96.56 765 GLU A C 1
ATOM 6299 O O . GLU A 1 765 ? -27.315 -2.596 -21.994 1.00 96.56 765 GLU A O 1
ATOM 6304 N N . ASP A 1 766 ? -26.187 -0.655 -21.728 1.00 97.19 766 ASP A N 1
ATOM 6305 C CA . ASP A 1 766 ? -24.996 -0.938 -22.500 1.00 97.19 766 ASP A CA 1
ATOM 6306 C C . ASP A 1 766 ? -23.794 -1.044 -21.544 1.00 97.19 766 ASP A C 1
ATOM 6308 O O . ASP A 1 766 ? -23.763 -0.426 -20.479 1.00 97.19 766 ASP A O 1
ATOM 6312 N N . LEU A 1 767 ? -22.795 -1.849 -21.901 1.00 97.06 767 LEU A N 1
ATOM 6313 C CA . LEU A 1 767 ? -21.650 -2.165 -21.048 1.00 97.06 767 LEU A CA 1
ATOM 6314 C C . LEU A 1 767 ? -20.327 -1.865 -21.745 1.00 97.06 767 LEU A C 1
ATOM 6316 O O . LEU A 1 767 ? -20.040 -2.392 -22.822 1.00 97.06 767 LEU A O 1
ATOM 6320 N N . TYR A 1 768 ? -19.474 -1.103 -21.064 1.00 96.31 768 TYR A N 1
ATOM 6321 C CA . TYR A 1 768 ? -18.069 -0.947 -21.414 1.00 96.31 768 TYR A CA 1
ATOM 6322 C C . TYR A 1 768 ? -17.157 -1.689 -20.444 1.00 96.31 768 TYR A C 1
ATOM 6324 O O . TYR A 1 768 ? -17.350 -1.674 -19.226 1.00 96.31 768 TYR A O 1
ATOM 6332 N N . LEU A 1 769 ? -16.081 -2.248 -20.995 1.00 95.00 769 LEU A N 1
ATOM 6333 C CA . LEU A 1 769 ? -14.898 -2.587 -20.216 1.00 95.00 769 LEU A CA 1
ATOM 6334 C C . LEU A 1 769 ? -13.981 -1.365 -20.131 1.00 95.00 769 LEU A C 1
ATOM 6336 O O . LEU A 1 769 ? -13.523 -0.853 -21.162 1.00 95.00 769 LEU A O 1
ATOM 6340 N N . MET A 1 770 ? -13.685 -0.929 -18.909 1.00 93.81 770 MET A N 1
ATOM 6341 C CA . MET A 1 770 ? -12.801 0.202 -18.650 1.00 93.81 770 MET A CA 1
ATOM 6342 C C . MET A 1 770 ? -11.659 -0.171 -17.713 1.00 93.81 770 MET A C 1
ATOM 6344 O O . MET A 1 770 ? -11.793 -1.017 -16.829 1.00 93.81 770 MET A O 1
ATOM 6348 N N . ARG A 1 771 ? -10.532 0.512 -17.896 1.00 91.38 771 ARG A N 1
ATOM 6349 C CA . ARG A 1 771 ? -9.371 0.444 -17.021 1.00 91.38 771 ARG A CA 1
ATOM 6350 C C . ARG A 1 771 ? -9.210 1.755 -16.275 1.00 91.38 771 ARG A C 1
ATOM 6352 O O . ARG A 1 771 ? -9.109 2.806 -16.903 1.00 91.38 771 ARG A O 1
ATOM 6359 N N . PHE A 1 772 ? -9.156 1.696 -14.953 1.00 91.31 772 PHE A N 1
ATOM 6360 C CA . PHE A 1 772 ? -8.917 2.851 -14.106 1.00 91.31 772 PHE A CA 1
ATOM 6361 C C . PHE A 1 772 ? -7.505 2.816 -13.532 1.00 91.31 772 PHE A C 1
ATOM 6363 O O . PHE A 1 772 ? -7.039 1.777 -13.065 1.00 91.31 772 PHE A O 1
ATOM 6370 N N . THR A 1 773 ? -6.823 3.954 -13.535 1.00 87.31 773 THR A N 1
ATOM 6371 C CA . THR A 1 773 ? -5.496 4.091 -12.934 1.00 87.31 773 THR A CA 1
ATOM 6372 C C . THR A 1 773 ? -5.375 5.405 -12.183 1.00 87.31 773 THR A C 1
ATOM 6374 O O . THR A 1 773 ? -5.850 6.428 -12.672 1.00 87.31 773 THR A O 1
ATOM 6377 N N . ALA A 1 774 ? -4.707 5.379 -11.031 1.00 83.62 774 ALA A N 1
ATOM 6378 C CA . ALA A 1 774 ? -4.504 6.559 -10.191 1.00 83.62 774 ALA A CA 1
ATOM 6379 C C . ALA A 1 774 ? -3.071 6.662 -9.644 1.00 83.62 774 ALA A C 1
ATOM 6381 O O . ALA A 1 774 ? -2.209 5.810 -9.920 1.00 83.62 774 ALA A O 1
ATOM 6382 N N . GLY A 1 775 ? -2.847 7.757 -8.904 1.00 71.19 775 GLY A N 1
ATOM 6383 C CA . GLY A 1 775 ? -1.595 8.200 -8.288 1.00 71.19 775 GLY A CA 1
ATOM 6384 C C . GLY A 1 775 ? -0.857 7.154 -7.453 1.00 71.19 775 GLY A C 1
ATOM 6385 O O . GLY A 1 775 ? -1.263 6.002 -7.350 1.00 71.19 775 GLY A O 1
ATOM 6386 N N . ALA A 1 776 ? 0.292 7.548 -6.907 1.00 72.88 776 ALA A N 1
ATOM 6387 C CA . ALA A 1 776 ? 1.305 6.613 -6.441 1.00 72.88 776 ALA A CA 1
ATOM 6388 C C . ALA A 1 776 ? 1.573 6.669 -4.929 1.00 72.88 776 ALA A C 1
ATOM 6390 O O . ALA A 1 776 ? 1.855 7.729 -4.367 1.00 72.88 776 ALA A O 1
ATOM 6391 N N . CYS A 1 777 ? 1.588 5.495 -4.307 1.00 83.69 777 CYS A N 1
ATOM 6392 C CA . CYS A 1 777 ? 2.091 5.241 -2.967 1.00 83.69 777 CYS A CA 1
ATOM 6393 C C . CYS A 1 777 ? 3.614 5.039 -3.004 1.00 83.69 777 CYS A C 1
ATOM 6395 O O . CYS A 1 777 ? 4.129 4.176 -3.720 1.00 83.69 777 CYS A O 1
ATOM 6397 N N . VAL A 1 778 ? 4.366 5.857 -2.270 1.00 83.31 778 VAL A N 1
ATOM 6398 C CA . VAL A 1 778 ? 5.829 5.758 -2.210 1.00 83.31 778 VAL A CA 1
ATOM 6399 C C . VAL A 1 778 ? 6.210 4.552 -1.358 1.00 83.31 778 VAL A C 1
ATOM 6401 O O . VAL A 1 778 ? 6.008 4.538 -0.145 1.00 83.31 778 VAL A O 1
ATOM 6404 N N . THR A 1 779 ? 6.815 3.559 -1.997 1.00 83.81 779 THR A N 1
ATOM 6405 C CA . THR A 1 779 ? 7.174 2.260 -1.418 1.00 83.81 779 THR A CA 1
ATOM 6406 C C . THR A 1 779 ? 8.655 1.970 -1.690 1.00 83.81 779 THR A C 1
ATOM 6408 O O . THR A 1 779 ? 9.221 2.477 -2.674 1.00 83.81 779 THR A O 1
ATOM 6411 N N . PRO A 1 780 ? 9.349 1.196 -0.838 1.00 83.31 780 PRO A N 1
ATOM 6412 C CA . PRO A 1 780 ? 10.698 0.751 -1.162 1.00 83.31 780 PRO A CA 1
ATOM 6413 C C . PRO A 1 780 ? 10.718 0.027 -2.515 1.00 83.31 780 PRO A C 1
ATOM 6415 O O . PRO A 1 780 ? 9.789 -0.692 -2.876 1.00 83.31 780 PRO A O 1
ATOM 6418 N N . ASN A 1 781 ? 11.791 0.215 -3.290 1.00 83.56 781 ASN A N 1
ATOM 6419 C CA . ASN A 1 781 ? 11.970 -0.509 -4.548 1.00 83.56 781 ASN A CA 1
ATOM 6420 C C . ASN A 1 781 ? 12.359 -1.964 -4.269 1.00 83.56 781 ASN A C 1
ATOM 6422 O O . ASN A 1 781 ? 13.545 -2.297 -4.254 1.00 83.56 781 ASN A O 1
ATOM 6426 N N . VAL A 1 782 ? 11.346 -2.786 -4.020 1.00 80.56 782 VAL A N 1
ATOM 6427 C CA . VAL A 1 782 ? 11.426 -4.234 -3.831 1.00 80.56 782 VAL A CA 1
ATOM 6428 C C . VAL A 1 782 ? 10.484 -4.924 -4.812 1.00 80.56 782 VAL A C 1
ATOM 6430 O O . VAL A 1 782 ? 9.493 -4.343 -5.250 1.00 80.56 782 VAL A O 1
ATOM 6433 N N . SER A 1 783 ? 10.809 -6.165 -5.161 1.00 75.19 783 SER A N 1
ATOM 6434 C CA . SER A 1 783 ? 10.020 -6.996 -6.074 1.00 75.19 783 SER A CA 1
ATOM 6435 C C . SER A 1 783 ? 9.574 -8.270 -5.353 1.00 75.19 783 SER A C 1
ATOM 6437 O O . SER A 1 783 ? 9.951 -9.373 -5.733 1.00 75.19 783 SER A O 1
ATOM 6439 N N . ASP A 1 784 ? 8.840 -8.117 -4.247 1.00 83.25 784 ASP A N 1
ATOM 6440 C CA . ASP A 1 784 ? 8.275 -9.224 -3.460 1.00 83.25 784 ASP A CA 1
ATOM 6441 C C . ASP A 1 784 ? 6.765 -9.415 -3.729 1.00 83.25 784 ASP A C 1
ATOM 6443 O O . ASP A 1 784 ? 6.172 -8.679 -4.518 1.00 83.25 784 ASP A O 1
ATOM 6447 N N . LYS A 1 785 ? 6.114 -10.387 -3.065 1.00 82.12 785 LYS A N 1
ATOM 6448 C CA . LYS A 1 785 ? 4.665 -10.655 -3.228 1.00 82.12 785 LYS A CA 1
ATOM 6449 C C . LYS A 1 785 ? 3.773 -9.465 -2.852 1.00 82.12 785 LYS A C 1
ATOM 6451 O O . LYS A 1 785 ? 2.635 -9.392 -3.309 1.00 82.12 785 LYS A O 1
ATOM 6456 N N . ARG A 1 786 ? 4.275 -8.514 -2.058 1.00 83.69 786 ARG A N 1
ATOM 6457 C CA . ARG A 1 786 ? 3.536 -7.303 -1.681 1.00 83.69 786 ARG A CA 1
ATOM 6458 C C . ARG A 1 786 ? 3.566 -6.252 -2.772 1.00 83.69 786 ARG A C 1
ATOM 6460 O O . ARG A 1 786 ? 2.781 -5.322 -2.700 1.00 83.69 786 ARG A O 1
ATOM 6467 N N . THR A 1 787 ? 4.389 -6.410 -3.804 1.00 82.44 787 THR A N 1
ATOM 6468 C CA . THR A 1 787 ? 4.408 -5.542 -4.993 1.00 82.44 787 THR A CA 1
ATOM 6469 C C . THR A 1 787 ? 3.034 -5.397 -5.649 1.00 82.44 787 THR A C 1
ATOM 6471 O O . THR A 1 787 ? 2.727 -4.341 -6.195 1.00 82.44 787 THR A O 1
ATOM 6474 N N . ALA A 1 788 ? 2.195 -6.432 -5.574 1.00 86.56 788 ALA A N 1
ATOM 6475 C CA . ALA A 1 788 ? 0.837 -6.396 -6.109 1.00 86.56 788 ALA A CA 1
ATOM 6476 C C . ALA A 1 788 ? -0.175 -5.690 -5.182 1.00 86.56 788 ALA A C 1
ATOM 6478 O O . ALA A 1 788 ? -1.310 -5.466 -5.592 1.00 86.56 788 ALA A O 1
ATOM 6479 N N . PHE A 1 789 ? 0.193 -5.341 -3.943 1.00 91.19 789 PHE A N 1
ATOM 6480 C CA . PHE A 1 789 ? -0.721 -4.683 -3.002 1.00 91.19 789 PHE A CA 1
ATOM 6481 C C . PHE A 1 789 ? -0.961 -3.248 -3.437 1.00 91.19 789 PHE A C 1
ATOM 6483 O O . PHE A 1 789 ? -0.022 -2.589 -3.876 1.00 91.19 789 PHE A O 1
ATOM 6490 N N . TYR A 1 790 ? -2.172 -2.742 -3.267 1.00 91.56 790 TYR A N 1
ATOM 6491 C CA . TYR A 1 790 ? -2.534 -1.382 -3.653 1.00 91.56 790 TYR A CA 1
ATOM 6492 C C . TYR A 1 790 ? -2.879 -0.531 -2.433 1.00 91.56 790 TYR A C 1
ATOM 6494 O O . TYR A 1 790 ? -3.195 -1.067 -1.376 1.00 91.56 790 TYR A O 1
ATOM 6502 N N . ASP A 1 791 ? -2.818 0.788 -2.599 1.00 90.81 791 ASP A N 1
ATOM 6503 C CA . ASP A 1 791 ? -3.242 1.725 -1.563 1.00 90.81 791 ASP A CA 1
ATOM 6504 C C . ASP A 1 791 ? -4.772 1.877 -1.561 1.00 90.81 791 ASP A C 1
ATOM 6506 O O . ASP A 1 791 ? -5.353 2.252 -2.587 1.00 90.81 791 ASP A O 1
ATOM 6510 N N . GLU A 1 792 ? -5.436 1.567 -0.447 1.00 91.62 792 GLU A N 1
ATOM 6511 C CA . GLU A 1 792 ? -6.896 1.545 -0.371 1.00 91.62 792 GLU A CA 1
ATOM 6512 C C . GLU A 1 792 ? -7.517 2.923 -0.516 1.00 91.62 792 GLU A C 1
ATOM 6514 O O . GLU A 1 792 ? -8.536 3.064 -1.190 1.00 91.62 792 GLU A O 1
ATOM 6519 N N . SER A 1 793 ? -6.881 3.943 0.060 1.00 89.62 793 SER A N 1
ATOM 6520 C CA . SER A 1 793 ? -7.380 5.313 0.014 1.00 89.62 793 SER A CA 1
ATOM 6521 C C . SER A 1 793 ? -7.380 5.816 -1.431 1.00 89.62 793 SER A C 1
ATOM 6523 O O . SER A 1 793 ? -8.333 6.461 -1.873 1.00 89.62 793 SER A O 1
ATOM 6525 N N . ILE A 1 794 ? -6.349 5.450 -2.204 1.00 89.81 794 ILE A N 1
ATOM 6526 C CA . ILE A 1 794 ? -6.268 5.746 -3.640 1.00 89.81 794 ILE A CA 1
ATOM 6527 C C . ILE A 1 794 ? -7.291 4.927 -4.439 1.00 89.81 794 ILE A C 1
ATOM 6529 O O . ILE A 1 794 ? -7.965 5.479 -5.307 1.00 89.81 794 ILE A O 1
ATOM 6533 N N . ALA A 1 795 ? -7.430 3.626 -4.169 1.00 92.94 795 ALA A N 1
ATOM 6534 C CA . ALA A 1 795 ? -8.332 2.756 -4.929 1.00 92.94 795 ALA A CA 1
ATOM 6535 C C . ALA A 1 795 ? -9.813 3.098 -4.708 1.00 92.94 795 ALA A C 1
ATOM 6537 O O . ALA A 1 795 ? -10.560 3.247 -5.679 1.00 92.94 795 ALA A O 1
ATOM 6538 N N . LEU A 1 796 ? -10.220 3.267 -3.445 1.00 93.50 796 LEU A N 1
ATOM 6539 C CA . LEU A 1 796 ? -11.565 3.691 -3.054 1.00 93.50 796 LEU A CA 1
ATOM 6540 C C . LEU A 1 796 ? -11.867 5.101 -3.567 1.00 93.50 796 LEU A C 1
ATOM 6542 O O . LEU A 1 796 ? -12.957 5.372 -4.078 1.00 93.50 796 LEU A O 1
ATOM 6546 N N . GLY A 1 797 ? -10.888 5.995 -3.457 1.00 91.75 797 GLY A N 1
ATOM 6547 C CA . GLY A 1 797 ? -10.985 7.339 -3.989 1.00 91.75 797 GLY A CA 1
ATOM 6548 C C . GLY A 1 797 ? -11.241 7.340 -5.493 1.00 91.75 797 GLY A C 1
ATOM 6549 O O . GLY A 1 797 ? -12.225 7.929 -5.933 1.00 91.75 797 GLY A O 1
ATOM 6550 N N . LEU A 1 798 ? -10.431 6.607 -6.263 1.00 91.50 798 LEU A N 1
ATOM 6551 C CA . LEU A 1 798 ? -10.548 6.479 -7.719 1.00 91.50 798 LEU A CA 1
ATOM 6552 C C . LEU A 1 798 ? -11.933 5.979 -8.150 1.00 91.50 798 LEU A C 1
ATOM 6554 O O . LEU A 1 798 ? -12.587 6.625 -8.972 1.00 91.50 798 LEU A O 1
ATOM 6558 N N . ILE A 1 799 ? -12.405 4.860 -7.587 1.00 92.81 799 ILE A N 1
ATOM 6559 C CA . ILE A 1 799 ? -13.716 4.298 -7.953 1.00 92.81 799 ILE A CA 1
ATOM 6560 C C . ILE A 1 799 ? -14.851 5.272 -7.613 1.00 92.81 799 ILE A C 1
ATOM 6562 O O . ILE A 1 799 ? -15.771 5.468 -8.412 1.00 92.81 799 ILE A O 1
ATOM 6566 N N . THR A 1 800 ? -14.752 5.947 -6.467 1.00 92.69 800 THR A N 1
ATOM 6567 C CA . THR A 1 800 ? -15.742 6.930 -6.021 1.00 92.69 800 THR A CA 1
ATOM 6568 C C . THR A 1 800 ? -15.732 8.171 -6.912 1.00 92.69 800 THR A C 1
ATOM 6570 O O . THR A 1 800 ? -16.801 8.661 -7.284 1.00 92.69 800 THR A O 1
ATOM 6573 N N . SER A 1 801 ? -14.555 8.670 -7.313 1.00 91.12 801 SER A N 1
ATOM 6574 C CA . SER A 1 801 ? -14.450 9.808 -8.232 1.00 91.12 801 SER A CA 1
ATOM 6575 C C . SER A 1 801 ? -15.117 9.506 -9.572 1.00 91.12 801 SER A C 1
ATOM 6577 O O . SER A 1 801 ? -15.859 10.352 -10.079 1.00 91.12 801 SER A O 1
ATOM 6579 N N . VAL A 1 802 ? -14.900 8.308 -10.128 1.00 92.75 802 VAL A N 1
ATOM 6580 C CA . VAL A 1 802 ? -15.510 7.890 -11.401 1.00 92.75 802 VAL A CA 1
ATOM 6581 C C . VAL A 1 802 ? -17.027 7.763 -11.263 1.00 92.75 802 VAL A C 1
ATOM 6583 O O . VAL A 1 802 ? -17.751 8.384 -12.040 1.00 92.75 802 VAL A O 1
ATOM 6586 N N . ARG A 1 803 ? -17.524 7.047 -10.242 1.00 92.50 803 ARG A N 1
ATOM 6587 C CA . ARG A 1 803 ? -18.971 6.909 -9.964 1.00 92.50 803 ARG A CA 1
ATOM 6588 C C . ARG A 1 803 ? -19.659 8.261 -9.861 1.00 92.50 803 ARG A C 1
ATOM 6590 O O . ARG A 1 803 ? -20.679 8.506 -10.499 1.00 92.50 803 ARG A O 1
ATOM 6597 N N . LYS A 1 804 ? -19.067 9.168 -9.085 1.00 90.88 804 LYS A N 1
ATOM 6598 C CA . LYS A 1 804 ? -19.601 10.516 -8.919 1.00 90.88 804 LYS A CA 1
ATOM 6599 C C . LYS A 1 804 ? -19.640 11.281 -10.221 1.00 90.88 804 LYS A C 1
ATOM 6601 O O . LYS A 1 804 ? -20.650 11.925 -10.460 1.00 90.88 804 LYS A O 1
ATOM 6606 N N . SER A 1 805 ? -18.577 11.197 -11.019 1.00 91.38 805 SER A N 1
ATOM 6607 C CA . SER A 1 805 ? -18.460 11.918 -12.288 1.00 91.38 805 SER A CA 1
ATOM 6608 C C . SER A 1 805 ? -19.453 11.408 -13.325 1.00 91.38 805 SER A C 1
ATOM 6610 O O . SER A 1 805 ? -20.086 12.216 -13.986 1.00 91.38 805 SER A O 1
ATOM 6612 N N . LEU A 1 806 ? -19.638 10.093 -13.448 1.00 92.31 806 LEU A N 1
ATOM 6613 C CA . LEU A 1 806 ? -20.610 9.517 -14.385 1.00 92.31 806 LEU A CA 1
ATOM 6614 C C . LEU A 1 806 ? -22.065 9.730 -13.936 1.00 92.31 806 LEU A C 1
ATOM 6616 O O . LEU A 1 806 ? -22.959 9.829 -14.769 1.00 92.31 806 LEU A O 1
ATOM 6620 N N . GLY A 1 807 ? -22.293 9.864 -12.628 1.00 88.12 807 GLY A N 1
ATOM 6621 C CA . GLY A 1 807 ? -23.613 10.092 -12.052 1.00 88.12 807 GLY A CA 1
ATOM 6622 C C . GLY A 1 807 ? -24.410 8.812 -11.817 1.00 88.12 807 GLY A C 1
ATOM 6623 O O . GLY A 1 807 ? -23.932 7.706 -12.043 1.00 88.12 807 GLY A O 1
ATOM 6624 N N . ARG A 1 808 ? -25.634 8.970 -11.295 1.00 87.50 808 ARG A N 1
ATOM 6625 C CA . ARG A 1 808 ? -26.463 7.854 -10.795 1.00 87.50 808 ARG A CA 1
ATOM 6626 C C . ARG A 1 808 ? -27.015 6.944 -11.892 1.00 87.50 808 ARG A C 1
ATOM 6628 O O . ARG A 1 808 ? -27.460 5.846 -11.589 1.00 87.50 808 ARG A O 1
ATOM 6635 N N . GLU A 1 809 ? -27.009 7.410 -13.135 1.00 88.62 809 GLU A N 1
ATOM 6636 C CA . GLU A 1 809 ? -27.484 6.649 -14.293 1.00 88.62 809 GLU A CA 1
ATOM 6637 C C . GLU A 1 809 ? -26.490 5.563 -14.719 1.00 88.62 809 GLU A C 1
ATOM 6639 O O . GLU A 1 809 ? -26.879 4.605 -15.376 1.00 88.62 809 GLU A O 1
ATOM 6644 N N . CYS A 1 810 ? -25.217 5.695 -14.332 1.00 93.25 810 CYS A N 1
ATOM 6645 C CA . CYS A 1 810 ? -24.179 4.724 -14.648 1.00 93.25 810 CYS A CA 1
ATOM 6646 C C . CYS A 1 810 ? -23.845 3.870 -13.422 1.00 93.25 810 CYS A C 1
ATOM 6648 O O . CYS A 1 810 ? -23.735 4.380 -12.304 1.00 93.25 810 CYS A O 1
ATOM 6650 N N . GLN A 1 811 ? -23.587 2.581 -13.634 1.00 94.75 811 GLN A N 1
ATOM 6651 C CA . GLN A 1 811 ? -23.077 1.695 -12.588 1.00 94.75 811 GLN A CA 1
ATOM 6652 C C . GLN A 1 811 ? -21.642 1.298 -12.891 1.00 94.75 811 GLN A C 1
ATOM 6654 O O . GLN A 1 811 ? -21.312 0.896 -14.003 1.00 94.75 811 GLN A O 1
ATOM 6659 N N . VAL A 1 812 ? -20.782 1.365 -11.880 1.00 95.69 812 VAL A N 1
ATOM 6660 C CA . VAL A 1 812 ? -19.372 1.002 -12.009 1.00 95.69 812 VAL A CA 1
ATOM 6661 C C . VAL A 1 812 ? -19.089 -0.169 -11.085 1.00 95.69 812 VAL A C 1
ATOM 6663 O O . VAL A 1 812 ? -19.163 -0.003 -9.868 1.00 95.69 812 VAL A O 1
ATOM 6666 N N . LYS A 1 813 ? -18.753 -1.330 -11.647 1.00 96.31 813 LYS A N 1
ATOM 6667 C CA . LYS A 1 813 ? -18.462 -2.562 -10.905 1.00 96.31 813 LYS A CA 1
ATOM 6668 C C . LYS A 1 813 ? -16.998 -2.975 -11.106 1.00 96.31 813 LYS A C 1
ATOM 6670 O O . LYS A 1 813 ? -16.639 -3.386 -12.214 1.00 96.31 813 LYS A O 1
ATOM 6675 N N . PRO A 1 814 ? -16.130 -2.847 -10.083 1.00 96.19 814 PRO A N 1
ATOM 6676 C CA . PRO A 1 814 ? -14.756 -3.340 -10.149 1.00 96.19 814 PRO A CA 1
ATOM 6677 C C . PRO A 1 814 ? -14.722 -4.851 -10.401 1.00 96.19 814 PRO A C 1
ATOM 6679 O O . PRO A 1 814 ? -15.509 -5.591 -9.825 1.00 96.19 814 PRO A O 1
ATOM 6682 N N . ILE A 1 815 ? -13.817 -5.303 -11.266 1.00 95.00 815 ILE A N 1
ATOM 6683 C CA . ILE A 1 815 ? -13.550 -6.723 -11.549 1.00 95.00 815 ILE A CA 1
ATOM 6684 C C . ILE A 1 815 ? -12.252 -7.133 -10.863 1.00 95.00 815 ILE A C 1
ATOM 6686 O O . ILE A 1 815 ? -12.197 -8.149 -10.187 1.00 95.00 815 ILE A O 1
ATOM 6690 N N . HIS A 1 816 ? -11.198 -6.338 -11.049 1.00 93.31 816 HIS A N 1
ATOM 6691 C CA . HIS A 1 816 ? -9.848 -6.654 -10.597 1.00 93.31 816 HIS A CA 1
ATOM 6692 C C . HIS A 1 816 ? -9.139 -5.363 -10.168 1.00 93.31 816 HIS A C 1
ATOM 6694 O O . HIS A 1 816 ? -9.186 -4.381 -10.907 1.00 93.31 816 HIS A O 1
ATOM 6700 N N . VAL A 1 817 ? -8.495 -5.342 -8.998 1.00 93.31 817 VAL A N 1
ATOM 6701 C CA . VAL A 1 817 ? -7.715 -4.201 -8.480 1.00 93.31 817 VAL A CA 1
ATOM 6702 C C . VAL A 1 817 ? -6.365 -4.688 -7.980 1.00 93.31 817 VAL A C 1
ATOM 6704 O O . VAL A 1 817 ? -6.296 -5.609 -7.169 1.00 93.31 817 VAL A O 1
ATOM 6707 N N . TYR A 1 818 ? -5.287 -4.053 -8.428 1.00 91.81 818 TYR A N 1
ATOM 6708 C CA . TYR A 1 818 ? -3.928 -4.411 -8.033 1.00 91.81 818 TYR A CA 1
ATOM 6709 C C . TYR A 1 818 ? -2.985 -3.202 -8.045 1.00 91.81 818 TYR A C 1
ATOM 6711 O O . TYR A 1 818 ? -3.238 -2.169 -8.673 1.00 91.81 818 TYR A O 1
ATOM 6719 N N . GLY A 1 819 ? -1.876 -3.341 -7.323 1.00 88.75 819 GLY A N 1
ATOM 6720 C CA . GLY A 1 819 ? -0.800 -2.363 -7.258 1.00 88.75 819 GLY A CA 1
ATOM 6721 C C . GLY A 1 819 ? 0.128 -2.446 -8.467 1.00 88.75 819 GLY A C 1
ATOM 6722 O O . GLY A 1 819 ? 0.545 -3.529 -8.880 1.00 88.75 819 GLY A O 1
ATOM 6723 N N . CYS A 1 820 ? 0.494 -1.295 -9.030 1.00 81.62 820 CYS A N 1
ATOM 6724 C CA . CYS A 1 820 ? 1.385 -1.203 -10.183 1.00 81.62 820 CYS A CA 1
ATOM 6725 C C . CYS A 1 820 ? 2.648 -0.381 -9.858 1.00 81.62 820 CYS A C 1
ATOM 6727 O O . CYS A 1 820 ? 2.585 0.811 -9.578 1.00 81.62 820 CYS A O 1
ATOM 6729 N N . ASN A 1 821 ? 3.831 -1.002 -9.874 1.00 79.94 821 ASN A N 1
ATOM 6730 C CA . ASN A 1 821 ? 5.081 -0.331 -9.494 1.00 79.94 821 ASN A CA 1
ATOM 6731 C C . ASN A 1 821 ? 5.653 0.554 -10.612 1.00 79.94 821 ASN A C 1
ATOM 6733 O O . ASN A 1 821 ? 6.169 0.057 -11.613 1.00 79.94 821 ASN A O 1
ATOM 6737 N N . ARG A 1 822 ? 5.676 1.868 -10.391 1.00 80.69 822 ARG A N 1
ATOM 6738 C CA . ARG A 1 822 ? 6.460 2.816 -11.195 1.00 80.69 822 ARG A CA 1
ATOM 6739 C C . ARG A 1 822 ? 7.801 3.051 -10.505 1.00 80.69 822 ARG A C 1
ATOM 6741 O O . ARG A 1 822 ? 7.840 3.154 -9.287 1.00 80.69 822 ARG A O 1
ATOM 6748 N N . GLN A 1 823 ? 8.903 3.163 -11.237 1.00 80.38 823 GLN A N 1
ATOM 6749 C CA . GLN A 1 823 ? 10.192 3.512 -10.627 1.00 80.38 823 GLN A CA 1
ATOM 6750 C C . GLN A 1 823 ? 10.457 5.001 -10.739 1.00 80.38 823 GLN A C 1
ATOM 6752 O O . GLN A 1 823 ? 10.383 5.546 -11.833 1.00 80.38 823 GLN A O 1
ATOM 6757 N N . VAL A 1 824 ? 10.857 5.638 -9.648 1.00 79.69 824 VAL A N 1
ATOM 6758 C CA . VAL A 1 824 ? 11.209 7.059 -9.614 1.00 79.69 824 VAL A CA 1
ATOM 6759 C C . VAL A 1 824 ? 12.693 7.187 -9.298 1.00 79.69 824 VAL A C 1
ATOM 6761 O O . VAL A 1 824 ? 13.167 6.691 -8.275 1.00 79.69 824 VAL A O 1
ATOM 6764 N N . SER A 1 825 ? 13.437 7.831 -10.197 1.00 80.12 825 SER A N 1
ATOM 6765 C CA . SER A 1 825 ? 14.847 8.176 -9.982 1.00 80.12 825 SER A CA 1
ATOM 6766 C C . SER A 1 825 ? 14.999 9.530 -9.284 1.00 80.12 825 SER A C 1
ATOM 6768 O O . SER A 1 825 ? 14.034 10.276 -9.120 1.00 80.12 825 SER A O 1
ATOM 6770 N N . ARG A 1 826 ? 16.245 9.902 -8.961 1.00 74.19 826 ARG A N 1
ATOM 6771 C CA . ARG A 1 826 ? 16.606 11.243 -8.462 1.00 74.19 826 ARG A CA 1
ATOM 6772 C C . ARG A 1 826 ? 16.158 12.403 -9.359 1.00 74.19 826 ARG A C 1
ATOM 6774 O O . ARG A 1 826 ? 16.106 13.533 -8.892 1.00 74.19 826 ARG A O 1
ATOM 6781 N N . TYR A 1 827 ? 15.859 12.131 -10.628 1.00 69.50 827 TYR A N 1
ATOM 6782 C CA . TYR A 1 827 ? 15.426 13.132 -11.600 1.00 69.50 827 TYR A CA 1
ATOM 6783 C C . TYR A 1 827 ? 13.900 13.259 -11.690 1.00 69.50 827 TYR A C 1
ATOM 6785 O O . TYR A 1 827 ? 13.408 14.157 -12.361 1.00 69.50 827 TYR A O 1
ATOM 6793 N N . GLY A 1 828 ? 13.142 12.348 -11.067 1.00 64.56 828 GLY A N 1
ATOM 6794 C CA . GLY A 1 828 ? 11.678 12.325 -11.146 1.00 64.56 828 GLY A CA 1
ATOM 6795 C C . GLY A 1 828 ? 11.100 11.972 -12.524 1.00 64.56 828 GLY A C 1
ATOM 6796 O O . GLY A 1 828 ? 9.884 11.979 -12.676 1.00 64.56 828 GLY A O 1
ATOM 6797 N N . GLN A 1 829 ? 11.944 11.661 -13.512 1.00 66.75 829 GLN A N 1
ATOM 6798 C CA . GLN A 1 829 ? 11.567 11.450 -14.911 1.00 66.75 829 GLN A CA 1
ATOM 6799 C C . GLN A 1 829 ? 12.423 10.369 -15.589 1.00 66.75 829 GLN A C 1
ATOM 6801 O O . GLN A 1 829 ? 13.476 9.978 -15.068 1.00 66.75 829 GLN A O 1
ATOM 6806 N N . LEU A 1 830 ? 11.984 9.929 -16.776 1.00 69.19 830 LEU A N 1
ATOM 6807 C CA . LEU A 1 830 ? 12.686 8.944 -17.600 1.00 69.19 830 LEU A CA 1
ATOM 6808 C C . LEU A 1 830 ? 14.099 9.417 -17.946 1.00 69.19 830 LEU A C 1
ATOM 6810 O O . LEU A 1 830 ? 14.298 10.542 -18.397 1.00 69.19 830 LEU A O 1
ATOM 6814 N N . ASN A 1 831 ? 15.070 8.529 -17.726 1.00 74.81 831 ASN A N 1
ATOM 6815 C CA . ASN A 1 831 ? 16.455 8.719 -18.125 1.00 74.81 831 ASN A CA 1
ATOM 6816 C C . ASN A 1 831 ? 16.985 7.465 -18.807 1.00 74.81 831 ASN A C 1
ATOM 6818 O O . ASN A 1 831 ? 16.707 6.341 -18.379 1.00 74.81 831 ASN A O 1
ATOM 6822 N N . TRP A 1 832 ? 17.789 7.705 -19.834 1.00 85.06 832 TRP A N 1
ATOM 6823 C CA . TRP A 1 832 ? 18.629 6.715 -20.478 1.00 85.06 832 TRP A CA 1
ATOM 6824 C C . TRP A 1 832 ? 20.085 7.015 -20.131 1.00 85.06 832 TRP A C 1
ATOM 6826 O O . TRP A 1 832 ? 20.511 8.169 -20.171 1.00 85.06 832 TRP A O 1
ATOM 6836 N N . ILE A 1 833 ? 20.838 5.980 -19.784 1.00 88.44 833 ILE A N 1
ATOM 6837 C CA . ILE A 1 833 ? 22.276 6.063 -19.514 1.00 88.44 833 ILE A CA 1
ATOM 6838 C C . ILE A 1 833 ? 23.019 5.007 -20.324 1.00 88.44 833 ILE A C 1
ATOM 6840 O O . ILE A 1 833 ? 22.461 3.952 -20.616 1.00 88.44 833 ILE A O 1
ATOM 6844 N N . GLU A 1 834 ? 24.282 5.276 -20.638 1.00 90.88 834 GLU A N 1
ATOM 6845 C CA . GLU A 1 834 ? 25.223 4.306 -21.205 1.00 90.88 834 GLU A CA 1
ATOM 6846 C C . GLU A 1 834 ? 26.276 3.971 -20.132 1.00 90.88 834 GLU A C 1
ATOM 6848 O O . GLU A 1 834 ? 27.348 4.572 -20.110 1.00 90.88 834 GLU A O 1
ATOM 6853 N N . PRO A 1 835 ? 25.956 3.111 -19.141 1.00 90.31 835 PRO A N 1
ATOM 6854 C CA . PRO A 1 835 ? 26.870 2.789 -18.040 1.00 90.31 835 PRO A CA 1
ATOM 6855 C C . PRO A 1 835 ? 28.156 2.088 -18.485 1.00 90.31 835 PRO A C 1
ATOM 6857 O O . PRO A 1 835 ? 29.149 2.138 -17.766 1.00 90.31 835 PRO A O 1
ATOM 6860 N N . LEU A 1 836 ? 28.108 1.397 -19.623 1.00 90.00 836 LEU A N 1
ATOM 6861 C CA . LEU A 1 836 ? 29.213 0.706 -20.278 1.00 90.00 836 LEU A CA 1
ATOM 6862 C C . LEU A 1 836 ? 29.040 0.911 -21.785 1.00 90.00 836 LEU A C 1
ATOM 6864 O O . LEU A 1 836 ? 27.909 1.043 -22.256 1.00 90.00 836 LEU A O 1
ATOM 6868 N N . LYS A 1 837 ? 30.140 0.926 -22.541 1.00 89.00 837 LYS A N 1
ATOM 6869 C CA . LYS A 1 837 ? 30.116 1.173 -23.990 1.00 89.00 837 LYS A CA 1
ATOM 6870 C C . LYS A 1 837 ? 29.152 0.201 -24.687 1.00 89.00 837 LYS A C 1
ATOM 6872 O O . LYS A 1 837 ? 29.232 -1.014 -24.519 1.00 89.00 837 LYS A O 1
ATOM 6877 N N . ASN A 1 838 ? 28.228 0.756 -25.469 1.00 90.00 838 ASN A N 1
ATOM 6878 C CA . ASN A 1 838 ? 27.154 0.058 -26.182 1.00 90.00 838 ASN A CA 1
ATOM 6879 C C . ASN A 1 838 ? 26.128 -0.687 -25.303 1.00 90.00 838 ASN A C 1
ATOM 6881 O O . ASN A 1 838 ? 25.327 -1.457 -25.838 1.00 90.00 838 ASN A O 1
ATOM 6885 N N . ILE A 1 839 ? 26.098 -0.450 -23.987 1.00 92.81 839 ILE A N 1
ATOM 6886 C CA . ILE A 1 839 ? 25.036 -0.927 -23.094 1.00 92.81 839 ILE A CA 1
ATOM 6887 C C . ILE A 1 839 ? 24.215 0.274 -22.647 1.00 92.81 839 ILE A C 1
ATOM 6889 O O . ILE A 1 839 ? 24.677 1.081 -21.850 1.00 92.81 839 ILE A O 1
ATOM 6893 N N . PHE A 1 840 ? 22.975 0.357 -23.113 1.00 92.88 840 PHE A N 1
ATOM 6894 C CA . PHE A 1 840 ? 22.039 1.426 -22.794 1.00 92.88 840 PHE A CA 1
ATOM 6895 C C . PHE A 1 840 ? 20.985 0.941 -21.813 1.00 92.88 840 PHE A C 1
ATOM 6897 O O . PHE A 1 840 ? 20.395 -0.124 -21.996 1.00 92.88 840 PHE A O 1
ATOM 6904 N N . VAL A 1 841 ? 20.710 1.735 -20.783 1.00 92.06 841 VAL A N 1
ATOM 6905 C CA . VAL A 1 841 ? 19.747 1.379 -19.742 1.00 92.06 841 VAL A CA 1
ATOM 6906 C C . VAL A 1 841 ? 18.777 2.516 -19.491 1.00 92.06 841 VAL A C 1
ATOM 6908 O O . VAL A 1 841 ? 19.173 3.622 -19.126 1.00 92.06 841 VAL A O 1
ATOM 6911 N N . GLN A 1 842 ? 17.493 2.208 -19.635 1.00 90.12 842 GLN A N 1
ATOM 6912 C CA . GLN A 1 842 ? 16.390 3.047 -19.202 1.00 90.12 842 GLN A CA 1
ATOM 6913 C C . GLN A 1 842 ? 16.037 2.720 -17.754 1.00 90.12 842 GLN A C 1
ATOM 6915 O O . GLN A 1 842 ? 15.793 1.561 -17.414 1.00 90.12 842 GLN A O 1
ATOM 6920 N N . TYR A 1 843 ? 15.959 3.743 -16.904 1.00 87.19 843 TYR A N 1
ATOM 6921 C CA . TYR A 1 843 ? 15.486 3.581 -15.529 1.00 87.19 843 TYR A CA 1
ATOM 6922 C C . TYR A 1 843 ? 14.679 4.791 -15.043 1.00 87.19 843 TYR A C 1
ATOM 6924 O O . TYR A 1 843 ? 14.746 5.888 -15.605 1.00 87.19 843 TYR A O 1
ATOM 6932 N N . GLY A 1 844 ? 13.885 4.581 -13.987 1.00 78.19 844 GLY A N 1
ATOM 6933 C CA . GLY A 1 844 ? 13.305 5.672 -13.200 1.00 78.19 844 GLY A CA 1
ATOM 6934 C C . GLY A 1 844 ? 12.274 6.558 -13.905 1.00 78.19 844 GLY A C 1
ATOM 6935 O O . GLY A 1 844 ? 12.225 7.749 -13.611 1.00 78.19 844 GLY A O 1
ATOM 6936 N N . ALA A 1 845 ? 11.473 5.996 -14.815 1.00 73.94 845 ALA A N 1
ATOM 6937 C CA . ALA A 1 845 ? 10.537 6.740 -15.663 1.00 73.94 845 ALA A CA 1
ATOM 6938 C C . ALA A 1 845 ? 9.297 7.339 -14.988 1.00 73.94 845 ALA A C 1
ATOM 6940 O O . ALA A 1 845 ? 8.543 8.058 -15.642 1.00 73.94 845 ALA A O 1
ATOM 6941 N N . ALA A 1 846 ? 9.067 7.038 -13.713 1.00 75.38 846 ALA A N 1
ATOM 6942 C CA . ALA A 1 846 ? 7.836 7.350 -13.001 1.00 75.38 846 ALA A CA 1
ATOM 6943 C C . ALA A 1 846 ? 6.601 6.914 -13.824 1.00 75.38 846 ALA A C 1
ATOM 6945 O O . ALA A 1 846 ? 6.555 5.772 -14.285 1.00 75.38 846 ALA A O 1
ATOM 6946 N N . GLY A 1 847 ? 5.606 7.791 -13.995 1.00 70.88 847 GLY A N 1
ATOM 6947 C CA . GLY A 1 847 ? 4.433 7.539 -14.846 1.00 70.88 847 GLY A CA 1
ATOM 6948 C C . GLY A 1 847 ? 4.728 7.584 -16.351 1.00 70.88 847 GLY A C 1
ATOM 6949 O O . GLY A 1 847 ? 4.167 6.803 -17.108 1.00 70.88 847 GLY A O 1
ATOM 6950 N N . GLY A 1 848 ? 5.704 8.387 -16.784 1.00 71.12 848 GLY A N 1
ATOM 6951 C CA . GLY A 1 848 ? 5.915 8.719 -18.199 1.00 71.12 848 GLY A CA 1
ATOM 6952 C C . GLY A 1 848 ? 6.703 7.701 -19.027 1.00 71.12 848 GLY A C 1
ATOM 6953 O O . GLY A 1 848 ? 7.149 8.036 -20.121 1.00 71.12 848 GLY A O 1
ATOM 6954 N N . GLY A 1 849 ? 6.929 6.477 -18.537 1.00 75.12 849 GLY A N 1
ATOM 6955 C CA . GLY A 1 849 ? 7.779 5.498 -19.231 1.00 75.12 849 GLY A CA 1
ATOM 6956 C C . GLY A 1 849 ? 7.291 5.129 -20.624 1.00 75.12 849 GLY A C 1
ATOM 6957 O O . GLY A 1 849 ? 8.101 4.983 -21.532 1.00 75.12 849 GLY A O 1
ATOM 6958 N N . LEU A 1 850 ? 5.975 5.034 -20.803 1.00 75.19 850 LEU A N 1
ATOM 6959 C CA . LEU A 1 850 ? 5.371 4.767 -22.104 1.00 75.19 850 LEU A CA 1
ATOM 6960 C C . LEU A 1 850 ? 5.402 6.009 -22.998 1.00 75.19 850 LEU A C 1
ATOM 6962 O O . LEU A 1 850 ? 5.805 5.914 -24.153 1.00 75.19 850 LEU A O 1
ATOM 6966 N N . THR A 1 851 ? 5.076 7.180 -22.439 1.00 75.31 851 THR A N 1
ATOM 6967 C CA . THR A 1 851 ? 5.112 8.458 -23.163 1.00 75.31 851 THR A CA 1
ATOM 6968 C C . THR A 1 851 ? 6.469 8.771 -23.758 1.00 75.31 851 THR A C 1
ATOM 6970 O O . THR A 1 851 ? 6.585 9.310 -24.858 1.00 75.31 851 THR A O 1
ATOM 6973 N N . ARG A 1 852 ? 7.501 8.429 -22.997 1.00 78.00 852 ARG A N 1
ATOM 6974 C CA . ARG A 1 852 ? 8.895 8.736 -23.285 1.00 78.00 852 ARG A CA 1
ATOM 6975 C C . ARG A 1 852 ? 9.665 7.524 -23.792 1.00 78.00 852 ARG A C 1
ATOM 6977 O O . ARG A 1 852 ? 10.891 7.542 -23.849 1.00 78.00 852 ARG A O 1
ATOM 6984 N N . ALA A 1 853 ? 8.954 6.460 -24.160 1.00 79.56 853 ALA A N 1
ATOM 6985 C CA . ALA A 1 853 ? 9.556 5.280 -24.755 1.00 79.56 853 ALA A CA 1
ATOM 6986 C C . ALA A 1 853 ? 10.406 5.611 -26.000 1.00 79.56 853 ALA A C 1
ATOM 6988 O O . ALA A 1 853 ? 11.519 5.088 -26.080 1.00 79.56 853 ALA A O 1
ATOM 6989 N N . PRO A 1 854 ? 9.980 6.515 -26.911 1.00 84.19 854 PRO A N 1
ATOM 6990 C CA . PRO A 1 854 ? 10.788 6.861 -28.078 1.00 84.19 854 PRO A CA 1
ATOM 6991 C C . PRO A 1 854 ? 12.000 7.759 -27.782 1.00 84.19 854 PRO A C 1
ATOM 6993 O O . PRO A 1 854 ? 12.810 7.969 -28.679 1.00 84.19 854 PRO A O 1
ATOM 6996 N N . ASP A 1 855 ? 12.191 8.258 -26.553 1.00 83.12 855 ASP A N 1
ATOM 6997 C CA . ASP A 1 855 ? 13.296 9.178 -26.231 1.00 83.12 855 ASP A CA 1
ATOM 6998 C C . ASP A 1 855 ? 14.671 8.594 -26.588 1.00 83.12 855 ASP A C 1
ATOM 7000 O O . ASP A 1 855 ? 15.569 9.327 -27.004 1.00 83.12 855 ASP A O 1
ATOM 7004 N N . PHE A 1 856 ? 14.842 7.272 -26.456 1.00 80.50 856 PHE A N 1
ATOM 7005 C CA . PHE A 1 856 ? 16.077 6.586 -26.850 1.00 80.50 856 PHE A CA 1
ATOM 7006 C C . PHE A 1 856 ? 16.437 6.857 -28.312 1.00 80.50 856 PHE A C 1
ATOM 7008 O O . PHE A 1 856 ? 17.583 7.155 -28.649 1.00 80.50 856 PHE A O 1
ATOM 7015 N N . ILE A 1 857 ? 15.426 6.779 -29.169 1.00 74.75 857 ILE A N 1
ATOM 7016 C CA . ILE A 1 857 ? 15.552 6.933 -30.610 1.00 74.75 857 ILE A CA 1
ATOM 7017 C C . ILE A 1 857 ? 15.969 8.364 -30.932 1.00 74.75 857 ILE A C 1
ATOM 7019 O O . ILE A 1 857 ? 16.925 8.607 -31.665 1.00 74.75 857 ILE A O 1
ATOM 7023 N N . THR A 1 858 ? 15.282 9.331 -30.336 1.00 69.75 858 THR A N 1
ATOM 7024 C CA . THR A 1 858 ? 15.417 10.736 -30.720 1.00 69.75 858 THR A CA 1
ATOM 7025 C C . THR A 1 858 ? 16.666 11.396 -30.150 1.00 69.75 858 THR A C 1
ATOM 7027 O O . THR A 1 858 ? 17.228 12.274 -30.807 1.00 69.75 858 THR A O 1
ATOM 7030 N N . THR A 1 859 ? 17.115 10.990 -28.955 1.00 69.50 859 THR A N 1
ATOM 7031 C CA . THR A 1 859 ? 18.212 11.666 -28.237 1.00 69.50 859 THR A CA 1
ATOM 7032 C C . THR A 1 859 ? 19.538 10.915 -28.221 1.00 69.50 859 THR A C 1
ATOM 7034 O O . THR A 1 859 ? 20.576 11.572 -28.115 1.00 69.50 859 THR A O 1
ATOM 7037 N N . LEU A 1 860 ? 19.537 9.580 -28.311 1.00 66.56 860 LEU A N 1
ATOM 7038 C CA . LEU A 1 860 ? 20.753 8.768 -28.165 1.00 66.56 860 LEU A CA 1
ATOM 7039 C C . LEU A 1 860 ? 21.253 8.186 -29.485 1.00 66.56 860 LEU A C 1
ATOM 7041 O O . LEU A 1 860 ? 22.455 8.243 -29.730 1.00 66.56 860 LEU A O 1
ATOM 7045 N N . ILE A 1 861 ? 20.364 7.688 -30.348 1.00 62.94 861 ILE A N 1
ATOM 7046 C CA . ILE A 1 861 ? 20.762 7.167 -31.668 1.00 62.94 861 ILE A CA 1
ATOM 7047 C C . ILE A 1 861 ? 21.247 8.317 -32.565 1.00 62.94 861 ILE A C 1
ATOM 7049 O O . ILE A 1 861 ? 22.390 8.306 -33.011 1.00 62.94 861 ILE A O 1
ATOM 7053 N N . ASN A 1 862 ? 20.458 9.389 -32.691 1.00 60.06 862 ASN A N 1
ATOM 7054 C CA . ASN A 1 862 ? 20.777 10.541 -33.553 1.00 60.06 862 ASN A CA 1
ATOM 7055 C C . ASN A 1 862 ? 22.036 11.338 -33.152 1.00 60.06 862 ASN A C 1
ATOM 7057 O O . ASN A 1 862 ? 22.478 12.208 -33.901 1.00 60.06 862 ASN A O 1
ATOM 7061 N N . LYS A 1 863 ? 22.594 11.109 -31.955 1.00 57.16 863 LYS A N 1
ATOM 7062 C CA . LYS A 1 863 ? 23.859 11.723 -31.520 1.00 57.16 863 LYS A CA 1
ATOM 7063 C C . LYS A 1 863 ? 25.097 10.967 -32.001 1.00 57.16 863 LYS A C 1
ATOM 7065 O O . LYS A 1 863 ? 26.168 11.549 -31.933 1.00 57.16 863 LYS A O 1
ATOM 7070 N N . LYS A 1 864 ? 24.968 9.703 -32.425 1.00 52.56 864 LYS A N 1
ATOM 7071 C CA . LYS A 1 864 ? 26.078 8.919 -32.996 1.00 52.56 864 LYS A CA 1
ATOM 7072 C C . LYS A 1 864 ? 26.229 9.119 -34.510 1.00 52.56 864 LYS A C 1
ATOM 7074 O O . LYS A 1 864 ? 27.315 8.884 -35.022 1.00 52.56 864 LYS A O 1
ATOM 7079 N N . ASP A 1 865 ? 25.181 9.594 -35.187 1.00 43.25 865 ASP A N 1
ATOM 7080 C CA . ASP A 1 865 ? 25.192 9.918 -36.625 1.00 43.25 865 ASP A CA 1
ATOM 7081 C C . ASP A 1 865 ? 25.609 11.377 -36.925 1.00 43.25 865 ASP A C 1
ATOM 7083 O O . ASP A 1 865 ? 25.543 11.832 -38.068 1.00 43.25 865 ASP A O 1
ATOM 7087 N N . LYS A 1 866 ? 26.026 12.122 -35.894 1.00 34.78 866 LYS A N 1
ATOM 7088 C CA . LYS A 1 866 ? 26.687 13.432 -35.979 1.00 34.78 866 LYS A CA 1
ATOM 7089 C C . LYS A 1 866 ? 28.093 13.310 -35.422 1.00 34.78 866 LYS A C 1
ATOM 7091 O O . LYS A 1 866 ? 28.979 14.000 -35.969 1.00 34.78 866 LYS A O 1
#

Secondary structure (DSSP, 8-state):
--HHHHHHHHHIIIII-TT--EEEE-SSS-TT-TT-----SPPP---EEEEEEEEHHHHHHHHHH-TT--EEEEEEEE--TTS------TT--EEEEEEE-TT--HHHHHHHHTT-TT--EEEEEEE---GGGS-HHHHHHHHHHH-TT-SEEEEEEEEEGGG--S-HHHHHHTT-SHIIIIIS---EEEEEETTTEEEEEESSP--SEEEE-S-EEEEES-S--EEE-SEEEEES--GGG--TT-EEES-SEEEEES--TT--HHHHHHHB-GGG-SEEEE-S---HHHHHHHHHH--S--EEEE-HHHHHHHTT--GGGTTS---S-S-EE-TTHHHHHT------SHHHHHHHHHHHHHTTT-EEPPEE---HHHHHHHHHHHGGGGGGS-SSHHHHHHHH-----EEEEEGGG-------EEEEEEEEESHHHHHHHHHHTTSTT--EEEEE-TTS--TTTT-EE--SS--TTT--TTS-HHHHHHHHHHHHHT-PPPHHHHHHH----SEEE-HHHHHT-GGGHHHHHHHHHHHHHHHHHS-HHHHHHHHHHHHHHHHHHHHHHHHHTTS-SBPSS--EEEEE-SHHHHHHHHHHHHHHHHTT---EEE-HHHHHHHHSS--S-SEEEEETT-EEB-TTHHHHHHHHHHHTT-EEEEEEEEEEEE---TT--S-EEEEEEETTS-EEEEEEEEEEEE-TT--EE-TTS-BSS-EEEEEEEEEEEEEEEETT----SEEEESTT-EEEESSSS-EE-SSSEEEEEEEEEEEEEEE-S--SGGGG-EEHHHHHHHHHHHHHHH-TT-EEEEEEEEEEEEEEETTSS-EEEEEETTEEEEE-BTTTTTTTTTHHIIIIITTT--

Organism: Adineta ricciae (NCBI:txid249248)

Foldseek 3Di:
DDPVVLLVVLCCQFFVCQPAAEDAAQDPDDNCPPVRLDDDPGAGNHAYYHHAEDEPVRVLSNLVRHLNHAEYAYAHYDYDLPDQDPAANARHQEYEYHADDQPDDVLSVLQNCLSDLNHQYYEEYHEYQAPCVLALVSVVVSCVPRPVNHQYYKYKYKYFPVRDPDDPVVSQVSCLDCVCCPVNNWKWKWKAFPNGIIIIITPQGPDLEDARAHDIDMDISDPQQEYEHQAYEAHPDDLVRDDQSHEYELHQAYEYYHDDLPDALVSVVSHYVLQNYAEYEYEDAHNLRRVVVSVQPHLDHHWYWYAPVNVCVNVVPDPVVPPPDPPPCRIQTQPPLRVLLVFAADCPFPVSVQLRVQCSNPSQFLWGQWDFDPPPVVVVCCCVPPVVCCLVDDPDSLLVLVLLQPPFFAEEAALVPPDDDDAPAEFAEEFEEDDLSLLVQLVVLVPVPGAYEYEYAPSHDDPQQFDWFDLALDCLLFPNLPDQLVVQVVVQVCCSRPVPDGLHNLLVPLDFPLEHARPVQCSVCVVLVVLVVVLNVLLNVCVVPDPVVVSSLVSLVLSVVLLVSVVVVCVVLVNQFWDPAFWEKEAAQDPVSVVLVVVVQVRQVVSVFHWDWDDQVRVCVVFVHRFNGPTITIRRSMITTASCNSVSSQVVCVVSVHHYANWAWRYWHWHQDPPDLAWTKTWTAHPVRDIHIYTYRFYHDDHFLHWYAYNVRHTPARKWWWKKKKFKKKKKAFPPGHDHQWYHQPRHKTWGFNDRAWDDPDPTITITIIMIMGHTYTGGSRSRSSQFIHRSSGVSSRQSSVDNRRDPRMDIGTRIMTIDIQIAHSNRAWDWDCSGVNHIYIGHHRRCCNSCSCVCVVPPVVVVVD

pLDDT: mean 81.5, std 13.2, range [29.27, 97.62]